Protein AF-A0A6A5C266-F1 (afdb_monomer)

Mean predicted aligned error: 22.08 Å

Secondary structure (DSSP, 8-state):
-----------EEEE--PPPPPPTTGGGSGGGSS---PPPP--------------S------SS-SSSSS----TTS--EEEEE-SSHHHHHHHHHHHHHHHHHS---EEEEE--HHHHHHHHHHTTTT--EEEEEE-TTTTHHHHIIIIIIS-SSEEEEEEEEEEEEEEEEETTHHHHSTTTTBGGGGGSHHHHHHT-SSTT-SSEEEEEEETTS---HHHHHHHTT--EEEEEEPSSSHHHHHHHHHHHHHHTT---EEEEEES-THHHHS-EEE-BPSPP-TTTS-HHHHHHT---SPPPEEEEEEEE-HHHHHH-HHHHHHHHH----HHHHHHHHHHHHHS---HHHHHHHHHHHTHHHHGGGSPPPPP-SS-TTTHHHHHHHHHHHHHHHHHHHHHHHHHHHHHHHHHHHHTTT---SSSEEEEEEEETTHHHHHHHSHHHHHHHHHHHHHHHHHHHHHTT-EEEEEETTEEEEEES-HHHHHHHHHHHHHHHHHS---GGGGGSTTTS-EEETTEEEE-SS-EEEEEEEES-SEEEE-TTT--EEEESHHHHHHHHHHHTS-TT-EEEEHHHHHHHHHHHHH-SS---HHHHHHHHHHHTT-EEEEEEEEE--TTSSS-EEEEEEEETTSHHHHHIIIIISS-----------GGGHHHHTT-GGG--HHHHHHHHHHHHHTT------TT-HHHHHHHHHHHHHHH---GGGEEEEE--SS-HHHHTTHHHHHHH-TTSEEEEEGGGHHHHHHTPPPPP-B-SHHHHHHHHHHTT-PPPP---SEEE-S--B-GGGT-SEEEEE--SSSSS-EEEEETTSSEEEEETTS---TT-TTS----SB-S-HHHHHHHHHHHHHTT-SEEEETTS--EEHHHHHHHHHHHHHHTT-TTTTT-

Foldseek 3Di:
DDDDFFFAEDWDFFFDDDDDDDDPPVVPPVPPPPPPDDDDDDDDDDDDDDDDDPDDDDPPVPCQALPTRHFDDDPPDQAAEEEAALDDLSLLLLLLLQRCCGPVVVGHYDYDYDQPVVLLVVQLVCQAPHWYKYLFADCLLPVLSCCVRCVPVVSKHWLWFQAEKKFKFKKKFPCVCVVPPPLLEQLVQQDQVNQCLQDPDNPDSAHEEAEEAPSDRDLVVLQCVQSVGRHDYDYAYPHSRVVVQVVVRVVCVVVVRIYIYMDMPPALVVVVGVMDTRAFAADDVVLSDSVNSVPSNRNGGTDIDRTTMMIRPCCVPPPPQVSLLSSLNHDYRVLSNQLSCCCPPVVDDSNRSSSVSCVVCVVSSVNSGDDDDDDDPCPVVVVVVVVVVVVVVVVVVVVVVVVVVVVVVVVVVLCVLQVLPDPADFKKKKKKAFPPLVVLCVVPVVLSVVLLVQLVVLLVVLCVVLSWHFQDDDRRMTIIMHPALLSVVLSVVSSLVVSQVTPGDPVQLVDPQAHFDDDPNHTQGHGTFMFMFMETGGFWDWDQDPVSRHTHTGGDRNLRRVLQSVPGDGSWYKYFPRSVVRLVVVLVPDDDDDDPSSVVSSVCVVVVQKDKAWPDWDDRPPDDDTTIMIIIARNVRVNRVCCVPPVPPDDDDDDDDDDDPPVVVVVQPDLVPDDPVVLSVQLVVLSVVLRDDDDDLPDPPSVVVNQVSCCNGNVDHLQRTAEIEQFFQACSRQSNVVVCCVPPVNYAYEYAQVCQVCLQVQHGFDFAFPDDVLVVVCVVGRPGTRPHDHGRHHDHAFDACVSSVAQWTKHQQAKQGRTGIWIAHPVLQETEPEQLFDQPPPGAPATHHHRTIPHVVSSLLVLVVNLVVRHQWYHYHPHDIDGSPRSVVVSVVVCVVVVVPPPSVD

Nearest PDB structures (foldseek):
  4wp3-assembly5_E  TM=8.170E-01  e=8.270E-11  Mycobacterium avium
  4wp3-assembly1_A  TM=7.419E-01  e=4.045E-11  Mycobacterium avium
  4wp3-assembly2_B  TM=7.715E-01  e=1.433E-10  Mycobacterium avium
  7tza-assembly1_A  TM=6.705E-01  e=2.423E-06  Pseudomonas aeruginosa UCBPP-PA14
  2zo4-assembly1_A  TM=6.698E-01  e=5.842E-06  Thermus thermophilus HB8

pLDDT: mean 77.6, std 21.04, range [19.12, 98.12]

Organism: Naegleria fowleri (NCBI:txid5763)

Solvent-accessible surface area (backbone atoms only — not comparable to full-atom values): 50775 Å² total; per-residue (Å²): 134,88,87,82,84,80,45,56,82,52,70,54,74,39,58,57,72,87,84,81,85,85,73,85,75,73,80,69,70,72,78,77,77,81,84,81,81,82,82,80,86,80,92,86,88,82,91,85,81,84,87,76,82,85,66,88,83,80,80,68,82,66,81,48,46,86,91,35,72,62,69,72,70,72,95,84,67,92,49,38,34,33,45,17,43,70,42,66,72,36,43,47,54,44,43,40,51,39,52,47,33,28,65,76,65,62,38,46,59,44,80,42,83,38,48,56,65,59,39,51,53,53,40,39,77,36,5,78,82,37,42,37,38,35,64,72,35,64,50,79,89,34,42,55,61,45,47,44,35,42,69,67,67,48,29,27,36,82,30,46,56,23,52,28,56,35,31,55,49,41,34,32,50,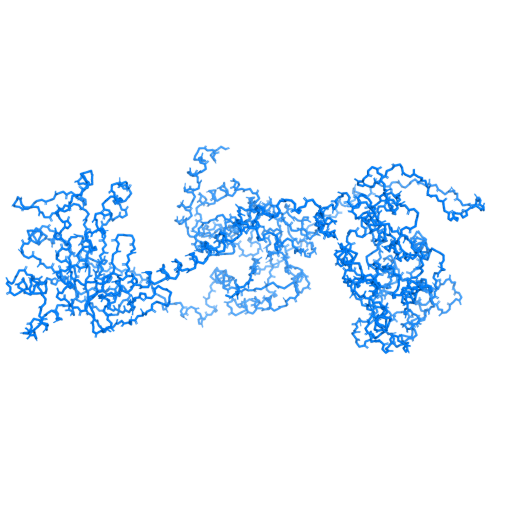49,69,50,48,77,78,42,72,63,70,44,33,56,76,43,35,55,37,68,64,45,4,44,63,31,20,91,47,94,85,41,80,39,10,44,29,43,32,56,30,82,64,49,93,79,57,62,72,27,32,33,58,70,62,56,35,35,59,44,76,48,58,26,54,89,71,59,22,52,59,52,49,50,50,56,52,51,52,22,61,76,70,72,45,74,53,41,30,58,52,56,40,70,48,58,60,68,80,77,40,68,67,35,72,42,51,49,51,73,60,47,71,83,46,67,32,55,66,26,68,75,70,56,58,36,55,52,35,62,63,76,46,67,26,25,21,40,31,14,42,30,29,61,74,76,30,63,62,57,38,48,24,52,49,47,47,60,54,44,42,64,60,53,34,50,37,52,34,31,31,72,75,65,68,33,51,62,62,54,23,30,39,54,50,46,70,76,36,47,79,61,57,56,67,23,54,72,83,83,81,90,84,87,83,58,76,85,58,45,68,67,51,54,63,52,53,58,54,49,55,54,48,50,56,51,47,54,53,50,50,51,52,48,52,52,51,52,53,54,54,52,52,62,76,51,68,41,50,60,90,60,74,50,32,22,28,36,23,36,34,48,54,65,43,72,59,48,40,70,77,37,48,75,57,41,52,56,43,49,52,54,50,54,48,53,50,52,54,40,31,60,72,44,48,34,21,81,61,48,72,60,93,72,27,39,35,33,35,18,64,41,56,56,30,48,50,44,32,56,55,48,50,58,52,51,51,51,70,49,91,57,60,69,80,55,35,76,39,84,82,14,22,76,38,66,56,94,91,38,80,48,41,31,35,81,24,42,15,24,3,34,22,42,37,60,54,49,47,85,41,65,43,88,85,82,65,47,67,45,73,52,42,60,34,49,53,49,6,45,48,42,16,72,75,35,52,53,68,40,40,24,32,36,57,58,32,54,54,51,44,55,55,50,68,76,71,69,88,84,82,79,51,76,67,44,50,57,39,50,52,38,48,75,69,63,34,46,48,74,46,80,76,51,70,42,72,48,89,97,55,90,66,74,40,53,37,26,40,55,35,47,69,85,40,65,39,45,58,50,42,66,71,70,69,65,80,77,89,87,86,84,89,89,91,86,90,66,80,77,59,61,66,64,65,74,75,54,76,90,76,61,53,73,71,57,48,54,52,50,46,56,57,50,57,64,75,62,62,79,64,63,88,57,95,80,53,63,59,66,58,49,52,50,43,53,46,38,34,72,76,60,70,41,54,82,85,52,40,44,40,35,48,37,44,45,50,42,45,62,45,42,46,61,52,62,56,43,59,70,77,40,66,78,38,36,37,32,33,23,46,82,38,43,66,32,41,50,70,14,45,54,59,74,80,35,56,73,46,75,70,33,49,59,47,49,79,77,53,85,85,61,69,25,67,58,46,84,69,71,40,70,45,80,48,67,51,70,34,53,80,47,66,35,73,28,32,36,39,63,49,47,11,37,34,87,37,17,42,28,42,36,36,73,83,30,62,38,31,40,47,31,55,58,33,20,42,47,105,86,36,80,75,46,77,37,65,32,61,38,40,60,34,69,65,44,29,55,54,52,52,51,51,50,54,73,72,57,38,47,31,42,36,37,41,94,56,58,67,45,47,51,66,63,46,47,61,45,49,56,51,52,33,62,74,67,71,37,85,74,63,79,85,113

InterPro domains:
  IPR001054 Adenylyl cyclase class-3/4/guanylyl cyclase [PF00211] (426-593)
  IPR001054 Adenylyl cyclase class-3/4/guanylyl cyclase [PS50125] (428-565)
  IPR001054 Adenylyl cyclase class-3/4/guanylyl cyclase [SM00044] (401-594)
  IPR001054 Adenylyl cyclase class-3/4/guanylyl cyclase [cd07302] (427-632)
  IPR001279 Metallo-beta-lactamase [PF00753] (712-864)
  IPR001279 Metallo-beta-lactamase [SM00849] (669-878)
  IPR007210 ABC-type glycine betaine transport system, substrate-binding domain [PF04069] (91-359)
  IPR029787 Nucleotide cyclase [G3DSA:3.30.70.1230] (416-647)
  IPR029787 Nucleotide cyclase [SSF55073] (418-636)
  IPR036866 Ribonuclease Z/Hydroxyacylglutathione hydrolase-like [G3DSA:3.60.15.10] (696-902)
  IPR036866 Ribonuclease Z/Hydroxyacylglutathione hydrolase-like [SSF56281] (708-885)
  IPR050697 Adenylyl/Guanylyl Cyclase Class-3/4 [PTHR43081] (343-630)

Radius of gyration: 41.72 Å; Cα contacts (8 Å, |Δi|>4): 1491; chains: 1; bounding box: 75×103×118 Å

Structure (mmCIF, N/CA/C/O backbone):
data_AF-A0A6A5C266-F1
#
_entry.id   AF-A0A6A5C266-F1
#
loop_
_atom_site.group_PDB
_atom_site.id
_atom_site.type_symbol
_atom_site.label_atom_id
_atom_site.label_alt_id
_atom_site.label_comp_id
_atom_site.label_asym_id
_atom_site.label_entity_id
_atom_site.label_seq_id
_atom_site.pdbx_PDB_ins_code
_atom_site.Cartn_x
_atom_site.Cartn_y
_atom_site.Cartn_z
_atom_site.occupancy
_atom_site.B_iso_or_equiv
_atom_site.auth_seq_id
_atom_site.auth_comp_id
_atom_site.auth_asym_id
_atom_site.auth_atom_id
_atom_site.pdbx_PDB_model_num
ATOM 1 N N . MET A 1 1 ? 5.763 0.539 16.834 1.00 19.12 1 MET A N 1
ATOM 2 C CA . MET A 1 1 ? 6.725 1.092 15.860 1.00 19.12 1 MET A CA 1
ATOM 3 C C . MET A 1 1 ? 6.889 0.085 14.735 1.00 19.12 1 MET A C 1
ATOM 5 O O . MET A 1 1 ? 7.299 -1.033 14.999 1.00 19.12 1 MET A O 1
ATOM 9 N N . PHE A 1 2 ? 6.420 0.489 13.553 1.00 24.78 2 PHE A N 1
ATOM 10 C CA . PHE A 1 2 ? 6.714 0.023 12.193 1.00 24.78 2 PHE A CA 1
ATOM 11 C C . PHE A 1 2 ? 7.406 -1.337 11.982 1.00 24.78 2 PHE A C 1
ATOM 13 O O . PHE A 1 2 ? 8.600 -1.461 12.225 1.00 24.78 2 PHE A O 1
ATOM 20 N N . LYS A 1 3 ? 6.694 -2.276 11.344 1.00 20.89 3 LYS A N 1
ATOM 21 C CA . LYS A 1 3 ? 7.253 -3.124 10.276 1.00 20.89 3 LYS A CA 1
ATOM 22 C C . LYS A 1 3 ? 6.218 -3.269 9.159 1.00 20.89 3 LYS A C 1
ATOM 24 O O . LYS A 1 3 ? 5.226 -3.975 9.275 1.00 20.89 3 LYS A O 1
ATOM 29 N N . SER A 1 4 ? 6.444 -2.466 8.133 1.00 23.64 4 SER A N 1
ATOM 30 C CA . SER A 1 4 ? 5.788 -2.420 6.832 1.00 23.64 4 SER A CA 1
ATOM 31 C C . SER A 1 4 ? 6.478 -3.361 5.831 1.00 23.64 4 SER A C 1
ATOM 33 O O . SER A 1 4 ? 7.660 -3.651 6.011 1.00 23.64 4 SER A O 1
ATOM 35 N N . CYS A 1 5 ? 5.755 -3.683 4.745 1.00 23.48 5 CYS A N 1
ATOM 36 C CA . CYS A 1 5 ? 6.209 -4.162 3.418 1.00 23.48 5 CYS A CA 1
ATOM 37 C C . CYS A 1 5 ? 6.057 -5.671 3.125 1.00 23.48 5 CYS A C 1
ATOM 39 O O . CYS A 1 5 ? 6.681 -6.496 3.780 1.00 23.48 5 CYS A O 1
ATOM 41 N N . GLY A 1 6 ? 5.288 -6.009 2.076 1.00 27.36 6 GLY A N 1
ATOM 42 C CA . GLY A 1 6 ? 5.094 -7.375 1.562 1.00 27.36 6 GLY A CA 1
ATOM 43 C C . GLY A 1 6 ? 4.926 -7.421 0.035 1.00 27.36 6 GLY A C 1
ATOM 44 O O . GLY A 1 6 ? 4.337 -6.500 -0.525 1.00 27.36 6 GLY A O 1
ATOM 45 N N . VAL A 1 7 ? 5.460 -8.475 -0.595 1.00 35.84 7 VAL A N 1
ATOM 46 C CA . VAL A 1 7 ? 5.273 -8.914 -2.000 1.00 35.84 7 VAL A CA 1
ATOM 47 C C . VAL A 1 7 ? 5.270 -10.437 -2.007 1.00 35.84 7 VAL A C 1
ATOM 49 O O . VAL A 1 7 ? 6.040 -11.023 -1.242 1.00 35.84 7 VAL A O 1
ATOM 52 N N . ALA A 1 8 ? 4.461 -11.038 -2.876 1.00 28.62 8 ALA A N 1
ATOM 53 C CA . ALA A 1 8 ? 4.476 -12.458 -3.202 1.00 28.62 8 ALA A CA 1
ATOM 54 C C . ALA A 1 8 ? 4.947 -12.664 -4.656 1.00 28.62 8 ALA A C 1
ATOM 56 O O . ALA A 1 8 ? 4.775 -11.775 -5.488 1.00 28.62 8 ALA A O 1
ATOM 57 N N . PHE A 1 9 ? 5.600 -13.795 -4.932 1.00 29.78 9 PHE A N 1
ATOM 58 C CA . PHE A 1 9 ? 6.055 -14.194 -6.268 1.00 29.78 9 PHE A CA 1
ATOM 59 C C . PHE A 1 9 ? 5.163 -15.337 -6.763 1.00 29.78 9 PHE A C 1
ATOM 61 O O . PHE A 1 9 ? 5.031 -16.341 -6.065 1.00 29.78 9 PHE A O 1
ATOM 68 N N . HIS A 1 10 ? 4.597 -15.223 -7.968 1.00 42.88 10 HIS A N 1
ATOM 69 C CA . HIS A 1 10 ? 3.732 -16.259 -8.547 1.00 42.88 10 HIS A CA 1
ATOM 70 C C . HIS A 1 10 ? 4.225 -16.665 -9.928 1.00 42.88 10 HIS A C 1
ATOM 72 O O . HIS A 1 10 ? 3.918 -16.035 -10.934 1.00 42.88 10 HIS A O 1
ATOM 78 N N . VAL A 1 11 ? 5.027 -17.727 -9.949 1.00 34.75 11 VAL A N 1
ATOM 79 C CA . VAL A 1 11 ? 5.543 -18.360 -11.160 1.00 34.75 11 VAL A CA 1
ATOM 80 C C . VAL A 1 11 ? 5.355 -19.860 -10.962 1.00 34.75 11 VAL A C 1
ATOM 82 O O . VAL A 1 11 ? 6.023 -20.450 -10.118 1.00 34.75 11 VAL A O 1
ATOM 85 N N . LEU A 1 12 ? 4.423 -20.472 -11.693 1.00 37.12 12 LEU A N 1
ATOM 86 C CA . LEU A 1 12 ? 4.374 -21.929 -11.821 1.00 37.12 12 LEU A CA 1
ATOM 87 C C . LEU A 1 12 ? 5.401 -22.329 -12.873 1.00 37.12 12 LEU A C 1
ATOM 89 O O . LEU A 1 12 ? 5.338 -21.857 -14.009 1.00 37.12 12 LEU A O 1
ATOM 93 N N . VAL A 1 13 ? 6.367 -23.135 -12.446 1.00 34.72 13 VAL A N 1
ATOM 94 C CA . VAL A 1 13 ? 7.538 -23.540 -13.215 1.00 34.72 13 VAL A CA 1
ATOM 95 C C . VAL A 1 13 ? 7.529 -25.062 -13.324 1.00 34.72 13 VAL A C 1
ATOM 97 O O . VAL A 1 13 ? 7.590 -25.733 -12.297 1.00 34.72 13 VAL A O 1
ATOM 100 N N . PHE A 1 14 ? 7.482 -25.598 -14.545 1.00 41.69 14 PHE A N 1
ATOM 101 C CA . PHE A 1 14 ? 7.534 -27.044 -14.799 1.00 41.69 14 PHE A CA 1
ATOM 102 C C . PHE A 1 14 ? 8.684 -27.416 -15.750 1.00 41.69 14 PHE A C 1
ATOM 104 O O . PHE A 1 14 ? 9.065 -26.636 -16.637 1.00 41.69 14 PHE A O 1
ATOM 111 N N . VAL A 1 15 ? 9.266 -28.599 -15.524 1.00 29.33 15 VAL A N 1
ATOM 112 C CA . VAL A 1 15 ? 10.500 -29.085 -16.160 1.00 29.33 15 VAL A CA 1
ATOM 113 C C . VAL A 1 15 ? 10.247 -30.275 -17.097 1.00 29.33 15 VAL A C 1
ATOM 115 O O . VAL A 1 15 ? 9.602 -31.254 -16.738 1.00 29.33 15 VAL A O 1
ATOM 118 N N . SER A 1 16 ? 10.926 -30.182 -18.246 1.00 29.59 16 SER A N 1
ATOM 119 C CA . SER A 1 16 ? 11.251 -31.177 -19.283 1.00 29.59 16 SER A CA 1
ATOM 120 C C . SER A 1 16 ? 10.261 -31.453 -20.431 1.00 29.59 16 SER A C 1
ATOM 122 O O . SER A 1 16 ? 9.113 -31.836 -20.240 1.00 29.59 16 SER A O 1
ATOM 124 N N . GLY A 1 17 ? 10.800 -31.302 -21.651 1.00 33.25 17 GLY A N 1
ATOM 125 C CA . GLY A 1 17 ? 10.232 -31.719 -22.939 1.00 33.25 17 GLY A CA 1
ATOM 126 C C . GLY A 1 17 ? 10.675 -30.797 -24.088 1.00 33.25 17 GLY A C 1
ATOM 127 O O . GLY A 1 17 ? 10.401 -29.600 -24.054 1.00 33.25 17 GLY A O 1
ATOM 128 N N . GLU A 1 18 ? 11.387 -31.315 -25.099 1.00 28.55 18 GLU A N 1
ATOM 129 C CA . GLU A 1 18 ? 11.746 -30.543 -26.306 1.00 28.55 18 GLU A CA 1
ATOM 130 C C . GLU A 1 18 ? 10.504 -30.262 -27.184 1.00 28.55 18 GLU A C 1
ATOM 132 O O . GLU A 1 18 ? 9.728 -31.184 -27.445 1.00 28.55 18 GLU A O 1
ATOM 137 N N . PRO A 1 19 ? 10.311 -29.032 -27.705 1.00 26.67 19 PRO A N 1
ATOM 138 C CA . PRO A 1 19 ? 9.159 -28.711 -28.546 1.00 26.67 19 PRO A CA 1
ATOM 139 C C . PRO A 1 19 ? 9.352 -29.168 -30.011 1.00 26.67 19 PRO A C 1
ATOM 141 O O . PRO A 1 19 ? 10.413 -28.922 -30.594 1.00 26.67 19 PRO A O 1
ATOM 144 N N . PRO A 1 20 ? 8.330 -29.754 -30.671 1.00 29.28 20 PRO A N 1
ATOM 145 C CA . PRO A 1 20 ? 8.364 -30.045 -32.104 1.00 29.28 20 PRO A CA 1
ATOM 146 C C . PRO A 1 20 ? 8.108 -28.776 -32.954 1.00 29.28 20 PRO A C 1
ATOM 148 O O . PRO A 1 20 ? 7.578 -27.777 -32.460 1.00 29.28 20 PRO A O 1
ATOM 151 N N . PRO A 1 21 ? 8.475 -28.773 -34.251 1.00 27.67 21 PRO A N 1
ATOM 152 C CA . PRO A 1 21 ? 8.481 -27.566 -35.079 1.00 27.67 21 PRO A CA 1
ATOM 153 C C . PRO A 1 21 ? 7.075 -27.074 -35.475 1.00 27.67 21 PRO A C 1
ATOM 155 O O . PRO A 1 21 ? 6.200 -27.851 -35.861 1.00 27.67 21 PRO A O 1
ATOM 158 N N . MET A 1 22 ? 6.889 -25.747 -35.441 1.00 25.48 22 MET A N 1
ATOM 159 C CA . MET A 1 22 ? 5.666 -25.033 -35.842 1.00 25.48 22 MET A CA 1
ATOM 160 C C . MET A 1 22 ? 5.294 -25.236 -37.321 1.00 25.48 22 MET A C 1
ATOM 162 O O . MET A 1 22 ? 6.138 -25.178 -38.216 1.00 25.48 22 MET A O 1
ATOM 166 N N . SER A 1 23 ? 3.990 -25.401 -37.578 1.00 28.84 23 SER A N 1
ATOM 167 C CA . SER A 1 23 ? 3.429 -25.678 -38.907 1.00 28.84 23 SER A CA 1
ATOM 168 C C . SER A 1 23 ? 3.290 -24.436 -39.823 1.00 28.84 23 SER A C 1
ATOM 170 O O . SER A 1 23 ? 3.116 -23.316 -39.336 1.00 28.84 23 SER A O 1
ATOM 172 N N . PRO A 1 24 ? 3.266 -24.606 -41.165 1.00 31.36 24 PRO A N 1
ATOM 173 C CA . PRO A 1 24 ? 3.371 -23.525 -42.163 1.00 31.36 24 PRO A CA 1
ATOM 174 C C . PRO A 1 24 ? 2.142 -22.609 -42.337 1.00 31.36 24 PRO A C 1
ATOM 176 O O . PRO A 1 24 ? 2.046 -21.889 -43.331 1.00 31.36 24 PRO A O 1
ATOM 179 N N . ARG A 1 25 ? 1.166 -22.619 -41.421 1.00 30.98 25 ARG A N 1
ATOM 180 C CA . ARG A 1 25 ? -0.113 -21.902 -41.607 1.00 30.98 25 ARG A CA 1
ATOM 181 C C . ARG A 1 25 ? -0.113 -20.434 -41.169 1.00 30.98 25 ARG A C 1
ATOM 183 O O . ARG A 1 25 ? -1.045 -19.713 -41.514 1.00 30.98 25 ARG A O 1
ATOM 190 N N . PHE A 1 26 ? 0.934 -19.961 -40.493 1.00 30.27 26 PHE A N 1
ATOM 191 C CA . PHE A 1 26 ? 1.021 -18.568 -40.027 1.00 30.27 26 PHE A CA 1
ATOM 192 C C . PHE A 1 26 ? 1.574 -17.590 -41.086 1.00 30.27 26 PHE A C 1
ATOM 194 O O . PHE A 1 26 ? 1.334 -16.387 -41.023 1.00 30.27 26 PHE A O 1
ATOM 201 N N . ALA A 1 27 ? 2.234 -18.097 -42.135 1.00 29.77 27 ALA A N 1
ATOM 202 C CA . ALA A 1 27 ? 2.827 -17.272 -43.194 1.00 29.77 27 ALA A CA 1
ATOM 203 C C . ALA A 1 27 ? 1.812 -16.716 -44.218 1.00 29.77 27 ALA A C 1
ATOM 205 O O . ALA A 1 27 ? 2.176 -15.908 -45.073 1.00 29.77 27 ALA A O 1
ATOM 206 N N . GLN A 1 28 ? 0.536 -17.120 -44.157 1.00 31.58 28 GLN A N 1
ATOM 207 C CA . GLN A 1 28 ? -0.450 -16.777 -45.191 1.00 31.58 28 GLN A CA 1
ATOM 208 C C . GLN A 1 28 ? -1.453 -15.681 -44.786 1.00 31.58 28 GLN A C 1
ATOM 210 O O . GLN A 1 28 ? -2.113 -15.121 -45.659 1.00 31.58 28 GLN A O 1
ATOM 215 N N . GLN A 1 29 ? -1.537 -15.299 -43.505 1.00 30.52 29 GLN A N 1
ATOM 216 C CA . GLN A 1 29 ? -2.509 -14.290 -43.044 1.00 30.52 29 GLN A CA 1
ATOM 217 C C . GLN A 1 29 ? -1.976 -12.847 -42.971 1.00 30.52 29 GLN A C 1
ATOM 219 O O . GLN A 1 29 ? -2.766 -11.917 -42.817 1.00 30.52 29 GLN A O 1
ATOM 224 N N . LEU A 1 30 ? -0.678 -12.612 -43.197 1.00 30.06 30 LEU A N 1
ATOM 225 C CA . LEU A 1 30 ? -0.101 -11.257 -43.184 1.00 30.06 30 LEU A CA 1
ATOM 226 C C . LEU A 1 30 ? -0.234 -10.500 -44.526 1.00 30.06 30 LEU A C 1
ATOM 228 O O . LEU A 1 30 ? -0.028 -9.291 -44.586 1.00 30.06 30 LEU A O 1
ATOM 232 N N . LYS A 1 31 ? -0.637 -11.174 -45.614 1.00 30.06 31 LYS A N 1
ATOM 233 C CA . LYS A 1 31 ? -0.717 -10.575 -46.965 1.00 30.06 31 LYS A CA 1
ATOM 234 C C . LYS A 1 31 ? -1.984 -9.754 -47.249 1.00 30.06 31 LYS A C 1
ATOM 236 O O . LYS A 1 31 ? -2.034 -9.077 -48.268 1.00 30.06 31 LYS A O 1
ATOM 241 N N . HIS A 1 32 ? -2.990 -9.774 -46.371 1.00 29.20 32 HIS A N 1
ATOM 242 C CA . HIS A 1 32 ? -4.299 -9.157 -46.647 1.00 29.20 32 HIS A CA 1
ATOM 243 C C . HIS A 1 32 ? -4.540 -7.812 -45.923 1.00 29.20 32 HIS A C 1
ATOM 245 O O . HIS A 1 32 ? -5.560 -7.160 -46.144 1.00 29.20 32 HIS A O 1
ATOM 251 N N . ARG A 1 33 ? -3.617 -7.351 -45.065 1.00 29.06 33 ARG A N 1
ATOM 252 C CA . ARG A 1 33 ? -3.781 -6.090 -44.305 1.00 29.06 33 ARG A CA 1
ATOM 253 C C . ARG A 1 33 ? -2.935 -4.907 -44.789 1.00 29.06 33 ARG A C 1
ATOM 255 O O . ARG A 1 33 ? -3.079 -3.820 -44.246 1.00 29.06 33 ARG A O 1
ATOM 262 N N . LEU A 1 34 ? -2.149 -5.067 -45.855 1.00 28.72 34 LEU A N 1
ATOM 263 C CA . LEU A 1 34 ? -1.295 -4.003 -46.412 1.00 28.72 34 LEU A CA 1
ATOM 264 C C . LEU A 1 34 ? -1.857 -3.312 -47.671 1.00 28.72 34 LEU A C 1
ATOM 266 O O . LEU A 1 34 ? -1.116 -2.670 -48.403 1.00 28.72 34 LEU A O 1
ATOM 270 N N . SER A 1 35 ? -3.166 -3.391 -47.936 1.00 28.86 35 SER A N 1
ATOM 271 C CA . SER A 1 35 ? -3.773 -2.808 -49.148 1.00 28.86 35 SER A CA 1
ATOM 272 C C . SER A 1 35 ? -4.688 -1.596 -48.904 1.00 28.86 35 SER A C 1
ATOM 274 O O . SER A 1 35 ? -5.564 -1.325 -49.725 1.00 28.86 35 SER A O 1
ATOM 276 N N . ARG A 1 36 ? -4.542 -0.862 -47.790 1.00 28.56 36 ARG A N 1
ATOM 277 C CA . ARG A 1 36 ? -5.404 0.299 -47.474 1.00 28.56 36 ARG A CA 1
ATOM 278 C C . ARG A 1 36 ? -4.666 1.545 -46.979 1.00 28.56 36 ARG A C 1
ATOM 280 O O . ARG A 1 36 ? -5.109 2.164 -46.027 1.00 28.56 36 ARG A O 1
ATOM 287 N N . PHE A 1 37 ? -3.606 1.959 -47.662 1.00 25.69 37 PHE A N 1
ATOM 288 C CA . PHE A 1 37 ? -3.187 3.363 -47.641 1.00 25.69 37 PHE A CA 1
ATOM 289 C C . PHE A 1 37 ? -2.710 3.752 -49.041 1.00 25.69 37 PHE A C 1
ATOM 291 O O . PHE A 1 37 ? -1.609 3.408 -49.457 1.00 25.69 37 PHE A O 1
ATOM 298 N N . LYS A 1 38 ? -3.591 4.413 -49.801 1.00 27.53 38 LYS A N 1
ATOM 299 C CA . LYS A 1 38 ? -3.208 5.200 -50.975 1.00 27.53 38 LYS A CA 1
ATOM 300 C C . LYS A 1 38 ? -2.960 6.620 -50.483 1.00 27.53 38 LYS A C 1
ATOM 302 O O . LYS A 1 38 ? -3.875 7.250 -49.964 1.00 27.53 38 LYS A O 1
ATOM 307 N N . ILE A 1 39 ? -1.721 7.067 -50.635 1.00 28.44 39 ILE A N 1
ATOM 308 C CA . ILE A 1 39 ? -1.308 8.461 -50.500 1.00 28.44 39 ILE A CA 1
ATOM 309 C C . ILE A 1 39 ? -1.846 9.203 -51.726 1.00 28.44 39 ILE A C 1
ATOM 311 O O . ILE A 1 39 ? -1.717 8.714 -52.851 1.00 28.44 39 ILE A O 1
ATOM 315 N N . GLN A 1 40 ? -2.490 10.343 -51.496 1.00 26.62 40 GLN A N 1
ATOM 316 C CA . GLN A 1 40 ? -2.822 11.302 -52.538 1.00 26.62 40 GLN A CA 1
ATOM 317 C C . GLN A 1 40 ? -1.671 12.311 -52.581 1.00 26.62 40 GLN A C 1
ATOM 319 O O . GLN A 1 40 ? -1.347 12.918 -51.562 1.00 26.62 40 GLN A O 1
ATOM 324 N N . ASN A 1 41 ? -1.007 12.378 -53.733 1.00 28.97 41 ASN A N 1
ATOM 325 C CA . ASN A 1 41 ? 0.003 13.378 -54.060 1.00 28.97 41 ASN A CA 1
ATOM 326 C C . ASN A 1 41 ? -0.649 14.761 -54.102 1.00 28.97 41 ASN A C 1
ATOM 328 O O . ASN A 1 41 ? -1.748 14.859 -54.636 1.00 28.97 41 ASN A O 1
ATOM 332 N N . ASP A 1 42 ? 0.066 15.781 -53.637 1.00 28.03 42 ASP A N 1
ATOM 333 C CA . ASP A 1 42 ? 0.137 17.078 -54.312 1.00 28.03 42 ASP A CA 1
ATOM 334 C C . ASP A 1 42 ? 1.475 17.738 -53.934 1.00 28.03 42 ASP A C 1
ATOM 336 O O . ASP A 1 42 ? 1.705 18.155 -52.799 1.00 28.03 42 ASP A O 1
ATOM 340 N N . GLU A 1 43 ? 2.388 17.736 -54.907 1.00 30.83 43 GLU A N 1
ATOM 341 C CA . GLU A 1 43 ? 3.489 18.687 -55.022 1.00 30.83 43 GLU A CA 1
ATOM 342 C C . GLU A 1 43 ? 2.894 19.959 -55.628 1.00 30.83 43 GLU A C 1
ATOM 344 O O . GLU A 1 43 ? 2.431 19.915 -56.761 1.00 30.83 43 GLU A O 1
ATOM 349 N N . ASP A 1 44 ? 2.847 21.046 -54.862 1.00 28.95 44 ASP A N 1
ATOM 350 C CA . ASP A 1 44 ? 2.940 22.439 -55.319 1.00 28.95 44 ASP A CA 1
ATOM 351 C C . ASP A 1 44 ? 2.494 23.339 -54.164 1.00 28.95 44 ASP A C 1
ATOM 353 O O . ASP A 1 44 ? 1.339 23.304 -53.761 1.00 28.95 44 ASP A O 1
ATOM 357 N N . VAL A 1 45 ? 3.439 24.100 -53.606 1.00 28.05 45 VAL A N 1
ATOM 358 C CA . VAL A 1 45 ? 3.342 25.483 -53.085 1.00 28.05 45 VAL A CA 1
ATOM 359 C C . VAL A 1 45 ? 4.615 25.711 -52.262 1.00 28.05 45 VAL A C 1
ATOM 361 O O . VAL A 1 45 ? 4.647 25.661 -51.037 1.00 28.05 45 VAL A O 1
ATOM 364 N N . LEU A 1 46 ? 5.712 25.952 -52.972 1.00 28.22 46 LEU A N 1
ATOM 365 C CA . LEU A 1 46 ? 6.824 26.756 -52.483 1.00 28.22 46 LEU A CA 1
ATOM 366 C C . LEU A 1 46 ? 7.058 27.829 -53.545 1.00 28.22 46 LEU A C 1
ATOM 368 O O . LEU A 1 46 ? 7.053 27.523 -54.734 1.00 28.22 46 LEU A O 1
ATOM 372 N N . LEU A 1 47 ? 7.296 29.058 -53.078 1.00 30.45 47 LEU A N 1
ATOM 373 C CA . LEU A 1 47 ? 7.523 30.307 -53.824 1.00 30.45 47 LEU A CA 1
ATOM 374 C C . LEU A 1 47 ? 6.269 31.162 -54.078 1.00 30.45 47 LEU A C 1
ATOM 376 O O . LEU A 1 47 ? 5.747 31.207 -55.191 1.00 30.45 47 LEU A O 1
ATOM 380 N N . LYS A 1 48 ? 5.862 31.913 -53.044 1.00 25.55 48 LYS A N 1
ATOM 381 C CA . LYS A 1 48 ? 5.654 33.380 -53.060 1.00 25.55 48 LYS A CA 1
ATOM 382 C C . LYS A 1 48 ? 4.992 33.830 -51.756 1.00 25.55 48 LYS A C 1
ATOM 384 O O . LYS A 1 48 ? 3.833 33.524 -51.523 1.00 25.55 48 LYS A O 1
ATOM 389 N N . ASP A 1 49 ? 5.758 34.485 -50.893 1.00 24.41 49 ASP A N 1
ATOM 390 C CA . ASP A 1 49 ? 5.581 35.906 -50.572 1.00 24.41 49 ASP A CA 1
ATOM 391 C C . ASP A 1 49 ? 6.459 36.261 -49.364 1.00 24.41 49 ASP A C 1
ATOM 393 O O . ASP A 1 49 ? 6.391 35.656 -48.295 1.00 24.41 49 ASP A O 1
ATOM 397 N N . GLU A 1 50 ? 7.345 37.231 -49.582 1.00 29.03 50 GLU A N 1
ATOM 398 C CA . GLU A 1 50 ? 8.030 37.952 -48.518 1.00 29.03 50 GLU A CA 1
ATOM 399 C C . GLU A 1 50 ? 7.023 38.779 -47.709 1.00 29.03 50 GLU A C 1
ATOM 401 O O . GLU A 1 50 ? 6.008 39.241 -48.227 1.00 29.03 50 GLU A O 1
ATOM 406 N N . ALA A 1 51 ? 7.412 39.052 -46.463 1.00 27.80 51 ALA A N 1
ATOM 407 C CA . ALA A 1 51 ? 6.755 39.918 -45.491 1.00 27.80 51 ALA A CA 1
ATOM 408 C C . ALA A 1 51 ? 5.505 39.316 -44.832 1.00 27.80 51 ALA A C 1
ATOM 410 O O . ALA A 1 51 ? 4.393 39.449 -45.325 1.00 27.80 51 ALA A O 1
ATOM 411 N N . HIS A 1 52 ? 5.673 38.805 -43.615 1.00 23.77 52 HIS A N 1
ATOM 412 C CA . HIS A 1 52 ? 5.277 39.516 -42.393 1.00 23.77 52 HIS A CA 1
ATOM 413 C C . HIS A 1 52 ? 5.781 38.715 -41.189 1.00 23.77 52 HIS A C 1
ATOM 415 O O . HIS A 1 52 ? 5.281 37.637 -40.883 1.00 23.77 52 HIS A O 1
ATOM 421 N N . ALA A 1 53 ? 6.758 39.274 -40.479 1.00 26.05 53 ALA A N 1
ATOM 422 C CA . ALA A 1 53 ? 6.906 38.968 -39.066 1.00 26.05 53 ALA A CA 1
ATOM 423 C C . ALA A 1 53 ? 5.598 39.342 -38.347 1.00 26.05 53 ALA A C 1
ATOM 425 O O . ALA A 1 53 ? 5.099 40.448 -38.579 1.00 26.05 53 ALA A O 1
ATOM 426 N N . PRO A 1 54 ? 5.083 38.541 -37.406 1.00 27.19 54 PRO A N 1
ATOM 427 C CA . PRO A 1 54 ? 4.406 39.098 -36.262 1.00 27.19 54 PRO A CA 1
ATOM 428 C C . PRO A 1 54 ? 5.497 39.464 -35.255 1.00 27.19 54 PRO A C 1
ATOM 430 O O . PRO A 1 54 ? 5.895 38.693 -34.383 1.00 27.19 54 PRO A O 1
ATOM 433 N N . ALA A 1 55 ? 5.966 40.705 -35.379 1.00 24.16 55 ALA A N 1
ATOM 434 C CA . ALA A 1 55 ? 6.297 41.453 -34.186 1.00 24.16 55 ALA A CA 1
ATOM 435 C C . ALA A 1 55 ? 5.106 41.390 -33.216 1.00 24.16 55 ALA A C 1
ATOM 437 O O . ALA A 1 55 ? 3.957 41.215 -33.621 1.00 24.16 55 ALA A O 1
ATOM 438 N N . ALA A 1 56 ? 5.445 41.533 -31.940 1.00 29.94 56 ALA A N 1
ATOM 439 C CA . ALA A 1 56 ? 4.598 41.965 -30.844 1.00 29.94 56 ALA A CA 1
ATOM 440 C C . ALA A 1 56 ? 3.158 42.376 -31.214 1.00 29.94 56 ALA A C 1
ATOM 442 O O . ALA A 1 56 ? 2.935 43.259 -32.037 1.00 29.94 56 ALA A O 1
ATOM 443 N N . ASP A 1 57 ? 2.233 41.826 -30.430 1.00 31.39 57 ASP A N 1
ATOM 444 C CA . ASP A 1 57 ? 0.865 42.299 -30.229 1.00 31.39 57 ASP A CA 1
ATOM 445 C C . ASP A 1 57 ? -0.223 41.691 -31.133 1.00 31.39 57 ASP A C 1
ATOM 447 O O . ASP A 1 57 ? -0.683 42.260 -32.119 1.00 31.39 57 ASP A O 1
ATOM 451 N N . GLN A 1 58 ? -0.733 40.538 -30.694 1.00 28.08 58 GLN A N 1
ATOM 452 C CA . GLN A 1 58 ? -2.175 40.307 -30.703 1.00 28.08 58 GLN A CA 1
ATOM 453 C C . GLN A 1 58 ? -2.617 39.867 -29.306 1.00 28.08 58 GLN A C 1
ATOM 455 O O . GLN A 1 58 ? -2.994 38.718 -29.071 1.00 28.08 58 GLN A O 1
ATOM 460 N N . GLN A 1 59 ? -2.643 40.816 -28.363 1.00 33.34 59 GLN A N 1
ATOM 461 C CA . GLN A 1 59 ? -3.716 40.818 -27.370 1.00 33.34 59 GLN A CA 1
ATOM 462 C C . GLN A 1 59 ? -5.054 41.020 -28.104 1.00 33.34 59 GLN A C 1
ATOM 464 O O . GLN A 1 59 ? -5.670 42.081 -28.042 1.00 33.34 59 GLN A O 1
ATOM 469 N N . GLN A 1 60 ? -5.556 39.992 -28.796 1.00 33.75 60 GLN A N 1
ATOM 470 C CA . GLN A 1 60 ? -7.001 39.894 -28.958 1.00 33.75 60 GLN A CA 1
ATOM 471 C C . GLN A 1 60 ? -7.559 39.841 -27.539 1.00 33.75 60 GLN A C 1
ATOM 473 O O . GLN A 1 60 ? -7.274 38.899 -26.798 1.00 33.75 60 GLN A O 1
ATOM 478 N N . GLN A 1 61 ? -8.283 40.891 -27.144 1.00 41.34 61 GLN A N 1
ATOM 479 C CA . GLN A 1 61 ? -9.038 40.958 -25.897 1.00 41.34 61 GLN A CA 1
ATOM 480 C C . GLN A 1 61 ? -9.999 39.763 -25.851 1.00 41.34 61 GLN A C 1
ATOM 482 O O . GLN A 1 61 ? -11.147 39.844 -26.285 1.00 41.34 61 GLN A O 1
ATOM 487 N N . ARG A 1 62 ? -9.515 38.616 -25.360 1.00 51.03 62 ARG A N 1
ATOM 488 C CA . ARG A 1 62 ? -10.356 37.468 -25.037 1.00 51.03 62 ARG A CA 1
ATOM 489 C C . ARG A 1 62 ? -11.294 37.944 -23.935 1.00 51.03 62 ARG A C 1
ATOM 491 O O . ARG A 1 62 ? -10.850 38.383 -22.878 1.00 51.03 62 ARG A O 1
ATOM 498 N N . VAL A 1 63 ? -12.595 37.891 -24.206 1.00 51.38 63 VAL A N 1
ATOM 499 C CA . VAL A 1 63 ? -13.642 38.466 -23.343 1.00 51.38 63 VAL A CA 1
ATOM 500 C C . VAL A 1 63 ? -13.817 37.672 -22.031 1.00 51.38 63 VAL A C 1
ATOM 502 O O . VAL A 1 63 ? -14.525 38.133 -21.141 1.00 51.38 63 VAL A O 1
ATOM 505 N N . GLY A 1 64 ? -13.121 36.535 -21.857 1.00 63.59 64 GLY A N 1
ATOM 506 C CA . GLY A 1 64 ? -13.062 35.813 -20.584 1.00 63.59 64 GLY A CA 1
ATOM 507 C C . GLY A 1 64 ? -11.827 34.936 -20.362 1.00 63.59 64 GLY A C 1
ATOM 508 O O . GLY A 1 64 ? -11.045 34.694 -21.280 1.00 63.59 64 GLY A O 1
ATOM 509 N N . GLY A 1 65 ? -11.650 34.510 -19.108 1.00 77.00 65 GLY A N 1
ATOM 510 C CA . GLY A 1 65 ? -10.579 33.624 -18.645 1.00 77.00 65 GLY A CA 1
ATOM 511 C C . GLY A 1 65 ? -10.907 32.134 -18.807 1.00 77.00 65 GLY A C 1
ATOM 512 O O . GLY A 1 65 ? -11.997 31.736 -19.218 1.00 77.00 65 GLY A O 1
ATOM 513 N N . CYS A 1 66 ? -9.939 31.283 -18.487 1.00 86.56 66 CYS A N 1
ATOM 514 C CA . CYS A 1 66 ? -10.019 29.831 -18.571 1.00 86.56 66 CYS A CA 1
ATOM 515 C C . CYS A 1 66 ? -11.037 29.234 -17.585 1.00 86.56 66 CYS A C 1
ATOM 517 O O . CYS A 1 66 ? -11.833 28.360 -17.942 1.00 86.56 66 CYS A O 1
ATOM 519 N N . LEU A 1 67 ? -11.008 29.697 -16.342 1.00 85.94 67 LEU A N 1
ATOM 520 C CA . LEU A 1 67 ? -11.830 29.277 -15.211 1.00 85.94 67 LEU A CA 1
ATOM 521 C C . LEU A 1 67 ? -12.763 30.398 -14.737 1.00 85.94 67 LEU A C 1
ATOM 523 O O . LEU A 1 67 ? -13.739 30.116 -14.043 1.00 85.94 67 LEU A O 1
ATOM 527 N N . VAL A 1 68 ? -12.474 31.656 -15.093 1.00 82.94 68 VAL A N 1
ATOM 528 C CA . VAL A 1 68 ? -13.237 32.834 -14.652 1.00 82.94 68 VAL A CA 1
ATOM 529 C C . VAL A 1 68 ? -13.786 33.652 -15.825 1.00 82.94 68 VAL A C 1
ATOM 531 O O . VAL A 1 68 ? -13.148 33.725 -16.870 1.00 82.94 68 VAL A O 1
ATOM 534 N N . PRO A 1 69 ? -14.936 34.335 -15.670 1.00 71.81 69 PRO A N 1
ATOM 535 C CA . PRO A 1 69 ? -15.526 35.127 -16.749 1.00 71.81 69 PRO A CA 1
ATOM 536 C C . PRO A 1 69 ? -14.680 36.323 -17.190 1.00 71.81 69 PRO A C 1
ATOM 538 O O . PRO A 1 69 ? -14.803 36.727 -18.333 1.00 71.81 69 PRO A O 1
ATOM 541 N N . GLN A 1 70 ? -13.856 36.900 -16.307 1.00 74.50 70 GLN A N 1
ATOM 542 C CA . GLN A 1 70 ? -12.926 37.995 -16.611 1.00 74.50 70 GLN A CA 1
ATOM 543 C C . GLN A 1 70 ? -11.703 37.913 -15.693 1.00 74.50 70 GLN A C 1
ATOM 545 O O . GLN A 1 70 ? -11.848 37.691 -14.489 1.00 74.50 70 GLN A O 1
ATOM 550 N N . VAL A 1 71 ? -10.512 38.124 -16.256 1.00 76.88 71 VAL A N 1
ATOM 551 C CA . VAL A 1 71 ? -9.251 38.204 -15.506 1.00 76.88 71 VAL A CA 1
ATOM 552 C C . VAL A 1 71 ? -9.079 39.626 -14.973 1.00 76.88 71 VAL A C 1
ATOM 554 O O . VAL A 1 71 ? -9.178 40.586 -15.736 1.00 76.88 71 VAL A O 1
ATOM 557 N N . ARG A 1 72 ? -8.831 39.785 -13.669 1.00 72.81 72 ARG A N 1
ATOM 558 C CA . ARG A 1 72 ? -8.611 41.099 -13.046 1.00 72.81 72 ARG A CA 1
ATOM 559 C C . ARG A 1 72 ? -7.118 41.370 -12.928 1.00 72.81 72 ARG A C 1
ATOM 561 O O . ARG A 1 72 ? -6.486 40.902 -11.991 1.00 72.81 72 ARG A O 1
ATOM 568 N N . CYS A 1 73 ? -6.579 42.128 -13.878 1.00 72.31 73 CYS A N 1
ATOM 569 C CA . CYS A 1 73 ? -5.216 42.636 -13.809 1.00 72.31 73 CYS A CA 1
ATOM 570 C C . CYS A 1 73 ? -5.172 44.117 -14.164 1.00 72.31 73 CYS A C 1
ATOM 572 O O . CYS A 1 73 ? -5.389 44.489 -15.316 1.00 72.31 73 CYS A O 1
ATOM 574 N N . GLU A 1 74 ? -4.911 44.960 -13.164 1.00 59.66 74 GLU A N 1
ATOM 575 C CA . GLU A 1 74 ? -4.841 46.412 -13.328 1.00 59.66 74 GLU A CA 1
ATOM 576 C C . GLU A 1 74 ? -3.417 46.894 -13.643 1.00 59.66 74 GLU A C 1
ATOM 578 O O . GLU A 1 74 ? -2.404 46.257 -13.336 1.00 59.66 74 GLU A O 1
ATOM 583 N N . TYR A 1 75 ? -3.334 48.057 -14.285 1.00 47.62 75 TYR A N 1
ATOM 584 C CA . TYR A 1 75 ? -2.075 48.683 -14.670 1.00 47.62 75 TYR A CA 1
ATOM 585 C C . TYR A 1 75 ? -1.393 49.303 -13.434 1.00 47.62 75 TYR A C 1
ATOM 587 O O . TYR A 1 75 ? -1.888 50.285 -12.888 1.00 47.62 75 TYR A O 1
ATOM 595 N N . GLY A 1 76 ? -0.255 48.746 -12.993 1.00 52.69 76 GLY A N 1
ATOM 596 C CA . GLY A 1 76 ? 0.569 49.297 -11.899 1.00 52.69 76 GLY A CA 1
ATOM 597 C C . GLY A 1 76 ? 0.842 48.361 -10.711 1.00 52.69 76 GLY A C 1
ATOM 598 O O . GLY A 1 76 ? 1.653 48.706 -9.851 1.00 52.69 76 GLY A O 1
ATOM 599 N N . GLU A 1 77 ? 0.228 47.175 -10.651 1.00 61.81 77 GLU A N 1
ATOM 600 C CA . GLU A 1 77 ? 0.531 46.178 -9.613 1.00 61.81 77 GLU A CA 1
ATOM 601 C C . GLU A 1 77 ? 1.923 45.539 -9.798 1.00 61.81 77 GLU A C 1
ATOM 603 O O . GLU A 1 77 ? 2.407 45.376 -10.920 1.00 61.81 77 GLU A O 1
ATOM 608 N N . LYS A 1 78 ? 2.582 45.140 -8.695 1.00 69.88 78 LYS A N 1
ATOM 609 C CA . LYS A 1 78 ? 3.839 44.368 -8.749 1.00 69.88 78 LYS A CA 1
ATOM 610 C C . LYS A 1 78 ? 3.575 42.988 -9.358 1.00 69.88 78 LYS A C 1
ATOM 612 O O . LYS A 1 78 ? 3.085 42.093 -8.667 1.00 69.88 78 LYS A O 1
ATOM 617 N N . LYS A 1 79 ? 3.932 42.828 -10.632 1.00 88.38 79 LYS A N 1
ATOM 618 C CA . LYS A 1 79 ? 3.748 41.590 -11.395 1.00 88.38 79 LYS A CA 1
ATOM 619 C C . LYS A 1 79 ? 4.780 40.526 -11.030 1.00 88.38 79 LYS A C 1
ATOM 621 O O . LYS A 1 79 ? 5.891 40.821 -10.590 1.00 88.38 79 LYS A O 1
ATOM 626 N N . VAL A 1 80 ? 4.390 39.275 -11.236 1.00 93.81 80 VAL A N 1
ATOM 627 C CA . VAL A 1 80 ? 5.292 38.122 -11.233 1.00 93.81 80 VAL A CA 1
ATOM 628 C C . VAL A 1 80 ? 5.886 37.985 -12.626 1.00 93.81 80 VAL A C 1
ATOM 630 O O . VAL A 1 80 ? 5.146 37.774 -13.580 1.00 93.81 80 VAL A O 1
ATOM 633 N N . HIS A 1 81 ? 7.203 38.076 -12.758 1.00 96.00 81 HIS A N 1
ATOM 634 C CA . HIS A 1 81 ? 7.884 37.900 -14.036 1.00 96.00 81 HIS A CA 1
ATOM 635 C C . HIS A 1 81 ? 8.248 36.422 -14.241 1.00 96.00 81 HIS A C 1
ATOM 637 O O . HIS A 1 81 ? 9.067 35.860 -13.512 1.00 96.00 81 HIS A O 1
ATOM 643 N N . LEU A 1 82 ? 7.625 35.769 -15.217 1.00 97.38 82 LEU A N 1
ATOM 644 C CA . LEU A 1 82 ? 7.881 34.374 -15.567 1.00 97.38 82 LEU A CA 1
ATOM 645 C C . LEU A 1 82 ? 8.875 34.325 -16.727 1.00 97.38 82 LEU A C 1
ATOM 647 O O . LEU A 1 82 ? 8.560 34.775 -17.828 1.00 97.38 82 LEU A O 1
ATOM 651 N N . ILE A 1 83 ? 10.070 33.787 -16.484 1.00 96.88 83 ILE A N 1
ATOM 652 C CA . ILE A 1 83 ? 11.078 33.602 -17.528 1.00 96.88 83 ILE A CA 1
ATOM 653 C C . ILE A 1 83 ? 10.626 32.484 -18.462 1.00 96.88 83 ILE A C 1
ATOM 655 O O . ILE A 1 83 ? 10.454 31.342 -18.028 1.00 96.88 83 ILE A O 1
ATOM 659 N N . GLN A 1 84 ? 10.471 32.820 -19.739 1.00 94.56 84 GLN A N 1
ATOM 660 C CA . GLN A 1 84 ? 10.115 31.887 -20.800 1.00 94.56 84 GLN A CA 1
ATOM 661 C C . GLN A 1 84 ? 11.291 31.733 -21.760 1.00 94.56 84 GLN A C 1
ATOM 663 O O . GLN A 1 84 ? 11.765 32.722 -22.319 1.00 94.56 84 GLN A O 1
ATOM 668 N N . GLY A 1 85 ? 11.745 30.492 -21.937 1.00 89.31 85 GLY A N 1
ATOM 669 C CA . GLY A 1 85 ? 12.769 30.148 -22.912 1.00 89.31 85 GLY A CA 1
ATOM 670 C C . GLY A 1 85 ? 12.230 30.114 -24.342 1.00 89.31 85 GLY A C 1
ATOM 671 O O . GLY A 1 85 ? 11.058 30.366 -24.615 1.00 89.31 85 GLY A O 1
ATOM 672 N N . ASP A 1 86 ? 13.121 29.777 -25.258 1.00 86.62 86 ASP A N 1
ATOM 673 C CA . ASP A 1 86 ? 12.934 29.714 -26.709 1.00 86.62 86 ASP A CA 1
ATOM 674 C C . ASP A 1 86 ? 12.636 28.282 -27.210 1.00 86.62 86 ASP A C 1
ATOM 676 O O . ASP A 1 86 ? 12.897 27.961 -28.365 1.00 86.62 86 ASP A O 1
ATOM 680 N N . TYR A 1 87 ? 12.082 27.428 -26.339 1.00 89.00 87 TYR A N 1
ATOM 681 C CA . TYR A 1 87 ? 11.586 26.085 -26.665 1.00 89.00 87 TYR A CA 1
ATOM 682 C C . TYR A 1 87 ? 10.258 25.785 -25.956 1.00 89.00 87 TYR A C 1
ATOM 684 O O . TYR A 1 87 ? 9.995 26.261 -24.842 1.00 89.00 87 TYR A O 1
ATOM 692 N N . LEU A 1 88 ? 9.415 24.989 -26.609 1.00 91.25 88 LEU A N 1
ATOM 693 C CA . LEU A 1 88 ? 7.984 24.845 -26.359 1.00 91.25 88 LEU A CA 1
ATOM 694 C C . LEU A 1 88 ? 7.658 24.337 -24.950 1.00 91.25 88 LEU A C 1
ATOM 696 O O . LEU A 1 88 ? 6.692 24.802 -24.340 1.00 91.25 88 LEU A O 1
ATOM 700 N N . ALA A 1 89 ? 8.485 23.450 -24.391 1.00 93.44 89 ALA A N 1
ATOM 701 C CA . ALA A 1 89 ? 8.322 22.951 -23.021 1.00 93.44 89 ALA A CA 1
ATOM 702 C C . ALA A 1 89 ? 8.297 24.082 -21.982 1.00 93.44 89 ALA A C 1
ATOM 704 O O . ALA A 1 89 ? 7.427 24.111 -21.107 1.00 93.44 89 ALA A O 1
ATOM 705 N N . THR A 1 90 ? 9.184 25.074 -22.112 1.00 94.12 90 THR A N 1
ATOM 706 C CA . THR A 1 90 ? 9.164 26.229 -21.201 1.00 94.12 90 THR A CA 1
ATOM 707 C C . THR A 1 90 ? 7.907 27.071 -21.381 1.00 94.12 90 THR A C 1
ATOM 709 O O . THR A 1 90 ? 7.353 27.555 -20.393 1.00 94.12 90 THR A O 1
ATOM 712 N N . MET A 1 91 ? 7.431 27.214 -22.621 1.00 94.94 91 MET A N 1
ATOM 713 C CA . MET A 1 91 ? 6.255 28.017 -22.952 1.00 94.94 91 MET A CA 1
ATOM 714 C C . MET A 1 91 ? 4.987 27.421 -22.339 1.00 94.94 91 MET A C 1
ATOM 716 O O . MET A 1 91 ? 4.216 28.149 -21.711 1.00 94.94 91 MET A O 1
ATOM 720 N N . VAL A 1 92 ? 4.794 26.098 -22.429 1.00 96.31 92 VAL A N 1
ATOM 721 C CA . VAL A 1 92 ? 3.634 25.440 -21.802 1.00 96.31 92 VAL A CA 1
ATOM 722 C C . VAL A 1 92 ? 3.684 25.547 -20.275 1.00 96.31 92 VAL A C 1
ATOM 724 O O . VAL A 1 92 ? 2.672 25.883 -19.660 1.00 96.31 92 VAL A O 1
ATOM 727 N N . ASN A 1 93 ? 4.861 25.388 -19.653 1.00 97.44 93 ASN A N 1
ATOM 728 C CA . ASN A 1 93 ? 5.008 25.538 -18.200 1.00 97.44 93 ASN A CA 1
ATOM 729 C C . ASN A 1 93 ? 4.644 26.955 -17.731 1.00 97.44 93 ASN A C 1
ATOM 731 O O . ASN A 1 93 ? 3.893 27.131 -16.766 1.00 97.44 93 ASN A O 1
ATOM 735 N N . VAL A 1 94 ? 5.167 27.971 -18.424 1.00 97.75 94 VAL A N 1
ATOM 736 C CA . VAL A 1 94 ? 4.903 29.386 -18.131 1.00 97.75 94 VAL A CA 1
ATOM 737 C C . VAL A 1 94 ? 3.430 29.721 -18.331 1.00 97.75 94 VAL A C 1
ATOM 739 O O . VAL A 1 94 ? 2.842 30.402 -17.488 1.00 97.75 94 VAL A O 1
ATOM 742 N N . GLN A 1 95 ? 2.805 29.199 -19.386 1.00 97.31 95 GLN A N 1
ATOM 743 C CA . GLN A 1 95 ? 1.405 29.471 -19.684 1.00 97.31 95 GLN A CA 1
ATOM 744 C C . GLN A 1 95 ? 0.453 28.864 -18.643 1.00 97.31 95 GLN A C 1
ATOM 746 O O . GLN A 1 95 ? -0.494 29.537 -18.226 1.00 97.31 95 GLN A O 1
ATOM 751 N N . VAL A 1 96 ? 0.720 27.640 -18.166 1.00 97.81 96 VAL A N 1
ATOM 752 C CA . VAL A 1 96 ? -0.050 27.031 -17.067 1.00 97.81 96 VAL A CA 1
ATOM 753 C C . VAL A 1 96 ? 0.086 27.869 -15.797 1.00 97.81 96 VAL A C 1
ATOM 755 O O . VAL A 1 96 ? -0.920 28.219 -15.177 1.00 97.81 96 VAL A O 1
ATOM 758 N N . ALA A 1 97 ? 1.313 28.240 -15.417 1.00 97.56 97 ALA A N 1
ATOM 759 C CA . ALA A 1 97 ? 1.539 29.043 -14.219 1.00 97.56 97 ALA A CA 1
ATOM 760 C C . ALA A 1 97 ? 0.852 30.411 -14.295 1.00 97.56 97 ALA A C 1
ATOM 762 O O . ALA A 1 97 ? 0.222 30.828 -13.325 1.00 97.56 97 ALA A O 1
ATOM 763 N N . LYS A 1 98 ? 0.921 31.080 -15.453 1.00 95.69 98 LYS A N 1
ATOM 764 C CA . LYS A 1 98 ? 0.262 32.367 -15.696 1.00 95.69 98 LYS A CA 1
ATOM 765 C C . LYS A 1 98 ? -1.250 32.285 -15.492 1.00 95.69 98 LYS A C 1
ATOM 767 O O . LYS A 1 98 ? -1.783 33.084 -14.730 1.00 95.69 98 LYS A O 1
ATOM 772 N N . ILE A 1 99 ? -1.926 31.300 -16.094 1.00 94.50 99 ILE A N 1
ATOM 773 C CA . ILE A 1 99 ? -3.384 31.133 -15.947 1.00 94.50 99 ILE A CA 1
ATOM 774 C C . ILE A 1 99 ? -3.760 30.932 -14.474 1.00 94.50 99 ILE A C 1
ATOM 776 O O . ILE A 1 99 ? -4.689 31.567 -13.978 1.00 94.50 99 ILE A O 1
ATOM 780 N N . VAL A 1 100 ? -3.035 30.078 -13.744 1.00 94.88 100 VAL A N 1
ATOM 781 C CA . VAL A 1 100 ? -3.357 29.800 -12.334 1.00 94.88 100 VAL A CA 1
ATOM 782 C C . VAL A 1 100 ? -3.107 31.022 -11.447 1.00 94.88 100 VAL A C 1
ATOM 784 O O . VAL A 1 100 ? -3.949 31.347 -10.607 1.00 94.88 100 VAL A O 1
ATOM 787 N N . LEU A 1 101 ? -1.987 31.723 -11.642 1.00 93.81 101 LEU A N 1
ATOM 788 C CA . LEU A 1 101 ? -1.673 32.943 -10.897 1.00 93.81 101 LEU A CA 1
ATOM 789 C C . LEU A 1 101 ? -2.749 34.014 -11.109 1.00 93.81 101 LEU A C 1
ATOM 791 O O . LEU A 1 101 ? -3.269 34.563 -10.137 1.00 93.81 101 LEU A O 1
ATOM 795 N N . GLU A 1 102 ? -3.140 34.259 -12.357 1.00 92.12 102 GLU A N 1
ATOM 796 C CA . GLU A 1 102 ? -4.062 35.343 -12.695 1.00 92.12 102 GLU A CA 1
ATOM 797 C C . GLU A 1 102 ? -5.511 35.026 -12.322 1.00 92.12 102 GLU A C 1
ATOM 799 O O . GLU A 1 102 ? -6.214 35.880 -11.786 1.00 92.12 102 GLU A O 1
ATOM 804 N N . GLU A 1 103 ? -5.968 33.795 -12.546 1.00 90.25 103 GLU A N 1
ATOM 805 C CA . GLU A 1 103 ? -7.389 33.461 -12.414 1.00 90.25 103 GLU A CA 1
ATOM 806 C C . GLU A 1 103 ? -7.766 32.833 -11.078 1.00 90.25 103 GLU A C 1
ATOM 808 O O . GLU A 1 103 ? -8.924 32.914 -10.669 1.00 90.25 103 GLU A O 1
ATOM 813 N N . GLN A 1 104 ? -6.825 32.163 -10.410 1.00 88.69 104 GLN A N 1
ATOM 814 C CA . GLN A 1 104 ? -7.097 31.454 -9.156 1.00 88.69 104 GLN A CA 1
ATOM 815 C C . GLN A 1 104 ? -6.455 32.120 -7.943 1.00 88.69 104 GLN A C 1
ATOM 817 O O . GLN A 1 104 ? -6.957 31.966 -6.831 1.00 88.69 104 GLN A O 1
ATOM 822 N N . MET A 1 105 ? -5.362 32.860 -8.145 1.00 89.44 105 MET A N 1
ATOM 823 C CA . MET A 1 105 ? -4.694 33.606 -7.076 1.00 89.44 105 MET A CA 1
ATOM 824 C C . MET A 1 105 ? -4.897 35.119 -7.187 1.00 89.44 105 MET A C 1
ATOM 826 O O . MET A 1 105 ? -4.567 35.824 -6.238 1.00 89.44 105 MET A O 1
ATOM 830 N N . ASN A 1 106 ? -5.469 35.609 -8.296 1.00 88.38 106 ASN A N 1
ATOM 831 C CA . ASN A 1 106 ? -5.641 37.036 -8.578 1.00 88.38 106 ASN A CA 1
ATOM 832 C C . ASN A 1 106 ? -4.306 37.801 -8.474 1.00 88.38 106 ASN A C 1
ATOM 834 O O . ASN A 1 106 ? -4.226 38.864 -7.860 1.00 88.38 106 ASN A O 1
ATOM 838 N N . ILE A 1 107 ? -3.237 37.211 -9.018 1.00 89.31 107 ILE A N 1
ATOM 839 C CA . ILE A 1 107 ? -1.894 37.791 -9.074 1.00 89.31 107 ILE A CA 1
ATOM 840 C C . ILE A 1 107 ? -1.481 37.915 -10.536 1.00 89.31 107 ILE A C 1
ATOM 842 O O . ILE A 1 107 ? -1.369 36.915 -11.242 1.00 89.31 107 ILE A O 1
ATOM 846 N N . CYS A 1 108 ? -1.182 39.135 -10.967 1.00 90.38 108 CYS A N 1
ATOM 847 C CA . CYS A 1 108 ? -0.780 39.390 -12.342 1.00 90.38 108 CYS A CA 1
ATOM 848 C C . CYS A 1 108 ? 0.602 38.829 -12.658 1.00 90.38 108 CYS A C 1
ATOM 850 O O . CYS A 1 108 ? 1.566 39.044 -11.913 1.00 90.38 108 CYS A O 1
ATOM 852 N N . ALA A 1 109 ? 0.699 38.142 -13.795 1.00 92.38 109 ALA A N 1
ATOM 853 C CA . ALA A 1 109 ? 1.927 37.519 -14.256 1.00 92.38 109 ALA A CA 1
ATOM 854 C C . ALA A 1 109 ? 2.317 38.048 -15.640 1.00 92.38 109 ALA A C 1
ATOM 856 O O . ALA A 1 109 ? 1.518 38.088 -16.576 1.00 92.38 109 ALA A O 1
ATOM 857 N N . GLU A 1 110 ? 3.572 38.442 -15.784 1.00 93.38 110 GLU A N 1
ATOM 858 C CA . GLU A 1 110 ? 4.160 38.908 -17.032 1.00 93.38 110 GLU A CA 1
ATOM 859 C C . GLU A 1 110 ? 5.134 37.861 -17.556 1.00 93.38 110 GLU A C 1
ATOM 861 O O . GLU A 1 110 ? 6.026 37.414 -16.837 1.00 93.38 110 GLU A O 1
ATOM 866 N N . VAL A 1 111 ? 4.958 37.465 -18.812 1.00 94.62 111 VAL A N 1
ATOM 867 C CA . VAL A 1 111 ? 5.890 36.566 -19.491 1.00 94.62 111 VAL A CA 1
ATOM 868 C C . VAL A 1 111 ? 7.076 37.387 -19.973 1.00 94.62 111 VAL A C 1
ATOM 870 O O . VAL A 1 111 ? 6.895 38.383 -20.668 1.00 94.62 111 VAL A O 1
ATOM 873 N N . VAL A 1 112 ? 8.282 36.957 -19.619 1.00 94.94 112 VAL A N 1
ATOM 874 C CA . VAL A 1 112 ? 9.536 37.565 -20.063 1.00 94.94 112 VAL A CA 1
ATOM 875 C C . VAL A 1 112 ? 10.214 36.582 -21.021 1.00 94.94 112 VAL A C 1
ATOM 877 O O . VAL A 1 112 ? 10.886 35.657 -20.552 1.00 94.94 112 VAL A O 1
ATOM 880 N N . PRO A 1 113 ? 10.013 36.728 -22.345 1.00 92.31 113 PRO A N 1
ATOM 881 C CA . PRO A 1 113 ? 10.657 35.877 -23.337 1.00 92.31 113 PRO A CA 1
ATOM 882 C C . PRO A 1 113 ? 12.139 36.241 -23.421 1.00 92.31 113 PRO A C 1
ATOM 884 O O . PRO A 1 113 ? 12.510 37.323 -23.879 1.00 92.31 113 PRO A O 1
ATOM 887 N N . ILE A 1 114 ? 12.997 35.357 -22.925 1.00 90.50 114 ILE A N 1
ATOM 888 C CA . ILE 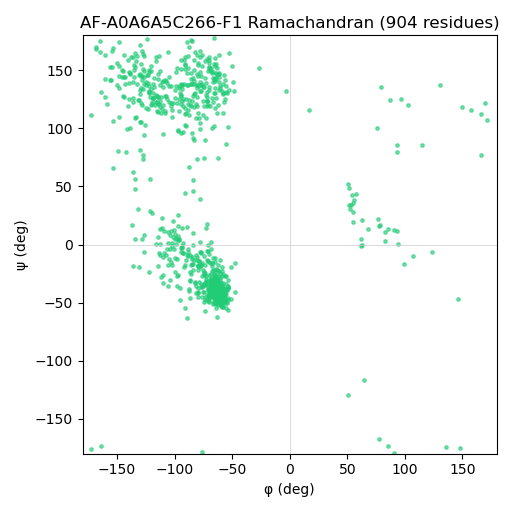A 1 114 ? 14.442 35.567 -22.900 1.00 90.50 114 ILE A CA 1
ATOM 889 C C . ILE A 1 114 ? 15.149 34.210 -22.840 1.00 90.50 114 ILE A C 1
ATOM 891 O O . ILE A 1 114 ? 14.700 33.321 -22.111 1.00 90.50 114 ILE A O 1
ATOM 895 N N . PRO A 1 115 ? 16.281 34.024 -23.542 1.00 87.75 115 PRO A N 1
ATOM 896 C CA . PRO A 1 115 ? 17.022 32.779 -23.436 1.00 87.75 115 PRO A CA 1
ATOM 897 C C . PRO A 1 115 ? 17.409 32.457 -21.992 1.00 87.75 115 PRO A C 1
ATOM 899 O O . PRO A 1 115 ? 17.806 33.347 -21.237 1.00 87.75 115 PRO A O 1
ATOM 902 N N . ILE A 1 116 ? 17.346 31.176 -21.622 1.00 86.75 116 ILE A N 1
ATOM 903 C CA . ILE A 1 116 ? 17.459 30.704 -20.231 1.00 86.75 116 ILE A CA 1
ATOM 904 C C . ILE A 1 116 ? 18.691 31.265 -19.509 1.00 86.75 116 ILE A C 1
ATOM 906 O O . ILE A 1 116 ? 18.566 31.786 -18.403 1.00 86.75 116 ILE A O 1
ATOM 910 N N . SER A 1 117 ? 19.870 31.237 -20.137 1.00 85.19 117 SER A N 1
ATOM 911 C CA . SER A 1 117 ? 21.106 31.745 -19.521 1.00 85.19 117 SER A CA 1
ATOM 912 C C . SER A 1 117 ? 21.029 33.252 -19.224 1.00 85.19 117 SER A C 1
ATOM 914 O O . SER A 1 117 ? 21.424 33.702 -18.151 1.00 85.19 117 SER A O 1
ATOM 916 N N . LYS A 1 118 ? 20.436 34.039 -20.131 1.00 89.75 118 LYS A N 1
ATOM 917 C CA . LYS A 1 118 ? 20.212 35.479 -19.924 1.00 89.75 118 LYS A CA 1
ATOM 918 C C . LYS A 1 118 ? 19.094 35.755 -18.923 1.00 89.75 118 LYS A C 1
ATOM 920 O O . LYS A 1 118 ? 19.196 36.704 -18.151 1.00 89.75 118 LYS A O 1
ATOM 925 N N . GLY A 1 119 ? 18.078 34.898 -18.877 1.00 91.88 119 GLY A N 1
ATOM 926 C CA . GLY A 1 119 ? 17.052 34.912 -17.842 1.00 91.88 119 GLY A CA 1
ATOM 927 C C . GLY A 1 119 ? 17.636 34.707 -16.444 1.00 91.88 119 GLY A C 1
ATOM 928 O O . GLY A 1 119 ? 17.307 35.465 -15.539 1.00 91.88 119 GLY A O 1
ATOM 929 N N . LEU A 1 120 ? 18.556 33.753 -16.265 1.00 91.31 120 LEU A N 1
ATOM 930 C CA . LEU A 1 120 ? 19.243 33.527 -14.985 1.00 91.31 120 LEU A CA 1
ATOM 931 C C . LEU A 1 120 ? 20.070 34.742 -14.554 1.00 91.31 120 LEU A C 1
ATOM 933 O O . LEU A 1 120 ? 19.962 35.167 -13.405 1.00 91.31 120 LEU A O 1
ATOM 937 N N . GLU A 1 121 ? 20.848 35.328 -15.470 1.00 92.50 121 GLU A N 1
ATOM 938 C CA . GLU A 1 121 ? 21.601 36.563 -15.212 1.00 92.50 121 GLU A CA 1
ATOM 939 C C . GLU A 1 121 ? 20.666 37.706 -14.783 1.00 92.50 121 GLU A C 1
ATOM 941 O O . GLU A 1 121 ? 20.914 38.361 -13.769 1.00 92.50 121 GLU A O 1
ATOM 946 N N . LEU A 1 122 ? 19.565 37.910 -15.516 1.00 94.94 122 LEU A N 1
ATOM 947 C CA . LEU A 1 122 ? 18.557 38.929 -15.217 1.00 94.94 122 LEU A CA 1
ATOM 948 C C . LEU A 1 122 ? 17.934 38.713 -13.832 1.00 94.94 122 LEU A C 1
ATOM 950 O O . LEU A 1 122 ? 17.830 39.656 -13.042 1.00 94.94 122 LEU A O 1
ATOM 954 N N . MET A 1 123 ? 17.535 37.477 -13.524 1.00 96.12 123 MET A N 1
ATOM 955 C CA . MET A 1 123 ? 16.957 37.119 -12.232 1.00 96.12 123 MET A CA 1
ATOM 956 C C . MET A 1 123 ? 17.956 37.335 -11.093 1.00 96.12 123 MET A C 1
ATOM 958 O O . MET A 1 123 ? 17.576 37.885 -10.063 1.00 96.12 123 MET A O 1
ATOM 962 N N . ALA A 1 124 ? 19.221 36.944 -11.269 1.00 94.56 124 ALA A N 1
ATOM 963 C CA . ALA A 1 124 ? 20.259 37.092 -10.251 1.00 94.56 124 ALA A CA 1
ATOM 964 C C . ALA A 1 124 ? 20.575 38.572 -9.974 1.00 94.56 124 ALA A C 1
ATOM 966 O O . ALA A 1 124 ? 20.650 38.980 -8.814 1.00 94.56 124 ALA A O 1
ATOM 967 N N . GLN A 1 125 ? 20.678 39.401 -11.022 1.00 93.75 125 GLN A N 1
ATOM 968 C CA . GLN A 1 125 ? 20.893 40.851 -10.901 1.00 93.75 125 GLN A CA 1
ATOM 969 C C . GLN A 1 125 ? 19.740 41.554 -10.173 1.00 93.75 125 GLN A C 1
ATOM 971 O O . GLN A 1 125 ? 19.964 42.481 -9.396 1.00 93.75 125 GLN A O 1
ATOM 976 N N . ASN A 1 126 ? 18.504 41.091 -10.383 1.00 91.50 126 ASN A N 1
ATOM 977 C CA . ASN A 1 126 ? 17.302 41.680 -9.792 1.00 91.50 126 ASN A CA 1
ATOM 978 C C . ASN A 1 126 ? 16.795 40.932 -8.545 1.00 91.50 126 ASN A C 1
ATOM 980 O O . ASN A 1 126 ? 15.745 41.285 -7.999 1.00 91.50 126 ASN A O 1
ATOM 984 N N . GLY A 1 127 ? 17.527 39.925 -8.059 1.00 83.31 127 GLY A N 1
ATOM 985 C CA . GLY A 1 127 ? 17.029 38.944 -7.088 1.00 83.31 127 GLY A CA 1
ATOM 986 C C . GLY A 1 127 ? 16.601 39.519 -5.735 1.00 83.31 127 GLY A C 1
ATOM 987 O O . GLY A 1 127 ? 15.776 38.922 -5.039 1.00 83.31 127 GLY A O 1
ATOM 988 N N . GLN A 1 128 ? 17.114 40.699 -5.375 1.00 85.94 128 GLN A N 1
ATOM 989 C CA . GLN A 1 128 ? 16.810 41.367 -4.106 1.00 85.94 128 GLN A CA 1
ATOM 990 C C . GLN A 1 128 ? 15.519 42.189 -4.119 1.00 85.94 128 GLN A C 1
ATOM 992 O O . GLN A 1 128 ? 14.969 42.424 -3.049 1.00 85.94 128 GLN A O 1
ATOM 997 N N . ASN A 1 129 ? 15.022 42.608 -5.289 1.00 86.19 129 ASN A N 1
ATOM 998 C CA . ASN A 1 129 ? 13.879 43.531 -5.393 1.00 86.19 129 ASN A CA 1
ATOM 999 C C . ASN A 1 129 ? 12.785 43.064 -6.366 1.00 86.19 129 ASN A C 1
ATOM 1001 O O . ASN A 1 129 ? 11.654 43.544 -6.286 1.00 86.19 129 ASN A O 1
ATOM 1005 N N . GLY A 1 130 ? 13.108 42.154 -7.285 1.00 88.19 130 GLY A N 1
ATOM 1006 C CA . GLY A 1 130 ? 12.200 41.675 -8.320 1.00 88.19 130 GLY A CA 1
ATOM 1007 C C . GLY A 1 130 ? 11.545 40.341 -7.979 1.00 88.19 130 GLY A C 1
ATOM 1008 O O . GLY A 1 130 ? 12.150 39.480 -7.339 1.00 88.19 130 GLY A O 1
ATOM 1009 N N . ILE A 1 131 ? 10.313 40.150 -8.450 1.00 94.25 131 ILE A N 1
ATOM 1010 C CA . ILE A 1 131 ? 9.587 38.881 -8.351 1.00 94.25 131 ILE A CA 1
ATOM 1011 C C . ILE A 1 131 ? 9.767 38.143 -9.677 1.00 94.25 131 ILE A C 1
ATOM 1013 O O . ILE A 1 131 ? 9.070 38.456 -10.637 1.00 94.25 131 ILE A O 1
ATOM 1017 N N . TYR A 1 132 ? 10.698 37.188 -9.732 1.00 96.44 132 TYR A N 1
ATOM 1018 C CA . TYR A 1 132 ? 10.915 36.369 -10.926 1.00 96.44 132 TYR A CA 1
ATOM 1019 C C . TYR A 1 132 ? 10.856 34.877 -10.608 1.00 96.44 132 TYR A C 1
ATOM 1021 O O . TYR A 1 132 ? 11.266 34.453 -9.521 1.00 96.44 132 TYR A O 1
ATOM 1029 N N . ALA A 1 133 ? 10.412 34.091 -11.588 1.00 97.62 133 ALA A N 1
ATOM 1030 C CA . ALA A 1 133 ? 10.452 32.637 -11.552 1.00 97.62 133 ALA A CA 1
ATOM 1031 C C . ALA A 1 133 ? 10.851 32.051 -12.912 1.00 97.62 133 ALA A C 1
ATOM 1033 O O . ALA A 1 133 ? 10.372 32.488 -13.956 1.00 97.62 133 ALA A O 1
ATOM 1034 N N . MET A 1 134 ? 11.692 31.023 -12.878 1.00 97.44 134 MET A N 1
ATOM 1035 C CA . MET A 1 134 ? 12.025 30.153 -13.999 1.00 97.44 134 MET A CA 1
ATOM 1036 C C . MET A 1 134 ? 11.499 28.763 -13.675 1.00 97.44 134 MET A C 1
ATOM 1038 O O . MET A 1 134 ? 11.862 28.182 -12.651 1.00 97.44 134 MET A O 1
ATOM 1042 N N . LEU A 1 135 ? 10.613 28.251 -14.526 1.00 97.62 135 LEU A N 1
ATOM 1043 C CA . LEU A 1 135 ? 9.858 27.042 -14.205 1.00 97.62 135 LEU A CA 1
ATOM 1044 C C . LEU A 1 135 ? 10.525 25.753 -14.672 1.00 97.62 135 LEU A C 1
ATOM 1046 O O . LEU A 1 135 ? 10.189 24.690 -14.163 1.00 97.62 135 LEU A O 1
ATOM 1050 N N . GLU A 1 136 ? 11.473 25.854 -15.600 1.00 95.12 136 GLU A N 1
ATOM 1051 C CA . GLU A 1 136 ? 12.223 24.719 -16.114 1.00 95.12 136 GLU A CA 1
ATOM 1052 C C . GLU A 1 136 ? 13.722 24.997 -16.056 1.00 95.12 136 GLU A C 1
ATOM 1054 O O . GLU A 1 136 ? 14.263 25.790 -16.826 1.00 95.12 136 GLU A O 1
ATOM 1059 N N . TYR A 1 137 ? 14.388 24.357 -15.100 1.00 94.75 137 TYR A N 1
ATOM 1060 C CA . TYR A 1 137 ? 15.819 24.470 -14.879 1.00 94.75 137 TYR A CA 1
ATOM 1061 C C . TYR A 1 137 ? 16.472 23.086 -14.902 1.00 94.75 137 TYR A C 1
ATOM 1063 O O . TYR A 1 137 ? 16.194 22.236 -14.050 1.00 94.75 137 TYR A O 1
ATOM 1071 N N . TRP A 1 138 ? 17.358 22.899 -15.877 1.00 93.06 138 TRP A N 1
ATOM 1072 C CA . TRP A 1 138 ? 18.166 21.700 -16.088 1.00 93.06 138 TRP A CA 1
ATOM 1073 C C . TRP A 1 138 ? 19.414 21.768 -15.198 1.00 93.06 138 TRP A C 1
ATOM 1075 O O . TRP A 1 138 ? 20.408 22.406 -15.541 1.00 93.06 138 TRP A O 1
ATOM 1085 N N . TYR A 1 139 ? 19.326 21.210 -13.992 1.00 90.62 139 TYR A N 1
ATOM 1086 C CA . TYR A 1 139 ? 20.316 21.385 -12.932 1.00 90.62 139 TYR A CA 1
ATOM 1087 C C . TYR A 1 139 ? 21.627 20.653 -13.198 1.00 90.62 139 TYR A C 1
ATOM 1089 O O . TYR A 1 139 ? 22.694 21.241 -13.023 1.00 90.62 139 TYR A O 1
ATOM 1097 N N . LEU A 1 140 ? 21.582 19.388 -13.611 1.00 89.06 140 LEU A N 1
ATOM 1098 C CA . LEU A 1 140 ? 22.788 18.582 -13.779 1.00 89.06 140 LEU A C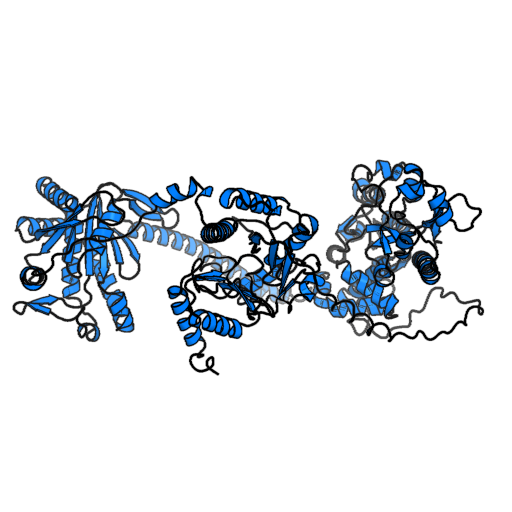A 1
ATOM 1099 C C . LEU A 1 140 ? 23.627 19.065 -14.970 1.00 89.06 140 LEU A C 1
ATOM 1101 O O . LEU A 1 140 ? 24.858 19.068 -14.884 1.00 89.06 140 LEU A O 1
ATOM 1105 N N . SER A 1 141 ? 22.990 19.558 -16.035 1.00 86.56 141 SER A N 1
ATOM 1106 C CA . SER A 1 141 ? 23.686 20.210 -17.152 1.00 86.56 141 SER A CA 1
ATOM 1107 C C . SER A 1 141 ? 24.148 21.638 -16.824 1.00 86.56 141 SER A C 1
ATOM 1109 O O . SER A 1 141 ? 25.044 22.140 -17.491 1.00 86.56 141 SER A O 1
ATOM 1111 N N . ARG A 1 142 ? 23.624 22.270 -15.762 1.00 90.12 142 ARG A N 1
ATOM 1112 C CA . ARG A 1 142 ? 23.972 23.639 -15.324 1.00 90.12 142 ARG A CA 1
ATOM 1113 C C . ARG A 1 142 ? 24.524 23.721 -13.892 1.00 90.12 142 ARG A C 1
ATOM 1115 O O . ARG A 1 142 ? 24.391 24.755 -13.235 1.00 90.12 142 ARG A O 1
ATOM 1122 N N . LYS A 1 143 ? 25.189 22.670 -13.387 1.00 88.56 143 LYS A N 1
ATOM 1123 C CA . LYS A 1 143 ? 25.681 22.617 -11.989 1.00 88.56 143 LYS A CA 1
ATOM 1124 C C . LYS A 1 143 ? 26.545 23.816 -11.617 1.00 88.56 143 LYS A C 1
ATOM 1126 O O . LYS A 1 143 ? 26.447 24.298 -10.492 1.00 88.56 143 LYS A O 1
ATOM 1131 N N . PHE A 1 144 ? 27.375 24.303 -12.541 1.00 87.88 144 PHE A N 1
ATOM 1132 C CA . PHE A 1 144 ? 28.186 25.496 -12.302 1.00 87.88 144 PHE A CA 1
ATOM 1133 C C . PHE A 1 144 ? 27.332 26.736 -11.992 1.00 87.88 144 PHE A C 1
ATOM 1135 O O . PHE A 1 144 ? 27.566 27.411 -10.990 1.00 87.88 144 PHE A O 1
ATOM 1142 N N . GLU A 1 145 ? 26.322 27.025 -12.816 1.00 90.44 145 GLU A N 1
ATOM 1143 C CA . GLU A 1 145 ? 25.424 28.168 -12.611 1.00 90.44 145 GLU A CA 1
ATOM 1144 C C . GLU A 1 145 ? 24.598 28.000 -11.332 1.00 90.44 145 GLU A C 1
ATOM 1146 O O . GLU A 1 145 ? 24.395 28.968 -10.601 1.00 90.44 145 GLU A O 1
ATOM 1151 N N . TYR A 1 146 ? 24.178 26.772 -11.016 1.00 92.81 146 TYR A N 1
ATOM 1152 C CA . TYR A 1 146 ? 23.460 26.475 -9.780 1.00 92.81 146 TYR A CA 1
ATOM 1153 C C . TYR A 1 146 ? 24.329 26.715 -8.538 1.00 92.81 146 TYR A C 1
ATOM 1155 O O . TYR A 1 146 ? 23.928 27.445 -7.630 1.00 92.81 146 TYR A O 1
ATOM 1163 N N . MET A 1 147 ? 25.546 26.159 -8.511 1.00 91.75 147 MET A N 1
ATOM 1164 C CA . MET A 1 147 ? 26.512 26.369 -7.426 1.00 91.75 147 MET A CA 1
ATOM 1165 C C . MET A 1 147 ? 26.801 27.861 -7.242 1.00 91.75 147 MET A C 1
ATOM 1167 O O . MET A 1 147 ? 26.841 28.359 -6.115 1.00 91.75 147 MET A O 1
ATOM 1171 N N . ARG A 1 148 ? 26.980 28.590 -8.347 1.00 91.62 148 ARG A N 1
ATOM 1172 C CA . ARG A 1 148 ? 27.217 30.031 -8.326 1.00 91.62 148 ARG A CA 1
ATOM 1173 C C . ARG A 1 148 ? 26.023 30.792 -7.749 1.00 91.62 148 ARG A C 1
ATOM 1175 O O . ARG A 1 148 ? 26.173 31.440 -6.719 1.00 91.62 148 ARG A O 1
ATOM 1182 N N . TYR A 1 149 ? 24.856 30.726 -8.387 1.00 94.25 149 TYR A N 1
ATOM 1183 C CA . TYR A 1 149 ? 23.739 31.625 -8.081 1.00 94.25 149 TYR A CA 1
ATOM 1184 C C . TYR A 1 149 ? 22.896 31.186 -6.877 1.00 94.25 149 TYR A C 1
ATOM 1186 O O . TYR A 1 149 ? 22.390 32.037 -6.144 1.00 94.25 149 TYR A O 1
ATOM 1194 N N . VAL A 1 150 ? 22.745 29.880 -6.643 1.00 94.69 150 VAL A N 1
ATOM 1195 C CA . VAL A 1 150 ? 21.878 29.344 -5.578 1.00 94.69 150 VAL A CA 1
ATOM 1196 C C . VAL A 1 150 ? 22.671 29.052 -4.306 1.00 94.69 150 VAL A C 1
ATOM 1198 O O . VAL A 1 150 ? 22.265 29.463 -3.220 1.00 94.69 150 VAL A O 1
ATOM 1201 N N . GLU A 1 151 ? 23.811 28.365 -4.412 1.00 93.06 151 GLU A N 1
ATOM 1202 C CA . GLU A 1 151 ? 24.553 27.903 -3.228 1.00 93.06 151 GLU A CA 1
ATOM 1203 C C . GLU A 1 151 ? 25.526 28.961 -2.687 1.00 93.06 151 GLU A C 1
ATOM 1205 O O . GLU A 1 151 ? 25.560 29.213 -1.478 1.00 93.06 151 GLU A O 1
ATOM 1210 N N . THR A 1 152 ? 26.295 29.594 -3.580 1.00 92.88 152 THR A N 1
ATOM 1211 C CA . THR A 1 152 ? 27.399 30.498 -3.219 1.00 92.88 152 THR A CA 1
ATOM 1212 C C . THR A 1 152 ? 26.926 31.940 -3.057 1.00 92.88 152 THR A C 1
ATOM 1214 O O . THR A 1 152 ? 26.999 32.495 -1.962 1.00 92.88 152 THR A O 1
ATOM 1217 N N . GLU A 1 153 ? 26.421 32.555 -4.130 1.00 93.88 153 GLU A N 1
ATOM 1218 C CA . GLU A 1 153 ? 25.971 33.953 -4.132 1.00 93.88 153 GLU A CA 1
ATOM 1219 C C . GLU A 1 153 ? 24.615 34.127 -3.436 1.00 93.88 153 GLU A C 1
ATOM 1221 O O . GLU A 1 153 ? 24.326 35.206 -2.918 1.00 93.88 153 GLU A O 1
ATOM 1226 N N . LYS A 1 154 ? 23.777 33.076 -3.424 1.00 92.94 154 LYS A N 1
ATOM 1227 C CA . LYS A 1 154 ? 22.385 33.109 -2.931 1.00 92.94 154 LYS A CA 1
ATOM 1228 C C . LYS A 1 154 ? 21.558 34.233 -3.569 1.00 92.94 154 LYS A C 1
ATOM 1230 O O . LYS A 1 154 ? 20.658 34.799 -2.943 1.00 92.94 154 LYS A O 1
ATOM 1235 N N . SER A 1 155 ? 21.884 34.575 -4.813 1.00 94.50 155 SER A N 1
ATOM 1236 C CA . SER A 1 155 ? 21.165 35.538 -5.644 1.00 94.50 155 SER A CA 1
ATOM 1237 C C . SER A 1 155 ? 19.900 34.929 -6.258 1.00 94.50 155 SER A C 1
ATOM 1239 O O . SER A 1 155 ? 19.020 35.675 -6.682 1.00 94.50 155 SER A O 1
ATOM 1241 N N . LEU A 1 156 ? 19.766 33.596 -6.218 1.00 96.94 156 LEU A N 1
ATOM 1242 C CA . LEU A 1 156 ? 18.598 32.804 -6.609 1.00 96.94 156 LEU A CA 1
ATOM 1243 C C . LEU A 1 156 ? 18.254 31.753 -5.535 1.00 96.94 156 LEU A C 1
ATOM 1245 O O . LEU A 1 156 ? 19.078 31.429 -4.682 1.00 96.94 156 LEU A O 1
ATOM 1249 N N . VAL A 1 157 ? 17.030 31.219 -5.566 1.00 97.06 157 VAL A N 1
ATOM 1250 C CA . VAL A 1 157 ? 16.522 30.218 -4.611 1.00 97.06 157 VAL A CA 1
ATOM 1251 C C . VAL A 1 157 ? 15.895 29.040 -5.360 1.00 97.06 157 VAL A C 1
ATOM 1253 O O . VAL A 1 157 ? 15.074 29.241 -6.254 1.00 97.06 157 VAL A O 1
ATOM 1256 N N . ASP A 1 158 ? 16.249 27.812 -4.967 1.00 97.12 158 ASP A N 1
ATOM 1257 C CA . ASP A 1 158 ? 15.605 26.583 -5.451 1.00 97.12 158 ASP A CA 1
ATOM 1258 C C . ASP A 1 158 ? 14.170 26.482 -4.901 1.00 97.12 158 ASP A C 1
ATOM 1260 O O . ASP A 1 158 ? 13.954 26.438 -3.687 1.00 97.12 158 ASP A O 1
ATOM 1264 N N . ALA A 1 159 ? 13.187 26.452 -5.801 1.00 96.94 159 ALA A N 1
ATOM 1265 C CA . ALA A 1 159 ? 11.765 26.304 -5.492 1.00 96.94 159 ALA A CA 1
ATOM 1266 C C . ALA A 1 159 ? 11.276 24.849 -5.627 1.00 96.94 159 ALA A C 1
ATOM 1268 O O . ALA A 1 159 ? 10.075 24.588 -5.677 1.00 96.94 159 ALA A O 1
ATOM 1269 N N . GLY A 1 160 ? 12.189 23.882 -5.676 1.00 96.06 160 GLY A N 1
ATOM 1270 C CA . GLY A 1 160 ? 11.898 22.459 -5.747 1.00 96.06 160 GLY A CA 1
ATOM 1271 C C . GLY A 1 160 ? 11.654 21.951 -7.167 1.00 96.06 160 GLY A C 1
ATOM 1272 O O . GLY A 1 160 ? 11.813 22.650 -8.168 1.00 96.06 160 GLY A O 1
ATOM 1273 N N . ASN A 1 161 ? 11.256 20.685 -7.250 1.00 96.81 161 ASN A N 1
ATOM 1274 C CA . ASN A 1 161 ? 11.149 19.960 -8.515 1.00 96.81 161 ASN A CA 1
ATOM 1275 C C . ASN A 1 161 ? 9.883 20.354 -9.290 1.00 96.81 161 ASN A C 1
ATOM 1277 O O . ASN A 1 161 ? 8.806 20.458 -8.699 1.00 96.81 161 ASN A O 1
ATOM 1281 N N . LEU A 1 162 ? 10.008 20.535 -10.606 1.00 96.69 162 LEU A N 1
ATOM 1282 C CA . LEU A 1 162 ? 8.896 20.680 -11.551 1.00 96.69 162 LEU A CA 1
ATOM 1283 C C . LEU A 1 162 ? 8.112 19.363 -11.693 1.00 96.69 162 LEU A C 1
ATOM 1285 O O . LEU A 1 162 ? 6.903 19.394 -11.873 1.00 96.69 162 LEU A O 1
ATOM 1289 N N . GLY A 1 163 ? 8.781 18.215 -11.548 1.00 92.25 163 GLY A N 1
ATOM 1290 C CA . GLY A 1 163 ? 8.171 16.882 -11.669 1.00 92.25 163 GLY A CA 1
ATOM 1291 C C . GLY A 1 163 ? 8.386 16.219 -13.034 1.00 92.25 163 GLY A C 1
ATOM 1292 O O . GLY A 1 163 ? 8.302 14.996 -13.129 1.00 92.25 163 GLY A O 1
ATOM 1293 N N . VAL A 1 164 ? 8.773 17.000 -14.044 1.00 94.19 164 VAL A N 1
ATOM 1294 C CA . VAL A 1 164 ? 9.195 16.519 -15.364 1.00 94.19 164 VAL A CA 1
ATOM 1295 C C . VAL A 1 164 ? 10.565 15.845 -15.264 1.00 94.19 164 VAL A C 1
ATOM 1297 O O . VAL A 1 164 ? 11.520 16.425 -14.744 1.00 94.19 164 VAL A O 1
ATOM 1300 N N . PHE A 1 165 ? 10.657 14.615 -15.767 1.00 92.31 165 PHE A N 1
ATOM 1301 C CA . PHE A 1 165 ? 11.901 13.865 -15.931 1.00 92.31 165 PHE A CA 1
ATOM 1302 C C . PHE A 1 165 ? 12.532 14.185 -17.288 1.00 92.31 165 PHE A C 1
ATOM 1304 O O . PHE A 1 165 ? 11.938 13.855 -18.316 1.00 92.31 165 PHE A O 1
ATOM 1311 N N . GLY A 1 166 ? 13.713 14.804 -17.271 1.00 90.94 166 GLY A N 1
ATOM 1312 C CA . GLY A 1 166 ? 14.434 15.297 -18.437 1.00 90.94 166 GLY A CA 1
ATOM 1313 C C . GLY A 1 166 ? 15.760 14.577 -18.712 1.00 90.94 166 GLY A C 1
ATOM 1314 O O . GLY A 1 166 ? 16.472 14.179 -17.785 1.00 90.94 166 GLY A O 1
ATOM 1315 N N . LYS A 1 167 ? 16.117 14.435 -19.994 1.00 91.12 167 LYS A N 1
ATOM 1316 C CA . LYS A 1 167 ? 17.453 14.005 -20.453 1.00 91.12 167 LYS A CA 1
ATOM 1317 C C . LYS A 1 167 ? 17.795 14.662 -21.793 1.00 91.12 167 LYS A C 1
ATOM 1319 O O . LYS A 1 167 ? 16.974 14.626 -22.698 1.00 91.12 167 LYS A O 1
ATOM 1324 N N . HIS A 1 168 ? 19.001 15.193 -21.961 1.00 91.31 168 HIS A N 1
ATOM 1325 C CA . HIS A 1 168 ? 19.516 15.549 -23.291 1.00 91.31 168 HIS A CA 1
ATOM 1326 C C . HIS A 1 168 ? 20.120 14.318 -23.982 1.00 91.31 168 HIS A C 1
ATOM 1328 O O . HIS A 1 168 ? 20.502 13.354 -23.316 1.00 91.31 168 HIS A O 1
ATOM 1334 N N . GLY A 1 169 ? 20.234 14.331 -25.306 1.00 92.44 169 GLY A N 1
ATOM 1335 C CA . GLY A 1 169 ? 20.834 13.213 -26.020 1.00 92.44 169 GLY A CA 1
ATOM 1336 C C . GLY A 1 169 ? 21.142 13.503 -27.478 1.00 92.44 169 GLY A C 1
ATOM 1337 O O . GLY A 1 169 ? 20.743 14.522 -28.045 1.00 92.44 169 GLY A O 1
ATOM 1338 N N . TRP A 1 170 ? 21.879 12.572 -28.070 1.00 96.75 170 TRP A N 1
ATOM 1339 C CA . TRP A 1 170 ? 22.160 12.537 -29.496 1.00 96.75 170 TRP A CA 1
ATOM 1340 C C . TRP A 1 170 ? 21.286 11.471 -30.136 1.00 96.75 170 TRP A C 1
ATOM 1342 O O . TRP A 1 170 ? 21.149 10.371 -29.600 1.00 96.75 170 TRP A O 1
ATOM 1352 N N . PHE A 1 171 ? 20.707 11.796 -31.284 1.00 97.62 171 PHE A N 1
ATOM 1353 C CA . PHE A 1 171 ? 19.737 10.945 -31.948 1.00 97.62 171 PHE A CA 1
ATOM 1354 C C . PHE A 1 171 ? 20.025 10.833 -33.440 1.00 97.62 171 PHE A C 1
ATOM 1356 O O . PHE A 1 171 ? 20.588 11.733 -34.068 1.00 97.62 171 PHE A O 1
ATOM 1363 N N . ILE A 1 172 ? 19.600 9.703 -33.994 1.00 97.44 172 ILE A N 1
ATOM 1364 C CA . ILE A 1 172 ? 19.547 9.426 -35.427 1.00 97.44 172 ILE A CA 1
ATOM 1365 C C . ILE A 1 172 ? 18.142 8.955 -35.811 1.00 97.44 172 ILE A C 1
ATOM 1367 O O . ILE A 1 172 ? 17.334 8.550 -34.970 1.00 97.44 172 ILE A O 1
ATOM 1371 N N . LEU A 1 173 ? 17.845 8.974 -37.107 1.00 96.94 173 LEU A N 1
ATOM 1372 C CA . LEU A 1 173 ? 16.599 8.437 -37.651 1.00 96.94 173 LEU A CA 1
ATOM 1373 C C . LEU A 1 173 ? 16.713 6.912 -37.789 1.00 96.94 173 LEU A C 1
ATOM 1375 O O . LEU A 1 173 ? 17.711 6.418 -38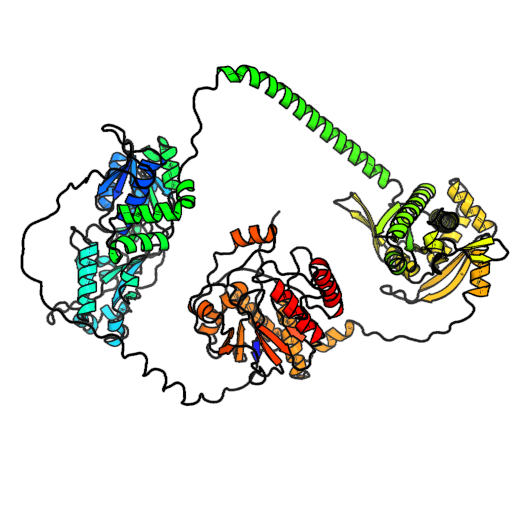.306 1.00 96.94 173 LEU A O 1
ATOM 1379 N N . ALA A 1 174 ? 15.692 6.151 -37.377 1.00 94.75 174 ALA A N 1
ATOM 1380 C CA . ALA A 1 174 ? 15.785 4.687 -37.283 1.00 94.75 174 ALA A CA 1
ATOM 1381 C C . ALA A 1 174 ? 16.211 3.981 -38.584 1.00 94.75 174 ALA A C 1
ATOM 1383 O O . ALA A 1 174 ? 16.951 3.003 -38.521 1.00 94.75 174 ALA A O 1
ATOM 1384 N N . PHE A 1 175 ? 15.810 4.493 -39.756 1.00 95.38 175 PHE A N 1
ATOM 1385 C CA . PHE A 1 175 ? 16.197 3.907 -41.049 1.00 95.38 175 PHE A CA 1
ATOM 1386 C C . PHE A 1 175 ? 17.716 3.941 -41.289 1.00 95.38 175 PHE A C 1
ATOM 1388 O O . PHE A 1 175 ? 18.236 3.148 -42.071 1.00 95.38 175 PHE A O 1
ATOM 1395 N N . MET A 1 176 ? 18.450 4.838 -40.622 1.00 96.94 176 MET A N 1
ATOM 1396 C CA . MET A 1 176 ? 19.902 4.927 -40.762 1.00 96.94 176 MET A CA 1
ATOM 1397 C C . MET A 1 176 ? 20.599 3.668 -40.243 1.00 96.94 176 MET A C 1
ATOM 1399 O O . MET A 1 176 ? 21.673 3.353 -40.736 1.00 96.94 176 MET A O 1
ATOM 1403 N N . LEU A 1 177 ? 19.994 2.921 -39.310 1.00 96.00 177 LEU A N 1
ATOM 1404 C CA . LEU A 1 177 ? 20.539 1.641 -38.841 1.00 96.00 177 LEU A CA 1
ATOM 1405 C C . LEU A 1 177 ? 20.387 0.518 -39.865 1.00 96.00 177 LEU A C 1
ATOM 1407 O O . LEU A 1 177 ? 21.162 -0.431 -39.842 1.00 96.00 177 LEU A O 1
ATOM 1411 N N . GLU A 1 178 ? 19.414 0.625 -40.767 1.00 92.88 178 GLU A N 1
ATOM 1412 C CA . GLU A 1 178 ? 19.269 -0.309 -41.884 1.00 92.88 178 GLU A CA 1
ATOM 1413 C C . GLU A 1 178 ? 20.312 -0.012 -42.971 1.00 92.88 178 GLU A C 1
ATOM 1415 O O . GLU A 1 178 ? 20.860 -0.930 -43.575 1.00 92.88 178 GLU A O 1
ATOM 1420 N N . GLN A 1 179 ? 20.613 1.271 -43.196 1.00 93.75 179 GLN A N 1
ATOM 1421 C CA . GLN A 1 179 ? 21.582 1.724 -44.199 1.00 93.75 179 GLN A CA 1
ATOM 1422 C C . GLN A 1 179 ? 23.037 1.603 -43.727 1.00 93.75 179 GLN A C 1
ATOM 1424 O O . GLN A 1 179 ? 23.919 1.273 -44.519 1.00 93.75 179 GLN A O 1
ATOM 1429 N N . TYR A 1 180 ? 23.293 1.870 -42.446 1.00 96.25 180 TYR A N 1
ATOM 1430 C CA . TYR A 1 180 ? 24.621 1.852 -41.843 1.00 96.25 180 TYR A CA 1
ATOM 1431 C C . TYR A 1 180 ? 24.548 1.276 -40.410 1.00 96.25 180 TYR A C 1
ATOM 1433 O O . TYR A 1 180 ? 24.500 2.024 -39.428 1.00 96.25 180 TYR A O 1
ATOM 1441 N N . PRO A 1 181 ? 24.489 -0.066 -40.261 1.00 94.62 181 PRO A N 1
ATOM 1442 C CA . PRO A 1 181 ? 24.405 -0.720 -38.955 1.00 94.62 181 PRO A CA 1
ATOM 1443 C C . PRO A 1 181 ? 25.582 -0.356 -38.036 1.00 94.62 181 PRO A C 1
ATOM 1445 O O . PRO A 1 181 ? 26.739 -0.479 -38.431 1.00 94.62 181 PRO A O 1
ATOM 1448 N N . GLY A 1 182 ? 25.288 0.048 -36.796 1.00 90.25 182 GLY A N 1
ATOM 1449 C CA . GLY A 1 182 ? 26.290 0.449 -35.796 1.00 90.25 182 GLY A CA 1
ATOM 1450 C C . GLY A 1 182 ? 26.589 1.953 -35.738 1.00 90.25 182 GLY A C 1
ATOM 1451 O O . GLY A 1 182 ? 27.397 2.381 -34.912 1.00 90.25 182 GLY A O 1
ATOM 1452 N N . ILE A 1 183 ? 25.930 2.770 -36.572 1.00 95.81 183 ILE A N 1
ATOM 1453 C CA . ILE A 1 183 ? 26.054 4.241 -36.556 1.00 95.81 183 ILE A CA 1
ATOM 1454 C C . ILE A 1 183 ? 25.489 4.903 -35.295 1.00 95.81 183 ILE A C 1
ATOM 1456 O O . ILE A 1 183 ? 25.723 6.082 -35.054 1.00 95.81 183 ILE A O 1
ATOM 1460 N N . ASP A 1 184 ? 24.760 4.151 -34.476 1.00 95.75 184 ASP A N 1
ATOM 1461 C CA . ASP A 1 184 ? 24.275 4.537 -33.154 1.00 95.75 184 ASP A CA 1
ATOM 1462 C C . ASP A 1 184 ? 25.353 4.462 -32.062 1.00 95.75 184 ASP A C 1
ATOM 1464 O O . ASP A 1 184 ? 25.064 4.745 -30.905 1.00 95.75 184 ASP A O 1
ATOM 1468 N N . ILE A 1 185 ? 26.602 4.111 -32.378 1.00 94.44 185 ILE A N 1
ATOM 1469 C CA . ILE A 1 185 ? 27.695 4.041 -31.398 1.00 94.44 185 ILE A CA 1
ATOM 1470 C C . ILE A 1 185 ? 28.722 5.137 -31.679 1.00 94.44 185 ILE A C 1
ATOM 1472 O O . ILE A 1 185 ? 29.308 5.200 -32.757 1.00 94.44 185 ILE A O 1
ATOM 1476 N N . TYR A 1 186 ? 29.052 5.941 -30.663 1.00 95.19 186 TYR A N 1
ATOM 1477 C CA . TYR A 1 186 ? 29.915 7.121 -30.822 1.00 95.19 186 TYR A CA 1
ATOM 1478 C C . TYR A 1 186 ? 31.281 6.861 -31.482 1.00 95.19 186 TYR A C 1
ATOM 1480 O O . TYR A 1 186 ? 31.842 7.739 -32.136 1.00 95.19 186 TYR A O 1
ATOM 1488 N N . ARG A 1 187 ? 31.848 5.660 -31.296 1.00 95.31 187 ARG A N 1
ATOM 1489 C CA . ARG A 1 187 ? 33.158 5.284 -31.854 1.00 95.31 187 ARG A CA 1
ATOM 1490 C C . ARG A 1 187 ? 33.156 5.295 -33.373 1.00 95.31 187 ARG A C 1
ATOM 1492 O O . ARG A 1 187 ? 34.203 5.562 -33.959 1.00 95.31 187 ARG A O 1
ATOM 1499 N N . GLU A 1 188 ? 32.006 5.023 -33.979 1.00 96.62 188 GLU A N 1
ATOM 1500 C CA . GLU A 1 188 ? 31.863 4.975 -35.425 1.00 96.62 188 GLU A CA 1
ATOM 1501 C C . GLU A 1 188 ? 32.124 6.351 -36.047 1.00 96.62 188 GLU A C 1
ATOM 1503 O O . GLU A 1 188 ? 32.806 6.449 -37.059 1.00 96.62 188 GLU A O 1
ATOM 1508 N N . PHE A 1 189 ? 31.768 7.444 -35.366 1.00 96.88 189 PHE A N 1
ATOM 1509 C CA . PHE A 1 189 ? 32.038 8.808 -35.842 1.00 96.88 189 PHE A CA 1
ATOM 1510 C C . PHE A 1 189 ? 33.527 9.204 -35.859 1.00 96.88 189 PHE A C 1
ATOM 1512 O O . PHE A 1 189 ? 33.858 10.340 -36.193 1.00 96.88 189 PHE A O 1
ATOM 1519 N N . ARG A 1 190 ? 34.454 8.306 -35.498 1.00 96.25 190 ARG A N 1
ATOM 1520 C CA . ARG A 1 190 ? 35.906 8.499 -35.694 1.00 96.25 190 ARG A CA 1
ATOM 1521 C C . ARG A 1 190 ? 36.369 8.090 -37.094 1.00 96.25 190 ARG A C 1
ATOM 1523 O O . ARG A 1 190 ? 37.485 8.434 -37.493 1.00 96.25 190 ARG A O 1
ATOM 1530 N N . THR A 1 191 ? 35.557 7.319 -37.815 1.00 95.38 191 THR A N 1
ATOM 1531 C CA . THR A 1 191 ? 35.906 6.773 -39.127 1.00 95.38 191 THR A CA 1
ATOM 1532 C C . THR A 1 191 ? 35.646 7.801 -40.229 1.00 95.38 191 THR A C 1
ATOM 1534 O O . THR A 1 191 ? 34.757 8.645 -40.126 1.00 95.38 191 THR A O 1
ATOM 1537 N N . ASP A 1 192 ? 36.423 7.738 -41.315 1.00 93.44 192 ASP A N 1
ATOM 1538 C CA . ASP A 1 192 ? 36.136 8.547 -42.511 1.00 93.44 192 ASP A CA 1
ATOM 1539 C C . ASP A 1 192 ? 34.824 8.124 -43.182 1.00 93.44 192 ASP A C 1
ATOM 1541 O O . ASP A 1 192 ? 34.190 8.927 -43.861 1.00 93.44 192 ASP A O 1
ATOM 1545 N N . THR A 1 193 ? 34.405 6.872 -42.985 1.00 92.56 193 THR A N 1
ATOM 1546 C CA . THR A 1 193 ? 33.156 6.335 -43.527 1.00 92.56 193 THR A CA 1
ATOM 1547 C C . THR A 1 193 ? 31.949 7.019 -42.896 1.00 92.56 193 THR A C 1
ATOM 1549 O O . THR A 1 193 ? 31.116 7.558 -43.621 1.00 92.56 193 THR A O 1
ATOM 1552 N N . ALA A 1 194 ? 31.887 7.082 -41.563 1.00 93.94 194 ALA A N 1
ATOM 1553 C CA . ALA A 1 194 ? 30.810 7.766 -40.855 1.00 93.94 194 ALA A CA 1
ATOM 1554 C C . ALA A 1 194 ? 30.819 9.278 -41.120 1.00 93.94 194 ALA A C 1
ATOM 1556 O O . ALA A 1 194 ? 29.762 9.870 -41.334 1.00 93.94 194 ALA A O 1
ATOM 1557 N N . ALA A 1 195 ? 32.008 9.892 -41.168 1.00 93.19 195 ALA A N 1
ATOM 1558 C CA . ALA A 1 195 ? 32.156 11.308 -41.496 1.00 93.19 195 ALA A CA 1
ATOM 1559 C C . ALA A 1 195 ? 31.593 11.633 -42.889 1.00 93.19 195 ALA A C 1
ATOM 1561 O O . ALA A 1 195 ? 30.832 12.582 -43.032 1.00 93.19 195 ALA A O 1
ATOM 1562 N N . LYS A 1 196 ? 31.899 10.814 -43.904 1.00 92.69 196 LYS A N 1
ATOM 1563 C CA . LYS A 1 196 ? 31.357 10.978 -45.263 1.00 92.69 196 LYS A CA 1
ATOM 1564 C C . LYS A 1 196 ? 29.868 10.671 -45.353 1.00 92.69 196 LYS A C 1
ATOM 1566 O O . LYS A 1 196 ? 29.169 11.343 -46.099 1.00 92.69 196 LYS A O 1
ATOM 1571 N N . TYR A 1 197 ? 29.385 9.675 -44.612 1.00 94.31 197 TYR A N 1
ATOM 1572 C CA . TYR A 1 197 ? 27.964 9.333 -44.582 1.00 94.31 197 TYR A CA 1
ATOM 1573 C C . TYR A 1 197 ? 27.119 10.483 -44.025 1.00 94.31 197 TYR A C 1
ATOM 1575 O O . TYR A 1 197 ? 26.063 10.769 -44.567 1.00 94.31 197 TYR A O 1
ATOM 1583 N N . LEU A 1 198 ? 27.610 11.165 -42.985 1.00 94.94 198 LEU A N 1
ATOM 1584 C CA . LEU A 1 198 ? 26.941 12.304 -42.351 1.00 94.94 198 LEU A CA 1
ATOM 1585 C C . LEU A 1 198 ? 27.281 13.659 -42.991 1.00 94.94 198 LEU A C 1
ATOM 1587 O O . LEU A 1 198 ? 26.768 14.683 -42.541 1.00 94.94 198 LEU A O 1
ATOM 1591 N N . ALA A 1 199 ? 28.183 13.706 -43.969 1.00 90.62 199 ALA A N 1
ATOM 1592 C CA . ALA A 1 199 ? 28.641 14.952 -44.567 1.00 90.62 199 ALA A CA 1
ATOM 1593 C C . ALA A 1 199 ? 27.506 15.677 -45.303 1.00 90.62 199 ALA A C 1
ATOM 1595 O O . ALA A 1 199 ? 26.685 15.059 -45.973 1.00 90.62 199 ALA A O 1
ATOM 1596 N N . GLU A 1 200 ? 27.495 17.009 -45.226 1.00 75.25 200 GLU A N 1
ATOM 1597 C CA . GLU A 1 200 ? 26.547 17.831 -45.991 1.00 75.25 200 GLU A CA 1
ATOM 1598 C C . GLU A 1 200 ? 26.804 17.727 -47.499 1.00 75.25 200 GLU A C 1
ATOM 1600 O O . GLU A 1 200 ? 25.875 17.574 -48.287 1.00 75.25 200 GLU A O 1
ATOM 1605 N N . ASN A 1 201 ? 28.087 17.727 -47.877 1.00 77.25 201 ASN A N 1
ATOM 1606 C CA . ASN A 1 201 ? 28.554 17.638 -49.255 1.00 77.25 201 ASN A CA 1
ATOM 1607 C C . ASN A 1 201 ? 29.590 16.514 -49.375 1.00 77.25 201 ASN A C 1
ATOM 1609 O O . ASN A 1 201 ? 30.437 16.348 -48.496 1.00 77.25 201 ASN A O 1
ATOM 1613 N N . SER A 1 202 ? 29.611 15.806 -50.508 1.00 68.88 202 SER A N 1
ATOM 1614 C CA . SER A 1 202 ? 30.518 14.670 -50.762 1.00 68.88 202 SER A CA 1
ATOM 1615 C C . SER A 1 202 ? 32.018 15.011 -50.714 1.00 68.88 202 SER A C 1
ATOM 1617 O O . SER A 1 202 ? 32.853 14.110 -50.693 1.00 68.88 202 SER A O 1
ATOM 1619 N N . SER A 1 203 ? 32.368 16.300 -50.730 1.00 68.25 203 SER A N 1
ATOM 1620 C CA . SER A 1 203 ? 33.733 16.822 -50.609 1.00 68.25 203 SER A CA 1
ATOM 1621 C C . SER A 1 203 ? 34.182 17.084 -49.163 1.00 68.25 203 SER A C 1
ATOM 1623 O O . SER A 1 203 ? 35.354 17.392 -48.954 1.00 68.25 203 SER A O 1
ATOM 1625 N N . SER A 1 204 ? 33.283 17.002 -48.174 1.00 78.19 204 SER A N 1
ATOM 1626 C CA . SER A 1 204 ? 33.631 17.184 -46.760 1.00 78.19 204 SER A CA 1
ATOM 1627 C C . SER A 1 204 ? 34.299 15.932 -46.190 1.00 78.19 204 SER A C 1
ATOM 1629 O O . SER A 1 204 ? 33.872 14.806 -46.444 1.00 78.19 204 SER A O 1
ATOM 1631 N N . ASN A 1 205 ? 35.329 16.138 -45.368 1.00 83.81 205 ASN A N 1
ATOM 1632 C CA . ASN A 1 205 ? 35.988 15.078 -44.599 1.00 83.81 205 ASN A CA 1
ATOM 1633 C C . ASN A 1 205 ? 35.509 15.025 -43.133 1.00 83.81 205 ASN A C 1
ATOM 1635 O O . ASN A 1 205 ? 36.095 14.308 -42.323 1.00 83.81 205 ASN A O 1
ATOM 1639 N N . VAL A 1 206 ? 34.463 15.786 -42.790 1.00 92.38 206 VAL A N 1
ATOM 1640 C CA . VAL A 1 206 ? 33.817 15.810 -41.470 1.00 92.38 206 VAL A CA 1
ATOM 1641 C C . VAL A 1 206 ? 32.308 15.606 -41.612 1.00 92.38 206 VAL A C 1
ATOM 1643 O O . VAL A 1 206 ? 31.689 16.106 -42.556 1.00 92.38 206 VAL A O 1
ATOM 1646 N N . GLY A 1 207 ? 31.729 14.850 -40.680 1.00 94.88 207 GLY A N 1
ATOM 1647 C CA . GLY A 1 207 ? 30.293 14.596 -40.621 1.00 94.88 207 GLY A CA 1
ATOM 1648 C C . GLY A 1 207 ? 29.535 15.747 -39.972 1.00 94.88 207 GLY A C 1
ATOM 1649 O O . GLY A 1 207 ? 30.033 16.396 -39.053 1.00 94.88 207 GLY A O 1
ATOM 1650 N N . ARG A 1 208 ? 28.311 15.993 -40.434 1.00 95.44 208 ARG A N 1
ATOM 1651 C CA . ARG A 1 208 ? 27.452 17.054 -39.914 1.00 95.44 208 ARG A CA 1
ATOM 1652 C C . ARG A 1 208 ? 26.716 16.599 -38.654 1.00 95.44 208 ARG A C 1
ATOM 1654 O O . ARG A 1 208 ? 26.049 15.565 -38.667 1.00 95.44 208 ARG A O 1
ATOM 1661 N N . PHE A 1 209 ? 26.783 17.406 -37.599 1.00 96.62 209 PHE A N 1
ATOM 1662 C CA . PHE A 1 209 ? 25.977 17.268 -36.388 1.00 96.62 209 PHE A CA 1
ATOM 1663 C C . PHE A 1 209 ? 25.013 18.455 -36.280 1.00 96.62 209 PHE A C 1
ATOM 1665 O O . PHE A 1 209 ? 25.457 19.595 -36.181 1.00 96.62 209 PHE A O 1
ATOM 1672 N N . ILE A 1 210 ? 23.700 18.218 -36.295 1.00 95.81 210 ILE A N 1
ATOM 1673 C CA . ILE A 1 210 ? 22.702 19.283 -36.102 1.00 95.81 210 ILE A CA 1
ATOM 1674 C C . ILE A 1 210 ? 22.632 19.589 -34.602 1.00 95.81 210 ILE A C 1
ATOM 1676 O O . ILE A 1 210 ? 22.119 18.795 -33.813 1.00 95.81 210 ILE A O 1
ATOM 1680 N N . GLY A 1 211 ? 23.221 20.714 -34.211 1.00 92.75 211 GLY A N 1
ATOM 1681 C CA . GLY A 1 211 ? 23.400 21.116 -32.824 1.00 92.75 211 GLY A CA 1
ATOM 1682 C C . GLY A 1 211 ? 22.228 21.902 -32.236 1.00 92.75 211 GLY A C 1
ATOM 1683 O O . GLY A 1 211 ? 21.344 22.348 -32.967 1.00 92.75 211 GLY A O 1
ATOM 1684 N N . PRO A 1 212 ? 22.245 22.108 -30.907 1.00 90.81 212 PRO A N 1
ATOM 1685 C CA . PRO A 1 212 ? 21.305 22.996 -30.228 1.00 90.81 212 PRO A CA 1
ATOM 1686 C C . PRO A 1 212 ? 21.501 24.463 -30.644 1.00 90.81 212 PRO A C 1
ATOM 1688 O O . PRO A 1 212 ? 22.426 24.803 -31.384 1.00 90.81 212 PRO A O 1
ATOM 1691 N N . SER A 1 213 ? 20.660 25.358 -30.123 1.00 86.69 213 SER A N 1
ATOM 1692 C CA . SER A 1 213 ? 20.927 26.799 -30.187 1.00 86.69 213 SER A CA 1
ATOM 1693 C C . SER A 1 213 ? 22.218 27.164 -29.458 1.00 86.69 213 SER A C 1
ATOM 1695 O O . SER A 1 213 ? 22.511 26.625 -28.388 1.00 86.69 213 SER A O 1
ATOM 1697 N N . VAL A 1 214 ? 22.927 28.183 -29.946 1.00 82.56 214 VAL A N 1
ATOM 1698 C CA . VAL A 1 214 ? 24.032 28.822 -29.202 1.00 82.56 214 VAL A CA 1
ATOM 1699 C C . VAL A 1 214 ? 23.573 29.484 -27.895 1.00 82.56 214 VAL A C 1
ATOM 1701 O O . VAL A 1 214 ? 24.390 29.772 -27.022 1.00 82.56 214 VAL A O 1
ATOM 1704 N N . THR A 1 215 ? 22.271 29.742 -27.749 1.00 79.25 215 THR A N 1
ATOM 1705 C CA . THR A 1 215 ? 21.671 30.287 -26.523 1.00 79.25 215 THR A CA 1
ATOM 1706 C C . THR A 1 215 ? 21.382 29.212 -25.469 1.00 79.25 215 THR A C 1
ATOM 1708 O O . THR A 1 215 ? 21.127 29.541 -24.304 1.00 79.25 215 THR A O 1
ATOM 1711 N N . TRP A 1 216 ? 21.430 27.932 -25.848 1.00 86.56 216 TRP A N 1
ATOM 1712 C CA . TRP A 1 216 ? 21.212 26.796 -24.957 1.00 86.56 216 TRP A CA 1
ATOM 1713 C C . TRP A 1 216 ? 22.530 26.324 -24.353 1.00 86.56 216 TRP A C 1
ATOM 1715 O O . TRP A 1 216 ? 23.608 26.503 -24.920 1.00 86.56 216 TRP A O 1
ATOM 1725 N N . ILE A 1 217 ? 22.449 25.694 -23.179 1.00 82.69 217 ILE A N 1
ATOM 1726 C CA . ILE A 1 217 ? 23.623 25.032 -22.612 1.00 82.69 217 ILE A CA 1
ATOM 1727 C C . ILE A 1 217 ? 23.911 23.769 -23.431 1.00 82.69 217 ILE A C 1
ATOM 1729 O O . ILE A 1 217 ? 23.040 22.919 -23.606 1.00 82.69 217 ILE A O 1
ATOM 1733 N N . SER A 1 218 ? 25.126 23.676 -23.960 1.00 86.81 218 SER A N 1
ATOM 1734 C CA . SER A 1 218 ? 25.541 22.630 -24.892 1.00 86.81 218 SER A CA 1
ATOM 1735 C C . SER A 1 218 ? 26.994 22.237 -24.622 1.00 86.81 218 SER A C 1
ATOM 1737 O O . SER A 1 218 ? 27.815 23.066 -24.222 1.00 86.81 218 SER A O 1
ATOM 1739 N N . TYR A 1 219 ? 27.301 20.953 -24.787 1.00 92.88 219 TYR A N 1
ATOM 1740 C CA . TYR A 1 219 ? 28.614 20.353 -24.523 1.00 92.88 219 TYR A CA 1
ATOM 1741 C C . TYR A 1 219 ? 29.145 19.583 -25.740 1.00 92.88 219 TYR A C 1
ATOM 1743 O O . TYR A 1 219 ? 30.188 18.943 -25.670 1.00 92.88 219 TYR A O 1
ATOM 1751 N N . GLU A 1 220 ? 28.472 19.701 -26.880 1.00 94.62 220 GLU A N 1
ATOM 1752 C CA . GLU A 1 220 ? 28.703 18.974 -28.126 1.00 94.62 220 GLU A CA 1
ATOM 1753 C C . GLU A 1 220 ? 30.138 19.165 -28.610 1.00 94.62 220 GLU A C 1
ATOM 1755 O O . GLU A 1 220 ? 30.834 18.188 -28.864 1.00 94.62 220 GLU A O 1
ATOM 1760 N N . ASN A 1 221 ? 30.627 20.409 -28.636 1.00 94.56 221 ASN A N 1
ATOM 1761 C CA . ASN A 1 221 ? 32.012 20.704 -29.009 1.00 94.56 221 ASN A CA 1
ATOM 1762 C C . ASN A 1 221 ? 33.031 20.036 -28.069 1.00 94.56 221 ASN A C 1
ATOM 1764 O O . ASN A 1 221 ? 34.076 19.575 -28.529 1.00 94.56 221 ASN A O 1
ATOM 1768 N N . GLN A 1 222 ? 32.738 19.960 -26.765 1.00 94.81 222 GLN A N 1
ATOM 1769 C CA . GLN A 1 222 ? 33.620 19.304 -25.792 1.00 94.81 222 GLN A CA 1
ATOM 1770 C C . GLN A 1 222 ? 33.620 17.790 -26.012 1.00 94.81 222 GLN A C 1
ATOM 1772 O O . GLN A 1 222 ? 34.684 17.198 -26.172 1.00 94.81 222 GLN A O 1
ATOM 1777 N N . ILE A 1 223 ? 32.432 17.186 -26.110 1.00 96.38 223 ILE A N 1
ATOM 1778 C CA . ILE A 1 223 ? 32.250 15.745 -26.319 1.00 96.38 223 ILE A CA 1
ATOM 1779 C C . ILE A 1 223 ? 32.918 15.311 -27.630 1.00 96.38 223 ILE A C 1
ATOM 1781 O O . ILE A 1 223 ? 33.689 14.351 -27.636 1.00 96.38 223 ILE A O 1
ATOM 1785 N N . ILE A 1 224 ? 32.692 16.040 -28.728 1.00 97.12 224 ILE A N 1
ATOM 1786 C CA . ILE A 1 224 ? 33.296 15.771 -30.042 1.00 97.12 224 ILE A CA 1
ATOM 1787 C C . ILE A 1 224 ? 34.822 15.845 -29.965 1.00 97.12 224 ILE A C 1
ATOM 1789 O O . ILE A 1 224 ? 35.500 14.912 -30.403 1.00 97.12 224 ILE A O 1
ATOM 1793 N N . SER A 1 225 ? 35.366 16.914 -29.379 1.00 96.94 225 SER A N 1
ATOM 1794 C CA . SER A 1 225 ? 36.813 17.117 -29.263 1.00 96.94 225 SER A CA 1
ATOM 1795 C C . SER A 1 225 ? 37.475 16.048 -28.385 1.00 96.94 225 SER A C 1
ATOM 1797 O O . SER A 1 225 ? 38.406 15.363 -28.821 1.00 96.94 225 SER A O 1
ATOM 1799 N N . ASN A 1 226 ? 36.953 15.826 -27.176 1.00 97.38 226 ASN A N 1
ATOM 1800 C CA . ASN A 1 226 ? 37.529 14.906 -26.194 1.00 97.38 226 ASN A CA 1
ATOM 1801 C C . ASN A 1 226 ? 37.441 13.445 -26.649 1.00 97.38 226 ASN A C 1
ATOM 1803 O O . ASN A 1 226 ? 38.385 12.669 -26.472 1.00 97.38 226 ASN A O 1
ATOM 1807 N N . LEU A 1 227 ? 36.347 13.074 -27.321 1.00 96.50 227 LEU A N 1
ATOM 1808 C CA . LEU A 1 227 ? 36.190 11.747 -27.911 1.00 96.50 227 LEU A CA 1
ATOM 1809 C C . LEU A 1 227 ? 36.829 11.613 -29.294 1.00 96.50 227 LEU A C 1
ATOM 1811 O O . LEU A 1 227 ? 36.830 10.498 -29.828 1.00 96.50 227 LEU A O 1
ATOM 1815 N N . LYS A 1 228 ? 37.437 12.678 -29.832 1.00 97.12 228 LYS A N 1
ATOM 1816 C CA . LYS A 1 228 ? 38.133 12.716 -31.128 1.00 97.12 228 LYS A CA 1
ATOM 1817 C C . LYS A 1 228 ? 37.233 12.301 -32.295 1.00 97.12 228 LYS A C 1
ATOM 1819 O O . LYS A 1 228 ? 37.636 11.495 -33.135 1.00 97.12 228 LYS A O 1
ATOM 1824 N N . LEU A 1 229 ? 35.996 12.789 -32.302 1.00 97.12 229 LEU A N 1
ATOM 1825 C CA . LEU A 1 229 ? 35.006 12.485 -33.335 1.00 97.12 229 LEU A CA 1
ATOM 1826 C C . LEU A 1 229 ? 35.221 13.397 -34.545 1.00 97.12 229 LEU A C 1
ATOM 1828 O O . LEU A 1 229 ? 35.508 14.581 -34.392 1.00 97.12 229 LEU A O 1
ATOM 1832 N N . LYS A 1 230 ? 35.068 12.856 -35.756 1.00 96.75 230 LYS A N 1
ATOM 1833 C CA . LYS A 1 230 ? 35.165 13.602 -37.020 1.00 96.75 230 LYS A CA 1
ATOM 1834 C C . LYS A 1 230 ? 33.825 14.263 -37.349 1.00 96.75 230 LYS A C 1
ATOM 1836 O O . LYS A 1 230 ? 33.243 14.006 -38.401 1.00 96.75 230 LYS A O 1
ATOM 1841 N N . LEU A 1 231 ? 33.322 15.068 -36.419 1.00 96.75 231 LEU A N 1
ATOM 1842 C CA . LEU A 1 231 ? 32.036 15.751 -36.522 1.00 96.75 231 LEU A CA 1
ATOM 1843 C C . LEU A 1 231 ? 32.215 17.261 -36.388 1.00 96.75 231 LEU A C 1
ATOM 1845 O O . LEU A 1 231 ? 33.086 17.724 -35.655 1.00 96.75 231 LEU A O 1
ATOM 1849 N N . GLU A 1 232 ? 31.352 18.012 -37.058 1.00 95.06 232 GLU A N 1
ATOM 1850 C CA . GLU A 1 232 ? 31.238 19.460 -36.922 1.00 95.06 232 GLU A CA 1
ATOM 1851 C C . GLU A 1 232 ? 29.810 19.831 -36.511 1.00 95.06 232 GLU A C 1
ATOM 1853 O O . GLU A 1 232 ? 28.835 19.356 -37.102 1.00 95.06 232 GLU A O 1
ATOM 1858 N N . VAL A 1 233 ? 29.691 20.668 -35.477 1.00 94.94 233 VAL A N 1
ATOM 1859 C CA . VAL A 1 233 ? 28.399 21.110 -34.942 1.00 94.94 233 VAL A CA 1
ATOM 1860 C C . VAL A 1 233 ? 27.869 22.279 -35.759 1.00 94.94 233 VAL A C 1
ATOM 1862 O O . VAL A 1 233 ? 28.449 23.362 -35.768 1.00 94.94 233 VAL A O 1
ATOM 1865 N N . GLN A 1 234 ? 26.713 22.080 -36.379 1.00 93.31 234 GLN A N 1
ATOM 1866 C CA . GLN A 1 234 ? 25.907 23.142 -36.960 1.00 93.31 234 GLN A CA 1
ATOM 1867 C C . GLN A 1 234 ? 24.864 23.590 -35.944 1.00 93.31 234 GLN A C 1
ATOM 1869 O O . GLN A 1 234 ? 23.813 22.964 -35.811 1.00 93.31 234 GLN A O 1
ATOM 1874 N N . PHE A 1 235 ? 25.174 24.653 -35.208 1.00 90.75 235 PHE A N 1
ATOM 1875 C CA . PHE A 1 235 ? 24.254 25.225 -34.228 1.00 90.75 235 PHE A CA 1
ATOM 1876 C C . PHE A 1 235 ? 23.011 25.810 -34.904 1.00 90.75 235 PHE A C 1
ATOM 1878 O O . PHE A 1 235 ? 23.105 26.401 -35.982 1.00 90.75 235 PHE A O 1
ATOM 1885 N N . ALA A 1 236 ? 21.859 25.655 -34.253 1.00 87.19 236 ALA A N 1
ATOM 1886 C CA . ALA A 1 236 ? 20.636 26.343 -34.648 1.00 87.19 236 ALA A CA 1
ATOM 1887 C C . ALA A 1 236 ? 20.754 27.853 -34.378 1.00 87.19 236 ALA A C 1
ATOM 1889 O O . ALA A 1 236 ? 21.459 28.285 -33.455 1.00 87.19 236 ALA A O 1
ATOM 1890 N N . HIS A 1 237 ? 20.071 28.657 -35.187 1.00 82.81 237 HIS A N 1
ATOM 1891 C CA . HIS A 1 237 ? 20.035 30.105 -35.042 1.00 82.81 237 HIS A CA 1
ATOM 1892 C C . HIS A 1 237 ? 19.229 30.508 -33.805 1.00 82.81 237 HIS A C 1
ATOM 1894 O O . HIS A 1 237 ? 18.349 29.795 -33.337 1.00 82.81 237 HIS A O 1
ATOM 1900 N N . SER A 1 238 ? 19.503 31.703 -33.282 1.00 71.19 238 SER A N 1
ATOM 1901 C CA . SER A 1 238 ? 18.861 32.202 -32.059 1.00 71.19 238 SER A CA 1
ATOM 1902 C C . SER A 1 238 ? 17.376 32.563 -32.216 1.00 71.19 238 SER A C 1
ATOM 1904 O O . SER A 1 238 ? 16.741 32.913 -31.224 1.00 71.19 238 SER A O 1
ATOM 1906 N N . HIS A 1 239 ? 16.834 32.556 -33.437 1.00 74.81 239 HIS A N 1
ATOM 1907 C CA . HIS A 1 239 ? 15.420 32.819 -33.702 1.00 74.81 239 HIS A CA 1
ATOM 1908 C C . HIS A 1 239 ? 14.721 31.485 -33.967 1.00 74.81 239 HIS A C 1
ATOM 1910 O O . HIS A 1 239 ? 15.083 30.803 -34.918 1.00 74.81 239 HIS A O 1
ATOM 1916 N N . GLU A 1 240 ? 13.781 31.117 -33.091 1.00 79.69 240 GLU A N 1
ATOM 1917 C CA . GLU A 1 240 ? 13.023 29.851 -33.143 1.00 79.69 240 GLU A CA 1
ATOM 1918 C C . GLU A 1 240 ? 13.914 28.594 -33.295 1.00 79.69 240 GLU A C 1
ATOM 1920 O O . GLU A 1 240 ? 13.699 27.755 -34.172 1.00 79.69 240 GLU A O 1
ATOM 1925 N N . PRO A 1 241 ? 14.931 28.425 -32.424 1.00 84.81 241 PRO A N 1
ATOM 1926 C CA . PRO A 1 241 ? 15.941 27.377 -32.582 1.00 84.81 241 PRO A CA 1
ATOM 1927 C C . PRO A 1 241 ? 15.374 25.955 -32.591 1.00 84.81 241 PRO A C 1
ATOM 1929 O O . PRO A 1 241 ? 15.885 25.086 -33.296 1.00 84.81 241 PRO A O 1
ATOM 1932 N N . GLU A 1 242 ? 14.337 25.695 -31.792 1.00 88.50 242 GLU A N 1
ATOM 1933 C CA . GLU A 1 242 ? 13.706 24.376 -31.732 1.00 88.50 242 GLU A CA 1
ATOM 1934 C C . GLU A 1 242 ? 13.007 24.026 -33.053 1.00 88.50 242 GLU A C 1
ATOM 1936 O O . GLU A 1 242 ? 13.150 22.903 -33.543 1.00 88.50 242 GLU A O 1
ATOM 1941 N N . GLU A 1 243 ? 12.330 24.993 -33.677 1.00 85.81 243 GLU A N 1
ATOM 1942 C CA . GLU A 1 243 ? 11.661 24.801 -34.966 1.00 85.81 243 GLU A CA 1
ATOM 1943 C C . GLU A 1 243 ? 12.665 24.545 -36.090 1.00 85.81 243 GLU A C 1
ATOM 1945 O O . GLU A 1 243 ? 12.439 23.674 -36.930 1.00 85.81 243 GLU A O 1
ATOM 1950 N N . GLU A 1 244 ? 13.818 25.219 -36.072 1.00 87.56 244 GLU A N 1
ATOM 1951 C CA . GLU A 1 244 ? 14.888 24.960 -37.035 1.00 87.56 244 GLU A CA 1
ATOM 1952 C C . GLU A 1 244 ? 15.428 23.524 -36.923 1.00 87.56 244 GLU A C 1
ATOM 1954 O O . GLU A 1 244 ? 15.596 22.838 -37.940 1.00 87.56 244 GLU A O 1
ATOM 1959 N N . ILE A 1 245 ? 15.690 23.046 -35.699 1.00 90.06 245 ILE A N 1
ATOM 1960 C CA . ILE A 1 245 ? 16.168 21.673 -35.462 1.00 90.06 245 ILE A CA 1
ATOM 1961 C C . ILE A 1 245 ? 15.122 20.675 -35.962 1.00 90.06 245 ILE A C 1
ATOM 1963 O O . ILE A 1 245 ? 15.450 19.771 -36.736 1.00 90.06 245 ILE A O 1
ATOM 1967 N N . ILE A 1 246 ? 13.858 20.863 -35.576 1.00 91.00 246 ILE A N 1
ATOM 1968 C CA . ILE A 1 246 ? 12.751 19.998 -35.995 1.00 91.00 246 ILE A CA 1
ATOM 1969 C C . ILE A 1 246 ? 12.607 20.009 -37.516 1.00 91.00 246 ILE A C 1
ATOM 1971 O O . ILE A 1 246 ? 12.525 18.940 -38.118 1.00 91.00 246 ILE A O 1
ATOM 1975 N N . GLY A 1 247 ? 12.634 21.181 -38.152 1.00 86.94 247 GLY A N 1
ATOM 1976 C CA . GLY A 1 247 ? 12.527 21.333 -39.600 1.00 86.94 247 GLY A CA 1
ATOM 1977 C C . GLY A 1 247 ? 13.622 20.566 -40.341 1.00 86.94 247 GLY A C 1
ATOM 1978 O O . GLY A 1 247 ? 13.327 19.801 -41.262 1.00 86.94 247 GLY A O 1
ATOM 1979 N N . LYS A 1 248 ? 14.881 20.675 -39.891 1.00 90.81 248 LYS A N 1
ATOM 1980 C CA . LYS A 1 248 ? 16.010 19.924 -40.470 1.00 90.81 248 LYS A CA 1
ATOM 1981 C C . LYS A 1 248 ? 15.850 18.410 -40.301 1.00 90.81 248 LYS A C 1
ATOM 1983 O O . LYS A 1 248 ? 16.112 17.663 -41.246 1.00 90.81 248 LYS A O 1
ATOM 1988 N N . VAL A 1 249 ? 15.412 17.947 -39.129 1.00 92.81 249 VAL A N 1
ATOM 1989 C CA . VAL A 1 249 ? 15.220 16.514 -38.838 1.00 92.81 249 VAL A CA 1
ATOM 1990 C C . VAL A 1 249 ? 14.041 15.935 -39.625 1.00 92.81 249 VAL A C 1
ATOM 1992 O O . VAL A 1 249 ? 14.163 14.863 -40.218 1.00 92.81 249 VAL A O 1
ATOM 1995 N N . MET A 1 250 ? 12.920 16.654 -39.692 1.00 90.12 250 MET A N 1
ATOM 1996 C CA . MET A 1 250 ? 11.736 16.274 -40.467 1.00 90.12 250 MET A CA 1
ATOM 1997 C C . MET A 1 250 ? 12.050 16.217 -41.963 1.00 90.12 250 MET A C 1
ATOM 1999 O O . MET A 1 250 ? 11.715 15.234 -42.626 1.00 90.12 250 MET A O 1
ATOM 2003 N N . HIS A 1 251 ? 12.769 17.215 -42.488 1.00 90.12 251 HIS A N 1
ATOM 2004 C CA . HIS A 1 251 ? 13.237 17.214 -43.872 1.00 90.12 251 HIS A CA 1
ATOM 2005 C C . HIS A 1 251 ? 14.140 16.006 -44.158 1.00 90.12 251 HIS A C 1
ATOM 2007 O O . HIS A 1 251 ? 13.963 15.324 -45.170 1.00 90.12 251 HIS A O 1
ATOM 2013 N N . ALA A 1 252 ? 15.082 15.703 -43.258 1.00 92.25 252 ALA A N 1
ATOM 2014 C CA . ALA A 1 252 ? 15.951 14.538 -43.391 1.00 92.25 252 ALA A CA 1
ATOM 2015 C C . ALA A 1 252 ? 15.164 13.217 -43.364 1.00 92.25 252 ALA A C 1
ATOM 2017 O O . ALA A 1 252 ? 15.438 12.319 -44.160 1.00 92.25 252 ALA A O 1
ATOM 2018 N N . HIS A 1 253 ? 14.138 13.113 -42.516 1.00 93.06 253 HIS A N 1
ATOM 2019 C CA . HIS A 1 253 ? 13.261 11.946 -42.470 1.00 93.06 253 HIS A CA 1
ATOM 2020 C C . HIS A 1 253 ? 12.466 11.747 -43.763 1.00 93.06 253 HIS A C 1
ATOM 2022 O O . HIS A 1 253 ? 12.431 10.626 -44.282 1.00 93.06 253 HIS A O 1
ATOM 2028 N N . ALA A 1 254 ? 11.867 12.819 -44.289 1.00 91.00 254 ALA A N 1
ATOM 2029 C CA . ALA A 1 254 ? 11.062 12.785 -45.508 1.00 91.00 254 ALA A CA 1
ATOM 2030 C C . ALA A 1 254 ? 11.880 12.333 -46.730 1.00 91.00 254 ALA A C 1
ATOM 2032 O O . ALA A 1 254 ? 11.412 11.510 -47.514 1.00 91.00 254 ALA A O 1
ATOM 2033 N N . HIS A 1 255 ? 13.130 12.792 -46.839 1.00 93.50 255 HIS A N 1
ATOM 2034 C CA . HIS A 1 255 ? 14.011 12.503 -47.978 1.00 93.50 255 HIS A CA 1
ATOM 2035 C C . HIS A 1 255 ? 14.974 11.331 -47.741 1.00 93.50 255 HIS A C 1
ATOM 2037 O O . HIS A 1 255 ? 15.824 11.051 -48.582 1.00 93.50 255 HIS A O 1
ATOM 2043 N N . LYS A 1 256 ? 14.869 10.640 -46.596 1.00 92.69 256 LYS A N 1
ATOM 2044 C CA . LYS A 1 256 ? 15.799 9.572 -46.181 1.00 92.69 256 LYS A CA 1
ATOM 2045 C C . LYS A 1 256 ? 17.273 10.009 -46.190 1.00 92.69 256 LYS A C 1
ATOM 2047 O O . LYS A 1 256 ? 18.160 9.206 -46.468 1.00 92.69 256 LYS A O 1
ATOM 2052 N N . HIS A 1 257 ? 17.535 11.273 -45.861 1.00 93.62 257 HIS A N 1
ATOM 2053 C CA . HIS A 1 257 ? 18.888 11.794 -45.687 1.00 93.62 257 HIS A CA 1
ATOM 2054 C C . HIS A 1 257 ? 19.396 11.500 -44.274 1.00 93.62 257 HIS A C 1
ATOM 2056 O O . HIS A 1 257 ? 18.647 11.580 -43.300 1.00 93.62 257 HIS A O 1
ATOM 2062 N N . SER A 1 258 ? 20.686 11.202 -44.146 1.00 94.25 258 SER A N 1
ATOM 2063 C CA . SER A 1 258 ? 21.316 10.983 -42.847 1.00 94.25 258 SER A CA 1
ATOM 2064 C C . SER A 1 258 ? 21.239 12.240 -41.970 1.00 94.25 258 SER A C 1
ATOM 2066 O O . SER A 1 258 ? 21.588 13.340 -42.412 1.00 94.25 258 SER A O 1
ATOM 2068 N N . ALA A 1 259 ? 20.839 12.072 -40.712 1.00 95.44 259 ALA A N 1
ATOM 2069 C CA . ALA A 1 259 ? 20.819 13.140 -39.723 1.00 95.44 259 ALA A CA 1
ATOM 2070 C C . ALA A 1 259 ? 21.270 12.608 -38.362 1.00 95.44 259 ALA A C 1
ATOM 2072 O O . ALA A 1 259 ? 20.627 11.729 -37.792 1.00 95.44 259 ALA A O 1
ATOM 2073 N N . LEU A 1 260 ? 22.364 13.174 -37.856 1.00 97.62 260 LEU A N 1
ATOM 2074 C CA . LEU A 1 260 ? 22.803 13.059 -36.471 1.00 97.62 260 LEU A CA 1
ATOM 2075 C C . LEU A 1 260 ? 22.534 14.402 -35.796 1.00 97.62 260 LEU A C 1
ATOM 2077 O O . LEU A 1 260 ? 22.965 15.438 -36.310 1.00 97.62 260 LEU A O 1
ATOM 2081 N N . PHE A 1 261 ? 21.793 14.399 -34.693 1.00 96.75 261 PHE A N 1
ATOM 2082 C CA . PHE A 1 261 ? 21.295 15.641 -34.116 1.00 96.75 261 PHE A CA 1
ATOM 2083 C C . PHE A 1 261 ? 21.129 15.592 -32.601 1.00 96.75 261 PHE A C 1
ATOM 2085 O O . PHE A 1 261 ? 20.959 14.530 -32.003 1.00 96.75 261 PHE A O 1
ATOM 2092 N N . TYR A 1 262 ? 21.162 16.772 -31.994 1.00 95.31 262 TYR A N 1
ATOM 2093 C CA . TYR A 1 262 ? 20.807 16.996 -30.602 1.00 95.31 262 TYR A CA 1
ATOM 2094 C C . TYR A 1 262 ? 19.287 17.045 -30.425 1.00 95.31 262 TYR A C 1
ATOM 2096 O O . TYR A 1 262 ? 18.587 17.719 -31.181 1.00 95.31 262 TYR A O 1
ATOM 2104 N N . LEU A 1 263 ? 18.784 16.390 -29.382 1.00 94.19 263 LEU A N 1
ATOM 2105 C CA . LEU A 1 263 ? 17.422 16.579 -28.885 1.00 94.19 263 LEU A CA 1
ATOM 2106 C C . LEU A 1 263 ? 17.395 16.359 -27.368 1.00 94.19 263 LEU A C 1
ATOM 2108 O O . LEU A 1 263 ? 18.380 15.952 -26.749 1.00 94.19 263 LEU A O 1
ATOM 2112 N N . TRP A 1 264 ? 16.252 16.613 -26.751 1.00 92.31 264 TRP A N 1
ATOM 2113 C CA . TRP A 1 264 ? 16.005 16.353 -25.344 1.00 92.31 264 TRP A CA 1
ATOM 2114 C C . TRP A 1 264 ? 14.712 15.550 -25.166 1.00 92.31 264 TRP A C 1
ATOM 2116 O O . TRP A 1 264 ? 13.840 15.543 -26.026 1.00 92.31 264 TRP A O 1
ATOM 2126 N N . TYR A 1 265 ? 14.611 14.826 -24.060 1.00 87.31 265 TYR A N 1
ATOM 2127 C CA . TYR A 1 265 ? 13.430 14.114 -23.586 1.00 87.31 265 TYR A CA 1
ATOM 2128 C C . TYR A 1 265 ? 12.913 14.834 -22.336 1.00 87.31 265 TYR A C 1
ATOM 2130 O O . TYR A 1 265 ? 13.752 15.234 -21.527 1.00 87.31 265 TYR A O 1
ATOM 2138 N N . PRO A 1 266 ? 11.591 14.976 -22.130 1.00 90.38 266 PRO A N 1
ATOM 2139 C CA . PRO A 1 266 ? 10.504 14.431 -22.941 1.00 90.38 266 PRO A CA 1
ATOM 2140 C C . PRO A 1 266 ? 10.077 15.394 -24.061 1.00 90.38 266 PRO A C 1
ATOM 2142 O O . PRO A 1 266 ? 9.696 16.517 -23.785 1.00 90.38 266 PRO A O 1
ATOM 2145 N N . HIS A 1 267 ? 10.067 14.957 -25.323 1.00 91.88 267 HIS A N 1
ATOM 2146 C CA . HIS A 1 267 ? 9.764 15.831 -26.469 1.00 91.88 267 HIS A CA 1
ATOM 2147 C C . HIS A 1 267 ? 8.701 15.218 -27.393 1.00 91.88 267 HIS A C 1
ATOM 2149 O O . HIS A 1 267 ? 8.634 14.000 -27.575 1.00 91.88 267 HIS A O 1
ATOM 2155 N N . PHE A 1 268 ? 7.856 16.048 -28.010 1.00 87.56 268 PHE A N 1
ATOM 2156 C CA . PHE A 1 268 ? 6.751 15.574 -28.856 1.00 87.56 268 PHE A CA 1
ATOM 2157 C C . PHE A 1 268 ? 7.237 14.824 -30.111 1.00 87.56 268 PHE A C 1
ATOM 2159 O O . PHE A 1 268 ? 6.601 13.870 -30.551 1.00 87.56 268 PHE A O 1
ATOM 2166 N N . LEU A 1 269 ? 8.407 15.185 -30.648 1.00 87.50 269 LEU A N 1
ATOM 2167 C CA . LEU A 1 269 ? 9.001 14.561 -31.841 1.00 87.50 269 LEU A CA 1
ATOM 2168 C C . LEU A 1 269 ? 9.194 13.035 -31.734 1.00 87.50 269 LEU A C 1
ATOM 2170 O O . LEU A 1 269 ? 9.113 12.361 -32.756 1.00 87.50 269 LEU A O 1
ATOM 2174 N N . PHE A 1 270 ? 9.361 12.470 -30.529 1.00 89.69 270 PHE A N 1
ATOM 2175 C CA . PHE A 1 270 ? 9.448 11.010 -30.336 1.00 89.69 270 PHE A CA 1
ATOM 2176 C C . PHE A 1 270 ? 8.162 10.259 -30.717 1.00 89.69 270 PHE A C 1
ATOM 2178 O O . PHE A 1 270 ? 8.214 9.063 -30.988 1.00 89.69 270 PHE A O 1
ATOM 2185 N N . HIS A 1 271 ? 7.015 10.944 -30.750 1.00 85.12 271 HIS A N 1
ATOM 2186 C CA . HIS A 1 271 ? 5.751 10.370 -31.223 1.00 85.12 271 HIS A CA 1
ATOM 2187 C C . HIS A 1 271 ? 5.594 10.480 -32.743 1.00 85.12 271 HIS A C 1
ATOM 2189 O O . HIS A 1 271 ? 4.865 9.695 -33.343 1.00 85.12 271 HIS A O 1
ATOM 2195 N N . LEU A 1 272 ? 6.260 11.459 -33.361 1.00 83.88 272 LEU A N 1
ATOM 2196 C CA . LEU A 1 272 ? 6.165 11.726 -34.795 1.00 83.88 272 LEU A CA 1
ATOM 2197 C C . LEU A 1 272 ? 7.158 10.898 -35.603 1.00 83.88 272 LEU A C 1
ATOM 2199 O O . LEU A 1 272 ? 6.837 10.450 -36.701 1.00 83.88 272 LEU A O 1
ATOM 2203 N N . LEU A 1 273 ? 8.364 10.709 -35.069 1.00 88.62 273 LEU A N 1
ATOM 2204 C CA . LEU A 1 273 ? 9.463 10.086 -35.785 1.00 88.62 273 LEU A CA 1
ATOM 2205 C C . LEU A 1 273 ? 10.017 8.883 -35.016 1.00 88.62 273 LEU A C 1
ATOM 2207 O O . LEU A 1 273 ? 10.218 8.962 -33.803 1.00 88.62 273 LEU A O 1
ATOM 2211 N N . PRO A 1 274 ? 10.355 7.781 -35.710 1.00 90.94 274 PRO A N 1
ATOM 2212 C CA . PRO A 1 274 ? 11.089 6.681 -35.108 1.00 90.94 274 PRO A CA 1
ATOM 2213 C C . PRO A 1 274 ? 12.552 7.103 -34.913 1.00 90.94 274 PRO A C 1
ATOM 2215 O O . PRO A 1 274 ? 13.386 6.946 -35.809 1.00 90.94 274 PRO A O 1
ATOM 2218 N N . LEU A 1 275 ? 12.853 7.678 -33.750 1.00 94.69 275 LEU A N 1
ATOM 2219 C CA . LEU A 1 275 ? 14.197 8.116 -33.371 1.00 94.69 275 LEU A CA 1
ATOM 2220 C C . LEU A 1 275 ? 14.951 7.002 -32.636 1.00 94.69 275 LEU A C 1
ATOM 2222 O O . LEU A 1 275 ? 14.347 6.148 -31.981 1.00 94.69 275 LEU A O 1
ATOM 2226 N N . LYS A 1 276 ? 16.278 7.003 -32.755 1.00 95.75 276 LYS A N 1
ATOM 2227 C CA . LYS A 1 276 ? 17.174 6.093 -32.035 1.00 95.75 276 LYS A CA 1
ATOM 2228 C C . LYS A 1 276 ? 18.247 6.888 -31.315 1.00 95.75 276 LYS A C 1
ATOM 2230 O O . LYS A 1 276 ? 18.834 7.789 -31.911 1.00 95.75 276 LYS A O 1
ATOM 2235 N N . ASP A 1 277 ? 18.473 6.547 -30.050 1.00 93.94 277 ASP A N 1
ATOM 2236 C CA . ASP A 1 277 ? 19.571 7.086 -29.257 1.00 93.94 277 ASP A CA 1
ATOM 2237 C C . ASP A 1 277 ? 20.919 6.726 -29.877 1.00 93.94 277 ASP A C 1
ATOM 2239 O O . ASP A 1 277 ? 21.109 5.638 -30.420 1.00 93.94 277 ASP A O 1
ATOM 2243 N N . VAL A 1 278 ? 21.870 7.636 -29.721 1.00 96.31 278 VAL A N 1
ATOM 2244 C CA . VAL A 1 278 ? 23.281 7.400 -29.986 1.00 96.31 278 VAL A CA 1
ATOM 2245 C C . VAL A 1 278 ? 23.992 7.166 -28.658 1.00 96.31 278 VAL A C 1
ATOM 2247 O O . VAL A 1 278 ? 24.001 8.016 -27.768 1.00 96.31 278 VAL A O 1
ATOM 2250 N N . TYR A 1 279 ? 24.622 6.006 -28.525 1.00 93.94 279 TYR A N 1
ATOM 2251 C CA . TYR A 1 279 ? 25.338 5.584 -27.332 1.00 93.94 279 TYR A CA 1
ATOM 2252 C C . TYR A 1 279 ? 26.707 6.266 -27.243 1.00 93.94 279 TYR A C 1
ATOM 2254 O O . TYR A 1 279 ? 27.682 5.839 -27.869 1.00 93.94 279 TYR A O 1
ATOM 2262 N N . LEU A 1 280 ? 26.773 7.321 -26.430 1.00 95.62 280 LEU A N 1
ATOM 2263 C CA . LEU A 1 280 ? 28.001 7.934 -25.915 1.00 95.62 280 LEU A CA 1
ATOM 2264 C C . LEU A 1 280 ? 28.581 7.102 -24.745 1.00 95.62 280 LEU A C 1
ATOM 2266 O O . LEU A 1 280 ? 27.896 6.218 -24.217 1.00 95.62 280 LEU A O 1
ATOM 2270 N N . PRO A 1 281 ? 29.836 7.337 -24.304 1.00 95.44 281 PRO A N 1
ATOM 2271 C CA . PRO A 1 281 ? 30.337 6.761 -23.054 1.00 95.44 281 PRO A CA 1
ATOM 2272 C C . PRO A 1 281 ? 29.382 7.070 -21.902 1.00 95.44 281 PRO A C 1
ATOM 2274 O O . PRO A 1 281 ? 28.944 8.204 -21.766 1.00 95.44 281 PRO A O 1
ATOM 2277 N N . ALA A 1 282 ? 29.037 6.076 -21.087 1.00 89.31 282 ALA A N 1
ATOM 2278 C CA . ALA A 1 282 ? 27.984 6.235 -20.088 1.00 89.31 282 ALA A CA 1
ATOM 2279 C C . ALA A 1 282 ? 28.251 7.400 -19.116 1.00 89.31 282 ALA A C 1
ATOM 2281 O O . ALA A 1 282 ? 29.392 7.655 -18.722 1.00 89.31 282 ALA A O 1
ATOM 2282 N N . TYR A 1 283 ? 27.170 8.061 -18.698 1.00 89.75 283 TYR A N 1
ATOM 2283 C CA . TYR A 1 283 ? 27.189 9.085 -17.658 1.00 89.75 283 TYR A CA 1
ATOM 2284 C C . TYR A 1 283 ? 27.942 8.617 -16.399 1.00 89.75 283 TYR A C 1
ATOM 2286 O O . TYR A 1 283 ? 27.762 7.491 -15.928 1.00 89.75 283 TYR A O 1
ATOM 2294 N N . SER A 1 284 ? 28.723 9.519 -15.799 1.00 88.06 284 SER A N 1
ATOM 2295 C CA . SER A 1 284 ? 29.231 9.368 -14.433 1.00 88.06 284 SER A CA 1
ATOM 2296 C C . SER A 1 284 ? 29.329 10.720 -13.726 1.00 88.06 284 SER A C 1
ATOM 2298 O O . SER A 1 284 ? 29.606 11.743 -14.359 1.00 88.06 284 SER A O 1
ATOM 2300 N N . ASP A 1 285 ? 29.178 10.724 -12.399 1.00 87.88 285 ASP A N 1
ATOM 2301 C CA . ASP A 1 285 ? 29.338 11.941 -11.588 1.00 87.88 285 ASP A CA 1
ATOM 2302 C C . ASP A 1 285 ? 30.745 12.545 -11.714 1.00 87.88 285 ASP A C 1
ATOM 2304 O O . ASP A 1 285 ? 30.901 13.763 -11.663 1.00 87.88 285 ASP A O 1
ATOM 2308 N N . ASN A 1 286 ? 31.758 11.698 -11.936 1.00 91.19 286 ASN A N 1
ATOM 2309 C CA . ASN A 1 286 ? 33.144 12.119 -12.148 1.00 91.19 286 ASN A CA 1
ATOM 2310 C C . ASN A 1 286 ? 33.333 12.869 -13.469 1.00 91.19 286 ASN A C 1
ATOM 2312 O O . ASN A 1 286 ? 34.159 13.774 -13.537 1.00 91.19 286 ASN A O 1
ATOM 2316 N N . CYS A 1 287 ? 32.580 12.505 -14.507 1.00 91.56 287 CYS A N 1
ATOM 2317 C CA . CYS A 1 287 ? 32.578 13.224 -15.774 1.00 91.56 287 CYS A CA 1
ATOM 2318 C C . CYS A 1 287 ? 31.828 14.559 -15.629 1.00 91.56 287 CYS A C 1
ATOM 2320 O O . CYS A 1 287 ? 32.370 15.599 -15.986 1.00 91.56 287 CYS A O 1
ATOM 2322 N N . TRP A 1 288 ? 30.655 14.569 -14.985 1.00 91.31 288 TRP A N 1
ATOM 2323 C CA . TRP A 1 288 ? 29.807 15.759 -14.804 1.00 91.31 288 TRP A CA 1
ATOM 2324 C C . TRP A 1 288 ? 30.095 16.553 -13.517 1.00 91.31 288 TRP A C 1
ATOM 2326 O O . TRP A 1 288 ? 29.173 16.963 -12.796 1.00 91.31 288 TRP A O 1
ATOM 2336 N N . THR A 1 289 ? 31.374 16.779 -13.211 1.00 90.69 289 THR A N 1
ATOM 2337 C CA . THR A 1 289 ? 31.786 17.700 -12.140 1.00 90.69 289 THR A CA 1
ATOM 2338 C C . THR A 1 289 ? 31.720 19.152 -12.614 1.00 90.69 289 THR A C 1
ATOM 2340 O O . THR A 1 289 ? 31.875 19.438 -13.802 1.00 90.69 289 THR A O 1
ATOM 2343 N N . VAL A 1 290 ? 31.551 20.096 -11.680 1.00 89.56 290 VAL A N 1
ATOM 2344 C CA . VAL A 1 290 ? 31.619 21.538 -11.995 1.00 89.56 290 VAL A CA 1
ATOM 2345 C C . VAL A 1 290 ? 32.962 21.894 -12.635 1.00 89.56 290 VAL A C 1
ATOM 2347 O O . VAL A 1 290 ? 32.998 22.634 -13.614 1.00 89.56 290 VAL A O 1
ATOM 2350 N N . TYR A 1 291 ? 34.054 21.307 -12.135 1.00 91.88 291 TYR A N 1
ATOM 2351 C CA . TYR A 1 291 ? 35.387 21.496 -12.703 1.00 91.88 291 TYR A CA 1
ATOM 2352 C C . TYR A 1 291 ? 35.428 21.099 -14.185 1.00 91.88 291 TYR A C 1
ATOM 2354 O O . TYR A 1 291 ? 35.829 21.912 -15.017 1.00 91.88 291 TYR A O 1
ATOM 2362 N N . ASN A 1 292 ? 34.951 19.902 -14.536 1.00 92.19 292 ASN A N 1
ATOM 2363 C CA . ASN A 1 292 ? 34.988 19.431 -15.920 1.00 92.19 292 ASN A CA 1
ATOM 2364 C C . ASN A 1 292 ? 34.105 20.261 -16.857 1.00 92.19 292 ASN A C 1
ATOM 2366 O O . ASN A 1 292 ? 34.531 20.560 -17.971 1.00 92.19 292 ASN A O 1
ATOM 2370 N N . GLN A 1 293 ? 32.919 20.682 -16.397 1.00 88.62 293 GLN A N 1
ATOM 2371 C CA . GLN A 1 293 ? 32.028 21.553 -17.173 1.00 88.62 293 GLN A CA 1
ATOM 2372 C C . GLN A 1 293 ? 32.698 22.883 -17.544 1.00 88.62 293 GLN A C 1
ATOM 2374 O O . GLN A 1 293 ? 32.515 23.371 -18.658 1.00 88.62 293 GLN A O 1
ATOM 2379 N N . GLN A 1 294 ? 33.481 23.460 -16.626 1.00 88.81 294 GLN A N 1
ATOM 2380 C CA . GLN A 1 294 ? 34.179 24.731 -16.841 1.00 88.81 294 GLN A CA 1
ATOM 2381 C C . GLN A 1 294 ? 35.453 24.599 -17.682 1.00 88.81 294 GLN A C 1
ATOM 2383 O O . GLN A 1 294 ? 35.810 25.534 -18.393 1.00 88.81 294 GLN A O 1
ATOM 2388 N N . HIS A 1 295 ? 36.150 23.465 -17.585 1.00 92.25 295 HIS A N 1
ATOM 2389 C CA . HIS A 1 295 ? 37.462 23.267 -18.213 1.00 92.25 295 HIS A CA 1
ATOM 2390 C C . HIS A 1 295 ? 37.395 22.539 -19.557 1.00 92.25 295 HIS A C 1
ATOM 2392 O O . HIS A 1 295 ? 38.432 22.209 -20.126 1.00 92.25 295 HIS A O 1
ATOM 2398 N N . GLY A 1 296 ? 36.195 22.291 -20.083 1.00 93.25 296 GLY A N 1
ATOM 2399 C CA . GLY A 1 296 ? 36.054 21.660 -21.388 1.00 93.25 296 GLY A CA 1
ATOM 2400 C C . GLY A 1 296 ? 36.299 20.151 -21.383 1.00 93.25 296 GLY A C 1
ATOM 2401 O O . GLY A 1 296 ? 36.662 19.609 -22.420 1.00 93.25 296 GLY A O 1
ATOM 2402 N N . LEU A 1 297 ? 36.164 19.478 -20.234 1.00 94.88 297 LEU A N 1
ATOM 2403 C CA . LEU A 1 297 ? 36.604 18.087 -20.030 1.00 94.88 297 LEU A CA 1
ATOM 2404 C C . LEU A 1 297 ? 35.464 17.057 -20.116 1.00 94.88 297 LEU A C 1
ATOM 2406 O O . LEU A 1 297 ? 35.649 15.912 -19.713 1.00 94.88 297 LEU A O 1
ATOM 2410 N N . ILE A 1 298 ? 34.279 17.445 -20.596 1.00 94.81 298 ILE A N 1
ATOM 2411 C CA . ILE A 1 298 ? 33.143 16.525 -20.734 1.00 94.81 298 ILE A CA 1
ATOM 2412 C C . ILE A 1 298 ? 33.354 15.605 -21.943 1.00 94.81 298 ILE A C 1
ATOM 2414 O O . ILE A 1 298 ? 33.530 16.077 -23.067 1.00 94.81 298 ILE A O 1
ATOM 2418 N N . ASP A 1 299 ? 33.328 14.293 -21.712 1.00 95.06 299 ASP A N 1
ATOM 2419 C CA . ASP A 1 299 ? 33.530 13.250 -22.726 1.00 95.06 299 ASP A CA 1
ATOM 2420 C C . ASP A 1 299 ? 32.542 12.071 -22.593 1.00 95.06 299 ASP A C 1
ATOM 2422 O O . ASP A 1 299 ? 32.750 10.999 -23.160 1.00 95.06 299 ASP A O 1
ATOM 2426 N N . CYS A 1 300 ? 31.444 12.257 -21.861 1.00 93.88 300 CYS A N 1
ATOM 2427 C CA . CYS A 1 300 ? 30.442 11.226 -21.597 1.00 93.88 300 CYS A CA 1
ATOM 2428 C C . CYS A 1 300 ? 29.011 11.712 -21.893 1.00 93.88 300 CYS A C 1
ATOM 2430 O O . CYS A 1 300 ? 28.778 12.892 -22.151 1.00 93.88 300 CYS A O 1
ATOM 2432 N N . ASP A 1 301 ? 28.055 10.783 -21.848 1.00 93.38 301 ASP A N 1
ATOM 2433 C CA . ASP A 1 301 ? 26.630 11.015 -22.077 1.00 93.38 301 ASP A CA 1
ATOM 2434 C C . ASP A 1 301 ? 26.020 11.940 -21.018 1.00 93.38 301 ASP A C 1
ATOM 2436 O O . ASP A 1 301 ? 26.493 12.023 -19.878 1.00 93.38 301 ASP A O 1
ATOM 2440 N N . TYR A 1 302 ? 24.934 12.605 -21.396 1.00 92.50 302 TYR A N 1
ATOM 2441 C CA . TYR A 1 302 ? 24.216 13.539 -20.544 1.00 92.50 302 TYR A CA 1
ATOM 2442 C C . TYR A 1 302 ? 23.522 12.853 -19.355 1.00 92.50 302 TYR A C 1
ATOM 2444 O O . TYR A 1 302 ? 23.041 11.719 -19.465 1.00 92.50 302 TYR A O 1
ATOM 2452 N N . PRO A 1 303 ? 23.417 13.554 -18.211 1.00 90.31 303 PRO A N 1
ATOM 2453 C CA . PRO A 1 303 ? 22.655 13.089 -17.063 1.00 90.31 303 PRO A CA 1
ATOM 2454 C C . PRO A 1 303 ? 21.155 12.995 -17.357 1.00 90.31 303 PRO A C 1
ATOM 2456 O O . PRO A 1 303 ? 20.600 13.765 -18.140 1.00 90.31 303 PRO A O 1
ATOM 2459 N N . THR A 1 304 ? 20.483 12.111 -16.623 1.00 89.62 304 THR A N 1
ATOM 2460 C CA . THR A 1 304 ? 19.026 12.132 -16.442 1.00 89.62 304 THR A CA 1
ATOM 2461 C C . THR A 1 304 ? 18.670 12.852 -15.144 1.00 89.62 304 THR A C 1
ATOM 2463 O O . THR A 1 304 ? 19.254 12.538 -14.103 1.00 89.62 304 THR A O 1
ATOM 2466 N N . GLU A 1 305 ? 17.688 13.750 -15.161 1.00 90.81 305 GLU A N 1
ATOM 2467 C CA . GLU A 1 305 ? 17.288 14.520 -13.979 1.00 90.81 305 GLU A CA 1
ATOM 2468 C C . GLU A 1 305 ? 15.786 14.792 -13.888 1.00 90.81 305 GLU A C 1
ATOM 2470 O O . GLU A 1 305 ? 15.054 14.685 -14.862 1.00 90.81 305 GLU A O 1
ATOM 2475 N N . ILE A 1 306 ? 15.320 15.166 -12.694 1.00 92.94 306 ILE A N 1
ATOM 2476 C CA . ILE A 1 306 ? 14.017 15.816 -12.538 1.00 92.94 306 ILE A CA 1
ATOM 2477 C C . ILE A 1 306 ? 14.267 17.321 -12.565 1.00 92.94 306 ILE A C 1
ATOM 2479 O O . ILE A 1 306 ? 15.027 17.828 -11.738 1.00 92.94 306 ILE A O 1
ATOM 2483 N N . LEU A 1 307 ? 13.610 18.017 -13.489 1.00 94.88 307 LEU A N 1
ATOM 2484 C CA . LEU A 1 307 ? 13.801 19.449 -13.704 1.00 94.88 307 LEU A CA 1
ATOM 2485 C C . LEU A 1 307 ? 13.382 20.248 -12.465 1.00 94.88 307 LEU A C 1
ATOM 2487 O O . LEU A 1 307 ? 12.449 19.874 -11.743 1.00 94.88 307 LEU A O 1
ATOM 2491 N N . LYS A 1 308 ? 14.082 21.351 -12.204 1.00 96.69 308 LYS A N 1
ATOM 2492 C CA . LYS A 1 308 ? 13.856 22.230 -11.048 1.00 96.69 308 LYS A CA 1
ATOM 2493 C C . LYS A 1 308 ? 13.171 23.530 -11.450 1.00 96.69 308 LYS A C 1
ATOM 2495 O O . LYS A 1 308 ? 13.142 23.892 -12.621 1.00 96.69 308 LYS A O 1
ATOM 2500 N N . LYS A 1 309 ? 12.661 24.250 -10.453 1.00 97.50 309 LYS A N 1
ATOM 2501 C CA . LYS A 1 309 ? 12.206 25.638 -10.583 1.00 97.50 309 LYS A CA 1
ATOM 2502 C C . LYS A 1 309 ? 13.103 26.533 -9.744 1.00 97.50 309 LYS A C 1
ATOM 2504 O O . LYS A 1 309 ? 13.472 26.168 -8.630 1.00 97.50 309 LYS A O 1
ATOM 2509 N N . ILE A 1 310 ? 13.395 27.722 -10.248 1.00 97.69 310 ILE A N 1
ATOM 2510 C CA . ILE A 1 310 ? 14.225 28.717 -9.570 1.00 97.69 310 ILE A CA 1
ATOM 2511 C C . ILE A 1 310 ? 13.414 30.000 -9.401 1.00 97.69 310 ILE A C 1
ATOM 2513 O O . ILE A 1 310 ? 12.732 30.430 -10.328 1.00 97.69 310 ILE A O 1
ATOM 2517 N N . ILE A 1 311 ? 13.479 30.620 -8.225 1.00 97.94 311 ILE A N 1
ATOM 2518 C CA . ILE A 1 311 ? 12.824 31.900 -7.924 1.00 97.94 311 ILE A CA 1
ATOM 2519 C C . ILE A 1 311 ? 13.823 32.896 -7.338 1.00 97.94 311 ILE A C 1
ATOM 2521 O O . ILE A 1 311 ? 14.921 32.533 -6.917 1.00 97.94 311 ILE A O 1
ATOM 2525 N N . THR A 1 312 ? 13.444 34.168 -7.277 1.00 97.56 312 THR A N 1
ATOM 2526 C CA . THR A 1 312 ? 14.277 35.191 -6.631 1.00 97.56 312 THR A CA 1
ATOM 2527 C C . THR A 1 312 ? 14.179 35.153 -5.100 1.00 97.56 312 THR A C 1
ATOM 2529 O O . THR A 1 312 ? 13.104 34.873 -4.554 1.00 97.56 312 THR A O 1
ATOM 2532 N N . PRO A 1 313 ? 15.255 35.518 -4.372 1.00 96.56 313 PRO A N 1
ATOM 2533 C CA . PRO A 1 313 ? 15.239 35.672 -2.918 1.00 96.56 313 PRO A CA 1
ATOM 2534 C C . PRO A 1 313 ? 14.135 36.606 -2.413 1.00 96.56 313 PRO A C 1
ATOM 2536 O O . PRO A 1 313 ? 13.516 36.326 -1.385 1.00 96.56 313 PRO A O 1
ATOM 2539 N N . TYR A 1 314 ? 13.838 37.688 -3.145 1.00 94.69 314 TYR A N 1
ATOM 2540 C CA . TYR A 1 314 ? 12.732 38.586 -2.808 1.00 94.69 314 TYR A CA 1
ATOM 2541 C C . TYR A 1 314 ? 11.381 37.860 -2.784 1.00 94.69 314 TYR A C 1
ATOM 2543 O O . TYR A 1 314 ? 10.604 38.070 -1.851 1.00 94.69 314 TYR A O 1
ATOM 2551 N N . THR A 1 315 ? 11.122 36.982 -3.760 1.00 93.88 315 THR A N 1
ATOM 2552 C CA . THR A 1 315 ? 9.909 36.149 -3.807 1.00 93.88 315 THR A CA 1
ATOM 2553 C C . THR A 1 315 ? 9.856 35.225 -2.593 1.00 93.88 315 THR A C 1
ATOM 2555 O O . THR A 1 315 ? 8.884 35.273 -1.840 1.00 93.88 315 THR A O 1
ATOM 2558 N N . ALA A 1 316 ? 10.940 34.477 -2.350 1.00 93.88 316 ALA A N 1
ATOM 2559 C CA . ALA A 1 316 ? 11.054 33.523 -1.245 1.00 93.88 316 ALA A CA 1
ATOM 2560 C C . ALA A 1 316 ? 10.830 34.165 0.139 1.00 93.88 316 ALA A C 1
ATOM 2562 O O . ALA A 1 316 ? 10.227 33.565 1.027 1.00 93.88 316 ALA A O 1
ATOM 2563 N N . LYS A 1 317 ? 11.322 35.396 0.333 1.00 92.69 317 LYS A N 1
ATOM 2564 C CA . LYS A 1 317 ? 11.274 36.095 1.623 1.00 92.69 317 LYS A CA 1
ATOM 2565 C C . LYS A 1 317 ? 9.981 36.881 1.844 1.00 92.69 317 LYS A C 1
ATOM 2567 O O . LYS A 1 317 ? 9.482 36.909 2.966 1.00 92.69 317 LYS A O 1
ATOM 2572 N N . ASN A 1 318 ? 9.463 37.547 0.809 1.00 90.44 318 ASN A N 1
ATOM 2573 C CA . ASN A 1 318 ? 8.413 38.562 0.961 1.00 90.44 318 ASN A CA 1
ATOM 2574 C C . ASN A 1 318 ? 7.044 38.141 0.404 1.00 90.44 318 ASN A C 1
ATOM 2576 O O . ASN A 1 318 ? 6.058 38.832 0.653 1.00 90.44 318 ASN A O 1
ATOM 2580 N N . ARG A 1 319 ? 6.956 37.035 -0.348 1.00 90.25 319 ARG A N 1
ATOM 2581 C CA . ARG A 1 319 ? 5.710 36.537 -0.954 1.00 90.25 319 ARG A CA 1
ATOM 2582 C C . ARG A 1 319 ? 5.515 35.058 -0.640 1.00 90.25 319 ARG A C 1
ATOM 2584 O O . ARG A 1 319 ? 5.839 34.180 -1.440 1.00 90.25 319 ARG A O 1
ATOM 2591 N N . GLN A 1 320 ? 5.009 34.774 0.562 1.00 91.19 320 GLN A N 1
ATOM 2592 C CA . GLN A 1 320 ? 4.763 33.399 1.022 1.00 91.19 320 GLN A CA 1
ATOM 2593 C C . GLN A 1 320 ? 3.724 32.670 0.162 1.00 91.19 320 GLN A C 1
ATOM 2595 O O . GLN A 1 320 ? 3.848 31.470 -0.064 1.00 91.19 320 GLN A O 1
ATOM 2600 N N . ASP A 1 321 ? 2.741 33.403 -0.356 1.00 91.38 321 ASP A N 1
ATOM 2601 C CA . ASP A 1 321 ? 1.744 32.924 -1.309 1.00 91.38 321 ASP A CA 1
ATOM 2602 C C . ASP A 1 321 ? 2.385 32.407 -2.607 1.00 91.38 321 ASP A C 1
ATOM 2604 O O . ASP A 1 321 ? 2.126 31.276 -3.017 1.00 91.38 321 ASP A O 1
ATOM 2608 N N . LEU A 1 322 ? 3.290 33.189 -3.203 1.00 94.56 322 LEU A N 1
ATOM 2609 C CA . LEU A 1 322 ? 4.024 32.803 -4.412 1.00 94.56 322 LEU A CA 1
ATOM 2610 C C . LEU A 1 322 ? 5.059 31.711 -4.144 1.00 94.56 322 LEU A C 1
ATOM 2612 O O . LEU A 1 322 ? 5.223 30.799 -4.949 1.00 94.56 322 LEU A O 1
ATOM 2616 N N . THR A 1 323 ? 5.737 31.772 -3.000 1.00 95.62 323 THR A N 1
ATOM 2617 C CA . THR A 1 323 ? 6.702 30.743 -2.588 1.00 95.62 323 THR A CA 1
ATOM 2618 C C . THR A 1 323 ? 6.010 29.394 -2.430 1.00 95.62 323 THR A C 1
ATOM 2620 O O . THR A 1 323 ? 6.505 28.382 -2.926 1.00 95.62 323 THR A O 1
ATOM 2623 N N . TYR A 1 324 ? 4.829 29.377 -1.800 1.00 95.56 324 TYR A N 1
ATOM 2624 C CA . TYR A 1 324 ? 3.997 28.183 -1.714 1.00 95.56 324 TYR A CA 1
ATOM 2625 C C . TYR A 1 324 ? 3.611 27.690 -3.108 1.00 95.56 324 TYR A C 1
ATOM 2627 O O . TYR A 1 324 ? 3.872 26.527 -3.419 1.00 95.56 324 TYR A O 1
ATOM 2635 N N . PHE A 1 325 ? 3.077 28.576 -3.953 1.00 97.19 325 PHE A N 1
ATOM 2636 C CA . PHE A 1 325 ? 2.669 28.238 -5.314 1.00 97.19 325 PHE A CA 1
ATOM 2637 C C . PHE A 1 325 ? 3.795 27.579 -6.111 1.00 97.19 325 PHE A C 1
ATOM 2639 O O . PHE A 1 325 ? 3.642 26.436 -6.536 1.00 97.19 325 PHE A O 1
ATOM 2646 N N . PHE A 1 326 ? 4.959 28.221 -6.235 1.00 97.75 326 PHE A N 1
ATOM 2647 C CA . PHE A 1 326 ? 6.080 27.660 -6.993 1.00 97.75 326 PHE A CA 1
ATOM 2648 C C . PHE A 1 326 ? 6.636 26.375 -6.365 1.00 97.75 326 PHE A C 1
ATOM 2650 O O . PHE A 1 326 ? 6.995 25.450 -7.096 1.00 97.75 326 PHE A O 1
ATOM 2657 N N . SER A 1 327 ? 6.625 26.250 -5.031 1.00 97.00 327 SER A N 1
ATOM 2658 C CA . SER A 1 327 ? 7.027 25.005 -4.358 1.00 97.00 327 SER A CA 1
ATOM 2659 C C . SER A 1 327 ? 6.103 23.822 -4.660 1.00 97.00 327 SER A C 1
ATOM 2661 O O . SER A 1 327 ? 6.542 22.671 -4.648 1.00 97.00 327 SER A O 1
ATOM 2663 N N . LYS A 1 328 ? 4.822 24.093 -4.937 1.00 97.44 328 LYS A N 1
ATOM 2664 C CA . LYS A 1 328 ? 3.804 23.073 -5.208 1.00 97.44 328 LYS A CA 1
ATOM 2665 C C . LYS A 1 328 ? 3.543 22.840 -6.690 1.00 97.44 328 LYS A C 1
ATOM 2667 O O . LYS A 1 328 ? 3.176 21.719 -7.034 1.00 97.44 328 LYS A O 1
ATOM 2672 N N . PHE A 1 329 ? 3.761 23.845 -7.538 1.00 98.12 329 PHE A N 1
ATOM 2673 C CA . PHE A 1 329 ? 3.572 23.790 -8.987 1.00 98.12 329 PHE A CA 1
ATOM 2674 C C . PHE A 1 329 ? 4.352 22.619 -9.584 1.00 98.12 329 PHE A C 1
ATOM 2676 O O . PHE A 1 329 ? 5.575 22.681 -9.693 1.00 98.12 329 PHE A O 1
ATOM 2683 N N . SER A 1 330 ? 3.679 21.517 -9.893 1.00 97.25 330 SER A N 1
ATOM 2684 C CA . SER A 1 330 ? 4.342 20.316 -10.397 1.00 97.25 330 SER A CA 1
ATOM 2685 C C . SER A 1 330 ? 3.379 19.388 -11.121 1.00 97.25 330 SER A C 1
ATOM 2687 O O . SER A 1 330 ? 2.236 19.227 -10.692 1.00 97.25 330 SER A O 1
ATOM 2689 N N . TYR A 1 331 ? 3.872 18.772 -12.190 1.00 96.94 331 TYR A N 1
ATOM 2690 C CA . TYR A 1 331 ? 3.211 17.733 -12.982 1.00 96.94 331 TYR A CA 1
ATOM 2691 C C . TYR A 1 331 ? 4.270 16.853 -13.657 1.00 96.94 331 TYR A C 1
ATOM 2693 O O . TYR A 1 331 ? 5.466 17.150 -13.580 1.00 96.94 331 TYR A O 1
ATOM 2701 N N . ASP A 1 332 ? 3.857 15.731 -14.241 1.00 93.31 332 ASP A N 1
ATOM 2702 C CA . ASP A 1 332 ? 4.792 14.750 -14.791 1.00 93.31 332 ASP A CA 1
ATOM 2703 C C . ASP A 1 332 ? 5.154 15.015 -16.267 1.00 93.31 332 ASP A C 1
ATOM 2705 O O . ASP A 1 332 ? 4.632 15.914 -16.928 1.00 93.31 332 ASP A O 1
ATOM 2709 N N . SER A 1 333 ? 6.096 14.232 -16.799 1.00 93.19 333 SER A N 1
ATOM 2710 C CA . SER A 1 333 ? 6.524 14.340 -18.199 1.00 93.19 333 SER A CA 1
ATOM 2711 C C . SER A 1 333 ? 5.397 14.079 -19.203 1.00 93.19 333 SER A C 1
ATOM 2713 O O . SER A 1 333 ? 5.446 14.609 -20.311 1.00 93.19 333 SER A O 1
ATOM 2715 N N . LYS A 1 334 ? 4.397 13.258 -18.852 1.00 92.12 334 LYS A N 1
ATOM 2716 C CA . LYS A 1 334 ? 3.283 12.930 -19.747 1.00 92.12 334 LYS A CA 1
ATOM 2717 C C . LYS A 1 334 ? 2.383 14.148 -19.920 1.00 92.12 334 LYS A C 1
ATOM 2719 O O . LYS A 1 334 ? 2.036 14.465 -21.052 1.00 92.12 334 LYS A O 1
ATOM 2724 N N . ASP A 1 335 ? 2.080 14.846 -18.830 1.00 94.69 335 ASP A N 1
ATOM 2725 C CA . ASP A 1 335 ? 1.306 16.089 -18.848 1.00 94.69 335 ASP A CA 1
ATOM 2726 C C . ASP A 1 335 ? 1.967 17.160 -19.735 1.00 94.69 335 ASP A C 1
ATOM 2728 O O . ASP A 1 335 ? 1.303 17.807 -20.547 1.00 94.69 335 ASP A O 1
ATOM 2732 N N . GLN A 1 336 ? 3.294 17.317 -19.633 1.00 95.00 336 GLN A N 1
ATOM 2733 C CA . GLN A 1 336 ? 4.035 18.277 -20.458 1.00 95.00 336 GLN A CA 1
ATOM 2734 C C . GLN A 1 336 ? 3.987 17.910 -21.949 1.00 95.00 336 GLN A C 1
ATOM 2736 O O . GLN A 1 336 ? 3.741 18.774 -22.790 1.00 95.00 336 GLN A O 1
ATOM 2741 N N . VAL A 1 337 ? 4.187 16.629 -22.280 1.00 92.31 337 VAL A N 1
ATOM 2742 C CA . VAL A 1 337 ? 4.122 16.141 -23.667 1.00 92.31 337 VAL A CA 1
ATOM 2743 C C . VAL A 1 337 ? 2.713 16.239 -24.236 1.00 92.31 337 VAL A C 1
ATOM 2745 O O . VAL A 1 337 ? 2.577 16.581 -25.406 1.00 92.31 337 VAL A O 1
ATOM 2748 N N . GLU A 1 338 ? 1.672 15.991 -23.438 1.00 92.62 338 GLU A N 1
ATOM 2749 C CA . GLU A 1 338 ? 0.281 16.170 -23.865 1.00 92.62 338 GLU A CA 1
ATOM 2750 C C . GLU A 1 338 ? 0.014 17.625 -24.265 1.00 92.62 338 GLU A C 1
ATOM 2752 O O . GLU A 1 338 ? -0.492 17.867 -25.358 1.00 92.62 338 GLU A O 1
ATOM 2757 N N . MET A 1 339 ? 0.414 18.596 -23.437 1.00 95.12 339 MET A N 1
ATOM 2758 C CA . MET A 1 339 ? 0.212 20.018 -23.741 1.00 95.12 339 MET A CA 1
ATOM 2759 C C . MET A 1 339 ? 1.012 20.482 -24.961 1.00 95.12 339 MET A C 1
ATOM 2761 O O . MET A 1 339 ? 0.469 21.180 -25.814 1.00 95.12 339 MET A O 1
ATOM 2765 N N . MET A 1 340 ? 2.286 20.092 -25.074 1.00 93.31 340 MET A N 1
ATOM 2766 C CA . MET A 1 340 ? 3.076 20.380 -26.281 1.00 93.31 340 MET A CA 1
ATOM 2767 C C . MET A 1 340 ? 2.452 19.724 -27.516 1.00 93.31 340 MET A C 1
ATOM 2769 O O . MET A 1 340 ? 2.387 20.320 -28.587 1.00 93.31 340 MET A O 1
ATOM 2773 N N . GLY A 1 341 ? 1.942 18.509 -27.344 1.00 86.69 341 GLY A N 1
ATOM 2774 C CA . GLY A 1 341 ? 1.213 17.768 -28.351 1.00 86.69 341 GLY A CA 1
ATOM 2775 C C . GLY A 1 341 ? -0.070 18.445 -28.813 1.00 86.69 341 GLY A C 1
ATOM 2776 O O . GLY A 1 341 ? -0.350 18.481 -30.004 1.00 86.69 341 GLY A O 1
ATOM 2777 N N . ASP A 1 342 ? -0.840 19.030 -27.901 1.00 89.38 342 ASP A N 1
ATOM 2778 C CA . ASP A 1 342 ? -2.027 19.811 -28.246 1.00 89.38 342 ASP A CA 1
ATOM 2779 C C . ASP A 1 342 ? -1.678 21.038 -29.097 1.00 89.38 342 ASP A C 1
ATOM 2781 O O . ASP A 1 342 ? -2.401 21.365 -30.040 1.00 89.38 342 ASP A O 1
ATOM 2785 N N . VAL A 1 343 ? -0.551 21.690 -28.808 1.00 87.88 343 VAL A N 1
ATOM 2786 C CA . VAL A 1 343 ? -0.068 22.815 -29.616 1.00 87.88 343 VAL A CA 1
ATOM 2787 C C . VAL A 1 343 ? 0.342 22.338 -31.010 1.00 87.88 343 VAL A C 1
ATOM 2789 O O . VAL A 1 343 ? -0.118 22.887 -32.006 1.00 87.88 343 VAL A O 1
ATOM 2792 N N . VAL A 1 344 ? 1.154 21.282 -31.091 1.00 84.19 344 VAL A N 1
ATOM 2793 C CA . VAL A 1 344 ? 1.764 20.834 -32.354 1.00 84.19 344 VAL A CA 1
ATOM 2794 C C . VAL A 1 344 ? 0.803 20.025 -33.233 1.00 84.19 344 VAL A C 1
ATOM 2796 O O . VAL A 1 344 ? 0.785 20.201 -34.447 1.00 84.19 344 VAL A O 1
ATOM 2799 N N . TRP A 1 345 ? 0.005 19.124 -32.655 1.00 82.44 345 TRP A N 1
ATOM 2800 C CA . TRP A 1 345 ? -0.866 18.202 -33.400 1.00 82.44 345 TRP A CA 1
ATOM 2801 C C . TRP A 1 345 ? -2.290 18.712 -33.553 1.00 82.44 345 TRP A C 1
ATOM 2803 O O . TRP A 1 345 ? -2.902 18.510 -34.599 1.00 82.44 345 TRP A O 1
ATOM 2813 N N . ASN A 1 346 ? -2.820 19.366 -32.519 1.00 81.38 346 ASN A N 1
ATOM 2814 C CA . ASN A 1 346 ? -4.196 19.861 -32.523 1.00 81.38 346 ASN A CA 1
ATOM 2815 C C . ASN A 1 346 ? -4.287 21.347 -32.905 1.00 81.38 346 ASN A C 1
ATOM 2817 O O . ASN A 1 346 ? -5.385 21.904 -32.886 1.00 81.38 346 ASN A O 1
ATOM 2821 N N . ASN A 1 347 ? -3.155 21.974 -33.262 1.00 85.88 347 ASN A N 1
ATOM 2822 C CA . ASN A 1 347 ? -3.044 23.385 -33.638 1.00 85.88 347 ASN A CA 1
ATOM 2823 C C . ASN A 1 347 ? -3.694 24.323 -32.600 1.00 85.88 347 ASN A C 1
ATOM 2825 O O . ASN A 1 347 ? -4.324 25.327 -32.940 1.00 85.88 347 ASN A O 1
ATOM 2829 N N . MET A 1 348 ? -3.615 23.947 -31.318 1.00 89.69 348 MET A N 1
ATOM 2830 C CA . MET A 1 348 ? -4.144 24.756 -30.226 1.00 89.69 348 MET A CA 1
ATOM 2831 C C . MET A 1 348 ? -3.191 25.911 -29.932 1.00 89.69 348 MET A C 1
ATOM 2833 O O . MET A 1 348 ? -1.972 25.747 -29.957 1.00 89.69 348 MET A O 1
ATOM 2837 N N . SER A 1 349 ? -3.731 27.078 -29.562 1.00 91.94 349 SER A N 1
ATOM 2838 C CA . SER A 1 349 ? -2.873 28.113 -28.982 1.00 91.94 349 SER A CA 1
ATOM 2839 C C . SER A 1 349 ? -2.280 27.611 -27.659 1.00 91.94 349 SER A C 1
ATOM 2841 O O . SER A 1 349 ? -2.916 26.822 -26.954 1.00 91.94 349 SER A O 1
ATOM 2843 N N . LEU A 1 350 ? -1.095 28.107 -27.277 1.00 91.06 350 LEU A N 1
ATOM 2844 C CA . LEU A 1 350 ? -0.469 27.799 -25.979 1.00 91.06 350 LEU A CA 1
ATOM 2845 C C . LEU A 1 350 ? -1.460 27.944 -24.815 1.00 91.06 350 LEU A C 1
ATOM 2847 O O . LEU A 1 350 ? -1.502 27.117 -23.904 1.00 91.06 350 LEU A O 1
ATOM 2851 N N . TRP A 1 351 ? -2.285 28.992 -24.865 1.00 93.62 351 TRP A N 1
ATOM 2852 C CA . TRP A 1 351 ? -3.310 29.248 -23.861 1.00 93.62 351 TRP A CA 1
ATOM 2853 C C . TRP A 1 351 ? -4.409 28.183 -23.866 1.00 93.62 351 TRP A C 1
ATOM 2855 O O . TRP A 1 351 ? -4.803 27.733 -22.794 1.00 93.62 351 TRP A O 1
ATOM 2865 N N . ASP A 1 352 ? -4.898 27.762 -25.037 1.00 93.00 352 ASP A N 1
ATOM 2866 C CA . ASP A 1 352 ? -5.982 26.773 -25.129 1.00 93.00 352 ASP A CA 1
ATOM 2867 C C . ASP A 1 352 ? -5.513 25.396 -24.654 1.00 93.00 352 ASP A C 1
ATOM 2869 O O . ASP A 1 352 ? -6.227 24.748 -23.888 1.00 93.00 352 ASP A O 1
ATOM 2873 N N . ALA A 1 353 ? -4.293 24.993 -25.023 1.00 93.12 353 ALA A N 1
ATOM 2874 C CA . ALA A 1 353 ? -3.673 23.755 -24.554 1.00 93.12 353 ALA A CA 1
ATOM 2875 C C . ALA A 1 353 ? -3.507 23.753 -23.022 1.00 93.12 353 ALA A C 1
ATOM 2877 O O . ALA A 1 353 ? -3.983 22.844 -22.336 1.00 93.12 353 ALA A O 1
ATOM 2878 N N . ALA A 1 354 ? -2.926 24.820 -22.459 1.00 96.12 354 ALA A N 1
ATOM 2879 C CA . ALA A 1 354 ? -2.775 24.967 -21.012 1.00 96.12 354 ALA A CA 1
ATOM 2880 C C . ALA A 1 354 ? -4.134 25.021 -20.291 1.00 96.12 354 ALA A C 1
ATOM 2882 O O . ALA A 1 354 ? -4.315 24.393 -19.248 1.00 96.12 354 ALA A O 1
ATOM 2883 N N . CYS A 1 355 ? -5.119 25.734 -20.845 1.00 95.12 355 CYS A N 1
ATOM 2884 C CA . CYS A 1 355 ? -6.448 25.847 -20.253 1.00 95.12 355 CYS A CA 1
ATOM 2885 C C . CYS A 1 355 ? -7.211 24.516 -20.273 1.00 95.12 355 CYS A C 1
ATOM 2887 O O . CYS A 1 355 ? -7.811 24.127 -19.265 1.00 95.12 355 CYS A O 1
ATOM 2889 N N . LYS A 1 356 ? -7.170 23.790 -21.397 1.00 96.38 356 LYS A N 1
ATOM 2890 C CA . LYS A 1 356 ? -7.717 22.433 -21.519 1.00 96.38 356 LYS A CA 1
ATOM 2891 C C . LYS A 1 356 ? -7.115 21.530 -20.445 1.00 96.38 356 LYS A C 1
ATOM 2893 O O . LYS A 1 356 ? -7.861 20.891 -19.701 1.00 96.38 356 LYS A O 1
ATOM 2898 N N . TRP A 1 357 ? -5.789 21.532 -20.316 1.00 97.50 357 TRP A N 1
ATOM 2899 C CA . TRP A 1 357 ? -5.104 20.721 -19.317 1.00 97.50 357 TRP A CA 1
ATOM 2900 C C . TRP A 1 357 ? -5.494 21.119 -17.883 1.00 97.50 357 TRP A C 1
ATOM 2902 O O . TRP A 1 357 ? -5.839 20.250 -17.083 1.00 97.50 357 TRP A O 1
ATOM 2912 N N . ILE A 1 358 ? -5.552 22.418 -17.559 1.00 97.25 358 ILE A N 1
ATOM 2913 C CA . ILE A 1 358 ? -5.974 22.917 -16.235 1.00 97.25 358 ILE A CA 1
ATOM 2914 C C . ILE A 1 358 ? -7.400 22.469 -15.892 1.00 97.25 358 ILE A C 1
ATOM 2916 O O . ILE A 1 358 ? -7.650 22.019 -14.771 1.00 97.25 358 ILE A O 1
ATOM 2920 N N . ARG A 1 359 ? -8.342 22.562 -16.841 1.00 94.88 359 ARG A N 1
ATOM 2921 C CA . ARG A 1 359 ? -9.739 22.131 -16.645 1.00 94.88 359 ARG A CA 1
ATOM 2922 C C . ARG A 1 359 ? -9.838 20.634 -16.359 1.00 94.88 359 ARG A C 1
ATOM 2924 O O . ARG A 1 359 ? -10.624 20.230 -15.501 1.00 94.88 359 ARG A O 1
ATOM 2931 N N . ASN A 1 360 ? -9.000 19.832 -17.007 1.00 95.69 360 ASN A N 1
ATOM 2932 C CA . ASN A 1 360 ? -8.934 18.390 -16.774 1.00 95.69 360 ASN A CA 1
ATOM 2933 C C . ASN A 1 360 ? -8.228 18.031 -15.454 1.00 95.69 360 ASN A C 1
ATOM 2935 O O . ASN A 1 360 ? -8.497 16.975 -14.886 1.00 95.69 360 ASN A O 1
ATOM 2939 N N . ASN A 1 361 ? -7.392 18.928 -14.918 1.00 96.62 361 ASN A N 1
ATOM 2940 C CA . ASN A 1 361 ? -6.534 18.681 -13.754 1.00 96.62 361 ASN A CA 1
ATOM 2941 C C . ASN A 1 361 ? -6.816 19.608 -12.556 1.00 96.62 361 ASN A C 1
ATOM 2943 O O . ASN A 1 361 ? -5.952 19.839 -11.708 1.00 96.62 361 ASN A O 1
ATOM 2947 N N . THR A 1 362 ? -8.048 20.107 -12.422 1.00 92.50 362 THR A N 1
ATOM 2948 C CA . THR A 1 362 ? -8.439 21.068 -11.366 1.00 92.50 362 THR A CA 1
ATOM 2949 C C . THR A 1 362 ? -8.102 20.609 -9.943 1.00 92.50 362 THR A C 1
ATOM 2951 O O . THR A 1 362 ? -7.705 21.422 -9.106 1.00 92.50 362 THR A O 1
ATOM 2954 N N . ALA A 1 363 ? -8.213 19.310 -9.649 1.00 91.12 363 ALA A N 1
ATOM 2955 C CA . ALA A 1 363 ? -7.884 18.754 -8.336 1.00 91.12 363 ALA A CA 1
ATOM 2956 C C . ALA A 1 363 ? -6.382 18.826 -8.008 1.00 91.12 363 ALA A C 1
ATOM 2958 O O . ALA A 1 363 ? -6.024 18.997 -6.839 1.00 91.12 363 ALA A O 1
ATOM 2959 N N . LEU A 1 364 ? -5.515 18.702 -9.018 1.00 93.31 364 LEU A N 1
ATOM 2960 C CA . LEU A 1 364 ? -4.070 18.877 -8.880 1.00 93.31 364 LEU A CA 1
ATOM 2961 C C . LEU A 1 364 ? -3.739 20.365 -8.729 1.00 93.31 364 LEU A C 1
ATOM 2963 O O . LEU A 1 364 ? -3.102 20.751 -7.752 1.00 93.31 364 LEU A O 1
ATOM 2967 N N . VAL A 1 365 ? -4.273 21.207 -9.618 1.00 95.50 365 VAL A N 1
ATOM 2968 C CA . VAL A 1 365 ? -4.057 22.665 -9.615 1.00 95.50 365 VAL A CA 1
ATOM 2969 C C . VAL A 1 365 ? -4.473 23.301 -8.284 1.00 95.50 365 VAL A C 1
ATOM 2971 O O . VAL A 1 365 ? -3.757 24.139 -7.738 1.00 95.50 365 VAL A O 1
ATOM 2974 N N . LYS A 1 366 ? -5.584 22.852 -7.685 1.00 92.69 366 LYS A N 1
ATOM 2975 C CA . LYS A 1 366 ? -6.058 23.347 -6.380 1.00 92.69 366 LYS A CA 1
ATOM 2976 C C . LYS A 1 366 ? -5.060 23.118 -5.240 1.00 92.69 366 LYS A C 1
ATOM 2978 O O . LYS A 1 366 ? -5.090 23.849 -4.255 1.00 92.69 366 LYS A O 1
ATOM 2983 N N . GLN A 1 367 ? -4.180 22.123 -5.352 1.00 94.38 367 GLN A N 1
ATOM 2984 C CA . GLN A 1 367 ? -3.146 21.849 -4.347 1.00 94.38 367 GLN A CA 1
ATOM 2985 C C . GLN A 1 367 ? -1.973 22.831 -4.429 1.00 94.38 367 GLN A C 1
ATOM 2987 O O . GLN A 1 367 ? -1.211 22.938 -3.469 1.00 94.38 367 GLN A O 1
ATOM 2992 N N . TRP A 1 368 ? -1.822 23.544 -5.548 1.00 96.19 368 TRP A N 1
ATOM 2993 C CA . TRP A 1 368 ? -0.783 24.558 -5.714 1.00 96.19 368 TRP A CA 1
ATOM 2994 C C . TRP A 1 368 ? -1.143 25.882 -5.038 1.00 96.19 368 TRP A C 1
ATOM 2996 O O . TRP A 1 368 ? -0.265 26.696 -4.770 1.00 96.19 368 TRP A O 1
ATOM 3006 N N . ILE A 1 369 ? -2.421 26.095 -4.725 1.00 92.88 369 ILE A N 1
ATOM 3007 C CA . ILE A 1 369 ? -2.933 27.368 -4.219 1.00 92.88 369 ILE A CA 1
ATOM 3008 C C . ILE A 1 369 ? -2.952 27.348 -2.678 1.00 92.88 369 ILE A C 1
ATOM 3010 O O . ILE A 1 369 ? -3.518 26.423 -2.083 1.00 92.88 369 ILE A O 1
ATOM 3014 N N . PRO A 1 370 ? -2.364 28.350 -1.999 1.00 87.25 370 PRO A N 1
ATOM 3015 C CA . PRO A 1 370 ? -2.433 28.461 -0.545 1.00 87.25 370 PRO A CA 1
ATOM 3016 C C . PRO A 1 370 ? -3.876 28.736 -0.088 1.00 87.25 370 PRO A C 1
ATOM 3018 O O . PRO A 1 370 ? -4.621 29.473 -0.731 1.00 87.25 370 PRO A O 1
ATOM 3021 N N . LYS A 1 371 ? -4.295 28.161 1.045 1.00 80.56 371 LYS A N 1
ATOM 3022 C CA . LYS A 1 371 ? -5.623 28.433 1.624 1.00 80.56 371 LYS A CA 1
ATOM 3023 C C . LYS A 1 371 ? -5.641 29.850 2.209 1.00 80.56 371 LYS A C 1
ATOM 3025 O O . LYS A 1 371 ? -4.814 30.142 3.067 1.00 80.56 371 LYS A O 1
ATOM 3030 N N . SER A 1 372 ? -6.564 30.710 1.780 1.00 56.97 372 SER A N 1
ATOM 3031 C CA . SER A 1 372 ? -6.738 32.045 2.365 1.00 56.97 372 SER A CA 1
ATOM 3032 C C . SER A 1 372 ? -7.422 31.974 3.739 1.00 56.97 372 SER A C 1
ATOM 3034 O O . SER A 1 372 ? -8.408 31.258 3.917 1.00 56.97 372 SER A O 1
ATOM 3036 N N . GLU A 1 373 ? -6.911 32.721 4.722 1.00 46.69 373 GLU A N 1
ATOM 3037 C CA . GLU A 1 373 ? -7.631 33.022 5.970 1.00 46.69 373 GLU A CA 1
ATOM 3038 C C . GLU A 1 373 ? -8.537 34.257 5.761 1.00 46.69 373 GLU A C 1
ATOM 3040 O O . GLU A 1 373 ? -8.102 35.220 5.127 1.00 46.69 373 GLU A O 1
ATOM 3045 N N . PRO A 1 374 ? -9.786 34.285 6.265 1.00 41.81 374 PRO A N 1
ATOM 3046 C CA . PRO A 1 374 ? -10.671 35.442 6.110 1.00 41.81 374 PRO A CA 1
ATOM 3047 C C . PRO A 1 374 ? -10.382 36.533 7.161 1.00 41.81 374 PRO A C 1
ATOM 3049 O O . PRO A 1 374 ? -10.356 36.259 8.361 1.00 41.81 374 PRO A O 1
ATOM 3052 N N . GLN A 1 375 ? -10.219 37.790 6.729 1.00 40.47 375 GLN A N 1
ATOM 3053 C CA . GLN A 1 375 ? -9.843 38.927 7.583 1.00 40.47 375 GLN A CA 1
ATOM 3054 C C . GLN A 1 375 ? -11.033 39.880 7.878 1.00 40.47 375 GLN A C 1
ATOM 3056 O O . GLN A 1 375 ? -11.773 40.265 6.979 1.00 40.47 375 GLN A O 1
ATOM 3061 N N . GLN A 1 376 ? -11.142 40.297 9.153 1.00 43.25 376 GLN A N 1
ATOM 3062 C CA . GLN A 1 376 ? -11.649 41.594 9.669 1.00 43.25 376 GLN A CA 1
ATOM 3063 C C . GLN A 1 376 ? -13.114 41.889 10.097 1.00 43.25 376 GLN A C 1
ATOM 3065 O O . GLN A 1 376 ? -13.367 43.023 10.490 1.00 43.25 376 GLN A O 1
ATOM 3070 N N . ASN A 1 377 ? -14.031 40.922 10.252 1.00 45.62 377 ASN A N 1
ATOM 3071 C CA . ASN A 1 377 ? -15.355 41.184 10.889 1.00 45.62 377 ASN A CA 1
ATOM 3072 C C . ASN A 1 377 ? -15.531 40.630 12.332 1.00 45.62 377 ASN A C 1
ATOM 3074 O O . ASN A 1 377 ? -16.636 40.632 12.870 1.00 45.62 377 ASN A O 1
ATOM 3078 N N . ALA A 1 378 ? -14.466 40.157 12.995 1.00 48.03 378 ALA A N 1
ATOM 3079 C CA . ALA A 1 378 ? -14.569 39.298 14.190 1.00 48.03 378 ALA A CA 1
ATOM 3080 C C . ALA A 1 378 ? -14.416 39.976 15.575 1.00 48.03 378 ALA A C 1
ATOM 3082 O O . ALA A 1 378 ? -14.497 39.288 16.592 1.00 48.03 378 ALA A O 1
ATOM 3083 N N . ILE A 1 379 ? -14.208 41.296 15.671 1.00 51.94 379 ILE A N 1
ATOM 3084 C CA . ILE A 1 379 ? -13.908 41.934 16.974 1.00 51.94 379 ILE A CA 1
ATOM 3085 C C . ILE A 1 379 ? -15.141 42.001 17.897 1.00 51.94 379 ILE A C 1
ATOM 3087 O O . ILE A 1 379 ? -15.004 41.846 19.106 1.00 51.94 379 ILE A O 1
ATOM 3091 N N . ILE A 1 380 ? -16.357 42.132 17.357 1.00 53.06 380 ILE A N 1
ATOM 3092 C CA . ILE A 1 380 ? -17.583 42.250 18.176 1.00 53.06 380 ILE A CA 1
ATOM 3093 C C . ILE A 1 380 ? -18.068 40.881 18.704 1.00 53.06 380 ILE A C 1
ATOM 3095 O O . ILE A 1 380 ? -18.741 40.809 19.727 1.00 53.06 380 ILE A O 1
ATOM 3099 N N . ILE A 1 381 ? -17.670 39.776 18.064 1.00 54.00 381 ILE A N 1
ATOM 3100 C CA . ILE A 1 381 ? -18.040 38.406 18.473 1.00 54.00 381 ILE A CA 1
ATOM 3101 C C . ILE A 1 381 ? -17.062 37.847 19.534 1.00 54.00 381 ILE A C 1
ATOM 3103 O O . ILE A 1 381 ? -17.429 36.988 20.338 1.00 54.00 381 ILE A O 1
ATOM 3107 N N . GLY A 1 382 ? -15.827 38.363 19.594 1.00 52.94 382 GLY A N 1
ATOM 3108 C CA . GLY A 1 382 ? -14.743 37.834 20.433 1.00 52.94 382 GLY A CA 1
ATOM 3109 C C . GLY A 1 382 ? -14.975 37.895 21.948 1.00 52.94 382 GLY A C 1
ATOM 3110 O O . GLY A 1 382 ? -14.506 37.019 22.674 1.00 52.94 382 GLY A O 1
ATOM 3111 N N . THR A 1 383 ? -15.743 38.862 22.450 1.00 59.19 383 THR A N 1
ATOM 3112 C CA . THR A 1 383 ? -16.036 38.984 23.890 1.00 59.19 383 THR A CA 1
ATOM 3113 C C . THR A 1 383 ? -16.977 37.896 24.405 1.00 59.19 383 THR A C 1
ATOM 3115 O O . THR A 1 383 ? -16.820 37.456 25.539 1.00 59.19 383 THR A O 1
ATOM 3118 N N . ILE A 1 384 ? -17.899 37.397 23.577 1.00 58.00 384 ILE A N 1
ATOM 3119 C CA . ILE A 1 384 ? -18.816 36.305 23.954 1.00 58.00 384 ILE A CA 1
ATOM 3120 C C . ILE A 1 384 ? -18.089 34.949 23.907 1.00 58.00 384 ILE A C 1
ATOM 3122 O O . ILE A 1 384 ? -18.322 34.078 24.744 1.00 58.00 384 ILE A O 1
ATOM 3126 N N . VAL A 1 385 ? -17.147 34.784 22.973 1.00 59.62 385 VAL A N 1
ATOM 3127 C CA . VAL A 1 385 ? -16.352 33.554 22.812 1.00 59.62 385 VAL A CA 1
ATOM 3128 C C . VAL A 1 385 ? -15.298 33.399 23.919 1.00 59.62 385 VAL A C 1
ATOM 3130 O O . VAL A 1 385 ? -15.059 32.284 24.386 1.00 59.62 385 VAL A O 1
ATOM 3133 N N . GLY A 1 386 ? -14.713 34.499 24.406 1.00 63.28 386 GLY A N 1
ATOM 3134 C CA . GLY A 1 386 ? -13.716 34.470 25.485 1.00 63.28 386 GLY A CA 1
ATOM 3135 C C . GLY A 1 386 ? -14.228 33.829 26.783 1.00 63.28 386 GLY A C 1
ATOM 3136 O O . GLY A 1 386 ? -13.503 33.072 27.427 1.00 63.28 386 GLY A O 1
ATOM 3137 N N . SER A 1 387 ? -15.499 34.046 27.130 1.00 63.91 387 SER A N 1
ATOM 3138 C CA . SER A 1 387 ? -16.124 33.437 28.312 1.00 63.91 387 SER A CA 1
ATOM 3139 C C . SER A 1 387 ? -16.317 31.919 28.176 1.00 63.91 387 SER A C 1
ATOM 3141 O O . SER A 1 387 ? -16.249 31.197 29.170 1.00 63.91 387 SER A O 1
ATOM 3143 N N . VAL A 1 388 ? -16.505 31.415 26.952 1.00 65.75 388 VAL A N 1
ATOM 3144 C CA . VAL A 1 388 ? -16.700 29.982 26.668 1.00 65.75 388 VAL A CA 1
ATOM 3145 C C . VAL A 1 388 ? -15.374 29.214 26.730 1.00 65.75 388 VAL A C 1
ATOM 3147 O O . VAL A 1 388 ? -15.330 28.100 27.246 1.00 65.75 388 VAL A O 1
ATOM 3150 N N . ILE A 1 389 ? -14.270 29.821 26.285 1.00 68.81 389 ILE A N 1
ATOM 3151 C CA . ILE A 1 389 ? -12.939 29.187 26.273 1.00 68.81 389 ILE A CA 1
ATOM 3152 C C . ILE A 1 389 ? -12.414 28.934 27.694 1.00 68.81 389 ILE A C 1
ATOM 3154 O O . ILE A 1 389 ? -11.854 27.873 27.963 1.00 68.81 389 ILE A O 1
ATOM 3158 N N . VAL A 1 390 ? -12.646 29.857 28.631 1.00 74.38 390 VAL A N 1
ATOM 3159 C CA . VAL A 1 390 ? -12.256 29.664 30.041 1.00 74.38 390 VAL A CA 1
ATOM 3160 C C . VAL A 1 390 ? -13.008 28.482 30.669 1.00 74.38 390 VAL A C 1
ATOM 3162 O O . VAL A 1 390 ? -12.423 27.704 31.423 1.00 74.38 390 VAL A O 1
ATOM 3165 N N . LEU A 1 391 ? -14.279 28.291 30.306 1.00 70.06 391 LEU A N 1
ATOM 3166 C CA . LEU A 1 391 ? -15.090 27.159 30.761 1.00 70.06 391 LEU A CA 1
ATOM 3167 C C . LEU A 1 391 ? -14.594 25.820 30.190 1.00 70.06 391 LEU A C 1
ATOM 3169 O O . LEU A 1 391 ? -14.576 24.819 30.905 1.00 70.06 391 LEU A O 1
ATOM 3173 N N . LEU A 1 392 ? -14.143 25.807 28.932 1.00 71.06 392 LEU A N 1
ATOM 3174 C CA . LEU A 1 392 ? -13.577 24.620 28.283 1.00 71.06 392 LEU A CA 1
ATOM 3175 C C . LEU A 1 392 ? -12.239 24.203 28.911 1.00 71.06 392 LEU A C 1
ATOM 3177 O O . LEU A 1 392 ? -12.045 23.024 29.187 1.00 71.06 392 LEU A O 1
ATOM 3181 N N . ILE A 1 393 ? -11.372 25.160 29.256 1.00 78.50 393 ILE A N 1
ATOM 3182 C CA . ILE A 1 393 ? -10.096 24.874 29.936 1.00 78.50 393 ILE A CA 1
ATOM 3183 C C . ILE A 1 393 ? -10.332 24.261 31.329 1.00 78.50 393 ILE A C 1
ATOM 3185 O O . ILE A 1 393 ? -9.642 23.320 31.724 1.00 78.50 393 ILE A O 1
ATOM 3189 N N . LEU A 1 394 ? -11.337 24.741 32.071 1.00 76.25 394 LEU A N 1
ATOM 3190 C CA . LEU A 1 394 ? -11.728 24.145 33.354 1.00 76.25 394 LEU A CA 1
ATOM 3191 C C . LEU A 1 394 ? -12.296 22.723 33.186 1.00 76.25 394 LEU A C 1
ATOM 3193 O O . LEU A 1 394 ? -12.022 21.854 34.019 1.00 76.25 394 LEU A O 1
ATOM 3197 N N . CYS A 1 395 ? -13.030 22.460 32.098 1.00 74.94 395 CYS A N 1
ATOM 3198 C CA . CYS A 1 395 ? -13.523 21.122 31.761 1.00 74.94 395 CYS A CA 1
ATOM 3199 C C . CYS A 1 395 ? -12.386 20.157 31.396 1.00 74.94 395 CYS A C 1
ATOM 3201 O O . CYS A 1 395 ? -12.412 19.007 31.832 1.00 74.94 395 CYS A O 1
ATOM 3203 N N . ASP A 1 396 ? -11.366 20.616 30.669 1.00 74.56 396 ASP A N 1
ATOM 3204 C CA . ASP A 1 396 ? -10.198 19.802 30.322 1.00 74.56 396 ASP A CA 1
ATOM 3205 C C . ASP A 1 396 ? -9.385 19.427 31.567 1.00 74.56 396 ASP A C 1
ATOM 3207 O O . ASP A 1 396 ? -9.003 18.268 31.743 1.00 74.56 396 ASP A O 1
ATOM 3211 N N . ILE A 1 397 ? -9.190 20.363 32.502 1.00 81.88 397 ILE A N 1
ATOM 3212 C CA . ILE A 1 397 ? -8.537 20.071 33.788 1.00 81.88 397 ILE A CA 1
ATOM 3213 C C . ILE A 1 397 ? -9.335 19.014 34.569 1.00 81.88 397 ILE A C 1
ATOM 3215 O O . ILE A 1 397 ? -8.757 18.046 35.073 1.00 81.88 397 ILE A O 1
ATOM 3219 N N . PHE A 1 398 ? -10.665 19.141 34.624 1.00 77.94 398 PHE A N 1
ATOM 3220 C CA . PHE A 1 398 ? -11.536 18.142 35.251 1.00 77.94 398 PHE A CA 1
ATOM 3221 C C . PHE A 1 398 ? -11.462 16.776 34.547 1.00 77.94 398 PHE A C 1
ATOM 3223 O O . PHE A 1 398 ? -11.441 15.735 35.214 1.00 77.94 398 PHE A O 1
ATOM 3230 N N . PHE A 1 399 ? -11.360 16.760 33.216 1.00 79.25 399 PHE A N 1
ATOM 3231 C CA . PHE A 1 399 ? -11.188 15.546 32.423 1.00 79.25 399 PHE A CA 1
ATOM 3232 C C . PHE A 1 399 ? -9.870 14.841 32.749 1.00 79.25 399 PHE A C 1
ATOM 3234 O O . PHE A 1 399 ? -9.878 13.638 33.002 1.00 79.25 399 PHE A O 1
ATOM 3241 N N . PHE A 1 400 ? -8.750 15.563 32.842 1.00 80.38 400 PHE A N 1
ATOM 3242 C CA . PHE A 1 400 ? -7.457 14.967 33.194 1.00 80.38 400 PHE A CA 1
ATOM 3243 C C . PHE A 1 400 ? -7.413 14.445 34.638 1.00 80.38 400 PHE A C 1
ATOM 3245 O O . PHE A 1 400 ? -6.889 13.352 34.873 1.00 80.38 400 PHE A O 1
ATOM 3252 N N . VAL A 1 401 ? -8.021 15.152 35.598 1.00 82.50 401 VAL A N 1
ATOM 3253 C CA . VAL A 1 401 ? -8.166 14.664 36.984 1.00 82.50 401 VAL A CA 1
ATOM 3254 C C . VAL A 1 401 ? -9.049 13.411 37.035 1.00 82.50 401 VAL A C 1
ATOM 3256 O O . VAL A 1 401 ? -8.709 12.434 37.707 1.00 82.50 401 VAL A O 1
ATOM 3259 N N . SER A 1 402 ? -10.136 13.384 36.263 1.00 77.50 402 SER A N 1
ATOM 3260 C CA . SER A 1 402 ? -11.011 12.213 36.128 1.00 77.50 402 SER A CA 1
ATOM 3261 C C . SER A 1 402 ? -10.307 11.037 35.446 1.00 77.50 402 SER A C 1
ATOM 3263 O O . SER A 1 402 ? -10.487 9.891 35.856 1.00 77.50 402 SER A O 1
ATOM 3265 N N . LEU A 1 403 ? -9.451 11.297 34.453 1.00 79.50 403 LEU A N 1
ATOM 3266 C CA . LEU A 1 403 ? -8.640 10.285 33.774 1.00 79.50 403 LEU A CA 1
ATOM 3267 C C . LEU A 1 403 ? -7.607 9.670 34.729 1.00 79.50 403 LEU A C 1
ATOM 3269 O O . LEU A 1 403 ? -7.399 8.455 34.723 1.00 79.50 403 LEU A O 1
ATOM 3273 N N . LEU A 1 404 ? -7.008 10.490 35.596 1.00 80.06 404 LEU A N 1
ATOM 3274 C CA . LEU A 1 404 ? -6.106 10.038 36.653 1.00 80.06 404 LEU A CA 1
ATOM 3275 C C . LEU A 1 404 ? -6.849 9.180 37.688 1.00 80.06 404 LEU A C 1
ATOM 3277 O O . LEU A 1 404 ? -6.387 8.089 38.033 1.00 80.06 404 LEU A O 1
ATOM 3281 N N . PHE A 1 405 ? -8.033 9.615 38.131 1.00 78.75 405 PHE A N 1
ATOM 3282 C CA . PHE A 1 405 ? -8.882 8.835 39.033 1.00 78.75 405 PHE A CA 1
ATOM 3283 C C . PHE A 1 405 ? -9.318 7.508 38.397 1.00 78.75 405 PHE A C 1
ATOM 3285 O O . PHE A 1 405 ? -9.243 6.454 39.030 1.00 78.75 405 PHE A O 1
ATOM 3292 N N . PHE A 1 406 ? -9.689 7.520 37.115 1.00 76.62 406 PHE A N 1
ATOM 3293 C CA . PHE A 1 406 ? -10.034 6.327 36.346 1.00 76.62 406 PHE A CA 1
ATOM 3294 C C . PHE A 1 406 ? -8.848 5.368 36.195 1.00 76.62 406 PHE A C 1
ATOM 3296 O O . PHE A 1 406 ? -9.004 4.151 36.340 1.00 76.62 406 PHE A O 1
ATOM 3303 N N . TYR A 1 407 ? -7.645 5.896 35.962 1.00 78.56 407 TYR A N 1
ATOM 3304 C CA . TYR A 1 407 ? -6.416 5.110 35.945 1.00 78.56 407 TYR A CA 1
ATOM 3305 C C . TYR A 1 407 ? -6.159 4.443 37.306 1.00 78.56 407 TYR A C 1
ATOM 3307 O O . TYR A 1 407 ? -5.912 3.233 37.361 1.00 78.56 407 TYR A O 1
ATOM 3315 N N . MET A 1 408 ? -6.307 5.182 38.412 1.00 77.62 408 MET A N 1
ATOM 3316 C CA . MET A 1 408 ? -6.182 4.634 39.769 1.00 77.62 408 MET A CA 1
ATOM 3317 C C . MET A 1 408 ? -7.263 3.590 40.086 1.00 77.62 408 MET A C 1
ATOM 3319 O O . MET A 1 408 ? -6.956 2.532 40.641 1.00 77.62 408 MET A O 1
ATOM 3323 N N . TYR A 1 409 ? -8.508 3.825 39.671 1.00 76.81 409 TYR A N 1
ATOM 3324 C CA . TYR A 1 409 ? -9.613 2.880 39.825 1.00 76.81 409 TYR A CA 1
ATOM 3325 C C . TYR A 1 409 ? -9.362 1.577 39.050 1.00 76.81 409 TYR A C 1
ATOM 3327 O O . TYR A 1 409 ? -9.495 0.482 39.606 1.00 76.81 409 TYR A O 1
ATOM 3335 N N . ARG A 1 410 ? -8.920 1.667 37.786 1.00 71.62 410 ARG A N 1
ATOM 3336 C CA . ARG A 1 410 ? -8.548 0.491 36.982 1.00 71.62 410 ARG A CA 1
ATOM 3337 C C . ARG A 1 410 ? -7.367 -0.267 37.577 1.00 71.62 410 ARG A C 1
ATOM 3339 O O . ARG A 1 410 ? -7.373 -1.498 37.539 1.00 71.62 410 ARG A O 1
ATOM 3346 N N . LYS A 1 411 ? -6.380 0.426 38.153 1.00 72.25 411 LYS A N 1
ATOM 3347 C CA . LYS A 1 411 ? -5.269 -0.214 38.873 1.00 72.25 411 LYS A CA 1
ATOM 3348 C C . LYS A 1 411 ? -5.780 -1.026 40.073 1.00 72.25 411 LYS A C 1
ATOM 3350 O O . LYS A 1 411 ? -5.476 -2.214 40.161 1.00 72.25 411 LYS A O 1
ATOM 3355 N N . LYS A 1 412 ? -6.647 -0.443 40.909 1.00 73.19 412 LYS A N 1
ATOM 3356 C CA . LYS A 1 412 ? -7.242 -1.110 42.085 1.00 73.19 412 LYS A CA 1
ATOM 3357 C C . LYS A 1 412 ? -8.110 -2.323 41.716 1.00 73.19 412 LYS A C 1
ATOM 3359 O O . LYS A 1 412 ? -8.028 -3.368 42.359 1.00 73.19 412 LYS A O 1
ATOM 3364 N N . GLN A 1 413 ? -8.911 -2.229 40.651 1.00 66.94 413 GLN A N 1
ATOM 3365 C CA . GLN A 1 413 ? -9.713 -3.361 40.158 1.00 66.94 413 GLN A CA 1
ATOM 3366 C C . GLN A 1 413 ? -8.848 -4.519 39.628 1.00 66.94 413 GLN A C 1
ATOM 3368 O O . GLN A 1 413 ? -9.187 -5.686 39.827 1.00 66.94 413 GLN A O 1
ATOM 3373 N N . ARG A 1 414 ? -7.712 -4.224 38.979 1.00 63.69 414 ARG A N 1
ATOM 3374 C CA . ARG A 1 414 ? -6.760 -5.253 38.522 1.00 63.69 414 ARG A CA 1
ATOM 3375 C C . ARG A 1 414 ? -6.128 -6.001 39.694 1.00 63.69 414 ARG A C 1
ATOM 3377 O O . ARG A 1 414 ? -6.042 -7.222 39.641 1.00 63.69 414 ARG A O 1
ATOM 3384 N N . GLU A 1 415 ? -5.739 -5.290 40.750 1.00 68.88 415 GLU A N 1
ATOM 3385 C CA . GLU A 1 415 ? -5.179 -5.895 41.967 1.00 68.88 415 GLU A CA 1
ATOM 3386 C C . GLU A 1 415 ? -6.187 -6.829 42.652 1.00 68.88 415 GLU A C 1
ATOM 3388 O O . GLU A 1 415 ? -5.833 -7.958 42.990 1.00 68.88 415 GLU A O 1
ATOM 3393 N N . LYS A 1 416 ? -7.464 -6.427 42.751 1.00 69.88 416 LYS A N 1
ATOM 3394 C CA . LYS A 1 416 ? -8.533 -7.279 43.301 1.00 69.88 416 LYS A CA 1
ATOM 3395 C C . LYS A 1 416 ? -8.711 -8.586 42.512 1.00 69.88 416 LYS A C 1
ATOM 3397 O O . LYS A 1 416 ? -8.879 -9.638 43.114 1.00 69.88 416 LYS A O 1
ATOM 3402 N N . ARG A 1 417 ? -8.631 -8.539 41.177 1.00 67.50 417 ARG A N 1
ATOM 3403 C CA . ARG A 1 417 ? -8.801 -9.715 40.297 1.00 67.50 417 ARG A CA 1
ATOM 3404 C C . ARG A 1 417 ? -7.636 -10.709 40.327 1.00 67.50 417 ARG A C 1
ATOM 3406 O O . ARG A 1 417 ? -7.797 -11.797 39.801 1.00 67.50 417 ARG A O 1
ATOM 3413 N N . MET A 1 418 ? -6.481 -10.349 40.889 1.00 74.81 418 MET A N 1
ATOM 3414 C CA . MET A 1 418 ? -5.308 -11.233 41.033 1.00 74.81 418 MET A CA 1
ATOM 3415 C C . MET A 1 418 ? -5.066 -11.651 42.487 1.00 74.81 418 MET A C 1
ATOM 3417 O O . MET A 1 418 ? -3.990 -12.148 42.818 1.00 74.81 418 MET A O 1
ATOM 3421 N N . ARG A 1 419 ? -6.030 -11.383 43.376 1.00 80.44 419 ARG A N 1
ATOM 3422 C CA . ARG A 1 419 ? -5.872 -11.538 44.824 1.00 80.44 419 ARG A CA 1
ATOM 3423 C C . ARG A 1 419 ? -5.497 -12.962 45.229 1.00 80.44 419 ARG A C 1
ATOM 3425 O O . ARG A 1 419 ? -4.658 -13.116 46.106 1.00 80.44 419 ARG A O 1
ATOM 3432 N N . PHE A 1 420 ? -6.106 -13.954 44.588 1.00 86.69 420 PHE A N 1
ATOM 3433 C CA . PHE A 1 420 ? -5.921 -15.368 44.910 1.00 86.69 420 PHE A CA 1
ATOM 3434 C C . PHE A 1 420 ? -5.032 -16.118 43.915 1.00 86.69 420 PHE A C 1
ATOM 3436 O O . PHE A 1 420 ? -4.936 -17.332 43.992 1.00 86.69 420 PHE A O 1
ATOM 3443 N N . ALA A 1 421 ? -4.383 -15.418 42.977 1.00 89.69 421 ALA A N 1
ATOM 3444 C CA . ALA A 1 421 ? -3.502 -16.055 42.002 1.00 89.69 421 ALA A CA 1
ATOM 3445 C C . ALA A 1 421 ? -2.286 -16.678 42.708 1.00 89.69 421 ALA A C 1
ATOM 3447 O O . ALA A 1 421 ? -1.503 -15.915 43.296 1.00 89.69 421 ALA A O 1
ATOM 3448 N N . PRO A 1 422 ? -2.092 -18.011 42.651 1.00 90.50 422 PRO A N 1
ATOM 3449 C CA . PRO A 1 422 ? -0.926 -18.649 43.251 1.00 90.50 422 PRO A CA 1
ATOM 3450 C C . PRO A 1 422 ? 0.377 -18.086 42.680 1.00 90.50 422 PRO A C 1
ATOM 3452 O O . PRO A 1 422 ? 0.550 -17.977 41.466 1.00 90.50 422 PRO A O 1
ATOM 3455 N N . ARG A 1 423 ? 1.307 -17.693 43.549 1.00 88.25 423 ARG A N 1
ATOM 3456 C CA . ARG A 1 423 ? 2.578 -17.068 43.127 1.00 88.25 423 ARG A CA 1
ATOM 3457 C C . ARG A 1 423 ? 3.780 -17.987 43.264 1.00 88.25 423 ARG A C 1
ATOM 3459 O O . ARG A 1 423 ? 4.883 -17.597 42.899 1.00 88.25 423 ARG A O 1
ATOM 3466 N N . THR A 1 424 ? 3.556 -19.173 43.805 1.00 89.56 424 THR A N 1
ATOM 3467 C CA . THR A 1 424 ? 4.569 -20.175 44.108 1.00 89.56 424 THR A CA 1
ATOM 3468 C C . THR A 1 424 ? 4.019 -21.544 43.755 1.00 89.56 424 THR A C 1
ATOM 3470 O O . THR A 1 424 ? 2.815 -21.769 43.857 1.00 89.56 424 THR A O 1
ATOM 3473 N N . LEU A 1 425 ? 4.914 -22.436 43.354 1.00 88.19 425 LEU A N 1
ATOM 3474 C CA . LEU A 1 425 ? 4.622 -23.828 43.035 1.00 88.19 425 LEU A CA 1
ATOM 3475 C C . LEU A 1 425 ? 4.874 -24.700 44.274 1.00 88.19 425 LEU A C 1
ATOM 3477 O O . LEU A 1 425 ? 5.661 -24.293 45.135 1.00 88.19 425 LEU A O 1
ATOM 3481 N N . PRO A 1 426 ? 4.289 -25.905 44.360 1.00 92.62 426 PRO A N 1
ATOM 3482 C CA . PRO A 1 426 ? 3.283 -26.496 43.460 1.00 92.62 426 PRO A CA 1
ATOM 3483 C C . PRO A 1 426 ? 1.896 -25.833 43.549 1.00 92.62 426 PRO A C 1
ATOM 3485 O O . PRO A 1 426 ? 1.580 -25.164 44.530 1.00 92.62 426 PRO A O 1
ATOM 3488 N N . ILE A 1 427 ? 1.066 -26.036 42.521 1.00 95.31 427 ILE A N 1
ATOM 3489 C CA . ILE A 1 427 ? -0.312 -25.523 42.436 1.00 95.31 427 ILE A CA 1
ATOM 3490 C C . ILE A 1 427 ? -1.281 -26.613 41.979 1.00 95.31 427 ILE A C 1
ATOM 3492 O O . ILE A 1 427 ? -0.883 -27.567 41.312 1.00 95.31 427 ILE A O 1
ATOM 3496 N N . SER A 1 428 ? -2.568 -26.445 42.293 1.00 96.88 428 SER A N 1
ATOM 3497 C CA . SER A 1 428 ? -3.645 -27.233 41.681 1.00 96.88 428 SER A CA 1
ATOM 3498 C C . SER A 1 428 ? -4.239 -26.480 40.505 1.00 96.88 428 SER A C 1
ATOM 3500 O O . SER A 1 428 ? -4.613 -25.315 40.649 1.00 96.88 428 SER A O 1
ATOM 3502 N N . VAL A 1 429 ? -4.373 -27.145 39.363 1.00 97.19 429 VAL A N 1
ATOM 3503 C CA . VAL A 1 429 ? -5.026 -26.591 38.174 1.00 97.19 429 VAL A CA 1
ATOM 3504 C C . VAL A 1 429 ? -6.271 -27.410 37.874 1.00 97.19 429 VAL A C 1
ATOM 3506 O O . VAL A 1 429 ? -6.204 -28.636 37.804 1.00 97.19 429 VAL A O 1
ATOM 3509 N N . VAL A 1 430 ? -7.397 -26.720 37.709 1.00 98.00 430 VAL A N 1
ATOM 3510 C CA . VAL A 1 430 ? -8.700 -27.297 37.373 1.00 98.00 430 VAL A CA 1
ATOM 3511 C C . VAL A 1 430 ? -9.116 -26.790 35.999 1.00 98.00 430 VAL A C 1
ATOM 3513 O O . VAL A 1 430 ? -9.137 -25.576 35.776 1.00 98.00 430 VAL A O 1
ATOM 3516 N N . PHE A 1 431 ? -9.469 -27.711 35.106 1.00 97.44 431 PHE A N 1
ATOM 3517 C CA . PHE A 1 431 ? -10.185 -27.411 33.872 1.00 97.44 431 PHE A CA 1
ATOM 3518 C C . PHE A 1 431 ? -11.627 -27.889 33.975 1.00 97.44 431 PHE A C 1
ATOM 3520 O O . PHE A 1 431 ? -11.893 -28.957 34.532 1.00 97.44 431 PHE A O 1
ATOM 3527 N N . THR A 1 432 ? -12.549 -27.097 33.436 1.00 97.06 432 THR A N 1
ATOM 3528 C CA . THR A 1 432 ? -13.953 -27.482 33.275 1.00 97.06 432 THR A CA 1
ATOM 3529 C C . THR A 1 432 ? -14.389 -27.279 31.836 1.00 97.06 432 THR A C 1
ATOM 3531 O O . THR A 1 432 ? -13.884 -26.356 31.204 1.00 97.06 432 THR A O 1
ATOM 3534 N N . ASP A 1 433 ? -15.350 -28.057 31.348 1.00 95.50 433 ASP A N 1
ATOM 3535 C CA . ASP A 1 433 ? -16.005 -27.841 30.047 1.00 95.50 433 ASP A CA 1
ATOM 3536 C C . ASP A 1 433 ? -17.414 -28.453 30.040 1.00 95.50 433 ASP A C 1
ATOM 3538 O O . ASP A 1 433 ? -17.667 -29.411 30.777 1.00 95.50 433 ASP A O 1
ATOM 3542 N N . ILE A 1 434 ? -18.354 -27.936 29.242 1.00 94.38 434 ILE A N 1
ATOM 3543 C CA . ILE A 1 434 ? -19.679 -28.563 29.130 1.00 94.38 434 ILE A CA 1
ATOM 3544 C C . ILE A 1 434 ? -19.613 -29.683 28.083 1.00 94.38 434 ILE A C 1
ATOM 3546 O O . ILE A 1 434 ? -19.307 -29.473 26.912 1.00 94.38 434 ILE A O 1
ATOM 3550 N N . GLN A 1 435 ? -19.977 -30.899 28.487 1.00 91.56 435 GLN A N 1
ATOM 3551 C CA . GLN A 1 435 ? -20.072 -32.031 27.576 1.00 91.56 435 GLN A CA 1
ATOM 3552 C C . GLN A 1 435 ? -21.108 -31.759 26.481 1.00 91.56 435 GLN A C 1
ATOM 3554 O O . GLN A 1 435 ? -22.222 -31.315 26.758 1.00 91.56 435 GLN A O 1
ATOM 3559 N N . ASN A 1 436 ? -20.726 -32.067 25.239 1.00 87.25 436 ASN A N 1
ATOM 3560 C CA . ASN A 1 436 ? -21.544 -31.889 24.040 1.00 87.25 436 ASN A CA 1
ATOM 3561 C C . ASN A 1 436 ? -22.070 -30.453 23.866 1.00 87.25 436 ASN A C 1
ATOM 3563 O O . ASN A 1 436 ? -23.104 -30.240 23.236 1.00 87.25 436 ASN A O 1
ATOM 3567 N N . SER A 1 437 ? -21.360 -29.442 24.380 1.00 87.38 437 SER A N 1
ATOM 3568 C CA . SER A 1 437 ? -21.824 -28.052 24.337 1.00 87.38 437 SER A CA 1
ATOM 3569 C C . SER A 1 437 ? -22.082 -27.546 22.924 1.00 87.38 437 SER A C 1
ATOM 3571 O O . SER A 1 437 ? -23.076 -26.863 22.707 1.00 87.38 437 SER A O 1
ATOM 3573 N N . THR A 1 438 ? -21.264 -27.942 21.945 1.00 85.62 438 THR A N 1
ATOM 3574 C CA . THR A 1 438 ? -21.484 -27.600 20.527 1.00 85.62 438 THR A CA 1
ATOM 3575 C C . THR A 1 438 ? -22.830 -28.133 20.018 1.00 85.62 438 THR A C 1
ATOM 3577 O O . THR A 1 438 ? -23.558 -27.412 19.341 1.00 85.62 438 THR A O 1
ATOM 3580 N N . LEU A 1 439 ? -23.208 -29.360 20.397 1.00 85.50 439 LEU A N 1
ATOM 3581 C CA . LEU A 1 439 ? -24.507 -29.941 20.044 1.00 85.50 439 LEU A CA 1
ATOM 3582 C C . LEU A 1 439 ? -25.655 -29.177 20.720 1.00 85.50 439 LEU A C 1
ATOM 3584 O O . LEU A 1 439 ? -26.614 -28.791 20.055 1.00 85.50 439 LEU A O 1
ATOM 3588 N N . LEU A 1 440 ? -25.527 -28.883 22.017 1.00 86.19 440 LEU A N 1
ATOM 3589 C CA . LEU A 1 440 ? -26.534 -28.130 22.773 1.00 86.19 440 LEU A CA 1
ATOM 3590 C C . LEU A 1 440 ? -26.713 -26.696 22.243 1.00 86.19 440 LEU A C 1
ATOM 3592 O O . LEU A 1 440 ? -27.838 -26.204 22.174 1.00 86.19 440 LEU A O 1
ATOM 3596 N N . TRP A 1 441 ? -25.627 -26.042 21.821 1.00 85.75 441 TRP A N 1
ATOM 3597 C CA . TRP A 1 441 ? -25.654 -24.730 21.166 1.00 85.75 441 TRP A CA 1
ATOM 3598 C C . TRP A 1 441 ? -26.361 -24.766 19.813 1.00 85.75 441 TRP A C 1
ATOM 3600 O O . TRP A 1 441 ? -27.089 -23.829 19.494 1.00 85.75 441 TRP A O 1
ATOM 3610 N N . ASN A 1 442 ? -26.179 -25.836 19.040 1.00 84.81 442 ASN A N 1
ATOM 3611 C CA . ASN A 1 442 ? -26.840 -25.994 17.747 1.00 84.81 442 ASN A CA 1
ATOM 3612 C C . ASN A 1 442 ? -28.343 -26.262 17.898 1.00 84.81 442 ASN A C 1
ATOM 3614 O O . ASN A 1 442 ? -29.141 -25.729 17.132 1.00 84.81 442 ASN A O 1
ATOM 3618 N N . MET A 1 443 ? -28.739 -27.063 18.889 1.00 81.44 443 MET A N 1
ATOM 3619 C CA . MET A 1 443 ? -30.143 -27.437 19.089 1.00 81.44 443 MET A CA 1
ATOM 3620 C C . MET A 1 443 ? -30.947 -26.367 19.836 1.00 81.44 443 MET A C 1
ATOM 3622 O O . MET A 1 443 ? -32.116 -26.146 19.525 1.00 81.44 443 MET A O 1
ATOM 3626 N N . PHE A 1 444 ? -30.330 -25.679 20.802 1.00 85.00 444 PHE A N 1
ATOM 3627 C CA . PHE A 1 444 ? -31.013 -24.728 21.683 1.00 85.00 444 PHE A CA 1
ATOM 3628 C C . PHE A 1 444 ? -30.230 -23.411 21.852 1.00 85.00 444 PHE A C 1
ATOM 3630 O O . PHE A 1 444 ? -29.950 -23.013 22.985 1.00 85.00 444 PHE A O 1
ATOM 3637 N N . PRO A 1 445 ? -29.892 -22.682 20.772 1.00 83.81 445 PRO A N 1
ATOM 3638 C CA . PRO A 1 445 ? -28.951 -21.554 20.809 1.00 83.81 445 PRO A CA 1
ATOM 3639 C C . PRO A 1 445 ? -29.340 -20.445 21.798 1.00 83.81 445 PRO A C 1
ATOM 3641 O O . PRO A 1 445 ? -28.525 -20.009 22.613 1.00 83.81 445 PRO A O 1
ATOM 3644 N N . GLU A 1 446 ? -30.605 -20.019 21.791 1.00 86.19 446 GLU A N 1
ATOM 3645 C CA . GLU A 1 446 ? -31.085 -18.960 22.690 1.00 86.19 446 GLU A CA 1
ATOM 3646 C C . GLU A 1 446 ? -31.091 -19.404 24.161 1.00 86.19 446 GLU A C 1
ATOM 3648 O O . GLU A 1 446 ? -30.711 -18.646 25.054 1.00 86.19 446 GLU A O 1
ATOM 3653 N N . LYS A 1 447 ? -31.467 -20.659 24.434 1.00 89.00 447 LYS A N 1
ATOM 3654 C CA . LYS A 1 447 ? -31.503 -21.203 25.801 1.00 89.00 447 LYS A CA 1
ATOM 3655 C C . LYS A 1 447 ? -30.105 -21.502 26.322 1.00 89.00 447 LYS A C 1
ATOM 3657 O O . LYS A 1 447 ? -29.843 -21.300 27.507 1.00 89.00 447 LYS A O 1
ATOM 3662 N N . MET A 1 448 ? -29.197 -21.913 25.442 1.00 88.56 448 MET A N 1
ATOM 3663 C CA . MET A 1 448 ? -27.808 -22.188 25.780 1.00 88.56 448 MET A CA 1
ATOM 3664 C C . MET A 1 448 ? -27.051 -20.908 26.152 1.00 88.56 448 MET A C 1
ATOM 3666 O O . MET A 1 448 ? -26.196 -20.943 27.033 1.00 88.56 448 MET A O 1
ATOM 3670 N N . LYS A 1 449 ? -27.438 -19.745 25.607 1.00 87.88 449 LYS A N 1
ATOM 3671 C CA . LYS A 1 449 ? -26.939 -18.442 26.073 1.00 87.88 449 LYS A CA 1
ATOM 3672 C C . LYS A 1 449 ? -27.300 -18.172 27.534 1.00 87.88 449 LYS A C 1
ATOM 3674 O O . LYS A 1 449 ? -26.414 -17.859 28.328 1.00 87.88 449 LYS A O 1
ATOM 3679 N N . THR A 1 450 ? -28.565 -18.359 27.912 1.00 88.06 450 THR A N 1
ATOM 3680 C CA . THR A 1 450 ? -29.005 -18.238 29.313 1.00 88.06 450 THR A CA 1
ATOM 3681 C C . THR A 1 450 ? -28.362 -19.306 30.203 1.00 88.06 450 THR A C 1
ATOM 3683 O O . THR A 1 450 ? -27.940 -19.011 31.321 1.00 88.06 450 THR A O 1
ATOM 3686 N N . ALA A 1 451 ? -28.222 -20.540 29.712 1.00 89.06 451 ALA A N 1
ATOM 3687 C CA . ALA A 1 451 ? -27.546 -21.607 30.442 1.00 89.06 451 ALA A CA 1
ATOM 3688 C C . ALA A 1 451 ? -26.061 -21.280 30.680 1.00 89.06 451 ALA A C 1
ATOM 3690 O O . ALA A 1 451 ? -25.567 -21.474 31.789 1.00 89.06 451 ALA A O 1
ATOM 3691 N N . LEU A 1 452 ? -25.359 -20.708 29.697 1.00 92.06 452 LEU A N 1
ATOM 3692 C CA . LEU A 1 452 ? -23.964 -20.297 29.849 1.00 92.06 452 LEU A CA 1
ATOM 3693 C C . LEU A 1 452 ? -23.812 -19.143 30.855 1.00 92.06 452 LEU A C 1
ATOM 3695 O O . LEU A 1 452 ? -22.835 -19.100 31.601 1.00 92.06 452 LEU A O 1
ATOM 3699 N N . GLU A 1 453 ? -24.779 -18.225 30.933 1.00 91.38 453 GLU A N 1
ATOM 3700 C CA . GLU A 1 453 ? -24.800 -17.175 31.960 1.00 91.38 453 GLU A CA 1
ATOM 3701 C C . GLU A 1 453 ? -24.934 -17.760 33.375 1.00 91.38 453 GLU A C 1
ATOM 3703 O O . GLU A 1 453 ? -24.155 -17.397 34.263 1.00 91.38 453 GLU A O 1
ATOM 3708 N N . ILE A 1 454 ? -25.859 -18.708 33.574 1.00 90.88 454 ILE A N 1
ATOM 3709 C CA . ILE A 1 454 ? -26.048 -19.419 34.851 1.00 90.88 454 ILE A CA 1
ATOM 3710 C C . ILE A 1 454 ? -24.789 -20.219 35.209 1.00 90.88 454 ILE A C 1
ATOM 3712 O O . ILE A 1 454 ? -24.280 -20.108 36.325 1.00 90.88 454 ILE A O 1
ATOM 3716 N N . HIS A 1 455 ? -24.245 -20.971 34.250 1.00 94.69 455 HIS A N 1
ATOM 3717 C CA . HIS A 1 455 ? -23.008 -21.735 34.391 1.00 94.69 455 HIS A CA 1
ATOM 3718 C C . HIS A 1 455 ? -21.842 -20.842 34.836 1.00 94.69 455 HIS A C 1
ATOM 3720 O O . HIS A 1 455 ? -21.228 -21.077 35.877 1.00 94.69 455 HIS A O 1
ATOM 3726 N N . ASN A 1 456 ? -21.575 -19.762 34.098 1.00 94.19 456 ASN A N 1
ATOM 3727 C CA . ASN A 1 456 ? -20.455 -18.864 34.371 1.00 94.19 456 ASN A CA 1
ATOM 3728 C C . ASN A 1 456 ? -20.603 -18.140 35.715 1.00 94.19 456 ASN A C 1
ATOM 3730 O O . ASN A 1 456 ? -19.601 -17.851 36.374 1.00 94.19 456 ASN A O 1
ATOM 3734 N N . LEU A 1 457 ? -21.838 -17.833 36.126 1.00 92.12 457 LEU A N 1
ATOM 3735 C CA . LEU A 1 457 ? -22.122 -17.265 37.440 1.00 92.12 457 LEU A CA 1
ATOM 3736 C C . LEU A 1 457 ? -21.772 -18.258 38.554 1.00 92.12 457 LEU A C 1
ATOM 3738 O O . LEU A 1 457 ? -21.036 -17.897 39.471 1.00 92.12 457 LEU A O 1
ATOM 3742 N N . LEU A 1 458 ? -22.249 -19.502 38.460 1.00 92.38 458 LEU A N 1
ATOM 3743 C CA . LEU A 1 458 ? -21.989 -20.539 39.464 1.00 92.38 458 LEU A CA 1
ATOM 3744 C C . LEU A 1 458 ? -20.502 -20.893 39.560 1.00 92.38 458 LEU A C 1
ATOM 3746 O O . LEU A 1 458 ? -19.991 -21.048 40.673 1.00 92.38 458 LEU A O 1
ATOM 3750 N N . MET A 1 459 ? -19.799 -20.934 38.423 1.00 93.62 459 MET A N 1
ATOM 3751 C CA . MET A 1 459 ? -18.343 -21.088 38.385 1.00 93.62 459 MET A CA 1
ATOM 3752 C C . MET A 1 459 ? -17.663 -19.970 39.173 1.00 93.62 459 MET A C 1
ATOM 3754 O O . MET A 1 459 ? -16.921 -20.240 40.112 1.00 93.62 459 MET A O 1
ATOM 3758 N N . ARG A 1 460 ? -17.964 -18.700 38.878 1.00 94.25 460 ARG A N 1
ATOM 3759 C CA . ARG A 1 460 ? -17.312 -17.557 39.543 1.00 94.25 460 ARG A CA 1
ATOM 3760 C C . ARG A 1 460 ? -17.658 -17.417 41.023 1.00 94.25 460 ARG A C 1
ATOM 3762 O O . ARG A 1 460 ? -16.787 -17.038 41.804 1.00 94.25 460 ARG A O 1
ATOM 3769 N N . VAL A 1 461 ? -18.889 -17.743 41.419 1.00 91.88 461 VAL A N 1
ATOM 3770 C CA . VAL A 1 461 ? -19.294 -17.780 42.835 1.00 91.88 461 VAL A CA 1
ATOM 3771 C C . VAL A 1 461 ? -18.466 -18.814 43.597 1.00 91.88 461 VAL A C 1
ATOM 3773 O O . VAL A 1 461 ? -17.943 -18.507 44.668 1.00 91.88 461 VAL A O 1
ATOM 3776 N N . ASN A 1 462 ? -18.290 -20.012 43.033 1.00 94.88 462 ASN A N 1
ATOM 3777 C CA . ASN A 1 462 ? -17.489 -21.056 43.664 1.00 94.88 462 ASN A CA 1
ATOM 3778 C C . ASN A 1 462 ? -15.976 -20.765 43.601 1.00 94.88 462 ASN A C 1
ATOM 3780 O O . ASN A 1 462 ? -15.282 -21.043 44.577 1.00 94.88 462 ASN A O 1
ATOM 3784 N N . ILE A 1 463 ? -15.467 -20.135 42.533 1.00 94.75 463 ILE A N 1
ATOM 3785 C CA . ILE A 1 463 ? -14.069 -19.668 42.450 1.00 94.75 463 ILE A CA 1
ATOM 3786 C C . ILE A 1 463 ? -13.773 -18.694 43.598 1.00 94.75 463 ILE A C 1
ATOM 3788 O O . ILE A 1 463 ? -12.801 -18.890 44.318 1.00 94.75 463 ILE A O 1
ATOM 3792 N N . GLU A 1 464 ? -14.616 -17.680 43.827 1.00 91.38 464 GLU A N 1
ATOM 3793 C CA . GLU A 1 464 ? -14.404 -16.732 44.933 1.00 91.38 464 GLU A CA 1
ATOM 3794 C C . GLU A 1 464 ? -14.531 -17.424 46.301 1.00 91.38 464 GLU A C 1
ATOM 3796 O O . GLU A 1 464 ? -13.697 -17.200 47.180 1.00 91.38 464 GLU A O 1
ATOM 3801 N N . ARG A 1 465 ? -15.534 -18.301 46.474 1.00 90.94 465 ARG A N 1
ATOM 3802 C CA . ARG A 1 465 ? -15.773 -19.036 47.728 1.00 90.94 465 ARG A CA 1
ATOM 3803 C C . ARG A 1 465 ? -14.567 -19.874 48.145 1.00 90.94 465 ARG A C 1
ATOM 3805 O O . ARG A 1 465 ? -14.159 -19.811 49.298 1.00 90.94 465 ARG A O 1
ATOM 3812 N N . PHE A 1 466 ? -13.989 -20.624 47.211 1.00 92.75 466 PHE A N 1
ATOM 3813 C CA . PHE A 1 466 ? -12.833 -21.487 47.467 1.00 92.75 466 PHE A CA 1
ATOM 3814 C C . PHE A 1 466 ? -11.500 -20.803 47.161 1.00 92.75 466 PHE A C 1
ATOM 3816 O O . PHE A 1 466 ? -10.467 -21.465 47.111 1.00 92.75 466 PHE A O 1
ATOM 3823 N N . ARG A 1 467 ? -11.509 -19.471 47.002 1.00 92.12 467 ARG A N 1
ATOM 3824 C CA . ARG A 1 467 ? -10.307 -18.643 46.827 1.00 92.12 467 ARG A CA 1
ATOM 3825 C C . ARG A 1 467 ? -9.451 -19.112 45.646 1.00 92.12 467 ARG A C 1
ATOM 3827 O O . ARG A 1 467 ? -8.229 -19.101 45.714 1.00 92.12 467 ARG A O 1
ATOM 3834 N N . GLY A 1 468 ? -10.105 -19.533 44.570 1.00 92.69 468 GLY A N 1
ATOM 3835 C CA . GLY A 1 468 ? -9.468 -19.863 43.306 1.00 92.69 468 GLY A CA 1
ATOM 3836 C C . GLY A 1 468 ? -9.174 -18.621 42.477 1.00 92.69 468 GLY A C 1
ATOM 3837 O O . GLY A 1 468 ? -9.746 -17.544 42.671 1.00 92.69 468 GLY A O 1
ATOM 3838 N N . TYR A 1 469 ? -8.297 -18.787 41.498 1.00 94.31 469 TYR A N 1
ATOM 3839 C CA . TYR A 1 469 ? -7.981 -17.760 40.521 1.00 94.31 469 TYR A CA 1
ATOM 3840 C C . TYR A 1 469 ? -8.406 -18.193 39.117 1.00 94.31 469 TYR A C 1
ATOM 3842 O O . TYR A 1 469 ? -7.861 -19.147 38.573 1.00 94.31 469 TYR A O 1
ATOM 3850 N N . GLU A 1 470 ? -9.375 -17.480 38.528 1.00 93.94 470 GLU A N 1
ATOM 3851 C CA . GLU A 1 470 ? -9.787 -17.645 37.123 1.00 93.94 470 GLU A CA 1
ATOM 3852 C C . GLU A 1 470 ? -8.646 -17.177 36.203 1.00 93.94 470 GLU A C 1
ATOM 3854 O O . GLU A 1 470 ? -8.460 -15.972 35.986 1.00 93.94 470 GLU A O 1
ATOM 3859 N N . CYS A 1 471 ? -7.878 -18.131 35.673 1.00 88.62 471 CYS A N 1
ATOM 3860 C CA . CYS A 1 471 ? -6.760 -17.873 34.769 1.00 88.62 471 CYS A CA 1
ATOM 3861 C C . CYS A 1 471 ? -7.291 -17.471 33.391 1.00 88.62 471 CYS A C 1
ATOM 3863 O O . CYS A 1 471 ? -6.995 -16.381 32.886 1.00 88.62 471 CYS A O 1
ATOM 3865 N N . LYS A 1 472 ? -8.113 -18.347 32.800 1.00 87.25 472 LYS A N 1
ATOM 3866 C CA . LYS A 1 472 ? -8.683 -18.201 31.457 1.00 87.25 472 LYS A CA 1
ATOM 3867 C C . LYS A 1 472 ? -10.093 -18.779 31.411 1.00 87.25 472 LYS A C 1
ATOM 3869 O O . LYS A 1 472 ? -10.389 -19.746 32.104 1.00 87.25 472 LYS A O 1
ATOM 3874 N N . THR A 1 473 ? -10.910 -18.192 30.545 1.00 86.38 473 THR A N 1
ATOM 3875 C CA . THR A 1 473 ? -12.253 -18.675 30.217 1.00 86.38 473 THR A CA 1
ATOM 3876 C C . THR A 1 473 ? -12.409 -18.586 28.708 1.00 86.38 473 THR A C 1
ATOM 3878 O O . THR A 1 473 ? -12.220 -17.503 28.144 1.00 86.38 473 THR A O 1
ATOM 3881 N N . GLN A 1 474 ? -12.706 -19.705 28.054 1.00 79.19 474 GLN A N 1
ATOM 3882 C CA . GLN A 1 474 ? -12.886 -19.787 26.606 1.00 79.19 474 GLN A CA 1
ATOM 3883 C C . GLN A 1 474 ? -14.202 -20.506 26.320 1.00 79.19 474 GLN A C 1
ATOM 3885 O O . GLN A 1 474 ? -14.298 -21.715 26.484 1.00 79.19 474 GLN A O 1
ATOM 3890 N N . GLY A 1 475 ? -15.217 -19.738 25.916 1.00 84.00 475 GLY A N 1
ATOM 3891 C CA . GLY A 1 475 ? -16.576 -20.255 25.765 1.00 84.00 475 GLY A CA 1
ATOM 3892 C C . GLY A 1 475 ? -17.151 -20.700 27.109 1.00 84.00 475 GLY A C 1
ATOM 3893 O O . GLY A 1 475 ? -17.334 -19.883 28.015 1.00 84.00 475 GLY A O 1
ATOM 3894 N N . ASP A 1 476 ? -17.430 -21.991 27.200 1.00 85.56 476 ASP A N 1
ATOM 3895 C CA . ASP A 1 476 ? -17.917 -22.747 28.352 1.00 85.56 476 ASP A CA 1
ATOM 3896 C C . ASP A 1 476 ? -16.804 -23.380 29.198 1.00 85.56 476 ASP A C 1
ATOM 3898 O O . ASP A 1 476 ? -17.077 -23.836 30.310 1.00 85.56 476 ASP A O 1
ATOM 3902 N N . SER A 1 477 ? -15.551 -23.323 28.739 1.00 91.62 477 SER A N 1
ATOM 3903 C CA . SER A 1 477 ? -14.414 -23.855 29.482 1.00 91.62 477 SER A CA 1
ATOM 3904 C C . SER A 1 477 ? -13.792 -22.843 30.446 1.00 91.62 477 SER A C 1
ATOM 3906 O O . SER A 1 477 ? -13.565 -21.682 30.082 1.00 91.62 477 SER A O 1
ATOM 3908 N N . PHE A 1 478 ? -13.448 -23.293 31.658 1.00 96.00 478 PHE A N 1
ATOM 3909 C CA . PHE A 1 478 ? -12.681 -22.520 32.644 1.00 96.00 478 PHE A CA 1
ATOM 3910 C C . PHE A 1 478 ? -11.361 -23.207 32.976 1.00 96.00 478 PHE A C 1
ATOM 3912 O O . PHE A 1 478 ? -11.328 -24.405 33.234 1.00 96.00 478 PHE A O 1
ATOM 3919 N N . MET A 1 479 ? -10.295 -22.412 33.073 1.00 95.88 479 MET A N 1
ATOM 3920 C CA . MET A 1 479 ? -9.020 -22.785 33.684 1.00 95.88 479 MET A CA 1
ATOM 3921 C C . MET A 1 479 ? -8.852 -22.016 34.991 1.00 95.88 479 MET A C 1
ATOM 3923 O O . MET A 1 479 ? -8.803 -20.779 34.993 1.00 95.88 479 MET A O 1
ATOM 3927 N N . ILE A 1 480 ? -8.725 -22.740 36.099 1.00 97.06 480 ILE A N 1
ATOM 3928 C CA . ILE A 1 480 ? -8.672 -22.159 37.442 1.00 97.06 480 ILE A CA 1
ATOM 3929 C C . ILE A 1 480 ? -7.460 -22.712 38.189 1.00 97.06 480 ILE A C 1
ATOM 3931 O O . ILE A 1 480 ? -7.210 -23.915 38.163 1.00 97.06 480 ILE A O 1
ATOM 3935 N N . ALA A 1 481 ? -6.714 -21.839 38.866 1.00 96.62 481 ALA A N 1
ATOM 3936 C CA . ALA A 1 481 ? -5.568 -22.218 39.687 1.00 96.62 481 ALA A CA 1
ATOM 3937 C C . ALA A 1 481 ? -5.846 -22.006 41.182 1.00 96.62 481 ALA A C 1
ATOM 3939 O O . ALA A 1 481 ? -6.421 -20.988 41.575 1.00 96.62 481 ALA A O 1
ATOM 3940 N N . PHE A 1 482 ? -5.384 -22.943 42.008 1.00 95.88 482 PHE A N 1
ATOM 3941 C CA . PHE A 1 482 ? -5.439 -22.893 43.469 1.00 95.88 482 PHE A CA 1
ATOM 3942 C C . PHE A 1 482 ? -4.053 -23.176 44.052 1.00 95.88 482 PHE A C 1
ATOM 3944 O O . PHE A 1 482 ? -3.300 -23.999 43.533 1.00 95.88 482 PHE A O 1
ATOM 3951 N N . ASP A 1 483 ? -3.723 -22.519 45.157 1.00 91.31 483 ASP A N 1
ATOM 3952 C CA . ASP A 1 483 ? -2.510 -22.784 45.940 1.00 91.31 483 ASP A CA 1
ATOM 3953 C C . ASP A 1 483 ? -2.662 -24.019 46.846 1.00 91.31 483 ASP A C 1
ATOM 3955 O O . ASP A 1 483 ? -1.675 -24.558 47.348 1.00 91.31 483 ASP A O 1
ATOM 3959 N N . ASN A 1 484 ? -3.899 -24.485 47.035 1.00 89.44 484 ASN A N 1
ATOM 3960 C CA . ASN A 1 484 ? -4.249 -25.562 47.946 1.00 89.44 484 ASN A CA 1
ATOM 3961 C C . ASN A 1 484 ? -5.112 -26.640 47.256 1.00 89.44 484 ASN A C 1
ATOM 3963 O O . ASN A 1 484 ? -6.213 -26.323 46.787 1.00 89.44 484 ASN A O 1
ATOM 3967 N N . PRO A 1 485 ? -4.673 -27.917 47.233 1.00 92.62 485 PRO A N 1
ATOM 3968 C CA . PRO A 1 485 ? -5.435 -29.005 46.618 1.00 92.62 485 PRO A CA 1
ATOM 3969 C C . PRO A 1 485 ? -6.766 -29.300 47.317 1.00 92.62 485 PRO A C 1
ATOM 3971 O O . PRO A 1 485 ? -7.729 -29.681 46.653 1.00 92.62 485 PRO A O 1
ATOM 3974 N N . ILE A 1 486 ? -6.883 -29.047 48.624 1.00 92.56 486 ILE A N 1
ATOM 3975 C CA . ILE A 1 486 ? -8.132 -29.252 49.374 1.00 92.56 486 ILE A CA 1
ATOM 3976 C C . ILE A 1 486 ? -9.206 -28.261 48.905 1.00 92.56 486 ILE A C 1
ATOM 3978 O O . ILE A 1 486 ? -10.354 -28.640 48.674 1.00 92.56 486 ILE A O 1
ATOM 3982 N N . LEU A 1 487 ? -8.833 -26.994 48.701 1.00 93.69 487 LEU A N 1
ATOM 3983 C CA . LEU A 1 487 ? -9.753 -25.974 48.188 1.00 93.69 487 LEU A CA 1
ATOM 3984 C C . LEU A 1 487 ? -10.136 -26.237 46.727 1.00 93.69 487 LEU A C 1
ATOM 3986 O O . LEU A 1 487 ? -11.302 -26.063 46.370 1.00 93.69 487 LEU A O 1
ATOM 3990 N N . ALA A 1 488 ? -9.197 -26.724 45.908 1.00 96.12 488 ALA A N 1
ATOM 3991 C CA . ALA A 1 488 ? -9.486 -27.147 44.538 1.00 96.12 488 ALA A CA 1
ATOM 3992 C C . ALA A 1 488 ? -10.506 -28.298 44.500 1.00 96.12 488 ALA A C 1
ATOM 3994 O O . ALA A 1 488 ? -11.463 -28.252 43.726 1.00 96.12 488 ALA A O 1
ATOM 3995 N N . LEU A 1 489 ? -10.362 -29.299 45.376 1.00 96.00 489 LEU A N 1
ATOM 3996 C CA . LEU A 1 489 ? -11.342 -30.379 45.510 1.00 96.00 489 LEU A CA 1
ATOM 3997 C C . LEU A 1 489 ? -12.710 -29.848 45.970 1.00 96.00 489 LEU A C 1
ATOM 3999 O O . LEU A 1 489 ? -13.737 -30.195 45.387 1.00 96.00 489 LEU A O 1
ATOM 4003 N N . GLY A 1 490 ? -12.728 -28.964 46.973 1.00 94.44 490 GLY A N 1
ATOM 4004 C CA . GLY A 1 490 ? -13.947 -28.312 47.458 1.00 94.44 490 GLY A CA 1
ATOM 4005 C C . GLY A 1 490 ? -14.701 -27.550 46.372 1.00 94.44 490 GLY A C 1
ATOM 4006 O O . GLY A 1 490 ? -15.930 -27.657 46.282 1.00 94.44 490 GLY A O 1
ATOM 4007 N N . PHE A 1 491 ? -13.960 -26.842 45.515 1.00 97.38 491 PHE A N 1
ATOM 4008 C CA . PHE A 1 491 ? -14.488 -26.194 44.321 1.00 97.38 491 PHE A CA 1
ATOM 4009 C C . PHE A 1 491 ? -15.142 -27.209 43.378 1.00 97.38 491 PHE A C 1
ATOM 4011 O O . PHE A 1 491 ? -16.317 -27.049 43.050 1.00 97.38 491 PHE A O 1
ATOM 4018 N N . CYS A 1 492 ? -14.429 -28.276 42.999 1.00 97.12 492 CYS A N 1
ATOM 4019 C CA . CYS A 1 492 ? -14.932 -29.274 42.048 1.00 97.12 492 CYS A CA 1
ATOM 4020 C C . CYS A 1 492 ? -16.236 -29.925 42.539 1.00 97.12 492 CYS A C 1
ATOM 4022 O O . CYS A 1 492 ? -17.215 -30.010 41.797 1.00 97.12 492 CYS A O 1
ATOM 4024 N N . LEU A 1 493 ? -16.271 -30.328 43.813 1.00 95.12 493 LEU A N 1
ATOM 4025 C CA . LEU A 1 493 ? -17.443 -30.946 44.438 1.00 95.12 493 LEU A CA 1
ATOM 4026 C C . LEU A 1 493 ? -18.630 -29.978 44.516 1.00 95.12 493 LEU A C 1
ATOM 4028 O O . LEU A 1 493 ? -19.761 -30.341 44.189 1.00 95.12 493 LEU A O 1
ATOM 4032 N N . SER A 1 494 ? -18.380 -28.733 44.932 1.00 95.06 494 SER A N 1
ATOM 4033 C CA . SER A 1 494 ? -19.443 -27.734 45.080 1.00 95.06 494 SER A CA 1
ATOM 4034 C C . SER A 1 494 ? -20.026 -27.329 43.736 1.00 95.06 494 SER A C 1
ATOM 4036 O O . SER A 1 494 ? -21.241 -27.220 43.631 1.00 95.06 494 SER A O 1
ATOM 4038 N N . VAL A 1 495 ? -19.199 -27.190 42.697 1.00 96.12 495 VAL A N 1
ATOM 4039 C CA . VAL A 1 495 ? -19.672 -26.917 41.336 1.00 96.12 495 VAL A CA 1
ATOM 4040 C C . VAL A 1 495 ? -20.578 -28.039 40.838 1.00 96.12 495 VAL A C 1
ATOM 4042 O O . VAL A 1 495 ? -21.688 -27.755 40.396 1.00 96.12 495 VAL A O 1
ATOM 4045 N N . GLN A 1 496 ? -20.174 -29.309 40.967 1.00 94.81 496 GLN A N 1
ATOM 4046 C CA . GLN A 1 496 ? -21.010 -30.427 40.507 1.00 94.81 496 GLN A CA 1
ATOM 4047 C C . GLN A 1 496 ? -22.364 -30.500 41.225 1.00 94.81 496 GLN A C 1
ATOM 4049 O O . GLN A 1 496 ? -23.379 -30.831 40.605 1.00 94.81 496 GLN A O 1
ATOM 4054 N N . ARG A 1 497 ? -22.390 -30.167 42.521 1.00 92.31 497 ARG A N 1
ATOM 4055 C CA . ARG A 1 497 ? -23.624 -30.086 43.309 1.00 92.31 497 ARG A CA 1
ATOM 4056 C C . ARG A 1 497 ? -24.475 -28.879 42.918 1.00 92.31 497 ARG A C 1
ATOM 4058 O O . ARG A 1 497 ? -25.674 -29.018 42.715 1.00 92.31 497 ARG A O 1
ATOM 4065 N N . ASP A 1 498 ? -23.886 -27.694 42.830 1.00 93.44 498 ASP A N 1
ATOM 4066 C CA . ASP A 1 498 ? -24.639 -26.462 42.598 1.00 93.44 498 ASP A CA 1
ATOM 4067 C C . ASP A 1 498 ? -25.233 -26.443 41.177 1.00 93.44 498 ASP A C 1
ATOM 4069 O O . ASP A 1 498 ? -26.365 -25.999 40.992 1.00 93.44 498 ASP A O 1
ATOM 4073 N N . LEU A 1 499 ? -24.534 -27.020 40.188 1.00 93.62 499 LEU A N 1
ATOM 4074 C CA . LEU A 1 499 ? -25.064 -27.221 38.834 1.00 93.62 499 LEU A CA 1
ATOM 4075 C C . LEU A 1 499 ? -26.291 -28.146 38.814 1.00 93.62 499 LEU A C 1
ATOM 4077 O O . LEU A 1 499 ? -27.225 -27.899 38.056 1.00 93.62 499 LEU A O 1
ATOM 4081 N N . LEU A 1 500 ? -26.338 -29.173 39.668 1.00 90.88 500 LEU A N 1
ATOM 4082 C CA . LEU A 1 500 ? -27.486 -30.086 39.765 1.00 90.88 500 LEU A CA 1
ATOM 4083 C C . LEU A 1 500 ? -28.769 -29.366 40.215 1.00 90.88 500 LEU A C 1
ATOM 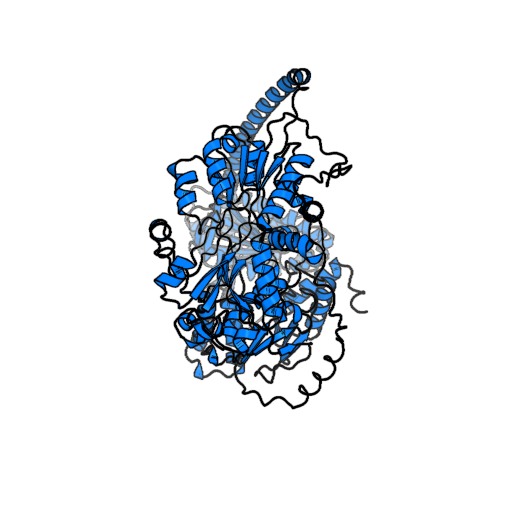4085 O O . LEU A 1 500 ? -29.865 -29.719 39.782 1.00 90.88 500 LEU A O 1
ATOM 4089 N N . HIS A 1 501 ? -28.630 -28.342 41.059 1.00 88.88 501 HIS A N 1
ATOM 4090 C CA . HIS A 1 501 ? -29.750 -27.600 41.645 1.00 88.88 501 HIS A CA 1
ATOM 4091 C C . HIS A 1 501 ? -30.016 -26.244 40.979 1.00 88.88 501 HIS A C 1
ATOM 4093 O O . HIS A 1 501 ? -30.915 -25.518 41.401 1.00 88.88 501 HIS A O 1
ATOM 4099 N N . ALA A 1 502 ? -29.252 -25.882 39.950 1.00 91.06 502 ALA A N 1
ATOM 4100 C CA . ALA A 1 502 ? -29.412 -24.611 39.259 1.00 91.06 502 ALA A CA 1
ATOM 4101 C C . ALA A 1 502 ? -30.732 -24.546 38.480 1.00 91.06 502 ALA A C 1
ATOM 4103 O O . ALA A 1 502 ? -31.208 -25.548 37.956 1.00 91.06 502 ALA A O 1
ATOM 4104 N N . ASN A 1 503 ? -31.320 -23.360 38.340 1.00 89.94 503 ASN A N 1
ATOM 4105 C CA . ASN A 1 503 ? -32.583 -23.173 37.618 1.00 89.94 503 ASN A CA 1
ATOM 4106 C C . ASN A 1 503 ? -32.367 -23.122 36.099 1.00 89.94 503 ASN A C 1
ATOM 4108 O O . ASN A 1 503 ? -32.434 -22.057 35.489 1.00 89.94 503 ASN A O 1
ATOM 4112 N N . TRP A 1 504 ? -32.081 -24.276 35.498 1.00 93.69 504 TRP A N 1
ATOM 4113 C CA . TRP A 1 504 ? -31.909 -24.398 34.052 1.00 93.69 504 TRP A CA 1
ATOM 4114 C C . TRP A 1 504 ? -33.201 -24.089 33.283 1.00 93.69 504 TRP A C 1
ATOM 4116 O O . TRP A 1 504 ? -34.287 -24.395 33.787 1.00 93.69 504 TRP A O 1
ATOM 4126 N N . PRO A 1 505 ? -33.096 -23.528 32.062 1.00 90.38 505 PRO A N 1
ATOM 4127 C CA . PRO A 1 505 ? -34.245 -23.364 31.178 1.00 90.38 505 PRO A CA 1
ATOM 4128 C C . PRO A 1 505 ? -34.954 -24.703 30.951 1.00 90.38 505 PRO A C 1
ATOM 4130 O O . PRO A 1 505 ? -34.296 -25.695 30.640 1.00 90.38 505 PRO A O 1
ATOM 4133 N N . LEU A 1 506 ? -36.280 -24.727 31.115 1.00 87.50 506 LEU A N 1
ATOM 4134 C CA . LEU A 1 506 ? -37.066 -25.967 31.094 1.00 87.50 506 LEU A CA 1
ATOM 4135 C C . LEU A 1 506 ? -36.950 -26.696 29.756 1.00 87.50 506 LEU A C 1
ATOM 4137 O O . LEU A 1 506 ? -36.812 -27.909 29.745 1.00 87.50 506 LEU A O 1
ATOM 4141 N N . GLU A 1 507 ? -36.890 -25.955 28.652 1.00 83.75 507 GLU A N 1
ATOM 4142 C CA . GLU A 1 507 ? -36.800 -26.530 27.306 1.00 83.75 507 GLU A CA 1
ATOM 4143 C C . GLU A 1 507 ? -35.461 -27.237 27.057 1.00 83.75 507 GLU A C 1
ATOM 4145 O O . GLU A 1 507 ? -35.360 -28.120 26.213 1.00 83.75 507 GLU A O 1
ATOM 4150 N N . LEU A 1 508 ? -34.416 -26.876 27.812 1.00 86.50 508 LEU A N 1
ATOM 4151 C CA . LEU A 1 508 ? -33.146 -27.591 27.755 1.00 86.50 508 LEU A CA 1
ATOM 4152 C C . LEU A 1 508 ? -33.256 -28.943 28.471 1.00 86.50 508 LEU A C 1
ATOM 4154 O O . LEU A 1 508 ? -32.526 -29.863 28.139 1.00 86.50 508 LEU A O 1
ATOM 4158 N N . LEU A 1 509 ? -34.157 -29.099 29.442 1.00 89.81 509 LEU A N 1
ATOM 4159 C CA . LEU A 1 509 ? -34.326 -30.351 30.188 1.00 89.81 509 LEU A CA 1
ATOM 4160 C C . LEU A 1 509 ? -35.088 -31.425 29.397 1.00 89.81 509 LEU A C 1
ATOM 4162 O O . LEU A 1 509 ? -35.131 -32.569 29.839 1.00 89.81 509 LEU A O 1
ATOM 4166 N N . ASP A 1 510 ? -35.634 -31.092 28.229 1.00 83.94 510 ASP A N 1
ATOM 4167 C CA . ASP A 1 510 ? -36.288 -32.065 27.348 1.00 83.94 510 ASP A CA 1
ATOM 4168 C C . ASP A 1 510 ? -35.270 -32.908 26.553 1.00 83.94 510 ASP A C 1
ATOM 4170 O O . ASP A 1 510 ? -35.593 -33.997 26.077 1.00 83.94 510 ASP A O 1
ATOM 4174 N N . HIS A 1 511 ? -34.023 -32.439 26.427 1.00 87.38 511 HIS A N 1
ATOM 4175 C CA . HIS A 1 511 ? -32.964 -33.140 25.699 1.00 87.38 511 HIS A CA 1
ATOM 4176 C C . HIS A 1 511 ? -32.230 -34.166 26.572 1.00 87.38 511 HIS A C 1
ATOM 4178 O O . HIS A 1 511 ? -31.942 -33.917 27.740 1.00 87.38 511 HIS A O 1
ATOM 4184 N N . GLU A 1 512 ? -31.866 -35.316 25.999 1.00 83.94 512 GLU A N 1
ATOM 4185 C CA . GLU A 1 512 ? -31.299 -36.453 26.737 1.00 83.94 512 GLU A CA 1
ATOM 4186 C C . GLU A 1 512 ? -30.014 -36.115 27.512 1.00 83.94 512 GLU A C 1
ATOM 4188 O O . GLU A 1 512 ? -29.894 -36.472 28.685 1.00 83.94 512 GLU A O 1
ATOM 4193 N N . ASP A 1 513 ? -29.107 -35.337 26.920 1.00 83.06 513 ASP A N 1
ATOM 4194 C CA . ASP A 1 513 ? -27.857 -34.937 27.586 1.00 83.06 513 ASP A CA 1
ATOM 4195 C C . ASP A 1 513 ? -28.071 -33.991 28.780 1.00 83.06 513 ASP A C 1
ATOM 4197 O O . ASP A 1 513 ? -27.184 -33.821 29.616 1.00 83.06 513 ASP A O 1
ATOM 4201 N N . THR A 1 514 ? -29.249 -33.382 28.905 1.00 89.50 514 THR A N 1
ATOM 4202 C CA . THR A 1 514 ? -29.537 -32.325 29.885 1.00 89.50 514 THR A CA 1
ATOM 4203 C C . THR A 1 514 ? -30.763 -32.599 30.751 1.00 89.50 514 THR A C 1
ATOM 4205 O O . THR A 1 514 ? -30.975 -31.890 31.740 1.00 89.50 514 THR A O 1
ATOM 4208 N N . ARG A 1 515 ? -31.510 -33.671 30.467 1.00 89.81 515 ARG A N 1
ATOM 4209 C CA . ARG A 1 515 ? -32.731 -34.056 31.183 1.00 89.81 515 ARG A CA 1
ATOM 4210 C C . ARG A 1 515 ? -32.524 -34.361 32.652 1.00 89.81 515 ARG A C 1
ATOM 4212 O O . ARG A 1 515 ? -31.411 -34.594 33.127 1.00 89.81 515 ARG A O 1
ATOM 4219 N N . GLU A 1 516 ? -33.625 -34.373 33.385 1.00 92.75 516 GLU A N 1
ATOM 4220 C CA . GLU A 1 516 ? -33.623 -34.872 34.751 1.00 92.75 516 GLU A CA 1
ATOM 4221 C C . GLU A 1 516 ? -33.493 -36.395 34.766 1.00 92.75 516 GLU A C 1
ATOM 4223 O O . GLU A 1 516 ? -34.254 -37.103 34.112 1.00 92.75 516 GLU A O 1
ATOM 4228 N N . VAL A 1 517 ? -32.539 -36.899 35.544 1.00 90.75 517 VAL A N 1
ATOM 4229 C CA . VAL A 1 517 ? -32.425 -38.328 35.849 1.00 90.75 517 VAL A CA 1
ATOM 4230 C C . VAL A 1 517 ? -32.478 -38.481 37.356 1.00 90.75 517 VAL A C 1
ATOM 4232 O O . VAL A 1 517 ? -31.789 -37.757 38.083 1.00 90.75 517 VAL A O 1
ATOM 4235 N N . LYS A 1 518 ? -33.304 -39.419 37.819 1.00 88.62 518 LYS A N 1
ATOM 4236 C CA . LYS A 1 518 ? -33.456 -39.755 39.232 1.00 88.62 518 LYS A CA 1
ATOM 4237 C C . LYS A 1 518 ? -33.047 -41.200 39.476 1.00 88.62 518 LYS A C 1
ATOM 4239 O O . LYS A 1 518 ? -33.317 -42.068 38.654 1.00 88.62 518 LYS A O 1
ATOM 4244 N N . TYR A 1 519 ? -32.428 -41.439 40.621 1.00 85.50 519 TYR A N 1
ATOM 4245 C CA . TYR A 1 519 ? -32.100 -42.765 41.124 1.00 85.50 519 TYR A CA 1
ATOM 4246 C C . TYR A 1 519 ? -32.576 -42.839 42.575 1.00 85.50 519 TYR A C 1
ATOM 4248 O O . TYR A 1 519 ? -32.228 -41.970 43.377 1.00 85.50 519 TYR A O 1
ATOM 4256 N N . GLU A 1 520 ? -33.420 -43.826 42.890 1.00 84.69 520 GLU A N 1
ATOM 4257 C CA . GLU A 1 520 ? -34.092 -43.952 44.197 1.00 84.69 520 GLU A CA 1
ATOM 4258 C C . GLU A 1 520 ? -34.811 -42.652 44.617 1.00 84.69 520 GLU A C 1
ATOM 4260 O O . GLU A 1 520 ? -34.610 -42.134 45.715 1.00 84.69 520 GLU A O 1
ATOM 4265 N N . GLU A 1 521 ? -35.605 -42.081 43.703 1.00 83.12 521 GLU A N 1
ATOM 4266 C CA . GLU A 1 521 ? -36.330 -40.803 43.855 1.00 83.12 521 GLU A CA 1
ATOM 4267 C C . GLU A 1 521 ? -35.457 -39.551 44.068 1.00 83.12 521 GLU A C 1
ATOM 4269 O O . GLU A 1 521 ? -35.971 -38.431 44.116 1.00 83.12 521 GLU A O 1
ATOM 4274 N N . GLN A 1 522 ? -34.130 -39.693 44.126 1.00 84.94 522 GLN A N 1
ATOM 4275 C CA . GLN A 1 522 ? -33.208 -38.570 44.258 1.00 84.94 522 GLN A CA 1
ATOM 4276 C C . GLN A 1 522 ? -32.670 -38.132 42.903 1.00 84.94 522 GLN A C 1
ATOM 4278 O O . GLN A 1 522 ? -32.276 -38.946 42.070 1.00 84.94 522 GLN A O 1
ATOM 4283 N N . LEU A 1 523 ? -32.630 -36.819 42.688 1.00 88.38 523 LEU A N 1
ATOM 4284 C CA . LEU A 1 523 ? -32.097 -36.227 41.469 1.00 88.38 523 LEU A CA 1
ATOM 4285 C C . LEU A 1 523 ? -30.587 -36.476 41.378 1.00 88.38 523 LEU A C 1
ATOM 4287 O O . LEU A 1 523 ? -29.839 -36.073 42.267 1.00 88.38 523 LEU A O 1
ATOM 4291 N N . VAL A 1 524 ? -30.144 -37.111 40.294 1.00 90.50 524 VAL A N 1
ATOM 4292 C CA . VAL A 1 524 ? -28.726 -37.398 40.040 1.00 90.50 524 VAL A CA 1
ATOM 4293 C C . VAL A 1 524 ? -28.170 -36.573 38.890 1.00 90.50 524 VAL A C 1
ATOM 4295 O O . VAL A 1 524 ? -27.033 -36.119 38.974 1.00 90.50 524 VAL A O 1
ATOM 4298 N N . TYR A 1 525 ? -28.972 -36.253 37.880 1.00 91.94 525 TYR A N 1
ATOM 4299 C CA . TYR A 1 525 ? -28.572 -35.404 36.760 1.00 91.94 525 TYR A CA 1
ATOM 4300 C C . TYR A 1 525 ? -29.670 -34.395 36.424 1.00 91.94 525 TYR A C 1
ATOM 4302 O O . TYR A 1 525 ? -30.844 -34.739 36.479 1.00 91.94 525 TYR A O 1
ATOM 4310 N N . ARG A 1 526 ? -29.286 -33.151 36.104 1.00 91.44 526 ARG A N 1
ATOM 4311 C CA . ARG A 1 526 ? -30.161 -32.062 35.634 1.00 91.44 526 ARG A CA 1
ATOM 4312 C C . ARG A 1 526 ? -29.350 -30.921 35.002 1.00 91.44 526 ARG A C 1
ATOM 4314 O O . ARG A 1 526 ? -28.352 -30.503 35.582 1.00 91.44 526 ARG A O 1
ATOM 4321 N N . GLY A 1 527 ? -29.740 -30.450 33.815 1.00 92.50 527 GLY A N 1
ATOM 4322 C CA . GLY A 1 527 ? -29.069 -29.372 33.061 1.00 92.50 527 GLY A CA 1
ATOM 4323 C C . GLY A 1 527 ? -27.788 -29.782 32.320 1.00 92.50 527 GLY A C 1
ATOM 4324 O O . GLY A 1 527 ? -27.525 -30.970 32.199 1.00 92.50 527 GLY A O 1
ATOM 4325 N N . PRO A 1 528 ? -26.970 -28.844 31.814 1.00 93.88 528 PRO A N 1
ATOM 4326 C CA . PRO A 1 528 ? -25.692 -29.148 31.159 1.00 93.88 528 PRO A CA 1
ATOM 4327 C C . PRO A 1 528 ? -24.737 -29.982 32.024 1.00 93.88 528 PRO A C 1
ATOM 4329 O O . PRO A 1 528 ? -24.564 -29.720 33.217 1.00 93.88 528 PRO A O 1
ATOM 4332 N N . ARG A 1 529 ? -24.101 -30.997 31.429 1.00 94.25 529 ARG A N 1
ATOM 4333 C CA . ARG A 1 529 ? -23.171 -31.900 32.127 1.00 94.25 529 ARG A CA 1
ATOM 4334 C C . ARG A 1 529 ? -21.758 -31.354 32.031 1.00 94.25 529 ARG A C 1
ATOM 4336 O O . ARG A 1 529 ? -21.180 -31.350 30.955 1.00 94.25 529 ARG A O 1
ATOM 4343 N N . VAL A 1 530 ? -21.186 -30.922 33.148 1.00 96.00 530 VAL A N 1
ATOM 4344 C CA . VAL A 1 530 ? -19.834 -30.347 33.153 1.00 96.00 530 VAL A CA 1
ATOM 4345 C C . VAL A 1 530 ? -18.788 -31.417 33.440 1.00 96.00 530 VAL A C 1
ATOM 4347 O O . VAL A 1 530 ? -18.875 -32.113 34.455 1.00 96.00 530 VAL A O 1
ATOM 4350 N N . ARG A 1 531 ? -17.809 -31.538 32.549 1.00 96.62 531 ARG A N 1
ATOM 4351 C CA . ARG A 1 531 ? -16.559 -32.280 32.723 1.00 96.62 531 ARG A CA 1
ATOM 4352 C C . ARG A 1 531 ? -15.612 -31.487 33.609 1.00 96.62 531 ARG A C 1
ATOM 4354 O O . ARG A 1 531 ? -15.533 -30.267 33.476 1.00 96.62 531 ARG A O 1
ATOM 4361 N N . ILE A 1 532 ? -14.921 -32.156 34.530 1.00 97.75 532 ILE A N 1
ATOM 4362 C CA . ILE A 1 532 ? -13.928 -31.518 35.400 1.00 97.75 532 ILE A CA 1
ATOM 4363 C C . ILE A 1 532 ? -12.685 -32.397 35.477 1.00 97.75 532 ILE A C 1
ATOM 4365 O O . ILE A 1 532 ? -12.773 -33.562 35.861 1.00 97.75 532 ILE A O 1
ATOM 4369 N N . GLY A 1 533 ? -11.526 -31.814 35.175 1.00 96.94 533 GLY A N 1
ATOM 4370 C CA . GLY A 1 533 ? -10.214 -32.430 35.359 1.00 96.94 533 GLY A CA 1
ATOM 4371 C C . GLY A 1 533 ? -9.344 -31.608 36.300 1.00 96.94 533 GLY A C 1
ATOM 4372 O O . GLY A 1 533 ? -9.261 -30.388 36.155 1.00 96.94 533 GLY A O 1
ATOM 4373 N N . VAL A 1 534 ? -8.687 -32.260 37.262 1.00 97.44 534 VAL A N 1
ATOM 4374 C CA . VAL A 1 534 ? -7.804 -31.594 38.230 1.00 97.44 534 VAL A CA 1
ATOM 4375 C C . VAL A 1 534 ? -6.458 -32.301 38.384 1.00 97.44 534 VAL A C 1
ATOM 4377 O O . VAL A 1 534 ? -6.369 -33.525 38.453 1.00 97.44 534 VAL A O 1
ATOM 4380 N N . HIS A 1 535 ? -5.386 -31.517 38.462 1.00 97.25 535 HIS A N 1
ATOM 4381 C CA . HIS A 1 535 ? -4.031 -32.009 38.704 1.00 97.25 535 HIS A CA 1
ATOM 4382 C C . HIS A 1 535 ? -3.285 -31.087 39.676 1.00 97.25 535 HIS A C 1
ATOM 4384 O O . HIS A 1 535 ? -3.503 -29.874 39.662 1.00 97.25 535 HIS A O 1
ATOM 4390 N N . TYR A 1 536 ? -2.404 -31.657 40.506 1.00 95.81 536 TYR A N 1
ATOM 4391 C CA . TYR A 1 536 ? -1.481 -30.916 41.368 1.00 95.81 536 TYR A CA 1
ATOM 4392 C C . TYR A 1 536 ? -0.046 -31.171 40.931 1.00 95.81 536 TYR A C 1
ATOM 4394 O O . TYR A 1 536 ? 0.374 -32.324 40.845 1.00 95.81 536 TYR A O 1
ATOM 4402 N N . GLY A 1 537 ? 0.706 -30.101 40.693 1.00 92.50 537 GLY A N 1
ATOM 4403 C CA . GLY A 1 537 ? 2.075 -30.214 40.213 1.00 92.50 537 GLY A CA 1
ATOM 4404 C C . GLY A 1 537 ? 2.869 -28.922 40.347 1.00 92.50 537 GLY A C 1
ATOM 4405 O O . GLY A 1 537 ? 2.325 -27.842 40.594 1.00 92.50 537 GLY A O 1
ATOM 4406 N N . CYS A 1 538 ? 4.186 -29.048 40.211 1.00 91.50 538 CYS A N 1
ATOM 4407 C CA . CYS A 1 538 ? 5.130 -27.932 40.170 1.00 91.50 538 CYS A CA 1
ATOM 4408 C C . CYS A 1 538 ? 5.807 -27.761 38.804 1.00 91.50 538 CYS A C 1
ATOM 4410 O O . CYS A 1 538 ? 6.606 -26.846 38.651 1.00 91.50 538 CYS A O 1
ATOM 4412 N N . ASP A 1 539 ? 5.496 -28.600 37.813 1.00 89.38 539 ASP A N 1
ATOM 4413 C CA . ASP A 1 539 ? 6.088 -28.516 36.474 1.00 89.38 539 ASP A CA 1
ATOM 4414 C C . ASP A 1 539 ? 5.285 -27.552 35.590 1.00 89.38 539 ASP A C 1
ATOM 4416 O O . ASP A 1 539 ? 4.530 -27.946 34.694 1.00 89.38 539 ASP A O 1
ATOM 4420 N N . CYS A 1 540 ? 5.320 -26.272 35.952 1.00 88.56 540 CYS A N 1
ATOM 4421 C CA . CYS A 1 540 ? 4.852 -25.177 35.116 1.00 88.56 540 CYS A CA 1
ATOM 4422 C C . CYS A 1 540 ? 5.536 -23.868 35.503 1.00 88.56 540 CYS A C 1
ATOM 4424 O O . CYS A 1 540 ? 5.931 -23.653 36.644 1.00 88.56 540 CYS A O 1
ATOM 4426 N N . GLU A 1 541 ? 5.650 -22.960 34.546 1.00 88.06 541 GLU A N 1
ATOM 4427 C CA . GLU A 1 541 ? 6.179 -21.627 34.773 1.00 88.06 541 GLU A CA 1
ATOM 4428 C C . GLU A 1 541 ? 5.047 -20.642 35.070 1.00 88.06 541 GLU A C 1
ATOM 4430 O O . GLU A 1 541 ? 4.005 -20.628 34.404 1.00 88.06 541 GLU A O 1
ATOM 4435 N N . ILE A 1 542 ? 5.275 -19.779 36.062 1.00 88.81 542 ILE A N 1
ATOM 4436 C CA . ILE A 1 542 ? 4.363 -18.696 36.436 1.00 88.81 542 ILE A CA 1
ATOM 4437 C C . ILE A 1 542 ? 4.742 -17.450 35.628 1.00 88.81 542 ILE A C 1
ATOM 4439 O O . ILE A 1 542 ? 5.693 -16.736 35.958 1.00 88.81 542 ILE A O 1
ATOM 4443 N N . HIS A 1 543 ? 3.976 -17.156 34.581 1.00 84.81 543 HIS A N 1
ATOM 4444 C CA . HIS A 1 543 ? 4.195 -16.008 33.702 1.00 84.81 543 HIS A CA 1
ATOM 4445 C C . HIS A 1 543 ? 3.274 -14.853 34.066 1.00 84.81 543 HIS A C 1
ATOM 4447 O O . HIS A 1 543 ? 2.072 -15.019 34.217 1.00 84.81 543 HIS A O 1
ATOM 4453 N N . LYS A 1 544 ? 3.807 -13.633 34.160 1.00 82.00 544 LYS A N 1
ATOM 4454 C CA . LYS A 1 544 ? 2.976 -12.432 34.317 1.00 82.00 544 LYS A CA 1
ATOM 4455 C C . LYS A 1 544 ? 2.863 -11.700 32.987 1.00 82.00 544 LYS A C 1
ATOM 4457 O O . LYS A 1 544 ? 3.828 -11.077 32.539 1.00 82.00 544 LYS A O 1
ATOM 4462 N N . ASP A 1 545 ? 1.677 -11.724 32.388 1.00 75.56 545 ASP A N 1
ATOM 4463 C CA . ASP A 1 545 ? 1.395 -11.057 31.117 1.00 75.56 545 ASP A CA 1
ATOM 4464 C C . ASP A 1 545 ? 1.717 -9.555 31.227 1.00 75.56 545 ASP A C 1
ATOM 4466 O O . ASP A 1 545 ? 1.203 -8.826 32.084 1.00 75.56 545 ASP A O 1
ATOM 4470 N N . ARG A 1 546 ? 2.604 -9.062 30.357 1.00 69.94 546 ARG A N 1
ATOM 4471 C CA . ARG A 1 546 ? 3.095 -7.676 30.405 1.00 69.94 546 ARG A CA 1
ATOM 4472 C C . ARG A 1 546 ? 1.997 -6.649 30.114 1.00 69.94 546 ARG A C 1
ATOM 4474 O O . ARG A 1 546 ? 2.090 -5.532 30.635 1.00 69.94 546 ARG A O 1
ATOM 4481 N N . THR A 1 547 ? 0.976 -7.036 29.355 1.00 68.19 547 THR A N 1
ATOM 4482 C CA . THR A 1 547 ? -0.147 -6.216 28.889 1.00 68.19 547 THR A CA 1
ATOM 4483 C C . THR A 1 547 ? -1.320 -6.272 29.864 1.00 68.19 547 THR A C 1
ATOM 4485 O O . THR A 1 547 ? -1.770 -5.231 30.350 1.00 68.19 547 THR A O 1
ATOM 4488 N N . THR A 1 548 ? -1.807 -7.467 30.207 1.00 71.19 548 THR A N 1
ATOM 4489 C CA . THR A 1 548 ? -2.979 -7.622 31.091 1.00 71.19 548 THR A CA 1
ATOM 4490 C C . THR A 1 548 ? -2.616 -7.564 32.578 1.00 71.19 548 THR A C 1
ATOM 4492 O O . THR A 1 548 ? -3.487 -7.319 33.418 1.00 71.19 548 THR A O 1
ATOM 4495 N N . LYS A 1 549 ? -1.325 -7.734 32.903 1.00 75.19 549 LYS A N 1
ATOM 4496 C CA . LYS A 1 549 ? -0.751 -7.885 34.253 1.00 75.19 549 LYS A CA 1
ATOM 4497 C C . LYS A 1 549 ? -1.222 -9.124 35.014 1.00 75.19 549 LYS A C 1
ATOM 4499 O O . LYS A 1 549 ? -0.747 -9.293 36.134 1.00 75.19 549 LYS A O 1
ATOM 4504 N N . ARG A 1 550 ? -2.093 -9.957 34.429 1.00 80.75 550 ARG A N 1
ATOM 4505 C CA . ARG A 1 550 ? -2.576 -11.222 35.000 1.00 80.75 550 ARG A CA 1
ATOM 4506 C C . ARG A 1 550 ? -1.471 -12.273 35.030 1.00 80.75 550 ARG A C 1
ATOM 4508 O O . ARG A 1 550 ? -0.470 -12.140 34.329 1.00 80.75 550 ARG A O 1
ATOM 4515 N N . ILE A 1 551 ? -1.656 -13.266 35.890 1.00 86.75 551 ILE A N 1
ATOM 4516 C CA . ILE A 1 551 ? -0.751 -14.404 35.997 1.00 86.75 551 ILE A CA 1
ATOM 4517 C C . ILE A 1 551 ? -1.301 -15.509 35.096 1.00 86.75 551 ILE A C 1
ATOM 4519 O O . ILE A 1 551 ? -2.502 -15.759 35.087 1.00 86.75 551 ILE A O 1
ATOM 4523 N N . ASP A 1 552 ? -0.429 -16.114 34.312 1.00 87.38 552 ASP A N 1
ATOM 4524 C CA . ASP A 1 552 ? -0.694 -17.267 33.473 1.00 87.38 552 ASP A CA 1
ATOM 4525 C C . ASP A 1 552 ? 0.244 -18.391 33.904 1.00 87.38 552 ASP A C 1
ATOM 4527 O O . ASP A 1 552 ? 1.354 -18.142 34.382 1.00 87.38 552 ASP A O 1
ATOM 4531 N N . TYR A 1 553 ? -0.212 -19.623 33.746 1.00 91.12 553 TYR A N 1
ATOM 4532 C CA . TYR A 1 553 ? 0.560 -20.808 34.091 1.00 91.12 553 TYR A CA 1
ATOM 4533 C C . TYR A 1 553 ? 0.751 -21.590 32.803 1.00 91.12 553 TYR A C 1
ATOM 4535 O O . TYR A 1 553 ? -0.222 -21.861 32.098 1.00 91.12 553 TYR A O 1
ATOM 4543 N N . ILE A 1 554 ? 1.998 -21.904 32.461 1.00 87.44 554 ILE A N 1
ATOM 4544 C CA . ILE A 1 554 ? 2.331 -22.591 31.210 1.00 87.44 554 ILE A CA 1
ATOM 4545 C C . ILE A 1 554 ? 3.272 -23.739 31.542 1.00 87.44 554 ILE A C 1
ATOM 4547 O O . ILE A 1 554 ? 4.305 -23.528 32.167 1.00 87.44 554 ILE A O 1
ATOM 4551 N N . GLY A 1 555 ? 2.910 -24.955 31.150 1.00 89.06 555 GLY A N 1
ATOM 4552 C CA . GLY A 1 555 ? 3.741 -26.138 31.354 1.00 89.06 555 GLY A CA 1
ATOM 4553 C C . GLY A 1 555 ? 2.922 -27.402 31.562 1.00 89.06 555 GLY A C 1
ATOM 4554 O O . GLY A 1 555 ? 1.688 -27.388 31.486 1.00 89.06 555 GLY A O 1
ATOM 4555 N N . ASN A 1 556 ? 3.618 -28.496 31.848 1.00 88.94 556 ASN A N 1
ATOM 4556 C CA . ASN A 1 556 ? 3.034 -29.832 31.907 1.00 88.94 556 ASN A CA 1
ATOM 4557 C C . ASN A 1 556 ? 1.938 -29.959 32.964 1.00 88.94 556 ASN A C 1
ATOM 4559 O O . ASN A 1 556 ? 0.946 -30.636 32.717 1.00 88.94 556 ASN A O 1
ATOM 4563 N N . THR A 1 557 ? 2.039 -29.238 34.083 1.00 91.38 557 THR A N 1
ATOM 4564 C CA . THR A 1 557 ? 0.990 -29.226 35.120 1.00 91.38 557 THR A CA 1
ATOM 4565 C C . THR A 1 557 ? -0.356 -28.743 34.551 1.00 91.38 557 THR A C 1
ATOM 4567 O O . THR A 1 557 ? -1.408 -29.309 34.848 1.00 91.38 557 THR A O 1
ATOM 4570 N N . VAL A 1 558 ? -0.339 -27.726 33.681 1.00 92.50 558 VAL A N 1
ATOM 4571 C CA . VAL A 1 558 ? -1.550 -27.177 33.041 1.00 92.50 558 VAL A CA 1
ATOM 4572 C C . VAL A 1 558 ? -2.046 -28.095 31.932 1.00 92.50 558 VAL A C 1
ATOM 4574 O O . VAL A 1 558 ? -3.237 -28.400 31.875 1.00 92.50 558 VAL A O 1
ATOM 4577 N N . ASN A 1 559 ? -1.132 -28.582 31.090 1.00 91.81 559 ASN A N 1
ATOM 4578 C CA . ASN A 1 559 ? -1.465 -29.512 30.013 1.00 91.81 559 ASN A CA 1
ATOM 4579 C C . ASN A 1 559 ? -2.095 -30.796 30.571 1.00 91.81 559 ASN A C 1
ATOM 4581 O O . ASN A 1 559 ? -3.113 -31.251 30.057 1.00 91.81 559 ASN A O 1
ATOM 4585 N N . LYS A 1 560 ? -1.559 -31.339 31.671 1.00 92.56 560 LYS A N 1
ATOM 4586 C CA . LYS A 1 560 ? -2.073 -32.550 32.322 1.00 92.56 560 LYS A CA 1
ATOM 4587 C C . LYS A 1 560 ? -3.469 -32.346 32.887 1.00 92.56 560 LYS A C 1
ATOM 4589 O O . LYS A 1 560 ? -4.342 -33.151 32.584 1.00 92.56 560 LYS A O 1
ATOM 4594 N N . ALA A 1 561 ? -3.726 -31.247 33.597 1.00 94.88 561 ALA A N 1
ATOM 4595 C CA . ALA A 1 561 ? -5.077 -30.921 34.063 1.00 94.88 561 ALA A CA 1
ATOM 4596 C C . ALA A 1 561 ? -6.094 -30.821 32.906 1.00 94.88 561 ALA A C 1
ATOM 4598 O O . ALA A 1 561 ? -7.176 -31.401 32.988 1.00 94.88 561 ALA A O 1
ATOM 4599 N N . SER A 1 562 ? -5.729 -30.139 31.811 1.00 94.06 562 SER A N 1
ATOM 4600 C CA . SER A 1 562 ? -6.590 -29.994 30.627 1.00 94.06 562 SER A CA 1
ATOM 4601 C C . SER A 1 562 ? -6.860 -31.332 29.937 1.00 94.06 562 SER A C 1
ATOM 4603 O O . SER A 1 562 ? -7.990 -31.609 29.546 1.00 94.06 562 SER A O 1
ATOM 4605 N N . LYS A 1 563 ? -5.850 -32.201 29.817 1.00 92.94 563 LYS A N 1
ATOM 4606 C CA . LYS A 1 563 ? -6.030 -33.512 29.183 1.00 92.94 563 LYS A CA 1
ATOM 4607 C C . LYS A 1 563 ? -6.859 -34.466 30.030 1.00 92.94 563 LYS A C 1
ATOM 4609 O O . LYS A 1 563 ? -7.684 -35.181 29.469 1.00 92.94 563 LYS A O 1
ATOM 4614 N N . ILE A 1 564 ? -6.710 -34.417 31.352 1.00 93.56 564 ILE A N 1
ATOM 4615 C CA . ILE A 1 564 ? -7.565 -35.170 32.276 1.00 93.56 564 ILE A CA 1
ATOM 4616 C C . ILE A 1 564 ? -9.027 -34.729 32.150 1.00 93.56 564 ILE A C 1
ATOM 4618 O O . ILE A 1 564 ? -9.912 -35.580 32.140 1.00 93.56 564 ILE A O 1
ATOM 4622 N N . GLU A 1 565 ? -9.293 -33.427 32.008 1.00 94.94 565 GLU A N 1
ATOM 4623 C CA . GLU A 1 565 ? -10.652 -32.935 31.747 1.00 94.94 565 GLU A CA 1
ATOM 4624 C C . GLU A 1 565 ? -11.187 -33.476 30.415 1.00 94.94 565 GLU A C 1
ATOM 4626 O O . GLU A 1 565 ? -12.296 -34.007 30.392 1.00 94.94 565 GLU A O 1
ATOM 4631 N N . SER A 1 566 ? -10.389 -33.432 29.344 1.00 89.06 566 SER A N 1
ATOM 4632 C CA . SER A 1 566 ? -10.848 -33.814 28.001 1.00 89.06 566 SER A CA 1
ATOM 4633 C C . SER A 1 566 ? -11.280 -35.280 27.861 1.00 89.06 566 SER A C 1
ATOM 4635 O O . SER A 1 566 ? -12.128 -35.582 27.025 1.00 89.06 566 SER A O 1
ATOM 4637 N N . ILE A 1 567 ? -10.732 -36.181 28.686 1.00 88.06 567 ILE A N 1
ATOM 4638 C CA . ILE A 1 567 ? -11.129 -37.602 28.744 1.00 88.06 567 ILE A CA 1
ATOM 4639 C C . ILE A 1 567 ? -12.180 -37.883 29.827 1.00 88.06 567 ILE A C 1
ATOM 4641 O O . ILE A 1 567 ? -12.616 -39.022 30.000 1.00 88.06 567 ILE A O 1
ATOM 4645 N N . SER A 1 568 ? -12.552 -36.869 30.612 1.00 88.44 568 SER A N 1
ATOM 4646 C CA . SER A 1 568 ? -13.560 -37.021 31.653 1.00 88.44 568 SER A CA 1
ATOM 4647 C C . SER A 1 568 ? -14.970 -37.075 31.073 1.00 88.44 568 SER A C 1
ATOM 4649 O O . SER A 1 568 ? -15.215 -36.712 29.925 1.00 88.44 568 SER A O 1
ATOM 4651 N N . VAL A 1 569 ? -15.917 -37.552 31.876 1.00 89.81 569 VAL A N 1
ATOM 4652 C CA . VAL A 1 569 ? -17.332 -37.624 31.494 1.00 89.81 569 VAL A CA 1
ATOM 4653 C C . VAL A 1 569 ? -18.114 -36.569 32.267 1.00 89.81 569 VAL A C 1
ATOM 4655 O O . VAL A 1 569 ? -17.855 -36.300 33.441 1.00 89.81 569 VAL A O 1
ATOM 4658 N N . GLY A 1 570 ? -19.077 -35.949 31.599 1.00 88.69 570 GLY A N 1
ATOM 4659 C CA . GLY A 1 570 ? -19.900 -34.873 32.118 1.00 88.69 570 GLY A CA 1
ATOM 4660 C C . GLY A 1 570 ? -20.605 -35.260 33.419 1.00 88.69 570 GLY A C 1
ATOM 4661 O O . GLY A 1 570 ? -21.231 -36.310 33.551 1.00 88.69 570 GLY A O 1
ATOM 4662 N N . GLY A 1 571 ? -20.503 -34.381 34.410 1.00 88.88 571 GLY A N 1
ATOM 4663 C CA . GLY A 1 571 ? -21.001 -34.604 35.762 1.00 88.88 571 GLY A CA 1
ATOM 4664 C C . GLY A 1 571 ? -20.063 -35.400 36.671 1.00 88.88 571 GLY A C 1
ATOM 4665 O O . GLY A 1 571 ? -20.445 -35.661 37.817 1.00 88.88 571 GLY A O 1
ATOM 4666 N N . ARG A 1 572 ? -18.864 -35.762 36.188 1.00 92.38 572 ARG A N 1
ATOM 4667 C CA . ARG A 1 572 ? -17.798 -36.428 36.947 1.00 92.38 572 ARG A CA 1
ATOM 4668 C C . ARG A 1 572 ? -16.578 -35.515 37.101 1.00 92.38 572 ARG A C 1
ATOM 4670 O O . ARG A 1 572 ? -16.427 -34.514 36.404 1.00 92.38 572 ARG A O 1
ATOM 4677 N N . ILE A 1 573 ? -15.724 -35.859 38.062 1.00 96.75 573 ILE A N 1
ATOM 4678 C CA . ILE A 1 573 ? -14.478 -35.145 38.361 1.00 96.75 573 ILE A CA 1
ATOM 4679 C C . ILE A 1 573 ? -13.345 -36.152 38.255 1.00 96.75 573 ILE A C 1
ATOM 4681 O O . ILE A 1 573 ? -13.329 -37.116 39.019 1.00 96.75 573 ILE A O 1
ATOM 4685 N N . TYR A 1 574 ? -12.422 -35.964 37.320 1.00 96.19 574 TYR A N 1
ATOM 4686 C CA . TYR A 1 574 ? -11.248 -36.821 37.180 1.00 96.19 574 TYR A CA 1
ATOM 4687 C C . TYR A 1 574 ? -10.010 -36.104 37.708 1.00 96.19 574 TYR A C 1
ATOM 4689 O O . TYR A 1 574 ? -9.871 -34.887 37.581 1.00 96.19 574 TYR A O 1
ATOM 4697 N N . CYS A 1 575 ? -9.109 -36.858 38.321 1.00 95.44 575 CYS A N 1
ATOM 4698 C CA . CYS A 1 575 ? -7.866 -36.335 38.852 1.00 95.44 575 CYS A CA 1
ATOM 4699 C C . CYS A 1 575 ? -6.686 -37.255 38.563 1.00 95.44 575 CYS A C 1
ATOM 4701 O O . CYS A 1 575 ? -6.847 -38.442 38.274 1.00 95.44 575 CYS A O 1
ATOM 4703 N N . SER A 1 576 ? -5.486 -36.693 38.656 1.00 94.94 576 SER A N 1
ATOM 4704 C CA . SER A 1 576 ? -4.260 -37.481 38.594 1.00 94.94 576 SER A CA 1
ATOM 4705 C C . SER A 1 576 ? -3.925 -38.115 39.947 1.00 94.94 576 SER A C 1
ATOM 4707 O O . SER A 1 576 ? -4.433 -37.697 40.991 1.00 94.94 576 SER A O 1
ATOM 4709 N N . GLU A 1 577 ? -3.014 -39.083 39.930 1.00 91.25 577 GLU A N 1
ATOM 4710 C CA . GLU A 1 577 ? -2.427 -39.681 41.134 1.00 91.25 577 GLU A CA 1
ATOM 4711 C C . GLU A 1 577 ? -1.782 -38.643 42.062 1.00 91.25 577 GLU A C 1
ATOM 4713 O O . GLU A 1 577 ? -2.076 -38.592 43.256 1.00 91.25 577 GLU A O 1
ATOM 4718 N N . GLU A 1 578 ? -0.980 -37.742 41.489 1.00 93.12 578 GLU A N 1
ATOM 4719 C CA . GLU A 1 578 ? -0.231 -36.718 42.226 1.00 93.12 578 GLU A CA 1
ATOM 4720 C C . GLU A 1 578 ? -1.160 -35.752 42.980 1.00 93.12 578 GLU A C 1
ATOM 4722 O O . GLU A 1 578 ? -0.827 -35.254 44.059 1.00 93.12 578 GLU A O 1
ATOM 4727 N N . PHE A 1 579 ? -2.369 -35.516 42.454 1.00 94.94 579 PHE A N 1
ATOM 4728 C CA . PHE A 1 579 ? -3.388 -34.741 43.158 1.00 94.94 579 PHE A CA 1
ATOM 4729 C C . PHE A 1 579 ? -3.847 -35.450 44.442 1.00 94.94 579 PHE A C 1
ATOM 4731 O O . PHE A 1 579 ? -3.919 -34.818 45.497 1.00 94.94 579 PHE A O 1
ATOM 4738 N N . ILE A 1 580 ? -4.089 -36.762 44.397 1.00 91.00 580 ILE A N 1
ATOM 4739 C CA . ILE A 1 580 ? -4.522 -37.554 45.561 1.00 91.00 580 ILE A CA 1
ATOM 4740 C C . ILE A 1 580 ? -3.418 -37.626 46.619 1.00 91.00 580 ILE A C 1
ATOM 4742 O O . ILE A 1 580 ? -3.690 -37.456 47.811 1.00 91.00 580 ILE A O 1
ATOM 4746 N N . GLU A 1 581 ? -2.172 -37.855 46.201 1.00 89.19 581 GLU A N 1
ATOM 4747 C CA . GLU A 1 581 ? -1.023 -37.877 47.112 1.00 89.19 581 GLU A CA 1
ATOM 4748 C C . GLU A 1 581 ? -0.882 -36.549 47.861 1.00 89.19 581 GLU A C 1
ATOM 4750 O O . GLU A 1 581 ? -0.709 -36.535 49.083 1.00 89.19 581 GLU A O 1
ATOM 4755 N N . SER A 1 582 ? -1.069 -35.431 47.154 1.00 89.56 582 SER A N 1
ATOM 4756 C CA . SER A 1 582 ? -1.013 -34.100 47.760 1.00 89.56 582 SER A CA 1
ATOM 4757 C C . SER A 1 582 ? -2.109 -33.863 48.808 1.00 89.56 582 SER A C 1
ATOM 4759 O O . SER A 1 582 ? -1.845 -33.248 49.845 1.00 89.56 582 SER A O 1
ATOM 4761 N N . LEU A 1 583 ? -3.321 -34.392 48.591 1.00 88.06 583 LEU A N 1
ATOM 4762 C CA . LEU A 1 583 ? -4.416 -34.320 49.562 1.00 88.06 583 LEU A CA 1
ATOM 4763 C C . LEU A 1 583 ? -4.075 -35.108 50.830 1.00 88.06 583 LEU A C 1
ATOM 4765 O O . LEU A 1 583 ? -4.198 -34.574 51.932 1.00 88.06 583 LEU A O 1
ATOM 4769 N N . LYS A 1 584 ? -3.587 -36.347 50.683 1.00 85.19 584 LYS A N 1
ATOM 4770 C CA . LYS A 1 584 ? -3.161 -37.188 51.816 1.00 85.19 584 LYS A CA 1
ATOM 4771 C C . LYS A 1 584 ? -2.060 -36.502 52.623 1.00 85.19 584 LYS A C 1
ATOM 4773 O O . LYS A 1 584 ? -2.160 -36.399 53.845 1.00 85.19 584 LYS A O 1
ATOM 4778 N N . GLN A 1 585 ? -1.049 -35.966 51.939 1.00 82.31 585 GLN A N 1
ATOM 4779 C CA . GLN A 1 585 ? 0.051 -35.254 52.581 1.00 82.31 585 GLN A CA 1
ATOM 4780 C C . GLN A 1 585 ? -0.452 -34.044 53.383 1.00 82.31 585 GLN A C 1
ATOM 4782 O O . GLN A 1 585 ? -0.059 -33.862 54.537 1.00 82.31 585 GLN A O 1
ATOM 4787 N N . ARG A 1 586 ? -1.362 -33.240 52.821 1.00 80.19 586 ARG A N 1
ATOM 4788 C CA . ARG A 1 586 ? -1.937 -32.069 53.504 1.00 80.19 586 ARG A CA 1
ATOM 4789 C C . ARG A 1 586 ? -2.786 -32.439 54.721 1.00 80.19 586 ARG A C 1
ATOM 4791 O O . ARG A 1 586 ? -2.626 -31.808 55.762 1.00 80.19 586 ARG A O 1
ATOM 4798 N N . LEU A 1 587 ? -3.602 -33.491 54.631 1.00 77.38 587 LEU A N 1
ATOM 4799 C CA . LEU A 1 587 ? -4.414 -33.983 55.754 1.00 77.38 587 LEU A CA 1
ATOM 4800 C C . LEU A 1 587 ? -3.559 -34.438 56.945 1.00 77.38 587 LEU A C 1
ATOM 4802 O O . LEU A 1 587 ? -3.953 -34.251 58.090 1.00 77.38 587 LEU A O 1
ATOM 4806 N N . THR A 1 588 ? -2.369 -34.989 56.686 1.00 73.38 588 THR A N 1
ATOM 4807 C CA . THR A 1 588 ? -1.447 -35.424 57.753 1.00 73.38 588 THR A CA 1
ATOM 4808 C C . THR A 1 588 ? -0.629 -34.295 58.391 1.00 73.38 588 THR A C 1
ATOM 4810 O O . THR A 1 588 ? -0.100 -34.478 59.484 1.00 73.38 588 THR A O 1
ATOM 4813 N N . THR A 1 589 ? -0.499 -33.133 57.738 1.00 66.06 589 THR A N 1
ATOM 4814 C CA . THR A 1 589 ? 0.457 -32.076 58.133 1.00 66.06 589 THR A CA 1
ATOM 4815 C C . THR A 1 589 ? -0.178 -30.813 58.734 1.00 66.06 589 THR A C 1
ATOM 4817 O O . THR A 1 589 ? 0.554 -29.957 59.233 1.00 66.06 589 THR A O 1
ATOM 4820 N N . GLN A 1 590 ? -1.508 -30.661 58.745 1.00 55.31 590 GLN A N 1
ATOM 4821 C CA . GLN A 1 590 ? -2.173 -29.449 59.250 1.00 55.31 590 GLN A CA 1
ATOM 4822 C C . GLN A 1 590 ? -2.788 -29.609 60.647 1.00 55.31 590 GLN A C 1
ATOM 4824 O O . GLN A 1 590 ? -3.708 -30.394 60.846 1.00 55.31 590 GLN A O 1
ATOM 4829 N N . HIS A 1 591 ? -2.344 -28.759 61.586 1.00 52.12 591 HIS A N 1
ATOM 4830 C CA . HIS A 1 591 ? -2.988 -28.575 62.893 1.00 52.12 591 HIS A CA 1
ATOM 4831 C C . HIS A 1 591 ? -3.187 -27.115 63.345 1.00 52.12 591 HIS A C 1
ATOM 4833 O O . HIS A 1 591 ? -3.619 -26.919 64.475 1.00 52.12 591 HIS A O 1
ATOM 4839 N N . VAL A 1 592 ? -2.882 -26.073 62.549 1.00 51.59 592 VAL A N 1
ATOM 4840 C CA . VAL A 1 592 ? -2.823 -24.706 63.136 1.00 51.59 592 VAL A CA 1
ATOM 4841 C C . VAL A 1 592 ? -3.474 -23.561 62.341 1.00 51.59 592 VAL A C 1
ATOM 4843 O O . VAL A 1 592 ? -3.797 -22.555 62.957 1.00 51.59 592 VAL A O 1
ATOM 4846 N N . THR A 1 593 ? -3.762 -23.643 61.037 1.00 52.62 593 THR A N 1
ATOM 4847 C CA . THR A 1 593 ? -4.395 -22.498 60.325 1.00 52.62 593 THR A CA 1
ATOM 4848 C C . THR A 1 593 ? -5.220 -22.911 59.101 1.00 52.62 593 THR A C 1
ATOM 4850 O O . THR A 1 593 ? -4.881 -22.578 57.969 1.00 52.62 593 THR A O 1
ATOM 4853 N N . SER A 1 594 ? -6.315 -23.639 59.301 1.00 59.62 594 SER A N 1
ATOM 4854 C CA . SER A 1 594 ? -7.303 -23.885 58.244 1.00 59.62 594 SER A CA 1
ATOM 4855 C C . SER A 1 594 ? -8.377 -22.790 58.233 1.00 59.62 594 SER A C 1
ATOM 4857 O O . SER A 1 594 ? -8.698 -22.172 59.250 1.00 59.62 594 SER A O 1
ATOM 4859 N N . ASN A 1 595 ? -8.891 -22.480 57.042 1.00 72.75 595 ASN A N 1
ATOM 4860 C CA . ASN A 1 595 ? -10.073 -21.629 56.891 1.00 72.75 595 ASN A CA 1
ATOM 4861 C C . ASN A 1 595 ? -11.347 -22.493 56.869 1.00 72.75 595 ASN A C 1
ATOM 4863 O O . ASN A 1 595 ? -11.288 -23.691 56.600 1.00 72.75 595 ASN A O 1
ATOM 4867 N N . LYS A 1 596 ? -12.506 -21.874 57.126 1.00 80.88 596 LYS A N 1
ATOM 4868 C CA . LYS A 1 596 ? -13.796 -22.569 57.280 1.00 80.88 596 LYS A CA 1
ATOM 4869 C C . LYS A 1 596 ? -14.141 -23.469 56.085 1.00 80.88 596 LYS A C 1
ATOM 4871 O O . LYS A 1 596 ? -14.721 -24.540 56.263 1.00 80.88 596 LYS A O 1
ATOM 4876 N N . GLU A 1 597 ? -13.828 -23.030 54.870 1.00 82.56 597 GLU A N 1
ATOM 4877 C CA . GLU A 1 597 ? -14.068 -23.788 53.644 1.00 82.56 597 GLU A CA 1
ATOM 4878 C C . GLU A 1 597 ? -13.142 -25.008 53.546 1.00 82.56 597 GLU A C 1
ATOM 4880 O O . GLU A 1 597 ? -13.616 -26.101 53.245 1.00 82.56 597 GLU A O 1
ATOM 4885 N N . GLU A 1 598 ? -11.859 -24.853 53.868 1.00 82.38 598 GLU A N 1
ATOM 4886 C CA . GLU A 1 598 ? -10.876 -25.940 53.925 1.00 82.38 598 GLU A CA 1
ATOM 4887 C C . GLU A 1 598 ? -11.261 -27.001 54.966 1.00 82.38 598 GLU A C 1
ATOM 4889 O O . GLU A 1 598 ? -11.340 -28.180 54.625 1.00 82.38 598 GLU A O 1
ATOM 4894 N N . ASP A 1 599 ? -11.634 -26.586 56.183 1.00 81.75 599 ASP A N 1
ATOM 4895 C CA . ASP A 1 599 ? -12.117 -27.480 57.249 1.00 81.75 599 ASP A CA 1
ATOM 4896 C C . ASP A 1 599 ? -13.327 -28.302 56.813 1.00 81.75 599 ASP A C 1
ATOM 4898 O O . ASP A 1 599 ? -13.437 -29.496 57.102 1.00 81.75 599 ASP A O 1
ATOM 4902 N N . SER A 1 600 ? -14.250 -27.659 56.091 1.00 84.00 600 SER A N 1
ATOM 4903 C CA . SER A 1 600 ? -15.454 -28.329 55.617 1.00 84.00 600 SER A CA 1
ATOM 4904 C C . SER A 1 600 ? -15.138 -29.437 54.617 1.00 84.00 600 SER A C 1
ATOM 4906 O O . SER A 1 600 ? -15.804 -30.463 54.646 1.00 84.00 600 SER A O 1
ATOM 4908 N N . VAL A 1 601 ? -14.116 -29.271 53.771 1.00 85.56 601 VAL A N 1
ATOM 4909 C CA . VAL A 1 601 ? -13.704 -30.287 52.791 1.00 85.56 601 VAL A CA 1
ATOM 4910 C C . VAL A 1 601 ? -12.870 -31.377 53.456 1.00 85.56 601 VAL A C 1
ATOM 4912 O O . VAL A 1 601 ? -13.104 -32.552 53.189 1.00 85.56 601 VAL A O 1
ATOM 4915 N N . ILE A 1 602 ? -11.962 -31.011 54.368 1.00 83.69 602 ILE A N 1
ATOM 4916 C CA . ILE A 1 602 ? -11.184 -31.960 55.180 1.00 83.69 602 ILE A CA 1
ATOM 4917 C C . ILE A 1 602 ? -12.116 -32.934 55.889 1.00 83.69 602 ILE A C 1
ATOM 4919 O O . ILE A 1 602 ? -11.925 -34.144 55.783 1.00 83.69 602 ILE A O 1
ATOM 4923 N N . LYS A 1 603 ? -13.166 -32.410 56.533 1.00 82.31 603 LYS A N 1
ATOM 4924 C CA . LYS A 1 603 ? -14.167 -33.223 57.222 1.00 82.31 603 LYS A CA 1
ATOM 4925 C C . LYS A 1 603 ? -14.797 -34.267 56.294 1.00 82.31 603 LYS A C 1
ATOM 4927 O O . LYS A 1 603 ? -14.944 -35.422 56.680 1.00 82.31 603 LYS A O 1
ATOM 4932 N N . LEU A 1 604 ? -15.120 -33.885 55.058 1.00 80.69 604 LEU A N 1
ATOM 4933 C CA . LEU A 1 604 ? -15.706 -34.803 54.078 1.00 80.69 604 LEU A CA 1
ATOM 4934 C C . LEU A 1 604 ? -14.747 -35.916 53.672 1.00 80.69 604 LEU A C 1
ATOM 4936 O O . LEU A 1 604 ? -15.180 -37.053 53.527 1.00 80.69 604 LEU A O 1
ATOM 4940 N N . ILE A 1 605 ? -13.461 -35.612 53.512 1.00 79.00 605 ILE A N 1
ATOM 4941 C CA . ILE A 1 605 ? -12.468 -36.645 53.208 1.00 79.00 605 ILE A CA 1
ATOM 4942 C C . ILE A 1 605 ? -12.273 -37.559 54.426 1.00 79.00 605 ILE A C 1
ATOM 4944 O O . ILE A 1 605 ? -12.244 -38.772 54.270 1.00 79.00 605 ILE A O 1
ATOM 4948 N N . SER A 1 606 ? -12.194 -37.000 55.640 1.00 75.19 606 SER A N 1
ATOM 4949 C CA . SER A 1 606 ? -11.965 -37.778 56.867 1.00 75.19 606 SER A CA 1
ATOM 4950 C C . SER A 1 606 ? -13.133 -38.679 57.271 1.00 75.19 606 SER A C 1
ATOM 4952 O O . SER A 1 606 ? -12.928 -39.666 57.965 1.00 75.19 606 SER A O 1
ATOM 4954 N N . GLU A 1 607 ? -14.355 -38.338 56.859 1.00 76.00 607 GLU A N 1
ATOM 4955 C CA . GLU A 1 607 ? -15.561 -39.142 57.096 1.00 76.00 607 GLU A CA 1
ATOM 4956 C C . GLU A 1 607 ? -15.815 -40.163 55.965 1.00 76.00 607 GLU A C 1
ATOM 4958 O O . GLU A 1 607 ? -16.929 -40.664 55.843 1.00 76.00 607 GLU A O 1
ATOM 4963 N N . ASP A 1 608 ? -14.817 -40.434 55.108 1.00 72.50 608 ASP A N 1
ATOM 4964 C CA . ASP A 1 608 ? -14.889 -41.326 53.932 1.00 72.50 608 ASP A CA 1
ATOM 4965 C C . ASP A 1 608 ? -16.012 -40.986 52.933 1.00 72.50 608 ASP A C 1
ATOM 4967 O O . ASP A 1 608 ? -16.391 -41.784 52.070 1.00 72.50 608 ASP A O 1
ATOM 4971 N N . ASN A 1 609 ? -16.519 -39.752 52.992 1.00 78.38 609 ASN A N 1
ATOM 4972 C CA . ASN A 1 609 ? -17.551 -39.273 52.081 1.00 78.38 609 ASN A CA 1
ATOM 4973 C C . ASN A 1 609 ? -17.003 -39.009 50.672 1.00 78.38 609 ASN A C 1
ATOM 4975 O O . ASN A 1 609 ? -17.793 -38.913 49.735 1.00 78.38 609 ASN A O 1
ATOM 4979 N N . ILE A 1 610 ? -15.682 -38.885 50.509 1.00 87.50 610 ILE A N 1
ATOM 4980 C CA . ILE A 1 610 ? -15.013 -38.726 49.214 1.00 87.50 610 ILE A CA 1
ATOM 4981 C C . ILE A 1 610 ? -14.066 -39.904 48.981 1.00 87.50 610 ILE A C 1
ATOM 4983 O O . ILE A 1 610 ? -13.180 -40.156 49.792 1.00 87.50 610 ILE A O 1
ATOM 4987 N N . GLN A 1 611 ? -14.221 -40.588 47.849 1.00 85.38 611 GLN A N 1
ATOM 4988 C CA . GLN A 1 611 ? -13.415 -41.748 47.457 1.00 85.38 611 GLN A CA 1
ATOM 4989 C C . GLN A 1 611 ? -12.813 -41.557 46.058 1.00 85.38 611 GLN A C 1
ATOM 4991 O O . GLN A 1 611 ? -13.279 -40.725 45.284 1.00 85.38 611 GLN A O 1
ATOM 4996 N N . PHE A 1 612 ? -11.783 -42.332 45.707 1.00 86.44 612 PHE A N 1
ATOM 4997 C CA . PHE A 1 612 ? -11.101 -42.237 44.410 1.00 86.44 612 PHE A CA 1
ATOM 4998 C C . PHE A 1 612 ? -11.028 -43.614 43.743 1.00 86.44 612 PHE A C 1
ATOM 5000 O O . PHE A 1 612 ? -10.442 -44.538 44.303 1.00 86.44 612 PHE A O 1
ATOM 5007 N N . LYS A 1 613 ? -11.616 -43.760 42.550 1.00 85.69 613 LYS A N 1
ATOM 5008 C CA . LYS A 1 613 ? -11.611 -45.011 41.772 1.00 85.69 613 LYS A CA 1
ATOM 5009 C C . LYS A 1 613 ? -10.642 -44.901 40.597 1.00 85.69 613 LYS A C 1
ATOM 5011 O O . LYS A 1 613 ? -10.809 -44.015 39.766 1.00 85.69 613 LYS A O 1
ATOM 5016 N N . ALA A 1 614 ? -9.664 -45.801 40.507 1.00 80.06 614 ALA A N 1
ATOM 5017 C CA . ALA A 1 614 ? -8.761 -45.867 39.356 1.00 80.06 614 ALA A CA 1
ATOM 5018 C C . ALA A 1 614 ? -9.535 -46.252 38.085 1.00 80.06 614 ALA A C 1
ATOM 5020 O O . ALA A 1 614 ? -10.356 -47.171 38.115 1.00 80.06 614 ALA A O 1
ATOM 5021 N N . LEU A 1 615 ? -9.275 -45.544 36.986 1.00 76.38 615 LEU A N 1
ATOM 5022 C CA . LEU A 1 615 ? -9.874 -45.815 35.676 1.00 76.38 615 LEU A CA 1
ATOM 5023 C C . LEU A 1 615 ? -8.914 -46.537 34.723 1.00 76.38 615 LEU A C 1
ATOM 5025 O O . LEU A 1 615 ? -9.369 -47.136 33.759 1.00 76.38 615 LEU A O 1
ATOM 5029 N N . GLY A 1 616 ? -7.610 -46.510 35.012 1.00 72.00 616 GLY A N 1
ATOM 5030 C CA . GLY A 1 616 ? -6.567 -47.096 34.174 1.00 72.00 616 GLY A CA 1
ATOM 5031 C C . GLY A 1 616 ? -5.368 -46.163 34.023 1.00 72.00 616 GLY A C 1
ATOM 5032 O O . GLY A 1 616 ? -5.300 -45.110 34.668 1.00 72.00 616 GLY A O 1
ATOM 5033 N N . VAL A 1 617 ? -4.417 -46.570 33.178 1.00 69.81 617 VAL A N 1
ATOM 5034 C CA . VAL A 1 617 ? -3.244 -45.762 32.831 1.00 69.81 617 VAL A CA 1
ATOM 5035 C C . VAL A 1 617 ? -3.395 -45.277 31.394 1.00 69.81 617 VAL A C 1
ATOM 5037 O O . VAL A 1 617 ? -3.375 -46.071 30.460 1.00 69.81 617 VAL A O 1
ATOM 5040 N N . GLU A 1 618 ? -3.553 -43.971 31.226 1.00 72.31 618 GLU A N 1
ATOM 5041 C CA . GLU A 1 618 ? -3.877 -43.346 29.947 1.00 72.31 618 GLU A CA 1
ATOM 5042 C C . GLU A 1 618 ? -2.664 -42.621 29.372 1.00 72.31 618 GLU A C 1
ATOM 5044 O O . GLU A 1 618 ? -1.933 -41.917 30.081 1.00 72.31 618 GLU A O 1
ATOM 5049 N N . LYS A 1 619 ? -2.461 -42.743 28.058 1.00 75.44 619 LYS A N 1
ATOM 5050 C CA . LYS A 1 619 ? -1.485 -41.912 27.351 1.00 75.44 619 LYS A CA 1
ATOM 5051 C C . LYS A 1 619 ? -2.138 -40.587 26.975 1.00 75.44 619 LYS A C 1
ATOM 5053 O O . LYS A 1 619 ? -2.797 -40.466 25.946 1.00 75.44 619 LYS A O 1
ATOM 5058 N N . LEU A 1 620 ? -1.943 -39.574 27.810 1.00 78.25 620 LEU A N 1
ATOM 5059 C CA . LEU A 1 620 ? -2.512 -38.251 27.571 1.00 78.25 620 LEU A CA 1
ATOM 5060 C C . LEU A 1 620 ? -1.787 -37.560 26.406 1.00 78.25 620 LEU A C 1
ATOM 5062 O O . LEU A 1 620 ? -0.570 -37.389 26.424 1.00 78.25 620 LEU A O 1
ATOM 5066 N N . SER A 1 621 ? -2.534 -37.148 25.378 1.00 64.00 621 SER A N 1
ATOM 5067 C CA . SER A 1 621 ? -1.956 -36.554 24.165 1.00 64.00 621 SER A CA 1
ATOM 5068 C C . SER A 1 621 ? -1.080 -35.335 24.496 1.00 64.00 621 SER A C 1
ATOM 5070 O O . SER A 1 621 ? -1.572 -34.378 25.103 1.00 64.00 621 SER A O 1
ATOM 5072 N N . GLY A 1 622 ? 0.176 -35.340 24.048 1.00 65.94 622 GLY A N 1
ATOM 5073 C CA . GLY A 1 622 ? 1.118 -34.237 24.270 1.00 65.94 622 GLY A CA 1
ATOM 5074 C C . GLY A 1 622 ? 1.825 -34.250 25.630 1.00 65.94 622 GLY A C 1
ATOM 5075 O O . GLY A 1 622 ? 2.458 -33.254 25.967 1.00 65.94 622 GLY A O 1
ATOM 5076 N N . LEU A 1 623 ? 1.721 -35.342 26.396 1.00 74.94 623 LEU A N 1
ATOM 5077 C CA . LEU A 1 623 ? 2.506 -35.590 27.605 1.00 74.94 623 LEU A CA 1
ATOM 5078 C C . LEU A 1 623 ? 3.267 -36.913 27.484 1.00 74.94 623 LEU A C 1
ATOM 5080 O O . LEU A 1 623 ? 2.789 -37.863 26.857 1.00 74.94 623 LEU A O 1
ATOM 5084 N N . ASP A 1 624 ? 4.459 -36.954 28.075 1.00 73.69 624 ASP A N 1
ATOM 5085 C CA . ASP A 1 624 ? 5.315 -38.135 28.055 1.00 73.69 624 ASP A CA 1
ATOM 5086 C C . ASP A 1 624 ? 4.938 -39.127 29.161 1.00 73.69 624 ASP A C 1
ATOM 5088 O O . ASP A 1 624 ? 4.718 -38.760 30.317 1.00 73.69 624 ASP A O 1
ATOM 5092 N N . GLY A 1 625 ? 4.941 -40.413 28.806 1.00 77.31 625 GLY A N 1
ATOM 5093 C CA . GLY A 1 625 ? 4.643 -41.517 29.716 1.00 77.31 625 GLY A CA 1
ATOM 5094 C C . GLY A 1 625 ? 3.166 -41.912 29.767 1.00 77.31 625 GLY A C 1
ATOM 5095 O O . GLY A 1 625 ? 2.320 -41.399 29.035 1.00 77.31 625 GLY A O 1
ATOM 5096 N N . LEU A 1 626 ? 2.880 -42.906 30.606 1.00 78.12 626 LEU A N 1
ATOM 5097 C CA . LEU A 1 626 ? 1.525 -43.348 30.916 1.00 78.12 626 LEU A CA 1
ATOM 5098 C C . LEU A 1 626 ? 1.108 -42.710 32.247 1.00 78.12 626 LEU A C 1
ATOM 5100 O O . LEU A 1 626 ? 1.904 -42.665 33.186 1.00 78.12 626 LEU A O 1
ATOM 5104 N N . HIS A 1 627 ? -0.119 -42.199 32.329 1.00 82.12 627 HIS A N 1
ATOM 5105 C CA . HIS A 1 627 ? -0.607 -41.484 33.505 1.00 82.12 627 HIS A CA 1
ATOM 5106 C C . HIS A 1 627 ? -1.810 -42.178 34.142 1.00 82.12 627 HIS A C 1
ATOM 5108 O O . HIS A 1 627 ? -2.821 -42.405 33.483 1.00 82.12 627 HIS A O 1
ATOM 5114 N N . SER A 1 628 ? -1.718 -42.462 35.441 1.00 83.69 628 SER A N 1
ATOM 5115 C CA . SER A 1 628 ? -2.812 -43.037 36.228 1.00 83.69 628 SER A CA 1
ATOM 5116 C C . SER A 1 628 ? -3.916 -42.003 36.453 1.00 83.69 628 SER A C 1
ATOM 5118 O O . SER A 1 628 ? -3.674 -40.951 37.061 1.00 83.69 628 SER A O 1
ATOM 5120 N N . ILE A 1 629 ? -5.126 -42.298 35.974 1.00 88.12 629 ILE A N 1
ATOM 5121 C CA . ILE A 1 629 ? -6.288 -41.408 36.095 1.00 88.12 629 ILE A CA 1
ATOM 5122 C C . ILE A 1 629 ? -7.309 -41.997 37.060 1.00 88.12 629 ILE A C 1
ATOM 5124 O O . ILE A 1 629 ? -7.639 -43.184 37.009 1.00 88.12 629 ILE A O 1
ATOM 5128 N N . TYR A 1 630 ? -7.833 -41.139 37.929 1.00 89.44 630 TYR A N 1
ATOM 5129 C CA . TYR A 1 630 ? -8.777 -41.504 38.971 1.00 89.44 630 TYR A CA 1
ATOM 5130 C C . TYR A 1 630 ? -10.063 -40.698 38.838 1.00 89.44 630 TYR A C 1
ATOM 5132 O O . TYR A 1 630 ? -10.042 -39.492 38.609 1.00 89.44 630 TYR A O 1
ATOM 5140 N N . TRP A 1 631 ? -11.198 -41.352 39.044 1.00 91.12 631 TRP A N 1
ATOM 5141 C CA . TRP A 1 631 ? -12.480 -40.693 39.231 1.00 91.12 631 TRP A CA 1
ATOM 5142 C C . TRP A 1 631 ? -12.689 -40.359 40.711 1.00 91.12 631 TRP A C 1
ATOM 5144 O O . TRP A 1 631 ? -12.644 -41.243 41.568 1.00 91.12 631 TRP A O 1
ATOM 5154 N N . VAL A 1 632 ? -12.946 -39.084 41.006 1.00 92.12 632 VAL A N 1
ATOM 5155 C CA . VAL A 1 632 ? -13.335 -38.594 42.333 1.00 92.12 632 VAL A CA 1
ATOM 5156 C C . VAL A 1 632 ? -14.830 -38.827 42.556 1.00 92.12 632 VAL A C 1
ATOM 5158 O O . VAL A 1 632 ? -15.679 -38.313 41.823 1.00 92.12 632 VAL A O 1
ATOM 5161 N N . MET A 1 633 ? -15.149 -39.582 43.599 1.00 87.12 633 MET A N 1
ATOM 5162 C CA . MET A 1 633 ? -16.483 -40.061 43.940 1.00 87.12 633 MET A CA 1
ATOM 5163 C C . MET A 1 633 ? -16.983 -39.372 45.210 1.00 87.12 633 MET A C 1
ATOM 5165 O O . MET A 1 633 ? -16.402 -39.546 46.277 1.00 87.12 633 MET A O 1
ATOM 5169 N N . ASP A 1 634 ? -18.071 -38.603 45.106 1.00 89.06 634 ASP A N 1
ATOM 5170 C CA . ASP A 1 634 ? -18.768 -38.050 46.275 1.00 89.06 634 ASP A CA 1
ATOM 5171 C C . ASP A 1 634 ? -19.859 -39.027 46.715 1.00 89.06 634 ASP A C 1
ATOM 5173 O O . ASP A 1 634 ? -20.915 -39.124 46.082 1.00 89.06 634 ASP A O 1
ATOM 5177 N N . MET A 1 635 ? -19.602 -39.768 47.788 1.00 83.69 635 MET A N 1
ATOM 5178 C CA . MET A 1 635 ? -20.473 -40.836 48.289 1.00 83.69 635 MET A CA 1
ATOM 5179 C C . MET A 1 635 ? -21.760 -40.308 48.924 1.00 83.69 635 MET A C 1
ATOM 5181 O O . MET A 1 635 ? -22.720 -41.056 49.098 1.00 83.69 635 MET A O 1
ATOM 5185 N N . ARG A 1 636 ? -21.828 -39.003 49.211 1.00 85.56 636 ARG A N 1
ATOM 5186 C CA . ARG A 1 636 ? -23.061 -38.348 49.675 1.00 85.56 636 ARG A CA 1
ATOM 5187 C C . ARG A 1 636 ? -24.037 -38.103 48.529 1.00 85.56 636 ARG A C 1
ATOM 5189 O O . ARG A 1 636 ? -25.212 -37.840 48.772 1.00 85.56 636 ARG A O 1
ATOM 5196 N N . CYS A 1 637 ? -23.556 -38.147 47.286 1.00 82.50 637 CYS A N 1
ATOM 5197 C CA . CYS A 1 637 ? -24.354 -37.912 46.095 1.00 82.50 637 CYS A CA 1
ATOM 5198 C C . CYS A 1 637 ? -24.786 -39.241 45.467 1.00 82.50 637 CYS A C 1
ATOM 5200 O O . CYS A 1 637 ? -23.951 -40.035 45.030 1.00 82.50 637 CYS A O 1
ATOM 5202 N N . LYS A 1 638 ? -26.101 -39.457 45.323 1.00 86.00 638 LYS A N 1
ATOM 5203 C CA . LYS A 1 638 ? -26.652 -40.656 44.661 1.00 86.00 638 LYS A CA 1
ATOM 5204 C C . LYS A 1 638 ? -26.193 -40.826 43.210 1.00 86.00 638 LYS A C 1
ATOM 5206 O O . LYS A 1 638 ? -26.208 -41.947 42.710 1.00 86.00 638 LYS A O 1
ATOM 5211 N N . ARG A 1 639 ? -25.711 -39.754 42.560 1.00 89.56 639 ARG A N 1
ATOM 5212 C CA . ARG A 1 639 ? -25.099 -39.816 41.222 1.00 89.56 639 ARG A CA 1
ATOM 5213 C C . ARG A 1 639 ? -23.938 -40.806 41.174 1.00 89.56 639 ARG A C 1
ATOM 5215 O O . ARG A 1 639 ? -23.812 -41.537 40.201 1.00 89.56 639 ARG A O 1
ATOM 5222 N N . THR A 1 640 ? -23.117 -40.856 42.219 1.00 85.94 640 THR A N 1
ATOM 5223 C CA . THR A 1 640 ? -21.957 -41.752 42.274 1.00 85.94 640 THR A CA 1
ATOM 5224 C C . THR A 1 640 ? -22.382 -43.219 42.203 1.00 85.94 640 THR A C 1
ATOM 5226 O O . THR A 1 640 ? -21.826 -43.979 41.414 1.00 85.94 640 THR A O 1
ATOM 5229 N N . LEU A 1 641 ? -23.406 -43.601 42.972 1.00 83.06 641 LEU A N 1
ATOM 5230 C CA . LEU A 1 641 ? -23.933 -44.969 42.976 1.00 83.06 641 LEU A CA 1
ATOM 5231 C C . LEU A 1 641 ? -24.572 -45.330 41.630 1.00 83.06 641 LEU A C 1
ATOM 5233 O O . LEU A 1 641 ? -24.288 -46.396 41.090 1.00 83.06 641 LEU A O 1
ATOM 5237 N N . TYR A 1 642 ? -25.359 -44.411 41.062 1.00 84.56 642 TYR A N 1
ATOM 5238 C CA . TYR A 1 642 ? -25.969 -44.571 39.740 1.00 84.56 642 TYR A CA 1
ATOM 5239 C C . TYR A 1 642 ? -24.919 -44.866 38.655 1.00 84.56 642 TYR A C 1
ATOM 5241 O O . TYR A 1 642 ? -25.033 -45.857 37.936 1.00 84.56 642 TYR A O 1
ATOM 5249 N N . ILE A 1 643 ? -23.846 -44.068 38.592 1.00 84.38 643 ILE A N 1
ATOM 5250 C CA . ILE A 1 643 ? -22.758 -44.260 37.621 1.00 84.38 643 ILE A CA 1
ATOM 5251 C C . ILE A 1 643 ? -22.095 -45.632 37.790 1.00 84.38 643 ILE A C 1
ATOM 5253 O O . ILE A 1 643 ? -21.851 -46.332 36.808 1.00 84.38 643 ILE A O 1
ATOM 5257 N N . GLN A 1 644 ? -21.770 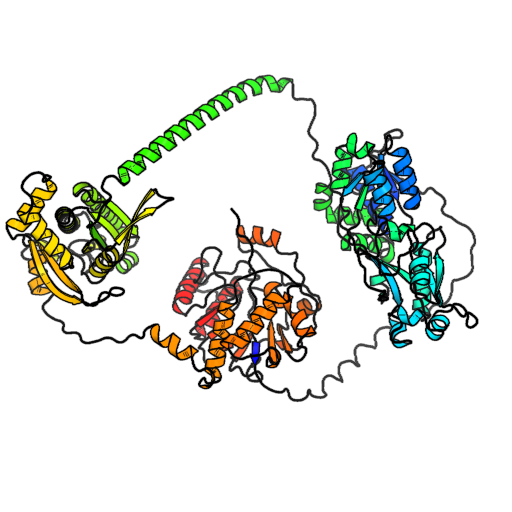-46.013 39.030 1.00 78.31 644 GLN A N 1
ATOM 5258 C CA . GLN A 1 644 ? -21.070 -47.269 39.299 1.00 78.31 644 GLN A CA 1
ATOM 5259 C C . GLN A 1 644 ? -21.878 -48.492 38.870 1.00 78.31 644 GLN A C 1
ATOM 5261 O O . GLN A 1 644 ? -21.287 -49.460 38.398 1.00 78.31 644 GLN A O 1
ATOM 5266 N N . GLN A 1 645 ? -23.196 -48.455 39.063 1.00 74.12 645 GLN A N 1
ATOM 5267 C CA . GLN A 1 645 ? -24.065 -49.601 38.820 1.00 74.12 645 GLN A CA 1
ATOM 5268 C C . GLN A 1 645 ? -24.547 -49.701 37.374 1.00 74.12 645 GLN A C 1
ATOM 5270 O O . GLN A 1 645 ? -24.768 -50.813 36.906 1.00 74.12 645 GLN A O 1
ATOM 5275 N N . LEU A 1 646 ? -24.730 -48.569 36.686 1.00 73.62 646 LEU A N 1
ATOM 5276 C CA . LEU A 1 646 ? -25.451 -48.538 35.410 1.00 73.62 646 LEU A CA 1
ATOM 5277 C C . LEU A 1 646 ? -24.642 -47.977 34.232 1.00 73.62 646 LEU A C 1
ATOM 5279 O O . LEU A 1 646 ? -24.966 -48.302 33.097 1.00 73.62 646 LEU A O 1
ATOM 5283 N N . GLU A 1 647 ? -23.608 -47.155 34.455 1.00 75.19 647 GLU A N 1
ATOM 5284 C CA . GLU A 1 647 ? -22.869 -46.511 33.349 1.00 75.19 647 GLU A CA 1
ATOM 5285 C C . GLU A 1 647 ? -21.501 -47.143 33.036 1.00 75.19 647 GLU A C 1
ATOM 5287 O O . GLU A 1 647 ? -20.925 -46.840 31.996 1.00 75.19 647 GLU A O 1
ATOM 5292 N N . LEU A 1 648 ? -20.933 -47.972 33.918 1.00 66.69 648 LEU A N 1
ATOM 5293 C CA . LEU A 1 648 ? -19.581 -48.542 33.755 1.00 66.69 648 LEU A CA 1
ATOM 5294 C C . LEU A 1 648 ? -19.566 -50.066 33.530 1.00 66.69 648 LEU A C 1
ATOM 5296 O O . LEU A 1 648 ? -18.515 -50.687 33.675 1.00 66.69 648 LEU A O 1
ATOM 5300 N N . SER A 1 649 ? -20.708 -50.684 33.225 1.00 48.81 649 SER A N 1
ATOM 5301 C CA . SER A 1 649 ? -20.844 -52.146 33.148 1.00 48.81 649 SER A CA 1
ATOM 5302 C C . SER A 1 649 ? -20.347 -52.797 31.849 1.00 48.81 649 SER A C 1
ATOM 5304 O O . SER A 1 649 ? -20.188 -54.011 31.852 1.00 48.81 649 SER A O 1
ATOM 5306 N N . ASP A 1 650 ? -20.023 -52.046 30.791 1.00 43.50 650 ASP A N 1
ATOM 5307 C CA . ASP A 1 650 ? -19.547 -52.595 29.510 1.00 43.50 650 ASP A CA 1
ATOM 5308 C C . ASP A 1 650 ? -18.496 -51.665 28.869 1.00 43.50 650 ASP A C 1
ATOM 5310 O O . ASP A 1 650 ? -18.775 -50.478 28.737 1.00 43.50 650 ASP A O 1
ATOM 5314 N N . VAL A 1 651 ? -17.310 -52.184 28.487 1.00 37.56 651 VAL A N 1
ATOM 5315 C CA . VAL A 1 651 ? -16.472 -51.818 27.303 1.00 37.56 651 VAL A CA 1
ATOM 5316 C C . VAL A 1 651 ? -14.981 -52.209 27.490 1.00 37.56 651 VAL A C 1
ATOM 5318 O O . VAL A 1 651 ? -14.267 -51.662 28.328 1.00 37.56 651 VAL A O 1
ATOM 5321 N N . ASN A 1 652 ? -14.529 -53.139 26.632 1.00 39.28 652 ASN A N 1
ATOM 5322 C CA . ASN A 1 652 ? -13.144 -53.447 26.227 1.00 39.28 652 ASN A CA 1
ATOM 5323 C C . ASN A 1 652 ? -12.794 -52.624 24.964 1.00 39.28 652 ASN A C 1
ATOM 5325 O O . ASN A 1 652 ? -13.619 -52.620 24.050 1.00 39.28 652 ASN A O 1
ATOM 5329 N N . VAL A 1 653 ? -11.596 -52.024 24.835 1.00 32.53 653 VAL A N 1
ATOM 5330 C CA . VAL A 1 653 ? -11.091 -51.463 23.551 1.00 32.53 653 VAL A CA 1
ATOM 5331 C C . VAL A 1 653 ? -9.570 -51.649 23.398 1.00 32.53 653 VAL A C 1
ATOM 5333 O O . VAL A 1 653 ? -8.802 -51.227 24.260 1.00 32.53 653 VAL A O 1
ATOM 5336 N N . GLU A 1 654 ? -9.158 -52.246 22.273 1.00 31.69 654 GLU A N 1
ATOM 5337 C CA . GLU A 1 654 ? -7.788 -52.331 21.734 1.00 31.69 654 GLU A CA 1
ATOM 5338 C C . GLU A 1 654 ? -7.539 -51.247 20.640 1.00 31.69 654 GLU A C 1
ATOM 5340 O O . GLU A 1 654 ? -8.473 -50.818 19.967 1.00 31.69 654 GLU A O 1
ATOM 5345 N N . ASN A 1 655 ? -6.266 -50.825 20.508 1.00 32.50 655 ASN A N 1
ATOM 5346 C CA . ASN A 1 655 ? -5.557 -49.891 19.581 1.00 32.50 655 ASN A CA 1
ATOM 5347 C C . ASN A 1 655 ? -6.123 -49.665 18.142 1.00 32.50 655 ASN A C 1
ATOM 5349 O O . ASN A 1 655 ? -6.637 -50.601 17.551 1.00 32.50 655 ASN A O 1
ATOM 5353 N N . GLY A 1 656 ? -5.973 -48.543 17.405 1.00 29.55 656 GLY A N 1
ATOM 5354 C CA . GLY A 1 656 ? -5.305 -47.240 17.594 1.00 29.55 656 GLY A CA 1
ATOM 5355 C C . GLY A 1 656 ? -4.117 -46.966 16.631 1.00 29.55 656 GLY A C 1
ATOM 5356 O O . GLY A 1 656 ? -2.985 -47.162 17.059 1.00 29.55 656 GLY A O 1
ATOM 5357 N N . ASP A 1 657 ? -4.336 -46.447 15.406 1.00 27.52 657 ASP A N 1
ATOM 5358 C CA . ASP A 1 657 ? -3.283 -46.032 14.437 1.00 27.52 657 ASP A CA 1
ATOM 5359 C C . ASP A 1 657 ? -3.267 -44.504 14.168 1.00 27.52 657 ASP A C 1
ATOM 5361 O O . ASP A 1 657 ? -4.284 -43.942 13.767 1.00 27.52 657 ASP A O 1
ATOM 5365 N N . PHE A 1 658 ? -2.098 -43.848 14.321 1.00 29.16 658 PHE A N 1
ATOM 5366 C CA . PHE A 1 658 ? -1.716 -42.547 13.718 1.00 29.16 658 PHE A CA 1
ATOM 5367 C C . PHE A 1 658 ? -0.177 -42.407 13.592 1.00 29.16 658 PHE A C 1
ATOM 5369 O O . PHE A 1 658 ? 0.566 -42.769 14.509 1.00 29.16 658 PHE A O 1
ATOM 5376 N N . LEU A 1 659 ? 0.281 -41.808 12.481 1.00 28.25 659 LEU A N 1
ATOM 5377 C CA . LEU A 1 659 ? 1.682 -41.542 12.089 1.00 28.25 659 LEU A CA 1
ATOM 5378 C C . LEU A 1 659 ? 2.236 -40.195 12.614 1.00 28.25 659 LEU A C 1
ATOM 5380 O O . LEU A 1 659 ? 1.484 -39.244 12.831 1.00 28.25 659 LEU A O 1
ATOM 5384 N N . LYS A 1 660 ? 3.563 -40.108 12.830 1.00 34.44 660 LYS A N 1
ATOM 5385 C CA . LYS A 1 660 ? 4.271 -39.009 13.533 1.00 34.44 660 LYS A CA 1
ATOM 5386 C C . LYS A 1 660 ? 5.329 -38.294 12.674 1.00 34.44 660 LYS A C 1
ATOM 5388 O O . LYS A 1 660 ? 5.998 -38.897 11.849 1.00 34.44 660 LYS A O 1
ATOM 5393 N N . ILE A 1 661 ? 5.581 -37.028 13.026 1.00 32.53 661 ILE A N 1
ATOM 5394 C CA . ILE A 1 661 ? 6.549 -36.058 12.456 1.00 32.53 661 ILE A CA 1
ATOM 5395 C C . ILE A 1 661 ? 8.006 -36.553 12.305 1.00 32.53 661 ILE A C 1
ATOM 5397 O O . ILE A 1 661 ? 8.749 -35.989 11.510 1.00 32.53 661 ILE A O 1
ATOM 5401 N N . GLY A 1 662 ? 8.427 -37.602 13.014 1.00 38.66 662 GLY A N 1
ATOM 5402 C CA . GLY A 1 662 ? 9.792 -38.139 12.907 1.00 38.66 662 GLY A CA 1
ATOM 5403 C C . GLY A 1 662 ? 10.121 -38.791 11.558 1.00 38.66 662 GLY A C 1
ATOM 5404 O O . GLY A 1 662 ? 11.292 -38.965 11.243 1.00 38.66 662 GLY A O 1
ATOM 5405 N N . GLU A 1 663 ? 9.123 -39.118 10.737 1.00 36.16 663 GLU A N 1
ATOM 5406 C CA . GLU A 1 663 ? 9.366 -39.721 9.420 1.00 36.16 663 GLU A CA 1
ATOM 5407 C C . GLU A 1 663 ? 9.766 -38.693 8.347 1.00 36.16 663 GLU A C 1
ATOM 5409 O O . GLU A 1 663 ? 10.406 -39.059 7.368 1.00 36.16 663 GLU A O 1
ATOM 5414 N N . LEU A 1 664 ? 9.496 -37.396 8.554 1.00 33.84 664 LEU A N 1
ATOM 5415 C CA . LEU A 1 664 ? 9.858 -36.312 7.623 1.00 33.84 664 LEU A CA 1
ATOM 5416 C C . LEU A 1 664 ? 11.373 -36.106 7.472 1.00 33.84 664 LEU A C 1
ATOM 5418 O O . LEU A 1 664 ? 11.837 -35.727 6.399 1.00 33.84 664 LEU A O 1
ATOM 5422 N N . GLU A 1 665 ? 12.161 -36.381 8.511 1.00 36.06 665 GLU A N 1
ATOM 5423 C CA . GLU A 1 665 ? 13.621 -36.216 8.450 1.00 36.06 665 GLU A CA 1
ATOM 5424 C C . GLU A 1 665 ? 14.303 -37.321 7.631 1.00 36.06 665 GLU A C 1
ATOM 5426 O O . GLU A 1 665 ? 15.370 -37.103 7.057 1.00 36.06 665 GLU A O 1
ATOM 5431 N N . GLN A 1 666 ? 13.660 -38.485 7.493 1.00 37.94 666 GLN A N 1
ATOM 5432 C CA . GLN A 1 666 ? 14.175 -39.586 6.684 1.00 37.94 666 GLN A CA 1
ATOM 5433 C C . GLN A 1 666 ? 14.034 -39.299 5.174 1.00 37.94 666 GLN A C 1
ATOM 5435 O O . GLN A 1 666 ? 14.936 -39.638 4.406 1.00 37.94 666 GLN A O 1
ATOM 5440 N N . TYR A 1 667 ? 12.983 -38.576 4.758 1.00 36.66 667 TYR A N 1
ATOM 5441 C CA . TYR A 1 667 ? 12.708 -38.211 3.356 1.00 36.66 667 TYR A CA 1
ATOM 5442 C C . TYR A 1 667 ? 13.673 -37.171 2.760 1.00 36.66 667 TYR A C 1
ATOM 5444 O O . TYR A 1 667 ? 13.901 -37.162 1.553 1.00 36.66 667 TYR A O 1
ATOM 5452 N N . ILE A 1 668 ? 14.286 -36.319 3.586 1.00 35.75 668 ILE A N 1
ATOM 5453 C CA . ILE A 1 668 ? 15.178 -35.232 3.131 1.00 35.75 668 ILE A CA 1
ATOM 5454 C C . ILE A 1 668 ? 16.579 -35.755 2.751 1.00 35.75 668 ILE A C 1
ATOM 5456 O O . ILE A 1 668 ? 17.339 -35.093 2.047 1.00 35.75 668 ILE A O 1
ATOM 5460 N N . SER A 1 669 ? 16.936 -36.964 3.189 1.00 32.66 669 SER A N 1
ATOM 5461 C CA . SER A 1 669 ? 18.318 -37.455 3.143 1.00 32.66 669 SER A CA 1
ATOM 5462 C C . SER A 1 669 ? 18.737 -38.180 1.851 1.00 32.66 669 SER A C 1
ATOM 5464 O O . SER A 1 669 ? 19.931 -38.422 1.675 1.00 32.66 669 SER A O 1
ATOM 5466 N N . ASN A 1 670 ? 17.817 -38.508 0.927 1.00 41.47 670 ASN A N 1
ATOM 5467 C CA . ASN A 1 670 ? 18.164 -39.217 -0.319 1.00 41.47 670 ASN A CA 1
ATOM 5468 C C . ASN A 1 670 ? 17.260 -38.874 -1.539 1.00 41.47 670 ASN A C 1
ATOM 5470 O O . ASN A 1 670 ? 16.370 -39.652 -1.902 1.00 41.47 670 ASN A O 1
ATOM 5474 N N . PRO A 1 671 ? 17.505 -37.737 -2.219 1.00 33.66 671 PRO A N 1
ATOM 5475 C CA . PRO A 1 671 ? 16.630 -37.195 -3.272 1.00 33.66 671 PRO A CA 1
ATOM 5476 C C . PRO A 1 671 ? 16.592 -38.004 -4.582 1.00 33.66 671 PRO A C 1
ATOM 5478 O O . PRO A 1 671 ? 15.670 -37.843 -5.377 1.00 33.66 671 PRO A O 1
ATOM 5481 N N . ALA A 1 672 ? 17.547 -38.910 -4.817 1.00 38.75 672 ALA A N 1
ATOM 5482 C CA . ALA A 1 672 ? 17.592 -39.730 -6.034 1.00 38.75 672 ALA A CA 1
ATOM 5483 C C . ALA A 1 672 ? 16.548 -40.866 -6.063 1.00 38.75 672 ALA A C 1
ATOM 5485 O O . ALA A 1 672 ? 16.383 -41.520 -7.089 1.00 38.75 672 ALA A O 1
ATOM 5486 N N . SER A 1 673 ? 15.865 -41.117 -4.942 1.00 39.19 673 SER A N 1
ATOM 5487 C CA . SER A 1 673 ? 14.892 -42.207 -4.782 1.00 39.19 673 SER A CA 1
ATOM 5488 C C . SER A 1 673 ? 13.436 -41.809 -5.061 1.00 39.19 673 SER A C 1
ATOM 5490 O O . SER A 1 673 ? 12.550 -42.654 -4.972 1.00 39.19 673 SER A O 1
ATOM 5492 N N . LEU A 1 674 ? 13.189 -40.541 -5.394 1.00 38.50 674 LEU A N 1
ATOM 5493 C CA . LEU A 1 674 ? 11.847 -39.994 -5.588 1.00 38.50 674 LEU A CA 1
ATOM 5494 C C . LEU A 1 674 ? 11.385 -40.161 -7.042 1.00 38.50 674 LEU A C 1
ATOM 5496 O O . LEU A 1 674 ? 12.152 -39.904 -7.973 1.00 38.50 674 LEU A O 1
ATOM 5500 N N . ASP A 1 675 ? 10.127 -40.558 -7.235 1.00 43.84 675 ASP A N 1
ATOM 5501 C CA . ASP A 1 675 ? 9.466 -40.511 -8.541 1.00 43.84 675 ASP A CA 1
ATOM 5502 C C . ASP A 1 675 ? 9.140 -39.062 -8.963 1.00 43.84 675 ASP A C 1
ATOM 5504 O O . ASP A 1 675 ? 9.108 -38.138 -8.145 1.00 43.84 675 ASP A O 1
ATOM 5508 N N . GLU A 1 676 ? 8.931 -38.849 -10.264 1.00 40.97 676 GLU A N 1
ATOM 5509 C CA . GLU A 1 676 ? 8.706 -37.518 -10.854 1.00 40.97 676 GLU A CA 1
ATOM 5510 C C . GLU A 1 676 ? 7.415 -36.832 -10.363 1.00 40.97 676 GLU A C 1
ATOM 5512 O O . GLU A 1 676 ? 7.356 -35.600 -10.282 1.00 40.97 676 GLU A O 1
ATOM 5517 N N . GLU A 1 677 ? 6.398 -37.603 -9.960 1.00 38.09 677 GLU A N 1
ATOM 5518 C CA . GLU A 1 677 ? 5.161 -37.071 -9.367 1.00 38.09 677 GLU A CA 1
ATOM 5519 C C . GLU A 1 677 ? 5.445 -36.482 -7.971 1.00 38.09 677 GLU A C 1
ATOM 5521 O O . GLU A 1 677 ? 4.996 -35.383 -7.636 1.00 38.09 677 GLU A O 1
ATOM 5526 N N . THR A 1 678 ? 6.281 -37.159 -7.183 1.00 35.53 678 THR A N 1
ATOM 5527 C CA . THR A 1 678 ? 6.674 -36.749 -5.830 1.00 35.53 678 THR A CA 1
ATOM 5528 C C . THR A 1 678 ? 7.670 -35.590 -5.845 1.00 35.53 678 THR A C 1
ATOM 5530 O O . THR A 1 678 ? 7.565 -34.678 -5.022 1.00 35.53 678 THR A O 1
ATOM 5533 N N . LYS A 1 679 ? 8.587 -35.550 -6.821 1.00 40.12 679 LYS A N 1
ATOM 5534 C CA . LYS A 1 679 ? 9.454 -34.380 -7.055 1.00 40.12 679 LYS A CA 1
ATOM 5535 C C . LYS A 1 679 ? 8.636 -33.135 -7.409 1.00 40.12 679 LYS A C 1
ATOM 5537 O O . LYS A 1 679 ? 8.898 -32.058 -6.871 1.00 40.12 679 LYS A O 1
ATOM 5542 N N . SER A 1 680 ? 7.606 -33.293 -8.241 1.00 36.88 680 SER A N 1
ATOM 5543 C CA . SER A 1 680 ? 6.671 -32.221 -8.607 1.00 36.88 680 SER A CA 1
ATOM 5544 C C . SER A 1 680 ? 5.839 -31.732 -7.413 1.00 36.88 680 SER A C 1
ATOM 5546 O O . SER A 1 680 ? 5.630 -30.528 -7.262 1.00 36.88 680 SER A O 1
ATOM 5548 N N . GLY A 1 681 ? 5.430 -32.634 -6.512 1.00 31.75 681 GLY A N 1
ATOM 5549 C CA . GLY A 1 681 ? 4.792 -32.274 -5.238 1.00 31.75 681 GLY A CA 1
ATOM 5550 C C . GLY A 1 681 ? 5.719 -31.501 -4.288 1.00 31.75 681 GLY A C 1
ATOM 5551 O O . GLY A 1 681 ? 5.303 -30.512 -3.687 1.00 31.75 681 GLY A O 1
ATOM 5552 N N . LEU A 1 682 ? 7.001 -31.876 -4.211 1.00 29.44 682 LEU A N 1
ATOM 5553 C CA . LEU A 1 682 ? 7.998 -31.196 -3.372 1.00 29.44 682 LEU A CA 1
ATOM 5554 C C . LEU A 1 682 ? 8.343 -29.783 -3.880 1.00 29.44 682 LEU A C 1
ATOM 5556 O O . LEU A 1 682 ? 8.511 -28.854 -3.088 1.00 29.44 682 LEU A O 1
ATOM 5560 N N . LEU A 1 683 ? 8.420 -29.607 -5.204 1.00 35.44 683 LEU A N 1
ATOM 5561 C CA . LEU A 1 683 ? 8.559 -28.303 -5.868 1.00 35.44 683 LEU A CA 1
ATOM 5562 C C . LEU A 1 683 ? 7.426 -27.356 -5.506 1.00 35.44 683 LEU A C 1
ATOM 5564 O O . LEU A 1 683 ? 7.641 -26.168 -5.261 1.00 35.44 683 LEU A O 1
ATOM 5568 N N . PHE A 1 684 ? 6.218 -27.898 -5.458 1.00 34.66 684 PHE A N 1
ATOM 5569 C CA . PHE A 1 684 ? 5.013 -27.150 -5.177 1.00 34.66 684 PHE A CA 1
ATOM 5570 C C . PHE A 1 684 ? 4.966 -26.647 -3.721 1.00 34.66 684 PHE A C 1
ATOM 5572 O O . PHE A 1 684 ? 4.662 -25.476 -3.477 1.00 34.66 684 PHE A O 1
ATOM 5579 N N . ASP A 1 685 ? 5.394 -27.469 -2.760 1.00 29.23 685 ASP A N 1
ATOM 5580 C CA . ASP A 1 685 ? 5.513 -27.072 -1.350 1.00 29.23 685 ASP A CA 1
ATOM 5581 C C . ASP A 1 685 ? 6.694 -26.119 -1.083 1.00 29.23 685 ASP A C 1
ATOM 5583 O O . ASP A 1 685 ? 6.621 -25.232 -0.224 1.00 29.23 685 ASP A O 1
ATOM 5587 N N . LEU A 1 686 ? 7.768 -26.215 -1.869 1.00 30.81 686 LEU A N 1
ATOM 5588 C CA . LEU A 1 686 ? 8.916 -25.311 -1.806 1.00 30.81 686 LEU A CA 1
ATOM 5589 C C . LEU A 1 686 ? 8.574 -23.870 -2.217 1.00 30.81 686 LEU A C 1
ATOM 5591 O O . LEU A 1 686 ? 9.068 -22.914 -1.604 1.00 30.81 686 LEU A O 1
ATOM 5595 N N . PHE A 1 687 ? 7.714 -23.695 -3.224 1.00 36.97 687 PHE A N 1
ATOM 5596 C CA . PHE A 1 687 ? 7.237 -22.374 -3.644 1.00 36.97 687 PHE A CA 1
ATOM 5597 C C . PHE A 1 687 ? 6.445 -21.670 -2.528 1.00 36.97 687 PHE A C 1
ATOM 5599 O O . PHE A 1 687 ? 6.576 -20.455 -2.353 1.00 36.97 687 PHE A O 1
ATOM 5606 N N . ASN A 1 688 ? 5.736 -22.422 -1.678 1.00 35.34 688 ASN A N 1
ATOM 5607 C CA . ASN A 1 688 ? 5.046 -21.873 -0.506 1.00 35.34 688 ASN A CA 1
ATOM 5608 C C . ASN A 1 688 ? 6.022 -21.342 0.566 1.00 35.34 688 ASN A C 1
ATOM 5610 O O . ASN A 1 688 ? 5.743 -20.328 1.211 1.00 35.34 688 ASN A O 1
ATOM 5614 N N . ALA A 1 689 ? 7.210 -21.945 0.712 1.00 27.23 689 ALA A N 1
ATOM 5615 C CA . ALA A 1 689 ? 8.252 -21.511 1.654 1.00 27.23 689 ALA A CA 1
ATOM 5616 C C . ALA A 1 689 ? 9.066 -20.279 1.183 1.00 27.23 689 ALA A C 1
ATOM 5618 O O . ALA A 1 689 ? 9.908 -19.746 1.920 1.00 27.23 689 ALA A O 1
ATOM 5619 N N . LEU A 1 690 ? 8.853 -19.805 -0.049 1.00 34.62 690 LEU A N 1
ATOM 5620 C CA . LEU A 1 690 ? 9.533 -18.641 -0.634 1.00 34.62 690 LEU A CA 1
ATOM 5621 C C . LEU A 1 690 ? 8.788 -17.311 -0.436 1.00 34.62 690 LEU A C 1
ATOM 5623 O O . LEU A 1 690 ? 9.379 -16.255 -0.658 1.00 34.62 690 LEU A O 1
ATOM 5627 N N . ASN A 1 691 ? 7.563 -17.340 0.094 1.00 42.66 691 ASN A N 1
ATOM 5628 C CA . ASN A 1 691 ? 6.667 -16.184 0.239 1.00 42.66 691 ASN A CA 1
ATOM 5629 C C . ASN A 1 691 ? 6.975 -15.229 1.417 1.00 42.66 691 ASN A C 1
ATOM 5631 O O . ASN A 1 691 ? 6.070 -14.681 2.041 1.00 42.66 691 ASN A O 1
ATOM 5635 N N . ASN A 1 692 ? 8.256 -14.958 1.698 1.00 29.42 692 ASN A N 1
ATOM 5636 C CA . ASN A 1 692 ? 8.681 -13.949 2.679 1.00 29.42 692 ASN A CA 1
ATOM 5637 C C . ASN A 1 692 ? 9.693 -12.936 2.087 1.00 29.42 692 ASN A C 1
ATOM 5639 O O . ASN A 1 692 ? 10.878 -12.978 2.416 1.00 29.42 692 ASN A O 1
ATOM 5643 N N . GLY A 1 693 ? 9.221 -11.957 1.291 1.00 34.44 693 GLY A N 1
ATOM 5644 C CA . GLY A 1 693 ? 9.764 -10.582 1.342 1.00 34.44 693 GLY A CA 1
ATOM 5645 C C . GLY A 1 693 ? 10.196 -9.841 0.050 1.00 34.44 693 GLY A C 1
ATOM 5646 O O . GLY A 1 693 ? 10.979 -10.342 -0.745 1.00 34.44 693 GLY A O 1
ATOM 5647 N N . TYR A 1 694 ? 9.800 -8.552 0.020 1.00 33.53 694 TYR A N 1
ATOM 5648 C CA . TYR A 1 694 ? 10.342 -7.332 -0.641 1.00 33.53 694 TYR A CA 1
ATOM 5649 C C . TYR A 1 694 ? 10.130 -6.998 -2.142 1.00 33.53 694 TYR A C 1
ATOM 5651 O O . TYR A 1 694 ? 10.328 -7.799 -3.043 1.00 33.53 694 TYR A O 1
ATOM 5659 N N . TYR A 1 695 ? 9.791 -5.708 -2.357 1.00 35.56 695 TYR A N 1
ATOM 5660 C CA . TYR A 1 695 ? 9.617 -4.975 -3.621 1.00 35.56 695 TYR A CA 1
ATOM 5661 C C . TYR A 1 695 ? 10.941 -4.380 -4.119 1.00 35.56 695 TYR A C 1
ATOM 5663 O O . TYR A 1 695 ? 11.396 -3.390 -3.547 1.00 35.56 695 TYR A O 1
ATOM 5671 N N . ASP A 1 696 ? 11.490 -4.889 -5.220 1.00 33.94 696 ASP A N 1
ATOM 5672 C CA . ASP A 1 696 ? 12.401 -4.123 -6.078 1.00 33.94 696 ASP A CA 1
ATOM 5673 C C . ASP A 1 696 ? 12.441 -4.736 -7.491 1.00 33.94 696 ASP A C 1
ATOM 5675 O O . ASP A 1 696 ? 12.787 -5.901 -7.672 1.00 33.94 696 ASP A O 1
ATOM 5679 N N . VAL A 1 697 ? 12.077 -3.932 -8.490 1.00 37.88 697 VAL A N 1
ATOM 5680 C CA . VAL A 1 697 ? 12.044 -4.272 -9.927 1.00 37.88 697 VAL A CA 1
ATOM 5681 C C . VAL A 1 697 ? 13.434 -4.403 -10.557 1.00 37.88 697 VAL A C 1
ATOM 5683 O O . VAL A 1 697 ? 13.544 -4.817 -11.710 1.00 37.88 697 VAL A O 1
ATOM 5686 N N . ASN A 1 698 ? 14.489 -4.085 -9.804 1.00 36.19 698 ASN A N 1
ATOM 5687 C CA . ASN A 1 698 ? 15.883 -4.248 -10.214 1.00 36.19 698 ASN A CA 1
ATOM 5688 C C . ASN A 1 698 ? 16.654 -5.251 -9.345 1.00 36.19 698 ASN A C 1
ATOM 5690 O O . ASN A 1 698 ? 17.843 -5.481 -9.580 1.00 36.19 698 ASN A O 1
ATOM 5694 N N . ALA A 1 699 ? 16.016 -5.868 -8.346 1.00 41.97 699 ALA A N 1
ATOM 5695 C CA . ALA A 1 699 ? 16.719 -6.797 -7.482 1.00 41.97 699 ALA A CA 1
ATOM 5696 C C . ALA A 1 699 ? 16.872 -8.159 -8.166 1.00 41.97 699 ALA A C 1
ATOM 5698 O O . ALA A 1 699 ? 15.943 -8.949 -8.286 1.00 41.97 699 ALA A O 1
ATOM 5699 N N . VAL A 1 700 ? 18.107 -8.462 -8.550 1.00 46.50 700 VAL A N 1
ATOM 5700 C CA . VAL A 1 700 ? 18.545 -9.793 -8.996 1.00 46.50 700 VAL A CA 1
ATOM 5701 C C . VAL A 1 700 ? 18.459 -10.817 -7.841 1.00 46.50 700 VAL A C 1
ATOM 5703 O O . VAL A 1 700 ? 18.329 -12.017 -8.059 1.00 46.50 700 VAL A O 1
ATOM 5706 N N . LYS A 1 701 ? 18.462 -10.336 -6.590 1.00 45.34 701 LYS A N 1
ATOM 5707 C CA . LYS A 1 701 ? 18.609 -11.138 -5.367 1.00 45.34 701 LYS A CA 1
ATOM 5708 C C . LYS A 1 701 ? 17.401 -12.036 -5.019 1.00 45.34 701 LYS A C 1
ATOM 5710 O O . LYS A 1 701 ? 17.636 -13.191 -4.685 1.00 45.34 701 LYS A O 1
ATOM 5715 N N . PRO A 1 702 ? 16.126 -11.598 -5.107 1.00 50.75 702 PRO A N 1
ATOM 5716 C CA . PRO A 1 702 ? 14.975 -12.486 -4.909 1.00 50.75 702 PRO A CA 1
ATOM 5717 C C . PRO A 1 702 ? 14.881 -13.601 -5.956 1.00 50.75 702 PRO A C 1
ATOM 5719 O O . PRO A 1 702 ? 14.554 -14.729 -5.609 1.00 50.75 702 PRO A O 1
ATOM 5722 N N . ILE A 1 703 ? 15.231 -13.308 -7.212 1.00 56.50 703 ILE A N 1
ATOM 5723 C CA . ILE A 1 703 ? 15.234 -14.298 -8.299 1.00 56.50 703 ILE A CA 1
ATOM 5724 C C . ILE A 1 703 ? 16.373 -15.310 -8.103 1.00 56.50 703 ILE A C 1
ATOM 5726 O O . ILE A 1 703 ? 16.167 -16.510 -8.236 1.00 56.50 703 ILE A O 1
ATOM 5730 N N . GLN A 1 704 ? 17.554 -14.850 -7.683 1.00 58.47 704 GLN A N 1
ATOM 5731 C CA . GLN A 1 704 ? 18.650 -15.735 -7.271 1.00 58.47 704 GLN A CA 1
ATOM 5732 C C . GLN A 1 704 ? 18.288 -16.593 -6.054 1.00 58.47 704 GLN A C 1
ATOM 5734 O O . GLN A 1 704 ? 18.646 -17.763 -6.016 1.00 58.47 704 GLN A O 1
ATOM 5739 N N . ASN A 1 705 ? 17.553 -16.048 -5.080 1.00 52.97 705 ASN A N 1
ATOM 5740 C CA . ASN A 1 705 ? 17.064 -16.818 -3.934 1.00 52.97 705 ASN A CA 1
ATOM 5741 C C . ASN A 1 705 ? 16.026 -17.870 -4.350 1.00 52.97 705 ASN A C 1
ATOM 5743 O O . ASN A 1 705 ? 16.028 -18.964 -3.794 1.00 52.97 705 ASN A O 1
ATOM 5747 N N . LEU A 1 706 ? 15.151 -17.554 -5.312 1.00 58.09 706 LEU A N 1
ATOM 5748 C CA . LEU A 1 706 ? 14.221 -18.514 -5.908 1.00 58.09 706 LEU A CA 1
ATOM 5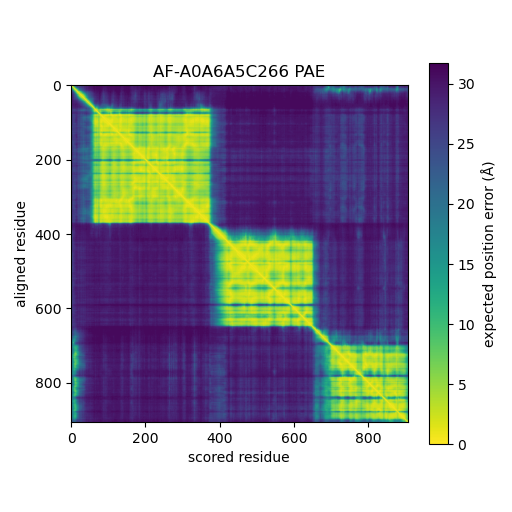749 C C . LEU A 1 706 ? 14.992 -19.665 -6.565 1.00 58.09 706 LEU A C 1
ATOM 5751 O O . LEU A 1 706 ? 14.759 -20.818 -6.222 1.00 58.09 706 LEU A O 1
ATOM 5755 N N . PHE A 1 707 ? 15.952 -19.356 -7.437 1.00 60.28 707 PHE A N 1
ATOM 5756 C CA . PHE A 1 707 ? 16.769 -20.370 -8.105 1.00 60.28 707 PHE A CA 1
ATOM 5757 C C . PHE A 1 707 ? 17.608 -21.196 -7.135 1.00 60.28 707 PHE A C 1
ATOM 5759 O O . PHE A 1 707 ? 17.623 -22.414 -7.238 1.00 60.28 707 PHE A O 1
ATOM 5766 N N . SER A 1 708 ? 18.223 -20.558 -6.141 1.00 54.00 708 SER A N 1
ATOM 5767 C CA . SER A 1 708 ? 18.983 -21.256 -5.105 1.00 54.00 708 SER A CA 1
ATOM 5768 C C . SER A 1 708 ? 18.107 -22.207 -4.292 1.00 54.00 708 SER A C 1
ATOM 5770 O O . SER A 1 708 ? 18.577 -23.279 -3.925 1.00 54.00 708 SER A O 1
ATOM 5772 N N . LYS A 1 709 ? 16.843 -21.859 -4.017 1.00 50.66 709 LYS A N 1
ATOM 5773 C CA . LYS A 1 709 ? 15.932 -22.779 -3.329 1.00 50.66 709 LYS A CA 1
ATOM 5774 C C . LYS A 1 709 ? 15.439 -23.901 -4.239 1.00 50.66 709 LYS A C 1
ATOM 5776 O O . LYS A 1 709 ? 15.394 -25.032 -3.767 1.00 50.66 709 LYS A O 1
ATOM 5781 N N . LEU A 1 710 ? 15.107 -23.613 -5.502 1.00 54.12 710 LEU A N 1
ATOM 5782 C CA . LEU A 1 710 ? 14.736 -24.633 -6.497 1.00 54.12 710 LEU A CA 1
ATOM 5783 C C . LEU A 1 710 ? 15.848 -25.672 -6.663 1.00 54.12 710 LEU A C 1
ATOM 5785 O O . LEU A 1 710 ? 15.585 -26.871 -6.609 1.00 54.12 710 LEU A O 1
ATOM 5789 N N . GLU A 1 711 ? 17.092 -25.212 -6.742 1.00 55.25 711 GLU A N 1
ATOM 5790 C CA . GLU A 1 711 ? 18.265 -26.077 -6.801 1.00 55.25 711 GLU A CA 1
ATOM 5791 C C . GLU A 1 711 ? 18.452 -26.855 -5.488 1.00 55.25 711 GLU A C 1
ATOM 5793 O O . GLU A 1 711 ? 18.670 -28.061 -5.507 1.00 55.25 711 GLU A O 1
ATOM 5798 N N . GLN A 1 712 ? 18.288 -26.202 -4.331 1.00 46.88 712 GLN A N 1
ATOM 5799 C CA . GLN A 1 712 ? 18.472 -26.839 -3.023 1.00 46.88 712 GLN A CA 1
ATOM 5800 C C . GLN A 1 712 ? 17.443 -27.936 -2.717 1.00 46.88 712 GLN A C 1
ATOM 5802 O O . GLN A 1 712 ? 17.794 -28.931 -2.087 1.00 46.88 712 GLN A O 1
ATOM 5807 N N . VAL A 1 713 ? 16.174 -27.736 -3.075 1.00 43.91 713 VAL A N 1
ATOM 5808 C CA . VAL A 1 713 ? 15.080 -28.620 -2.632 1.00 43.91 713 VAL A CA 1
ATOM 5809 C C . VAL A 1 713 ? 14.598 -29.558 -3.726 1.00 43.91 713 VAL A C 1
ATOM 5811 O O . VAL A 1 713 ? 14.194 -30.676 -3.422 1.00 43.91 713 VAL A O 1
ATOM 5814 N N . ALA A 1 714 ? 14.672 -29.139 -4.985 1.00 49.12 714 ALA A N 1
ATOM 5815 C CA . ALA A 1 714 ? 14.226 -29.947 -6.113 1.00 49.12 714 ALA A CA 1
ATOM 5816 C C . ALA A 1 714 ? 15.367 -30.391 -7.033 1.00 49.12 714 ALA A C 1
ATOM 5818 O O . ALA A 1 714 ? 15.130 -31.168 -7.952 1.00 49.12 714 ALA A O 1
ATOM 5819 N N . GLY A 1 715 ? 16.592 -29.896 -6.818 1.00 50.66 715 GLY A N 1
ATOM 5820 C CA . GLY A 1 715 ? 17.713 -30.145 -7.724 1.00 50.66 715 GLY A CA 1
ATOM 5821 C C . GLY A 1 715 ? 17.555 -29.474 -9.089 1.00 50.66 715 GLY A C 1
ATOM 5822 O O . GLY A 1 715 ? 18.288 -29.824 -10.004 1.00 50.66 715 GLY A O 1
ATOM 5823 N N . ILE A 1 716 ? 16.607 -28.540 -9.236 1.00 58.84 716 ILE A N 1
ATOM 5824 C CA . ILE A 1 716 ? 16.263 -27.922 -10.519 1.00 58.84 716 ILE A CA 1
ATOM 5825 C C . ILE A 1 716 ? 16.995 -26.603 -10.686 1.00 58.84 716 ILE A C 1
ATOM 5827 O O . ILE A 1 716 ? 16.869 -25.675 -9.883 1.00 58.84 716 ILE A O 1
ATOM 5831 N N . THR A 1 717 ? 17.710 -26.506 -11.794 1.00 65.06 717 THR A N 1
ATOM 5832 C CA . THR A 1 717 ? 18.401 -25.306 -12.234 1.00 65.06 717 THR A CA 1
ATOM 5833 C C . THR A 1 717 ? 17.510 -24.462 -13.153 1.00 65.06 717 THR A C 1
ATOM 5835 O O . THR A 1 717 ? 16.578 -24.966 -13.786 1.00 65.06 717 THR A O 1
ATOM 5838 N N . PRO A 1 718 ? 17.797 -23.157 -13.304 1.00 61.81 718 PRO A N 1
ATOM 5839 C CA . PRO A 1 718 ? 17.009 -22.271 -14.165 1.00 61.81 718 PRO A CA 1
ATOM 5840 C C . PRO A 1 718 ? 16.949 -22.700 -15.638 1.00 61.81 718 PRO A C 1
ATOM 5842 O O . PRO A 1 718 ? 16.035 -22.294 -16.346 1.00 61.81 718 PRO A O 1
ATOM 5845 N N . ASN A 1 719 ? 17.925 -23.488 -16.099 1.00 70.19 719 ASN A N 1
ATOM 5846 C CA . ASN A 1 719 ? 18.015 -23.950 -17.486 1.00 70.19 719 ASN A CA 1
ATOM 5847 C C . ASN A 1 719 ? 17.113 -25.151 -17.790 1.00 70.19 719 ASN A C 1
ATOM 5849 O O . ASN A 1 719 ? 16.935 -25.502 -18.952 1.00 70.19 719 ASN A O 1
ATOM 5853 N N . GLU A 1 720 ? 16.578 -25.804 -16.762 1.00 68.19 720 GLU A N 1
ATOM 5854 C CA . GLU A 1 720 ? 15.700 -26.967 -16.918 1.00 68.19 720 GLU A CA 1
ATOM 5855 C C . GLU A 1 720 ? 14.227 -26.552 -17.062 1.00 68.19 720 GLU A C 1
ATOM 5857 O O . GLU A 1 720 ? 13.358 -27.373 -17.353 1.00 68.19 720 GLU A O 1
ATOM 5862 N N . LEU A 1 721 ? 13.933 -25.260 -16.903 1.00 69.56 721 LEU A N 1
ATOM 5863 C CA . LEU A 1 721 ? 12.581 -24.723 -16.942 1.00 69.56 721 LEU A CA 1
ATOM 5864 C C . LEU A 1 721 ? 12.083 -24.595 -18.385 1.00 69.56 721 LEU A C 1
ATOM 5866 O O . LEU A 1 721 ? 12.757 -24.037 -19.247 1.00 69.56 721 LEU A O 1
ATOM 5870 N N . SER A 1 722 ? 10.869 -25.075 -18.643 1.00 71.56 722 SER A N 1
ATOM 5871 C CA . SER A 1 722 ? 10.278 -25.056 -19.990 1.00 71.56 722 SER A CA 1
ATOM 5872 C C . SER A 1 722 ? 9.189 -23.994 -20.143 1.00 71.56 722 SER A C 1
ATOM 5874 O O . SER A 1 722 ? 9.086 -23.349 -21.190 1.00 71.56 722 SER A O 1
ATOM 5876 N N . LEU A 1 723 ? 8.416 -23.766 -19.077 1.00 75.94 723 LEU A N 1
ATOM 5877 C CA . LEU A 1 723 ? 7.235 -22.916 -19.089 1.00 75.94 723 LEU A CA 1
ATOM 5878 C C . LEU A 1 723 ? 7.090 -22.118 -17.789 1.00 75.94 723 LEU A C 1
ATOM 5880 O O . LEU A 1 723 ? 7.253 -22.647 -16.690 1.00 75.94 723 LEU A O 1
ATOM 5884 N N . ILE A 1 724 ? 6.713 -20.852 -17.944 1.00 79.12 724 ILE A N 1
ATOM 5885 C CA . ILE A 1 724 ? 6.216 -19.951 -16.909 1.00 79.12 724 ILE A CA 1
ATOM 5886 C C . ILE A 1 724 ? 4.767 -19.614 -17.245 1.00 79.12 724 ILE A C 1
ATOM 5888 O O . ILE A 1 724 ? 4.496 -19.066 -18.312 1.00 79.12 724 ILE A O 1
ATOM 5892 N N . ILE A 1 725 ? 3.845 -19.891 -16.326 1.00 81.50 725 ILE A N 1
ATOM 5893 C CA . ILE A 1 725 ? 2.431 -19.526 -16.478 1.00 81.50 725 ILE A CA 1
ATOM 5894 C C . ILE A 1 725 ? 2.131 -18.302 -15.613 1.00 81.50 725 ILE A C 1
ATOM 5896 O O . ILE A 1 725 ? 2.256 -18.354 -14.389 1.00 81.50 725 ILE A O 1
ATOM 5900 N N . ILE A 1 726 ? 1.703 -17.213 -16.249 1.00 84.81 726 ILE A N 1
ATOM 5901 C CA . ILE A 1 726 ? 1.206 -16.013 -15.574 1.00 84.81 726 ILE A CA 1
ATOM 5902 C C . ILE A 1 726 ? -0.308 -16.111 -15.476 1.00 84.81 726 ILE A C 1
ATOM 5904 O O . ILE A 1 726 ? -0.992 -16.365 -16.461 1.00 84.81 726 ILE A O 1
ATOM 5908 N N . THR A 1 727 ? -0.837 -15.924 -14.272 1.00 84.44 727 THR A N 1
ATOM 5909 C CA . THR A 1 727 ? -2.243 -16.240 -13.987 1.00 84.44 727 THR A CA 1
ATOM 5910 C C . THR A 1 727 ? -3.182 -15.079 -14.315 1.00 84.44 727 THR A C 1
ATOM 5912 O O . THR A 1 727 ? -4.330 -15.307 -14.685 1.00 84.44 727 THR A O 1
ATOM 5915 N N . HIS A 1 728 ? -2.698 -13.841 -14.189 1.00 88.50 728 HIS A N 1
ATOM 5916 C CA . HIS A 1 728 ? -3.387 -12.604 -14.562 1.00 88.50 728 HIS A CA 1
ATOM 5917 C C . HIS A 1 728 ? -2.416 -11.408 -14.538 1.00 88.50 728 HIS A C 1
ATOM 5919 O O . HIS A 1 728 ? -1.296 -11.497 -14.032 1.00 88.50 728 HIS A O 1
ATOM 5925 N N . ALA A 1 729 ? -2.841 -10.272 -15.086 1.00 85.88 729 ALA A N 1
ATOM 5926 C CA . ALA A 1 729 ? -2.030 -9.083 -15.317 1.00 85.88 729 ALA A CA 1
ATOM 5927 C C . ALA A 1 729 ? -1.906 -8.163 -14.090 1.00 85.88 729 ALA A C 1
ATOM 5929 O O . ALA A 1 729 ? -2.041 -6.951 -14.212 1.00 85.88 729 ALA A O 1
ATOM 5930 N N . HIS A 1 730 ? -1.633 -8.686 -12.895 1.00 82.25 730 HIS A N 1
ATOM 5931 C CA . HIS A 1 730 ? -1.216 -7.845 -11.765 1.00 82.25 730 HIS A CA 1
ATOM 5932 C C . HIS A 1 730 ? 0.313 -7.766 -11.651 1.00 82.25 730 HIS A C 1
ATOM 5934 O O . HIS A 1 730 ? 1.053 -8.664 -12.058 1.00 82.25 730 HIS A O 1
ATOM 5940 N N . PHE A 1 731 ? 0.809 -6.646 -11.120 1.00 74.06 731 PHE A N 1
ATOM 5941 C CA . PHE A 1 731 ? 2.243 -6.350 -11.076 1.00 74.06 731 PHE A CA 1
ATOM 5942 C C . PHE A 1 731 ? 3.050 -7.367 -10.250 1.00 74.06 731 PHE A C 1
ATOM 5944 O O . PHE A 1 731 ? 4.177 -7.693 -10.612 1.00 74.06 731 PHE A O 1
ATOM 5951 N N . ASP A 1 732 ? 2.493 -7.882 -9.159 1.00 66.94 732 ASP A N 1
ATOM 5952 C CA . ASP A 1 732 ? 3.094 -8.918 -8.310 1.00 66.94 732 ASP A CA 1
ATOM 5953 C C . ASP A 1 732 ? 3.138 -10.308 -8.970 1.00 66.94 732 ASP A C 1
ATOM 5955 O O . ASP A 1 732 ? 3.909 -11.163 -8.541 1.00 66.94 732 ASP A O 1
ATOM 5959 N N . HIS A 1 733 ? 2.405 -10.509 -10.069 1.00 72.75 733 HIS A N 1
ATOM 5960 C CA . HIS A 1 733 ? 2.437 -11.740 -10.868 1.00 72.75 733 HIS A CA 1
ATOM 5961 C C . HIS A 1 733 ? 3.344 -11.616 -12.096 1.00 72.75 733 HIS A C 1
ATOM 5963 O O . HIS A 1 733 ? 4.033 -12.564 -12.457 1.00 72.75 733 HIS A O 1
ATOM 5969 N N . ALA A 1 734 ? 3.393 -10.440 -12.727 1.00 74.62 734 ALA A N 1
ATOM 5970 C CA . ALA A 1 734 ? 4.065 -10.256 -14.018 1.00 74.62 734 ALA A CA 1
ATOM 5971 C C . ALA A 1 734 ? 5.325 -9.372 -13.977 1.00 74.62 734 ALA A C 1
ATOM 5973 O O . ALA A 1 734 ? 6.064 -9.285 -14.960 1.00 74.62 734 ALA A O 1
ATOM 5974 N N . GLY A 1 735 ? 5.605 -8.706 -12.853 1.00 68.94 735 GLY A N 1
ATOM 5975 C CA . GLY A 1 735 ? 6.642 -7.673 -12.754 1.00 68.94 735 GLY A CA 1
ATOM 5976 C C . GLY A 1 735 ? 8.075 -8.159 -13.002 1.00 68.94 735 GLY A C 1
ATOM 5977 O O . GLY A 1 735 ? 8.934 -7.359 -13.373 1.00 68.94 735 GLY A O 1
ATOM 5978 N N . CYS A 1 736 ? 8.346 -9.458 -12.839 1.00 69.44 736 CYS A N 1
ATOM 5979 C CA . CYS A 1 736 ? 9.669 -10.057 -13.042 1.00 69.44 736 CYS A CA 1
ATOM 5980 C C . CYS A 1 736 ? 9.840 -10.775 -14.392 1.00 69.44 736 CYS A C 1
ATOM 5982 O O . CYS A 1 736 ? 10.953 -11.197 -14.704 1.00 69.44 736 CYS A O 1
ATOM 5984 N N . VAL A 1 737 ? 8.794 -10.879 -15.222 1.00 73.50 737 VAL A N 1
ATOM 5985 C CA . VAL A 1 737 ? 8.830 -11.648 -16.483 1.00 73.50 737 VAL A CA 1
ATOM 5986 C C . VAL A 1 737 ? 9.927 -11.161 -17.429 1.00 73.50 737 VAL A C 1
ATOM 5988 O O . VAL A 1 737 ? 10.623 -11.962 -18.053 1.00 73.50 737 VAL A O 1
ATOM 5991 N N . TRP A 1 738 ? 10.162 -9.848 -17.473 1.00 70.56 738 TRP A N 1
ATOM 5992 C CA . TRP A 1 738 ? 11.246 -9.250 -18.255 1.00 70.56 738 TRP A CA 1
ATOM 5993 C C . TRP A 1 738 ? 12.625 -9.857 -17.943 1.00 70.56 738 TRP A C 1
ATOM 5995 O O . TRP A 1 738 ? 13.445 -10.011 -18.847 1.00 70.56 738 TRP A O 1
ATOM 6005 N N . TYR A 1 739 ? 12.890 -10.226 -16.685 1.00 72.88 739 TYR A N 1
ATOM 6006 C CA . TYR A 1 739 ? 14.158 -10.843 -16.298 1.00 72.88 739 TYR A CA 1
ATOM 6007 C C . TYR A 1 739 ? 14.314 -12.231 -16.930 1.00 72.88 739 TYR A C 1
ATOM 6009 O O . TYR A 1 739 ? 15.364 -12.525 -17.497 1.00 72.88 739 TYR A O 1
ATOM 6017 N N . PHE A 1 740 ? 13.262 -13.054 -16.905 1.00 73.94 740 PHE A N 1
ATOM 6018 C CA . PHE A 1 740 ? 13.269 -14.382 -17.522 1.00 73.94 740 PHE A CA 1
ATOM 6019 C C . PHE A 1 740 ? 13.381 -14.298 -19.043 1.00 73.94 740 PHE A C 1
ATOM 6021 O O . PHE A 1 740 ? 14.251 -14.943 -19.617 1.00 73.94 740 PHE A O 1
ATOM 6028 N N . LYS A 1 741 ? 12.619 -13.409 -19.691 1.00 75.56 741 LYS A N 1
ATOM 6029 C CA . LYS A 1 741 ? 12.729 -13.184 -21.144 1.00 75.56 741 LYS A CA 1
ATOM 6030 C C . LYS A 1 741 ? 14.129 -12.728 -21.563 1.00 75.56 741 LYS A C 1
ATOM 6032 O O . LYS A 1 741 ? 14.578 -13.068 -22.653 1.00 75.56 741 LYS A O 1
ATOM 6037 N N . LYS A 1 742 ? 14.822 -11.969 -20.708 1.00 78.31 742 LYS A N 1
ATOM 6038 C CA . LYS A 1 742 ? 16.177 -11.476 -20.976 1.00 78.31 742 LYS A CA 1
ATOM 6039 C C . LYS A 1 742 ? 17.266 -12.522 -20.721 1.00 78.31 742 LYS A C 1
ATOM 6041 O O . LYS A 1 742 ? 18.198 -12.616 -21.511 1.00 78.31 742 LYS A O 1
ATOM 6046 N N . HIS A 1 743 ? 17.195 -13.240 -19.602 1.00 75.81 743 HIS A N 1
ATOM 6047 C CA . HIS A 1 743 ? 18.285 -14.103 -19.129 1.00 75.81 743 HIS A CA 1
ATOM 6048 C C . HIS A 1 743 ? 18.084 -15.588 -19.452 1.00 75.81 743 HIS A C 1
ATOM 6050 O O . HIS A 1 743 ? 19.068 -16.312 -19.563 1.00 75.81 743 HIS A O 1
ATOM 6056 N N . TYR A 1 744 ? 16.841 -16.021 -19.660 1.00 75.19 744 TYR A N 1
ATOM 6057 C CA . TYR A 1 744 ? 16.469 -17.405 -19.949 1.00 75.19 744 TYR A CA 1
ATOM 6058 C C . TYR A 1 744 ? 15.437 -17.462 -21.089 1.00 75.19 744 TYR A C 1
ATOM 6060 O O . TYR A 1 744 ? 14.309 -17.911 -20.895 1.00 75.19 744 TYR A O 1
ATOM 6068 N N . PRO A 1 745 ? 15.797 -17.008 -22.303 1.00 81.25 745 PRO A N 1
ATOM 6069 C CA . PRO A 1 745 ? 14.858 -16.886 -23.423 1.00 81.25 745 PRO A CA 1
ATOM 6070 C C . PRO A 1 745 ? 14.298 -18.228 -23.927 1.00 81.25 745 PRO A C 1
ATOM 6072 O O . PRO A 1 745 ? 13.371 -18.234 -24.735 1.00 81.25 745 PRO A O 1
ATOM 6075 N N . HIS A 1 746 ? 14.865 -19.357 -23.488 1.00 80.56 746 HIS A N 1
ATOM 6076 C CA . HIS A 1 746 ? 14.351 -20.693 -23.788 1.00 80.56 746 HIS A CA 1
ATOM 6077 C C . HIS A 1 746 ? 13.063 -21.012 -23.014 1.00 80.56 746 HIS A C 1
ATOM 6079 O O . HIS A 1 746 ? 12.244 -21.779 -23.516 1.00 80.56 746 HIS A O 1
ATOM 6085 N N . ILE A 1 747 ? 12.862 -20.400 -21.841 1.00 78.50 747 ILE A N 1
ATOM 6086 C CA . ILE A 1 747 ? 11.672 -20.603 -21.017 1.00 78.50 747 ILE A CA 1
ATOM 6087 C C . ILE A 1 747 ? 10.503 -19.866 -21.669 1.00 78.50 747 ILE A C 1
ATOM 6089 O O . ILE A 1 747 ? 10.535 -18.643 -21.832 1.00 78.50 747 ILE A O 1
ATOM 6093 N N . LYS A 1 748 ? 9.459 -20.605 -22.040 1.00 81.94 748 LYS A N 1
ATOM 6094 C CA . LYS A 1 748 ? 8.243 -20.028 -22.615 1.00 81.94 748 LYS A CA 1
ATOM 6095 C C . LYS A 1 748 ? 7.432 -19.330 -21.536 1.00 81.94 748 LYS A C 1
ATOM 6097 O O . LYS A 1 748 ? 7.346 -19.812 -20.414 1.00 81.94 748 LYS A O 1
ATOM 6102 N N . VAL A 1 749 ? 6.808 -18.208 -21.873 1.00 82.81 749 VAL A N 1
ATOM 6103 C CA . VAL A 1 749 ? 5.882 -17.499 -20.989 1.00 82.81 749 VAL A CA 1
ATOM 6104 C C . VAL A 1 749 ? 4.471 -17.590 -21.557 1.00 82.81 749 VAL A C 1
ATOM 6106 O O . VAL A 1 749 ? 4.184 -17.013 -22.608 1.00 82.81 749 VAL A O 1
ATOM 6109 N N . ALA A 1 750 ? 3.593 -18.296 -20.849 1.00 84.94 750 ALA A N 1
ATOM 6110 C CA . ALA A 1 750 ? 2.168 -18.351 -21.131 1.00 84.94 750 ALA A CA 1
ATOM 6111 C C . ALA A 1 750 ? 1.402 -17.324 -20.298 1.00 84.94 750 ALA A C 1
ATOM 6113 O O . ALA A 1 750 ? 1.654 -17.162 -19.102 1.00 84.94 750 ALA A O 1
ATOM 6114 N N . VAL A 1 751 ? 0.439 -16.655 -20.925 1.00 89.12 751 VAL A N 1
ATOM 6115 C CA . VAL A 1 751 ? -0.457 -15.700 -20.262 1.00 89.12 751 VAL A CA 1
ATOM 6116 C C . VAL A 1 751 ? -1.910 -15.944 -20.684 1.00 89.12 751 VAL A C 1
ATOM 6118 O O . VAL A 1 751 ? -2.144 -16.590 -21.712 1.00 89.12 751 VAL A O 1
ATOM 6121 N N . PRO A 1 752 ? -2.907 -15.400 -19.967 1.00 91.69 752 PRO A N 1
ATOM 6122 C CA . PRO A 1 752 ? -4.291 -15.461 -20.409 1.00 91.69 752 PRO A CA 1
ATOM 6123 C C . PRO A 1 752 ? -4.491 -14.660 -21.692 1.00 91.69 752 PRO A C 1
ATOM 6125 O O . PRO A 1 752 ? -4.128 -13.484 -21.765 1.00 91.69 752 PRO A O 1
ATOM 6128 N N . ALA A 1 753 ? -5.131 -15.262 -22.690 1.00 92.75 753 ALA A N 1
ATOM 6129 C CA . ALA A 1 753 ? -5.384 -14.631 -23.980 1.00 92.75 753 ALA A CA 1
ATOM 6130 C C . ALA A 1 753 ? -6.201 -13.334 -23.846 1.00 92.75 753 ALA A C 1
ATOM 6132 O O . ALA A 1 753 ? -5.923 -12.355 -24.535 1.00 92.75 753 ALA A O 1
ATOM 6133 N N . LEU A 1 754 ? -7.164 -13.306 -22.916 1.00 91.75 754 LEU A N 1
ATOM 6134 C CA . LEU A 1 754 ? -8.005 -12.136 -22.634 1.00 91.75 754 LEU A CA 1
ATOM 6135 C C . LEU A 1 754 ? -7.236 -10.958 -22.017 1.00 91.75 754 LEU A C 1
ATOM 6137 O O . LEU A 1 754 ? -7.711 -9.826 -22.054 1.00 91.75 754 LEU A O 1
ATOM 6141 N N . GLU A 1 755 ? -6.053 -11.208 -21.459 1.00 91.44 755 GLU A N 1
ATOM 6142 C CA . GLU A 1 755 ? -5.198 -10.181 -20.861 1.00 91.44 755 GLU A CA 1
ATOM 6143 C C . GLU A 1 755 ? -3.884 -10.002 -21.638 1.00 91.44 755 GLU A C 1
ATOM 6145 O O . GLU A 1 755 ? -3.033 -9.222 -21.225 1.00 91.44 755 GLU A O 1
ATOM 6150 N N . ALA A 1 756 ? -3.718 -10.655 -22.793 1.00 91.69 756 ALA A N 1
ATOM 6151 C CA . ALA A 1 756 ? -2.488 -10.619 -23.587 1.00 91.69 756 ALA A CA 1
ATOM 6152 C C . ALA A 1 756 ? -2.034 -9.187 -23.917 1.00 91.69 756 ALA A C 1
ATOM 6154 O O . ALA A 1 756 ? -0.873 -8.836 -23.709 1.00 91.69 756 ALA A O 1
ATOM 6155 N N . ASP A 1 757 ? -2.963 -8.338 -24.361 1.00 91.12 757 ASP A N 1
ATOM 6156 C CA . ASP A 1 757 ? -2.665 -6.945 -24.714 1.00 91.12 757 ASP A CA 1
ATOM 6157 C C . ASP A 1 757 ? -2.222 -6.119 -23.503 1.00 91.12 757 ASP A C 1
ATOM 6159 O O . ASP A 1 757 ? -1.406 -5.213 -23.639 1.00 91.12 757 ASP A O 1
ATOM 61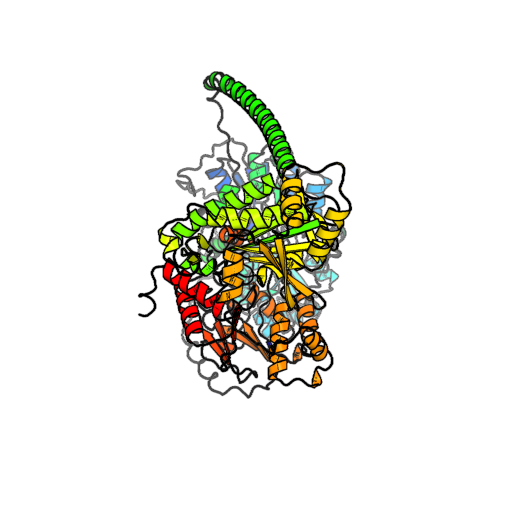63 N N . ARG A 1 758 ? -2.677 -6.473 -22.297 1.00 89.19 758 ARG A N 1
ATOM 6164 C CA . ARG A 1 758 ? -2.238 -5.826 -21.056 1.00 89.19 758 ARG A CA 1
ATOM 6165 C C . ARG A 1 758 ? -0.749 -6.066 -20.814 1.00 89.19 758 ARG A C 1
ATOM 6167 O O . ARG A 1 758 ? -0.016 -5.122 -20.539 1.00 89.19 758 ARG A O 1
ATOM 6174 N N . PHE A 1 759 ? -0.266 -7.293 -21.015 1.00 87.50 759 PHE A N 1
ATOM 6175 C CA . PHE A 1 759 ? 1.168 -7.600 -20.923 1.00 87.50 759 PHE A CA 1
ATOM 6176 C C . PHE A 1 759 ? 1.988 -6.936 -22.033 1.00 87.50 759 PHE A C 1
ATOM 6178 O O . PHE A 1 759 ? 3.076 -6.428 -21.758 1.00 87.50 759 PHE A O 1
ATOM 6185 N N . ARG A 1 760 ? 1.455 -6.880 -23.262 1.00 91.50 760 ARG A N 1
ATOM 6186 C CA . ARG A 1 760 ? 2.101 -6.197 -24.398 1.00 91.50 760 ARG A CA 1
ATOM 6187 C C . ARG A 1 760 ? 2.232 -4.697 -24.184 1.00 91.50 760 ARG A C 1
ATOM 6189 O O . ARG A 1 760 ? 3.235 -4.116 -24.578 1.00 91.50 760 ARG A O 1
ATOM 6196 N N . ASN A 1 761 ? 1.238 -4.083 -23.555 1.00 86.19 761 ASN A N 1
ATOM 6197 C CA . ASN A 1 761 ? 1.212 -2.645 -23.300 1.00 86.19 761 ASN A CA 1
ATOM 6198 C C . ASN A 1 761 ? 1.863 -2.275 -21.958 1.00 86.19 761 ASN A C 1
ATOM 6200 O O . ASN A 1 761 ? 2.178 -1.111 -21.726 1.00 86.19 761 ASN A O 1
ATOM 6204 N N . GLY A 1 762 ? 2.111 -3.260 -21.088 1.00 83.19 762 GLY A N 1
ATOM 6205 C CA . GLY A 1 762 ? 2.625 -3.041 -19.735 1.00 83.19 762 GLY A CA 1
ATOM 6206 C C . GLY A 1 762 ? 1.569 -2.554 -18.735 1.00 83.19 762 GLY A C 1
ATOM 6207 O O . GLY A 1 762 ? 1.907 -2.079 -17.647 1.00 83.19 762 GLY A O 1
ATOM 6208 N N . ASP A 1 763 ? 0.293 -2.690 -19.083 1.00 83.56 763 ASP A N 1
ATOM 6209 C CA . ASP A 1 763 ? -0.840 -2.198 -18.309 1.00 83.56 763 ASP A CA 1
ATOM 6210 C C . ASP A 1 763 ? -1.293 -3.247 -17.285 1.00 83.56 763 ASP A C 1
ATOM 6212 O O . ASP A 1 763 ? -1.698 -4.340 -17.674 1.00 83.56 763 ASP A O 1
ATOM 6216 N N . PRO A 1 764 ? -1.301 -2.966 -15.972 1.00 81.94 764 PRO A N 1
ATOM 6217 C CA . PRO A 1 764 ? -1.876 -3.898 -15.012 1.00 81.94 764 PRO A CA 1
ATOM 6218 C C . PRO A 1 764 ? -3.412 -3.975 -15.126 1.00 81.94 764 PRO A C 1
ATOM 6220 O O . PRO A 1 764 ? -4.088 -3.021 -15.524 1.00 81.94 764 PRO A O 1
ATOM 6223 N N . ALA A 1 765 ? -3.990 -5.114 -14.747 1.00 82.81 765 ALA A N 1
ATOM 6224 C CA . ALA A 1 765 ? -5.429 -5.306 -14.643 1.00 82.81 765 ALA A CA 1
ATOM 6225 C C . ALA A 1 765 ? -6.036 -4.375 -13.567 1.00 82.81 765 ALA A C 1
ATOM 6227 O O . ALA A 1 765 ? -5.392 -4.082 -12.554 1.00 82.81 765 ALA A O 1
ATOM 6228 N N . PRO A 1 766 ? -7.279 -3.885 -13.750 1.00 81.31 766 PRO A N 1
ATOM 6229 C CA . PRO A 1 766 ? -7.898 -2.973 -12.795 1.00 81.31 766 PRO A CA 1
ATOM 6230 C C . PRO A 1 766 ? -8.193 -3.657 -11.454 1.00 81.31 766 PRO A C 1
ATOM 6232 O O . PRO A 1 766 ? -8.926 -4.640 -11.392 1.00 81.31 766 PRO A O 1
ATOM 6235 N N . SER A 1 767 ? -7.704 -3.076 -10.359 1.00 78.69 767 SER A N 1
ATOM 6236 C CA . SER A 1 767 ? -7.997 -3.539 -8.999 1.00 78.69 767 SER A CA 1
ATOM 6237 C C . SER A 1 767 ? -9.174 -2.773 -8.372 1.00 78.69 767 SER A C 1
ATOM 6239 O O . SER A 1 767 ? -9.112 -1.551 -8.180 1.00 78.69 767 SER A O 1
ATOM 6241 N N . PHE A 1 768 ? -10.246 -3.471 -7.988 1.00 82.25 768 PHE A N 1
ATOM 6242 C CA . PHE A 1 768 ? -11.431 -2.873 -7.352 1.00 82.25 768 PHE A CA 1
ATOM 6243 C C . PHE A 1 768 ? -11.515 -3.250 -5.861 1.00 82.25 768 PHE A C 1
ATOM 6245 O O . PHE A 1 768 ? -11.657 -4.425 -5.535 1.00 82.25 768 PHE A O 1
ATOM 6252 N N . PRO A 1 769 ? -11.402 -2.286 -4.928 1.00 79.62 769 PRO A N 1
ATOM 6253 C CA . PRO A 1 769 ? -11.259 -2.575 -3.500 1.00 79.62 769 PRO A CA 1
ATOM 6254 C C . PRO A 1 769 ? -12.573 -3.026 -2.839 1.00 79.62 769 PRO A C 1
ATOM 6256 O O . PRO A 1 769 ? -13.597 -2.360 -2.986 1.00 79.62 769 PRO A O 1
ATOM 6259 N N . THR A 1 770 ? -12.520 -4.075 -2.012 1.00 75.50 770 THR A N 1
ATOM 6260 C CA . THR A 1 770 ? -13.697 -4.675 -1.341 1.00 75.50 770 THR A CA 1
ATOM 6261 C C . THR A 1 770 ? -14.117 -4.011 -0.023 1.00 75.50 770 THR A C 1
ATOM 6263 O O . THR A 1 770 ? -15.210 -4.255 0.480 1.00 75.50 770 THR A O 1
ATOM 6266 N N . GLY A 1 771 ? -13.282 -3.140 0.554 1.00 72.88 771 GLY A N 1
ATOM 6267 C CA . GLY A 1 771 ? -13.557 -2.440 1.814 1.00 72.88 771 GLY A CA 1
ATOM 6268 C C . GLY A 1 771 ? -12.662 -1.224 2.093 1.00 72.88 771 GLY A C 1
ATOM 6269 O O . GLY A 1 771 ? -11.865 -0.787 1.259 1.00 72.88 771 GLY A O 1
ATOM 6270 N N . LEU A 1 772 ? -12.792 -0.643 3.294 1.00 64.38 772 LEU A N 1
ATOM 6271 C CA . LEU A 1 772 ? -12.070 0.580 3.683 1.00 64.38 772 LEU A CA 1
ATOM 6272 C C . LEU A 1 772 ? -10.544 0.368 3.742 1.00 64.38 772 LEU A C 1
ATOM 6274 O O . LEU A 1 772 ? -9.784 1.220 3.290 1.00 64.38 772 LEU A O 1
ATOM 6278 N N . ALA A 1 773 ? -10.099 -0.795 4.226 1.00 60.78 773 ALA A N 1
ATOM 6279 C CA . ALA A 1 773 ? -8.681 -1.153 4.288 1.00 60.78 773 ALA A CA 1
ATOM 6280 C C . ALA A 1 773 ? -8.047 -1.303 2.889 1.00 60.78 773 ALA A C 1
ATOM 6282 O O . ALA A 1 773 ? -6.975 -0.754 2.642 1.00 60.78 773 ALA A O 1
ATOM 6283 N N . SER A 1 774 ? -8.729 -1.961 1.944 1.00 65.75 774 SER A N 1
ATOM 6284 C CA . SER A 1 774 ? -8.275 -2.097 0.548 1.00 65.75 774 SER A CA 1
ATOM 6285 C C . SER A 1 774 ? -8.309 -0.771 -0.221 1.00 65.75 774 SER A C 1
ATOM 6287 O O . SER A 1 774 ? -7.458 -0.550 -1.077 1.00 65.75 774 SER A O 1
ATOM 6289 N N . LYS A 1 775 ? -9.227 0.156 0.108 1.00 69.88 775 LYS A N 1
ATOM 6290 C CA . LYS A 1 775 ? -9.222 1.525 -0.451 1.00 69.88 775 LYS A CA 1
ATOM 6291 C C . LYS A 1 775 ? -7.967 2.298 -0.035 1.00 69.88 775 LYS A C 1
ATOM 6293 O O . LYS A 1 775 ? -7.369 2.978 -0.861 1.00 69.88 775 LYS A O 1
ATOM 6298 N N . ILE A 1 776 ? -7.536 2.152 1.220 1.00 62.28 776 ILE A N 1
ATOM 6299 C CA . ILE A 1 776 ? -6.287 2.748 1.726 1.00 62.28 776 ILE A CA 1
ATOM 6300 C C . ILE A 1 776 ? -5.057 2.090 1.076 1.00 62.28 776 ILE A C 1
ATOM 6302 O O . ILE A 1 776 ? -4.077 2.777 0.788 1.00 62.28 776 ILE A O 1
ATOM 6306 N N . LEU A 1 777 ? -5.106 0.777 0.824 1.00 58.88 777 LEU A N 1
ATOM 6307 C CA . LEU A 1 777 ? -4.033 0.044 0.146 1.00 58.88 777 LEU A CA 1
ATOM 6308 C C . LEU A 1 777 ? -3.866 0.491 -1.317 1.00 58.88 777 LEU A C 1
ATOM 6310 O O . LEU A 1 777 ? -2.743 0.739 -1.748 1.00 58.88 777 LEU A O 1
ATOM 6314 N N . LYS A 1 778 ? -4.980 0.677 -2.039 1.00 63.06 778 LYS A N 1
ATOM 6315 C CA . LYS A 1 778 ? -5.007 1.134 -3.439 1.00 63.06 778 LYS A CA 1
ATOM 6316 C C . LYS A 1 778 ? -4.318 2.491 -3.631 1.00 63.06 778 LYS A C 1
ATOM 6318 O O . LYS A 1 778 ? -3.478 2.638 -4.511 1.00 63.06 778 LYS A O 1
ATOM 6323 N N . ILE A 1 779 ? -4.553 3.442 -2.718 1.00 56.19 779 ILE A N 1
ATOM 6324 C CA . ILE A 1 779 ? -3.906 4.774 -2.718 1.00 56.19 779 ILE A CA 1
ATOM 6325 C C . ILE A 1 779 ? -2.365 4.680 -2.656 1.00 56.19 779 ILE A C 1
ATOM 6327 O O . ILE A 1 779 ? -1.668 5.589 -3.102 1.00 56.19 779 ILE A O 1
ATOM 6331 N N . ARG A 1 780 ? -1.815 3.585 -2.114 1.00 45.38 780 ARG A N 1
ATOM 6332 C CA . ARG A 1 780 ? -0.367 3.349 -1.995 1.00 45.38 780 ARG A CA 1
ATOM 6333 C C . ARG A 1 780 ? 0.222 2.454 -3.099 1.00 45.38 780 ARG A C 1
ATOM 6335 O O . ARG A 1 780 ? 1.447 2.374 -3.175 1.00 45.38 780 ARG A O 1
ATOM 6342 N N . GLY A 1 781 ? -0.601 1.774 -3.907 1.00 45.88 781 GLY A N 1
ATOM 6343 C CA . GLY A 1 781 ? -0.189 0.640 -4.752 1.00 45.88 781 GLY A CA 1
ATOM 6344 C C . GLY A 1 781 ? -0.210 0.856 -6.273 1.00 45.88 781 GLY A C 1
ATOM 6345 O O . GLY A 1 781 ? 0.622 0.264 -6.953 1.00 45.88 781 GLY A O 1
ATOM 6346 N N . ASP A 1 782 ? -1.066 1.739 -6.801 1.00 43.19 782 ASP A N 1
ATOM 6347 C CA . ASP A 1 782 ? -1.371 1.871 -8.249 1.00 43.19 782 ASP A CA 1
ATOM 6348 C C . ASP A 1 782 ? -0.252 2.494 -9.128 1.00 43.19 782 ASP A C 1
ATOM 6350 O O . ASP A 1 782 ? -0.500 2.951 -10.238 1.00 43.19 782 ASP A O 1
ATOM 6354 N N . ARG A 1 783 ? 1.004 2.543 -8.664 1.00 46.72 783 ARG A N 1
ATOM 6355 C CA . ARG A 1 783 ? 2.131 3.184 -9.385 1.00 46.72 783 ARG A CA 1
ATOM 6356 C C . ARG A 1 783 ? 3.088 2.212 -10.081 1.00 46.72 783 ARG A C 1
ATOM 6358 O O . ARG A 1 783 ? 4.192 2.612 -10.445 1.00 46.72 783 ARG A O 1
ATOM 6365 N N . LYS A 1 784 ? 2.741 0.930 -10.198 1.00 54.53 784 LYS A N 1
ATOM 6366 C CA . LYS A 1 784 ? 3.691 -0.103 -10.637 1.00 54.53 784 LYS A CA 1
ATOM 6367 C C . LYS A 1 784 ? 3.280 -0.680 -11.985 1.00 54.53 784 LYS A C 1
ATOM 6369 O O . LYS A 1 784 ? 2.235 -1.306 -12.102 1.00 54.53 784 LYS A O 1
ATOM 6374 N N . VAL A 1 785 ? 4.117 -0.420 -12.983 1.00 62.25 785 VAL A N 1
ATOM 6375 C CA . VAL A 1 785 ? 3.917 -0.784 -14.389 1.00 62.25 785 VAL A CA 1
ATOM 6376 C C . VAL A 1 785 ? 4.591 -2.131 -14.648 1.00 62.25 785 VAL A C 1
ATOM 6378 O O . VAL A 1 785 ? 5.700 -2.372 -14.160 1.00 62.25 785 VAL A O 1
ATOM 6381 N N . ILE A 1 786 ? 3.929 -3.019 -15.388 1.00 73.00 786 ILE A N 1
ATOM 6382 C CA . ILE A 1 786 ? 4.539 -4.261 -15.879 1.00 73.00 786 ILE A CA 1
ATOM 6383 C C . ILE A 1 786 ? 5.425 -3.862 -17.060 1.00 73.00 786 ILE A C 1
ATOM 6385 O O . ILE A 1 786 ? 4.987 -3.111 -17.922 1.00 73.00 786 ILE A O 1
ATOM 6389 N N . LYS A 1 787 ? 6.682 -4.317 -17.131 1.00 78.94 787 LYS A N 1
ATOM 6390 C CA . LYS A 1 787 ? 7.481 -4.051 -18.338 1.00 78.94 787 LYS A CA 1
ATOM 6391 C C . LYS A 1 787 ? 6.827 -4.768 -19.531 1.00 78.94 787 LYS A C 1
ATOM 6393 O O . LYS A 1 787 ? 6.662 -5.983 -19.424 1.00 78.94 787 LYS A O 1
ATOM 6398 N N . PRO A 1 788 ? 6.514 -4.064 -20.636 1.00 87.62 788 PRO A N 1
ATOM 6399 C CA . PRO A 1 788 ? 5.983 -4.669 -21.852 1.00 87.62 788 PRO A CA 1
ATOM 6400 C C . PRO A 1 788 ? 6.776 -5.895 -22.304 1.00 87.62 788 PRO A C 1
ATOM 6402 O O . PRO A 1 788 ? 8.008 -5.842 -22.388 1.00 87.62 788 PRO A O 1
ATOM 6405 N N . PHE A 1 789 ? 6.085 -6.988 -22.615 1.00 85.62 789 PHE A N 1
ATOM 6406 C CA . PHE A 1 789 ? 6.687 -8.156 -23.256 1.00 85.62 789 PHE A CA 1
ATOM 6407 C C . PHE A 1 789 ? 5.680 -8.858 -24.168 1.00 85.62 789 PHE A C 1
ATOM 6409 O O . PHE A 1 789 ? 4.476 -8.789 -23.937 1.00 85.62 789 PHE A O 1
ATOM 6416 N N . GLU A 1 790 ? 6.185 -9.558 -25.186 1.00 91.56 790 GLU A N 1
ATOM 6417 C CA . GLU A 1 790 ? 5.356 -10.435 -26.015 1.00 91.56 790 GLU A CA 1
ATOM 6418 C C . GLU A 1 790 ? 5.263 -11.825 -25.359 1.00 91.56 790 GLU A C 1
ATOM 6420 O O . GLU A 1 790 ? 6.312 -12.461 -25.150 1.00 91.56 790 GLU A O 1
ATOM 6425 N N . PRO A 1 791 ? 4.050 -12.298 -25.012 1.00 89.19 791 PRO A N 1
ATOM 6426 C CA . PRO A 1 791 ? 3.841 -13.657 -24.526 1.00 89.19 791 PRO A CA 1
ATOM 6427 C C . PRO A 1 791 ? 4.234 -14.700 -25.574 1.00 89.19 791 PRO A C 1
ATOM 6429 O O . PRO A 1 791 ? 4.009 -14.506 -26.766 1.00 89.19 791 PRO A O 1
ATOM 6432 N N . ASP A 1 792 ? 4.793 -15.826 -25.135 1.00 87.12 792 ASP A N 1
ATOM 6433 C CA . ASP A 1 792 ? 5.135 -16.929 -26.038 1.00 87.12 792 ASP A CA 1
ATOM 6434 C C . ASP A 1 792 ? 3.926 -17.823 -26.334 1.00 87.12 792 ASP A C 1
ATOM 6436 O O . ASP A 1 792 ? 3.829 -18.383 -27.425 1.00 87.12 792 ASP A O 1
ATOM 6440 N N . LEU A 1 793 ? 3.016 -17.956 -25.364 1.00 88.12 793 LEU A N 1
ATOM 6441 C CA . LEU A 1 793 ? 1.804 -18.768 -25.449 1.00 88.12 793 LEU A CA 1
ATOM 6442 C C . LEU A 1 793 ? 0.607 -17.992 -24.891 1.00 88.12 793 LEU A C 1
ATOM 6444 O O . LEU A 1 793 ? 0.726 -17.239 -23.921 1.00 88.12 793 LEU A O 1
ATOM 6448 N N . LEU A 1 794 ? -0.556 -18.195 -25.503 1.00 92.88 794 LEU A N 1
ATOM 6449 C CA . LEU A 1 794 ? -1.819 -17.605 -25.071 1.00 92.88 794 LEU A CA 1
ATOM 6450 C C . LEU A 1 794 ? -2.764 -18.726 -24.650 1.00 92.88 794 LEU A C 1
ATOM 6452 O O . LEU A 1 794 ? -3.058 -19.608 -25.453 1.00 92.88 794 LEU A O 1
ATOM 6456 N N . PHE A 1 795 ? -3.240 -18.676 -23.409 1.00 89.81 795 PHE A N 1
ATOM 6457 C CA . PHE A 1 795 ? -4.216 -19.628 -22.887 1.00 89.81 795 PHE A CA 1
ATOM 6458 C C . PHE A 1 795 ? -5.624 -19.033 -22.906 1.00 89.81 795 PHE A C 1
ATOM 6460 O O . PHE A 1 795 ? -5.871 -17.954 -22.371 1.00 89.81 795 PHE A O 1
ATOM 6467 N N . HIS A 1 796 ? -6.544 -19.752 -23.533 1.00 90.00 796 HIS A N 1
ATOM 6468 C CA . HIS A 1 796 ? -7.960 -19.446 -23.698 1.00 90.00 796 HIS A CA 1
ATOM 6469 C C . HIS A 1 796 ? -8.852 -20.206 -22.699 1.00 90.00 796 HIS A C 1
ATOM 6471 O O . HIS A 1 796 ? -10.032 -19.880 -22.562 1.00 90.00 796 HIS A O 1
ATOM 6477 N N . GLY A 1 797 ? -8.299 -21.191 -21.987 1.00 83.44 797 GLY A N 1
ATOM 6478 C CA . GLY A 1 797 ? -9.013 -22.091 -21.091 1.00 83.44 797 GLY A CA 1
ATOM 6479 C C . GLY A 1 797 ? -9.359 -23.410 -21.784 1.00 83.44 797 GLY A C 1
ATOM 6480 O O . GLY A 1 797 ? -10.043 -23.439 -22.804 1.00 83.44 797 GLY A O 1
ATOM 6481 N N . GLY A 1 798 ? -8.942 -24.517 -21.173 1.00 84.69 798 GLY A N 1
ATOM 6482 C CA . GLY A 1 798 ? -9.112 -25.882 -21.670 1.00 84.69 798 GLY A CA 1
ATOM 6483 C C . GLY A 1 798 ? -7.826 -26.518 -22.198 1.00 84.69 798 GLY A C 1
ATOM 6484 O O . GLY A 1 798 ? -7.824 -27.723 -22.440 1.00 84.69 798 GLY A O 1
ATOM 6485 N N . GLU A 1 799 ? -6.744 -25.753 -22.345 1.00 89.62 799 GLU A N 1
ATOM 6486 C CA . GLU A 1 799 ? -5.437 -26.267 -22.754 1.00 89.62 799 GLU A CA 1
ATOM 6487 C C . GLU A 1 799 ? -4.902 -27.297 -21.753 1.00 89.62 799 GLU A C 1
ATOM 6489 O O . GLU A 1 799 ? -4.977 -27.091 -20.537 1.00 89.62 799 GLU A O 1
ATOM 6494 N N . SER A 1 800 ? -4.354 -28.396 -22.278 1.00 84.19 800 SER A N 1
ATOM 6495 C CA . SER A 1 800 ? -3.644 -29.409 -21.493 1.00 84.19 800 SER A CA 1
ATOM 6496 C C . SER A 1 800 ? -2.221 -28.943 -21.200 1.00 84.19 800 SER A C 1
ATOM 6498 O O . SER A 1 800 ? -1.594 -28.292 -22.033 1.00 84.19 800 SER A O 1
ATOM 6500 N N . LEU A 1 801 ? -1.712 -29.294 -20.023 1.00 78.75 801 LEU A N 1
ATOM 6501 C CA . LEU A 1 801 ? -0.328 -29.051 -19.621 1.00 78.75 801 LEU A CA 1
ATOM 6502 C C . LEU A 1 801 ? 0.545 -30.311 -19.743 1.00 78.75 801 LEU A C 1
ATOM 6504 O O . LEU A 1 801 ? 1.713 -30.283 -19.354 1.00 78.75 801 LEU A O 1
ATOM 6508 N N . GLU A 1 802 ? 0.008 -31.399 -20.308 1.00 74.88 802 GLU A N 1
ATOM 6509 C CA . GLU A 1 802 ? 0.726 -32.671 -20.478 1.00 74.88 802 GLU A CA 1
ATOM 6510 C C . GLU A 1 802 ? 2.001 -32.503 -21.312 1.00 74.88 802 GLU A C 1
ATOM 6512 O O . GLU A 1 802 ? 3.018 -33.124 -21.013 1.00 74.88 802 GLU A O 1
ATOM 6517 N N . GLU A 1 803 ? 1.984 -31.610 -22.309 1.00 69.00 803 GLU A N 1
ATOM 6518 C CA . GLU A 1 803 ? 3.152 -31.305 -23.150 1.00 69.00 803 GLU A CA 1
ATOM 6519 C C . GLU A 1 803 ? 4.315 -30.657 -22.375 1.00 69.00 803 GLU A C 1
ATOM 6521 O O . GLU A 1 803 ? 5.445 -30.643 -22.858 1.00 69.00 803 GLU A O 1
ATOM 6526 N N . PHE A 1 804 ? 4.046 -30.166 -21.161 1.00 67.50 804 PHE A N 1
ATOM 6527 C CA . PHE A 1 804 ? 5.020 -29.597 -20.227 1.00 67.50 804 PHE A CA 1
ATOM 6528 C C . PHE A 1 804 ? 5.228 -30.481 -18.983 1.00 67.50 804 PHE A C 1
ATOM 6530 O O . PHE A 1 804 ? 5.773 -30.013 -17.983 1.00 67.50 804 PHE A O 1
ATOM 6537 N N . GLY A 1 805 ? 4.767 -31.739 -19.021 1.00 65.81 805 GLY A N 1
ATOM 6538 C CA . GLY A 1 805 ? 4.968 -32.727 -17.958 1.00 65.81 805 GLY A CA 1
ATOM 6539 C C . GLY A 1 805 ? 3.943 -32.691 -16.820 1.00 65.81 805 GLY A C 1
ATOM 6540 O O . GLY A 1 805 ? 4.175 -33.306 -15.782 1.00 65.81 805 GLY A O 1
ATOM 6541 N N . VAL A 1 806 ? 2.813 -31.993 -16.983 1.00 69.00 806 VAL A N 1
ATOM 6542 C CA . VAL A 1 806 ? 1.788 -31.861 -15.932 1.00 69.00 806 VAL A CA 1
ATOM 6543 C C . VAL A 1 806 ? 0.473 -32.492 -16.368 1.00 69.00 806 VAL A C 1
ATOM 6545 O O . VAL A 1 806 ? -0.154 -32.032 -17.319 1.00 69.00 806 VAL A O 1
ATOM 6548 N N . ASP A 1 807 ? -0.002 -33.486 -15.613 1.00 77.62 807 ASP A N 1
ATOM 6549 C CA . ASP A 1 807 ? -1.344 -34.062 -15.783 1.00 77.62 807 ASP A CA 1
ATOM 6550 C C . ASP A 1 807 ? -2.431 -33.113 -15.241 1.00 77.62 807 ASP A C 1
ATOM 6552 O O . ASP A 1 807 ? -3.004 -33.269 -14.155 1.00 77.62 807 ASP A O 1
ATOM 6556 N N . GLY A 1 808 ? -2.676 -32.050 -15.997 1.00 83.31 808 GLY A N 1
ATOM 6557 C CA . GLY A 1 808 ? -3.615 -31.006 -15.639 1.00 83.31 808 GLY A CA 1
ATOM 6558 C C . GLY A 1 808 ? -3.971 -30.120 -16.817 1.00 83.31 808 GLY A C 1
ATOM 6559 O O . GLY A 1 808 ? -3.437 -30.240 -17.918 1.00 83.31 808 GLY A O 1
ATOM 6560 N N . LYS A 1 809 ? -4.906 -29.208 -16.575 1.00 86.12 809 LYS A N 1
ATOM 6561 C CA . LYS A 1 809 ? -5.412 -28.285 -17.590 1.00 86.12 809 LYS A CA 1
ATOM 6562 C C . LYS A 1 809 ? -5.639 -26.891 -17.036 1.00 86.12 809 LYS A C 1
ATOM 6564 O O . LYS A 1 809 ? -5.844 -26.697 -15.834 1.00 86.12 809 LYS A O 1
ATOM 6569 N N . VAL A 1 810 ? -5.661 -25.926 -17.943 1.00 88.50 810 VAL A N 1
ATOM 6570 C CA . VAL A 1 810 ? -5.939 -24.522 -17.644 1.00 88.50 810 VAL A CA 1
ATOM 6571 C C . VAL A 1 810 ? -7.446 -24.274 -17.655 1.00 88.50 810 VAL A C 1
ATOM 6573 O O . VAL A 1 810 ? -8.161 -24.749 -18.532 1.00 88.50 810 VAL A O 1
ATOM 6576 N N . LEU A 1 811 ? -7.948 -23.501 -16.696 1.00 90.38 811 LEU A N 1
ATOM 6577 C CA . LEU A 1 811 ? -9.320 -23.003 -16.662 1.00 90.38 811 LEU A CA 1
ATOM 6578 C C . LEU A 1 811 ? -9.319 -21.476 -16.693 1.00 90.38 811 LEU A C 1
ATOM 6580 O O . LEU A 1 811 ? -8.651 -20.833 -15.888 1.00 90.38 811 LEU A O 1
ATOM 6584 N N . GLN A 1 812 ? -10.118 -20.895 -17.582 1.00 90.94 812 GLN A N 1
ATOM 6585 C CA . GLN A 1 812 ? -10.385 -19.460 -17.603 1.00 90.94 812 GLN A CA 1
ATOM 6586 C C . GLN A 1 812 ? -11.458 -19.136 -16.555 1.00 90.94 812 GLN A C 1
ATOM 6588 O O . GLN A 1 812 ? -12.619 -19.500 -16.738 1.00 90.94 812 GLN A O 1
ATOM 6593 N N . LEU A 1 813 ? -11.081 -18.471 -15.458 1.00 89.56 813 LEU A N 1
ATOM 6594 C CA . LEU A 1 813 ? -11.969 -18.173 -14.329 1.00 89.56 813 LEU A CA 1
ATOM 6595 C C . LEU A 1 813 ? -11.974 -16.670 -14.020 1.00 89.56 813 LEU A C 1
ATOM 6597 O O . LEU A 1 813 ? -11.069 -16.131 -13.384 1.00 89.56 813 LEU A O 1
ATOM 6601 N N . LYS A 1 814 ? -13.040 -15.992 -14.453 1.00 88.94 814 LYS A N 1
ATOM 6602 C CA . LYS A 1 814 ? -13.275 -14.570 -14.176 1.00 88.94 814 LYS A CA 1
ATOM 6603 C C . LYS A 1 814 ? -13.564 -14.333 -12.689 1.00 88.94 814 LYS A C 1
ATOM 6605 O O . LYS A 1 814 ? -14.144 -15.178 -12.010 1.00 88.94 814 LYS A O 1
ATOM 6610 N N . GLY A 1 815 ? -13.225 -13.145 -12.196 1.00 88.12 815 GLY A N 1
ATOM 6611 C CA . GLY A 1 815 ? -13.750 -12.652 -10.923 1.00 88.12 815 GLY A CA 1
ATOM 6612 C C . GLY A 1 815 ? -12.757 -11.807 -10.146 1.00 88.12 815 GLY A C 1
ATOM 6613 O O . GLY A 1 815 ? -13.098 -10.710 -9.713 1.00 88.12 815 GLY A O 1
ATOM 6614 N N . HIS A 1 816 ? -11.512 -12.266 -10.011 1.00 88.69 816 HIS A N 1
ATOM 6615 C CA . HIS A 1 816 ? -10.441 -11.432 -9.461 1.00 88.69 816 HIS A CA 1
ATOM 6616 C C . HIS A 1 816 ? -10.000 -10.367 -10.475 1.00 88.69 816 HIS A C 1
ATOM 6618 O O . HIS A 1 816 ? -9.988 -9.177 -10.157 1.00 88.69 816 HIS A O 1
ATOM 6624 N N . THR A 1 817 ? -9.762 -10.795 -11.715 1.00 89.19 817 THR A N 1
ATOM 6625 C CA . THR A 1 817 ? -9.617 -9.950 -12.906 1.00 89.19 817 THR A CA 1
ATOM 6626 C C . THR A 1 817 ? -10.618 -10.378 -13.985 1.00 89.19 817 THR A C 1
ATOM 6628 O O . THR A 1 817 ? -11.389 -11.328 -13.802 1.00 89.19 817 THR A O 1
ATOM 6631 N N . GLU A 1 818 ? -10.645 -9.651 -15.104 1.00 86.12 818 GLU A N 1
ATOM 6632 C CA . GLU A 1 818 ? -11.539 -9.927 -16.233 1.00 86.12 818 GLU A CA 1
ATOM 6633 C C . GLU A 1 818 ? -11.175 -11.225 -16.969 1.00 86.12 818 GLU A C 1
ATOM 6635 O O . GLU A 1 818 ? -12.073 -11.934 -17.421 1.00 86.12 818 GLU A O 1
ATOM 6640 N N . GLY A 1 819 ? -9.881 -11.556 -17.043 1.00 85.75 819 GLY A N 1
ATOM 6641 C CA . GLY A 1 819 ? -9.365 -12.690 -17.800 1.00 85.75 819 GLY A CA 1
ATOM 6642 C C . GLY A 1 819 ? -8.382 -13.564 -17.025 1.00 85.75 819 GLY A C 1
ATOM 6643 O O . GLY A 1 819 ? -7.506 -14.158 -17.642 1.00 85.75 819 GLY A O 1
ATOM 6644 N N . GLY A 1 820 ? -8.508 -13.677 -15.702 1.00 88.50 820 GLY A N 1
ATOM 6645 C CA . GLY A 1 820 ? -7.646 -14.548 -14.897 1.00 88.50 820 GLY A CA 1
ATOM 6646 C C . GLY A 1 820 ? -7.836 -16.045 -15.182 1.00 88.50 820 GLY A C 1
ATOM 6647 O O . GLY A 1 820 ? -8.935 -16.500 -15.515 1.00 88.50 820 GLY A O 1
ATOM 6648 N N . ILE A 1 821 ? -6.761 -16.821 -15.041 1.00 89.19 821 ILE A N 1
ATOM 6649 C CA . ILE A 1 821 ? -6.758 -18.282 -15.211 1.00 89.19 821 ILE A CA 1
ATOM 6650 C C . ILE A 1 821 ? -6.403 -19.016 -13.912 1.00 89.19 821 ILE A C 1
ATOM 6652 O O . ILE A 1 821 ? -5.826 -18.469 -12.969 1.00 89.19 821 ILE A O 1
ATOM 6656 N N . SER A 1 822 ? -6.756 -20.293 -13.870 1.00 88.25 822 SER A N 1
ATOM 6657 C CA . SER A 1 822 ? -6.463 -21.245 -12.800 1.00 88.25 822 SER A CA 1
ATOM 6658 C C . SER A 1 822 ? -6.017 -22.572 -13.401 1.00 88.25 822 SER A C 1
ATOM 6660 O O . SER A 1 822 ? -6.267 -22.835 -14.576 1.00 88.25 822 SER A O 1
ATOM 6662 N N . ILE A 1 823 ? -5.359 -23.411 -12.609 1.00 86.50 823 ILE A N 1
ATOM 6663 C CA . ILE A 1 823 ? -4.883 -24.725 -13.056 1.00 86.50 823 ILE A CA 1
ATOM 6664 C C . ILE A 1 823 ? -5.569 -25.792 -12.223 1.00 86.50 823 ILE A C 1
ATOM 6666 O O . ILE A 1 823 ? -5.669 -25.667 -11.005 1.00 86.50 823 ILE A O 1
ATOM 6670 N N . VAL A 1 824 ? -6.033 -26.852 -12.869 1.00 83.75 824 VAL A N 1
ATOM 6671 C CA . VAL A 1 824 ? -6.616 -28.002 -12.180 1.00 83.75 824 VAL A CA 1
ATOM 6672 C C . VAL A 1 824 ? -5.900 -29.275 -12.583 1.00 83.75 824 VAL A C 1
ATOM 6674 O O . VAL A 1 824 ? -5.612 -29.474 -13.763 1.00 83.75 824 VAL A O 1
ATOM 6677 N N . LEU A 1 825 ? -5.629 -30.138 -11.606 1.00 80.38 825 LEU A N 1
ATOM 6678 C CA . LEU A 1 825 ? -5.054 -31.453 -11.870 1.00 80.38 825 LEU A CA 1
ATOM 6679 C C . LEU A 1 825 ? -6.153 -32.429 -12.284 1.00 80.38 825 LEU A C 1
ATOM 6681 O O . LEU A 1 825 ? -7.229 -32.464 -11.675 1.00 80.38 825 LEU A O 1
ATOM 6685 N N . ASN A 1 826 ? -5.894 -33.244 -13.304 1.00 79.69 826 ASN A N 1
ATOM 6686 C CA . ASN A 1 826 ? -6.894 -34.190 -13.800 1.00 79.69 826 ASN A CA 1
ATOM 6687 C C . ASN A 1 826 ? -7.222 -35.268 -12.752 1.00 79.69 826 ASN A C 1
ATOM 6689 O O . ASN A 1 826 ? -8.375 -35.688 -12.648 1.00 79.69 826 ASN A O 1
ATOM 6693 N N . ASN A 1 827 ? -6.253 -35.617 -11.898 1.00 75.94 827 ASN A N 1
ATOM 6694 C CA . ASN A 1 827 ? -6.401 -36.549 -10.775 1.00 75.94 827 ASN A CA 1
ATOM 6695 C C . ASN A 1 827 ? -7.243 -36.028 -9.589 1.00 75.94 827 ASN A C 1
ATOM 6697 O O . ASN A 1 827 ? -7.391 -36.737 -8.599 1.00 75.94 827 ASN A O 1
ATOM 6701 N N . LYS A 1 828 ? -7.766 -34.795 -9.658 1.00 83.00 828 LYS A N 1
ATOM 6702 C CA . LYS A 1 828 ? -8.601 -34.154 -8.623 1.00 83.00 828 LYS A CA 1
ATOM 6703 C C . LYS A 1 828 ? -7.942 -33.930 -7.254 1.00 83.00 828 LYS A C 1
ATOM 6705 O O . LYS A 1 828 ? -8.592 -33.374 -6.369 1.00 83.00 828 LYS A O 1
ATOM 6710 N N . LYS A 1 829 ? -6.648 -34.217 -7.085 1.00 69.94 829 LYS A N 1
ATOM 6711 C CA . LYS A 1 829 ? -5.932 -33.941 -5.826 1.00 69.94 829 LYS A CA 1
ATOM 6712 C C . LYS A 1 829 ? -5.911 -32.443 -5.497 1.00 69.94 829 LYS A C 1
ATOM 6714 O O . LYS A 1 829 ? -6.054 -32.059 -4.340 1.00 69.94 829 LYS A O 1
ATOM 6719 N N . ALA A 1 830 ? -5.770 -31.583 -6.509 1.00 75.94 830 ALA A N 1
ATOM 6720 C CA . ALA A 1 830 ? -5.608 -30.148 -6.293 1.00 75.94 830 ALA A CA 1
ATOM 6721 C C . ALA A 1 830 ? -6.206 -29.265 -7.398 1.00 75.94 830 ALA A C 1
ATOM 6723 O O . ALA A 1 830 ? -6.126 -29.575 -8.591 1.00 75.94 830 ALA A O 1
ATOM 6724 N N . ALA A 1 831 ? -6.735 -28.114 -6.979 1.00 79.19 831 ALA A N 1
ATOM 6725 C CA . ALA A 1 831 ? -7.056 -26.976 -7.832 1.00 79.19 831 ALA A CA 1
ATOM 6726 C C . ALA A 1 831 ? -6.255 -25.743 -7.385 1.00 79.19 831 ALA A C 1
ATOM 6728 O O . ALA A 1 831 ? -6.358 -25.293 -6.243 1.00 79.19 831 ALA A O 1
ATOM 6729 N N . ILE A 1 832 ? -5.476 -25.176 -8.301 1.00 83.56 832 ILE A N 1
ATOM 6730 C CA . ILE A 1 832 ? -4.708 -23.947 -8.110 1.00 83.56 832 ILE A CA 1
ATOM 6731 C C . ILE A 1 832 ? -5.560 -22.775 -8.586 1.00 83.56 832 ILE A C 1
ATOM 6733 O O . ILE A 1 832 ? -5.642 -22.483 -9.779 1.00 83.56 832 ILE A O 1
ATOM 6737 N N . ILE A 1 833 ? -6.224 -22.134 -7.627 1.00 80.81 833 ILE A N 1
ATOM 6738 C CA . ILE A 1 833 ? -7.269 -21.123 -7.836 1.00 80.81 833 ILE A CA 1
ATOM 6739 C C . ILE A 1 833 ? -6.775 -19.686 -7.617 1.00 80.81 833 ILE A C 1
ATOM 6741 O O . ILE A 1 833 ? -7.527 -18.732 -7.813 1.00 80.81 833 ILE A O 1
ATOM 6745 N N . ASN A 1 834 ? -5.505 -19.522 -7.241 1.00 76.56 834 ASN A N 1
ATOM 6746 C CA . ASN A 1 834 ? -4.805 -18.241 -7.138 1.00 76.56 834 ASN A CA 1
ATOM 6747 C C . ASN A 1 834 ? -5.584 -17.190 -6.320 1.00 76.56 834 ASN A C 1
ATOM 6749 O O . ASN A 1 834 ? -6.019 -17.476 -5.206 1.00 76.56 834 ASN A O 1
ATOM 6753 N N . ASP A 1 835 ? -5.760 -15.982 -6.866 1.00 78.75 835 ASP A N 1
ATOM 6754 C CA . ASP A 1 835 ? -6.415 -14.836 -6.219 1.00 78.75 835 ASP A CA 1
ATOM 6755 C C . ASP A 1 835 ? -7.950 -14.839 -6.328 1.00 78.75 835 ASP A C 1
ATOM 6757 O O . ASP A 1 835 ? -8.607 -13.868 -5.936 1.00 78.75 835 ASP A O 1
ATOM 6761 N N . LEU A 1 836 ? -8.566 -15.935 -6.801 1.00 79.69 836 LEU A N 1
ATOM 6762 C CA . LEU A 1 836 ? -10.021 -16.107 -6.669 1.00 79.69 836 LEU A CA 1
ATOM 6763 C C . LEU A 1 836 ? -10.458 -16.067 -5.198 1.00 79.69 836 LEU A C 1
ATOM 6765 O O . LEU A 1 836 ? -11.582 -15.664 -4.895 1.00 79.69 836 LEU A O 1
ATOM 6769 N N . MET A 1 837 ? -9.563 -16.435 -4.279 1.00 78.12 837 MET A N 1
ATOM 6770 C CA . MET A 1 837 ? -9.754 -16.306 -2.838 1.00 78.12 837 MET A CA 1
ATOM 6771 C C . MET A 1 837 ? -8.494 -15.741 -2.176 1.00 78.12 837 MET A C 1
ATOM 6773 O O . MET A 1 837 ? -7.390 -15.899 -2.678 1.00 78.12 837 MET A O 1
ATOM 6777 N N . GLY A 1 838 ? -8.656 -15.094 -1.021 1.00 66.19 838 GLY A N 1
ATOM 6778 C CA . GLY A 1 838 ? -7.544 -14.550 -0.244 1.00 66.19 838 GLY A CA 1
ATOM 6779 C C . GLY A 1 838 ? -7.938 -14.303 1.209 1.00 66.19 838 GLY A C 1
ATOM 6780 O O . GLY A 1 838 ? -8.930 -13.636 1.500 1.00 66.19 838 GLY A O 1
ATOM 6781 N N . GLY A 1 839 ? -7.166 -14.845 2.150 1.00 51.00 839 GLY A N 1
ATOM 6782 C CA . GLY A 1 839 ? -7.369 -14.614 3.580 1.00 51.00 839 GLY A CA 1
ATOM 6783 C C . GLY A 1 839 ? -7.172 -13.135 3.915 1.00 51.00 839 GLY A C 1
ATOM 6784 O O . GLY A 1 839 ? -6.066 -12.617 3.799 1.00 51.00 839 GLY A O 1
ATOM 6785 N N . GLY A 1 840 ? -8.230 -12.429 4.328 1.00 44.78 840 GLY A N 1
ATOM 6786 C CA . GLY A 1 840 ? -8.120 -11.020 4.733 1.00 44.78 840 GLY A CA 1
ATOM 6787 C C . GLY A 1 840 ? -7.036 -10.784 5.805 1.00 44.78 840 GLY A C 1
ATOM 6788 O O . GLY A 1 840 ? -6.635 -11.722 6.484 1.00 44.78 840 GLY A O 1
ATOM 6789 N N . PHE A 1 841 ? -6.620 -9.528 6.040 1.00 39.25 841 PHE A N 1
ATOM 6790 C CA . PHE A 1 841 ? -5.492 -9.113 6.916 1.00 39.25 841 PHE A CA 1
ATOM 6791 C C . PHE A 1 841 ? -5.427 -9.750 8.331 1.00 39.25 841 PHE A C 1
ATOM 6793 O O . PHE A 1 841 ? -4.398 -9.651 8.997 1.00 39.25 841 PHE A O 1
ATOM 6800 N N . LEU A 1 842 ? -6.517 -10.364 8.808 1.00 39.97 842 LEU A N 1
ATOM 6801 C CA . LEU A 1 842 ? -6.681 -10.992 10.127 1.00 39.97 842 LEU A CA 1
ATOM 6802 C C . LEU A 1 842 ? -7.204 -12.449 10.065 1.00 39.97 842 LEU A C 1
ATOM 6804 O O . LEU A 1 842 ? -7.489 -13.032 11.108 1.00 39.97 842 LEU A O 1
ATOM 6808 N N . LYS A 1 843 ? -7.372 -13.036 8.872 1.00 47.66 843 LYS A N 1
ATOM 6809 C CA . LYS A 1 843 ? -7.948 -14.377 8.640 1.00 47.66 843 LYS A CA 1
ATOM 6810 C C . LYS A 1 843 ? -6.960 -15.284 7.896 1.00 47.66 843 LYS A C 1
ATOM 6812 O O . LYS A 1 843 ? -7.259 -15.804 6.827 1.00 47.66 843 LYS A O 1
ATOM 6817 N N . TYR A 1 844 ? -5.773 -15.452 8.465 1.00 43.56 844 TYR A N 1
ATOM 6818 C CA . TYR A 1 844 ? -4.765 -16.372 7.940 1.00 43.56 844 TYR A CA 1
ATOM 6819 C C . TYR A 1 844 ? -5.261 -17.827 8.033 1.00 43.56 844 TYR A C 1
ATOM 6821 O O . TYR A 1 844 ? -5.743 -18.242 9.086 1.00 43.56 844 TYR A O 1
ATOM 6829 N N . GLY A 1 845 ? -5.163 -18.582 6.933 1.00 48.47 845 GLY A N 1
ATOM 6830 C CA . GLY A 1 845 ? -5.475 -20.020 6.894 1.00 48.47 845 GLY A CA 1
ATOM 6831 C C . GLY A 1 845 ? -6.964 -20.385 6.831 1.00 48.47 845 GLY A C 1
ATOM 6832 O O . GLY A 1 845 ? -7.316 -21.519 7.138 1.00 48.47 845 GLY A O 1
ATOM 6833 N N . LYS A 1 846 ? -7.852 -19.447 6.469 1.00 63.38 846 LYS A N 1
ATOM 6834 C CA . LYS A 1 846 ? -9.288 -19.715 6.267 1.00 63.38 846 LYS A CA 1
ATOM 6835 C C . LYS A 1 846 ? -9.779 -19.142 4.932 1.00 63.38 846 LYS A C 1
ATOM 6837 O O . LYS A 1 846 ? -9.325 -18.051 4.575 1.00 63.38 846 LYS A O 1
ATOM 6842 N N . PRO A 1 847 ? -10.734 -19.798 4.243 1.00 74.94 847 PRO A N 1
ATOM 6843 C CA . PRO A 1 847 ? -11.314 -19.265 3.012 1.00 74.94 847 PRO A CA 1
ATOM 6844 C C . PRO A 1 847 ? -11.965 -17.888 3.239 1.00 74.94 847 PRO A C 1
ATOM 6846 O O . PRO A 1 847 ? -12.681 -17.668 4.222 1.00 74.94 847 PRO A O 1
ATOM 6849 N N . ALA A 1 848 ? -11.662 -16.928 2.362 1.00 78.81 848 ALA A N 1
ATOM 6850 C CA . ALA A 1 848 ? -12.219 -15.576 2.363 1.00 78.81 848 ALA A CA 1
ATOM 6851 C C . ALA A 1 848 ? -12.051 -14.906 0.988 1.00 78.81 848 ALA A C 1
ATOM 6853 O O . ALA A 1 848 ? -11.232 -15.335 0.177 1.00 78.81 848 ALA A O 1
ATOM 6854 N N . TYR A 1 849 ? -12.809 -13.832 0.740 1.00 81.50 849 TYR A N 1
ATOM 6855 C CA . TYR A 1 849 ? -12.624 -12.987 -0.442 1.00 81.50 849 TYR A CA 1
ATOM 6856 C C . TYR A 1 849 ? -11.292 -12.238 -0.413 1.00 81.50 849 TYR A C 1
ATOM 6858 O O . TYR A 1 849 ? -10.923 -11.659 0.614 1.00 81.50 849 TYR A O 1
ATOM 6866 N N . HIS A 1 850 ? -10.652 -12.150 -1.579 1.00 81.25 850 HIS A N 1
ATOM 6867 C CA . HIS A 1 850 ? -9.464 -11.331 -1.779 1.00 81.25 850 HIS A CA 1
ATOM 6868 C C . HIS A 1 850 ? -9.756 -9.816 -1.609 1.00 81.25 850 HIS A C 1
ATOM 6870 O O . HIS A 1 850 ? -10.899 -9.350 -1.666 1.00 81.25 850 HIS A O 1
ATOM 6876 N N . PHE A 1 851 ? -8.711 -9.010 -1.380 1.00 74.50 851 PHE A N 1
ATOM 6877 C CA . PHE A 1 851 ? -8.810 -7.558 -1.133 1.00 74.50 851 PHE A CA 1
ATOM 6878 C C . PHE A 1 851 ? -9.302 -6.746 -2.339 1.00 74.50 851 PHE A C 1
ATOM 6880 O O . PHE A 1 851 ? -9.804 -5.628 -2.175 1.00 74.50 851 PHE A O 1
ATOM 6887 N N . PHE A 1 852 ? -9.141 -7.311 -3.533 1.00 80.56 852 PHE A N 1
ATOM 6888 C CA . PHE A 1 852 ? -9.548 -6.729 -4.804 1.00 80.56 852 PHE A CA 1
ATOM 6889 C C . PHE A 1 852 ? -10.358 -7.752 -5.596 1.00 80.56 852 PHE A C 1
ATOM 6891 O O . PHE A 1 852 ? -9.907 -8.891 -5.727 1.00 80.56 852 PHE A O 1
ATOM 6898 N N . LEU A 1 853 ? -11.534 -7.356 -6.094 1.00 82.62 853 LEU A N 1
ATOM 6899 C CA . LEU A 1 853 ? -12.428 -8.221 -6.873 1.00 82.62 853 LEU A CA 1
ATOM 6900 C C . LEU A 1 853 ? -13.031 -7.440 -8.034 1.00 82.62 853 LEU A C 1
ATOM 6902 O O . LEU A 1 853 ? -13.678 -6.422 -7.808 1.00 82.62 853 LEU A O 1
ATOM 6906 N N . TYR A 1 854 ? -12.879 -7.948 -9.248 1.00 85.06 854 TYR A N 1
ATOM 6907 C CA . TYR A 1 854 ? -13.575 -7.447 -10.426 1.00 85.06 854 TYR A CA 1
ATOM 6908 C C . TYR A 1 854 ? -15.076 -7.780 -10.379 1.00 85.06 854 TYR A C 1
ATOM 6910 O O . TYR A 1 854 ? -15.911 -6.906 -10.597 1.00 85.06 854 TYR A O 1
ATOM 6918 N N . ASP A 1 855 ? -15.422 -9.026 -10.047 1.00 86.44 855 ASP A N 1
ATOM 6919 C CA . ASP A 1 855 ? -16.802 -9.514 -9.989 1.00 86.44 855 ASP A CA 1
ATOM 6920 C C . ASP A 1 855 ? -16.952 -10.596 -8.908 1.00 86.44 855 ASP A C 1
ATOM 6922 O O . ASP A 1 855 ? -16.441 -11.709 -9.033 1.00 86.44 855 ASP A O 1
ATOM 6926 N N . TRP A 1 856 ? -17.642 -10.261 -7.817 1.00 84.44 856 TRP A N 1
ATOM 6927 C CA . TRP A 1 856 ? -17.816 -11.164 -6.676 1.00 84.44 856 TRP A CA 1
ATOM 6928 C C . TRP A 1 856 ? -18.826 -12.291 -6.946 1.00 84.44 856 TRP A C 1
ATOM 6930 O O . TRP A 1 856 ? -18.721 -13.351 -6.327 1.00 84.44 856 TRP A O 1
ATOM 6940 N N . VAL A 1 857 ? -19.779 -12.089 -7.867 1.00 85.06 857 VAL A N 1
ATOM 6941 C CA . VAL A 1 857 ? -20.772 -13.112 -8.233 1.00 85.06 857 VAL A CA 1
ATOM 6942 C C . VAL A 1 857 ? -20.086 -14.217 -9.027 1.00 85.06 857 VAL A C 1
ATOM 6944 O O . VAL A 1 857 ? -20.289 -15.398 -8.742 1.00 85.06 857 VAL A O 1
ATOM 6947 N N . GLU A 1 858 ? -19.215 -13.839 -9.966 1.00 88.00 858 GLU A N 1
ATOM 6948 C CA . GLU A 1 858 ? -18.402 -14.799 -10.721 1.00 88.00 858 GLU A CA 1
ATOM 6949 C C . GLU A 1 858 ? -17.460 -15.601 -9.818 1.00 88.00 858 GLU A C 1
ATOM 6951 O O . GLU A 1 858 ? -17.305 -16.804 -10.017 1.00 88.00 858 GLU A O 1
ATOM 6956 N N . ILE A 1 859 ? -16.892 -14.989 -8.772 1.00 89.00 859 ILE A N 1
ATOM 6957 C CA . ILE A 1 859 ? -16.070 -15.719 -7.792 1.00 89.00 859 ILE A CA 1
ATOM 6958 C C . ILE A 1 859 ? -16.884 -16.809 -7.097 1.00 89.00 859 ILE A C 1
ATOM 6960 O O . ILE A 1 859 ? -16.450 -17.958 -7.063 1.00 89.00 859 ILE A O 1
ATOM 6964 N N . LEU A 1 860 ? -18.070 -16.485 -6.570 1.00 88.69 860 LEU A N 1
ATOM 6965 C CA . LEU A 1 860 ? -18.917 -17.484 -5.911 1.00 88.69 860 LEU A CA 1
ATOM 6966 C C . LEU A 1 860 ? -19.319 -18.610 -6.867 1.00 88.69 860 LEU A C 1
ATOM 6968 O O . LEU A 1 860 ? -19.261 -19.780 -6.485 1.00 88.69 860 LEU A O 1
ATOM 6972 N N . ARG A 1 861 ? -19.679 -18.276 -8.113 1.00 88.81 861 ARG A N 1
ATOM 6973 C CA . ARG A 1 861 ? -20.033 -19.269 -9.136 1.00 88.81 861 ARG A CA 1
ATOM 6974 C C . ARG A 1 861 ? -18.856 -20.196 -9.451 1.00 88.81 861 ARG A C 1
ATOM 6976 O O . ARG A 1 861 ? -19.029 -21.413 -9.463 1.00 88.81 861 ARG A O 1
ATOM 6983 N N . ASN A 1 862 ? -17.664 -19.638 -9.655 1.00 91.38 862 ASN A N 1
ATOM 6984 C CA . ASN A 1 862 ? -16.461 -20.406 -9.973 1.00 91.38 862 ASN A CA 1
ATOM 6985 C C . ASN A 1 862 ? -16.005 -21.280 -8.798 1.00 91.38 862 ASN A C 1
ATOM 6987 O O . ASN A 1 862 ? -15.663 -22.442 -9.006 1.00 91.38 862 ASN A O 1
ATOM 6991 N N . ILE A 1 863 ? -16.067 -20.779 -7.562 1.00 90.81 863 ILE A N 1
ATOM 6992 C CA . ILE A 1 863 ? -15.704 -21.560 -6.372 1.00 90.81 863 ILE A CA 1
ATOM 6993 C C . ILE A 1 863 ? -16.706 -22.680 -6.105 1.00 90.81 863 ILE A C 1
ATOM 6995 O O . ILE A 1 863 ? -16.290 -23.801 -5.818 1.00 90.81 863 ILE A O 1
ATOM 6999 N N . LYS A 1 864 ? -18.009 -22.423 -6.271 1.00 90.31 864 LYS A N 1
ATOM 7000 C CA . LYS A 1 864 ? -19.035 -23.469 -6.197 1.00 90.31 864 LYS A CA 1
ATOM 7001 C C . LYS A 1 864 ? -18.783 -24.561 -7.237 1.00 90.31 864 LYS A C 1
ATOM 7003 O O . LYS A 1 864 ? -18.731 -25.732 -6.874 1.00 90.31 864 LYS A O 1
ATOM 7008 N N . ARG A 1 865 ? -18.545 -24.182 -8.497 1.00 90.75 865 ARG A N 1
ATOM 7009 C CA . ARG A 1 865 ? -18.233 -25.126 -9.580 1.00 90.75 865 ARG A CA 1
ATOM 7010 C C . ARG A 1 865 ? -17.019 -25.993 -9.242 1.00 90.75 865 ARG A C 1
ATOM 7012 O O . ARG A 1 865 ? -17.086 -27.210 -9.357 1.00 90.75 865 ARG A O 1
ATOM 7019 N N . LEU A 1 866 ? -15.915 -25.385 -8.812 1.00 89.19 866 LEU A N 1
ATOM 7020 C CA . LEU A 1 866 ? -14.703 -26.125 -8.456 1.00 89.19 866 LEU A CA 1
ATOM 7021 C C . LEU A 1 866 ? -14.925 -27.036 -7.240 1.00 89.19 866 LEU A C 1
ATOM 7023 O O . LEU A 1 866 ? -14.433 -28.161 -7.210 1.00 89.19 866 LEU A O 1
ATOM 7027 N N . TYR A 1 867 ? -15.704 -26.595 -6.252 1.00 88.69 867 TYR A N 1
ATOM 7028 C CA . TYR A 1 867 ? -16.101 -27.452 -5.141 1.00 88.69 867 TYR A CA 1
ATOM 7029 C C . TYR A 1 867 ? -16.903 -28.666 -5.637 1.00 88.69 867 TYR A C 1
ATOM 7031 O O . TYR A 1 867 ? -16.561 -29.801 -5.312 1.00 88.69 867 TYR A O 1
ATOM 7039 N N . GLU A 1 868 ? -17.915 -28.472 -6.477 1.00 89.81 868 GLU A N 1
ATOM 7040 C CA . GLU A 1 868 ? -18.736 -29.557 -7.036 1.00 89.81 868 GLU A CA 1
ATOM 7041 C C . GLU A 1 868 ? -17.937 -30.513 -7.938 1.00 89.81 868 GLU A C 1
ATOM 7043 O O . GLU A 1 868 ? -18.208 -31.710 -7.956 1.00 89.81 868 GLU A O 1
ATOM 7048 N N . GLU A 1 869 ? -16.887 -30.026 -8.606 1.00 87.56 869 GLU A N 1
ATOM 7049 C CA . GLU A 1 869 ? -15.978 -30.831 -9.433 1.00 87.56 869 GLU A CA 1
ATOM 7050 C C . GLU A 1 869 ? -15.085 -31.817 -8.647 1.00 87.56 869 GLU A C 1
ATOM 7052 O O . GLU A 1 869 ? -14.354 -32.593 -9.273 1.00 87.56 869 GLU A O 1
ATOM 7057 N N . GLY A 1 870 ? -15.142 -31.810 -7.310 1.00 84.88 870 GLY A N 1
ATOM 7058 C CA . GLY A 1 870 ? -14.591 -32.881 -6.472 1.00 84.88 870 GLY A CA 1
ATOM 7059 C C . GLY A 1 870 ? -13.136 -32.722 -6.022 1.00 84.88 870 GLY A C 1
ATOM 7060 O O . GLY A 1 870 ? -12.577 -33.684 -5.514 1.00 84.88 870 GLY A O 1
ATOM 7061 N N . PHE A 1 871 ? -12.515 -31.546 -6.170 1.00 81.00 871 PHE A N 1
ATOM 7062 C CA . PHE A 1 871 ? -11.118 -31.358 -5.751 1.00 81.00 871 PHE A CA 1
ATOM 7063 C C . PHE A 1 871 ? -10.930 -31.486 -4.231 1.00 81.00 871 PHE A C 1
ATOM 7065 O O . PHE A 1 871 ? -11.777 -31.009 -3.467 1.00 81.00 871 PHE A O 1
ATOM 7072 N N . GLU A 1 872 ? -9.831 -32.114 -3.802 1.00 75.00 872 GLU A N 1
ATOM 7073 C CA . GLU A 1 872 ? -9.509 -32.357 -2.384 1.00 75.00 872 GLU A CA 1
ATOM 7074 C C . GLU A 1 872 ? -8.875 -31.135 -1.703 1.00 75.00 872 GLU A C 1
ATOM 7076 O O . GLU A 1 872 ? -9.248 -30.788 -0.574 1.00 75.00 872 GLU A O 1
ATOM 7081 N N . ALA A 1 873 ? -7.960 -30.461 -2.409 1.00 73.81 873 ALA A N 1
ATOM 7082 C CA . ALA A 1 873 ? -7.243 -29.282 -1.936 1.00 73.81 873 ALA A CA 1
ATOM 7083 C C . ALA A 1 873 ? -7.364 -28.091 -2.899 1.00 73.81 873 ALA A C 1
ATOM 7085 O O . ALA A 1 873 ? -7.347 -28.235 -4.124 1.00 73.81 873 ALA A O 1
ATOM 7086 N N . PHE A 1 874 ? -7.437 -26.892 -2.323 1.00 75.75 874 PHE A N 1
ATOM 7087 C CA . PHE A 1 874 ? -7.529 -25.626 -3.042 1.00 75.75 874 PHE A CA 1
ATOM 7088 C C . PHE A 1 874 ? -6.361 -24.731 -2.653 1.00 75.75 874 PHE A C 1
ATOM 7090 O O . PHE A 1 874 ? -6.108 -24.483 -1.471 1.00 75.75 874 PHE A O 1
ATOM 7097 N N . LEU A 1 875 ? -5.647 -24.258 -3.667 1.00 72.94 875 LEU A N 1
ATOM 7098 C CA . LEU A 1 875 ? -4.393 -23.535 -3.517 1.00 72.94 875 LEU A CA 1
ATOM 7099 C C . LEU A 1 875 ? -4.576 -22.099 -3.977 1.00 72.94 875 LEU A C 1
ATOM 7101 O O . LEU A 1 875 ? -4.958 -21.849 -5.121 1.00 72.94 875 LEU A O 1
ATOM 7105 N N . VAL A 1 876 ? -4.334 -21.170 -3.058 1.00 69.00 876 VAL A N 1
ATOM 7106 C CA . VAL A 1 876 ? -4.578 -19.738 -3.241 1.00 69.00 876 VAL A CA 1
ATOM 7107 C C . VAL A 1 876 ? -3.287 -18.944 -3.182 1.00 69.00 876 VAL A C 1
ATOM 7109 O O . VAL A 1 876 ? -2.292 -19.355 -2.586 1.00 69.00 876 VAL A O 1
ATOM 7112 N N . THR A 1 877 ? -3.341 -17.759 -3.766 1.00 59.22 877 THR A N 1
ATOM 7113 C CA . THR A 1 877 ? -2.251 -16.791 -3.760 1.00 59.22 877 THR A CA 1
ATOM 7114 C C . THR A 1 877 ? -2.320 -15.942 -2.476 1.00 59.22 877 THR A C 1
ATOM 7116 O O . THR A 1 877 ? -3.387 -15.744 -1.895 1.00 59.22 877 THR A O 1
ATOM 7119 N N . HIS A 1 878 ? -1.164 -15.507 -1.952 1.00 55.28 878 HIS A N 1
ATOM 7120 C CA . HIS A 1 878 ? -1.015 -14.769 -0.679 1.00 55.28 878 HIS A CA 1
ATOM 7121 C C . HIS A 1 878 ? -1.440 -15.526 0.602 1.00 55.28 878 HIS A C 1
ATOM 7123 O O . HIS A 1 878 ? -1.687 -14.901 1.639 1.00 55.28 878 HIS A O 1
ATOM 7129 N N . GLY A 1 879 ? -1.500 -16.864 0.584 1.00 45.78 879 GLY A N 1
ATOM 7130 C CA . GLY A 1 879 ? -1.923 -17.651 1.749 1.00 45.78 879 GLY A CA 1
ATOM 7131 C C . GLY A 1 879 ? -1.772 -19.173 1.627 1.00 45.78 879 GLY A C 1
ATOM 7132 O O . GLY A 1 879 ? -1.211 -19.685 0.670 1.00 45.78 879 GLY A O 1
ATOM 7133 N N . TYR A 1 880 ? -2.248 -19.873 2.661 1.00 49.78 880 TYR A N 1
ATOM 7134 C CA . TYR A 1 880 ? -2.191 -21.330 2.854 1.00 49.78 880 TYR A CA 1
ATOM 7135 C C . TYR A 1 880 ? -3.164 -22.092 1.938 1.00 49.78 880 TYR A C 1
ATOM 7137 O O . TYR A 1 880 ? -4.197 -21.548 1.555 1.00 49.78 880 TYR A O 1
ATOM 7145 N N . ALA A 1 881 ? -2.894 -23.375 1.687 1.00 57.28 881 ALA A N 1
ATOM 7146 C CA . ALA A 1 881 ? -3.863 -24.305 1.106 1.00 57.28 881 ALA A CA 1
ATOM 7147 C C . ALA A 1 881 ? -4.991 -24.634 2.099 1.00 57.28 881 ALA A C 1
ATOM 7149 O O . ALA A 1 881 ? -4.783 -24.632 3.316 1.00 57.28 881 ALA A O 1
ATOM 7150 N N . PHE A 1 882 ? -6.176 -24.961 1.590 1.00 65.00 882 PHE A N 1
ATOM 7151 C CA . PHE A 1 882 ? -7.265 -25.492 2.410 1.00 65.00 882 PHE A CA 1
ATOM 7152 C C . PHE A 1 882 ? -7.945 -26.682 1.740 1.00 65.00 882 PHE A C 1
ATOM 7154 O O . PHE A 1 882 ? -7.984 -26.803 0.516 1.00 65.00 882 PHE A O 1
ATOM 7161 N N . THR A 1 883 ? -8.470 -27.572 2.576 1.00 74.81 883 THR A N 1
ATOM 7162 C CA . THR A 1 883 ? -9.216 -28.760 2.158 1.00 74.81 883 THR A CA 1
ATOM 7163 C C . THR A 1 883 ? -10.691 -28.423 1.918 1.00 74.81 883 THR A C 1
ATOM 7165 O O . THR A 1 883 ? -11.144 -27.301 2.170 1.00 74.81 883 THR A O 1
ATOM 7168 N N . ARG A 1 884 ? -11.469 -29.396 1.434 1.00 80.12 884 ARG A N 1
ATOM 7169 C CA . ARG A 1 884 ? -12.912 -29.231 1.171 1.00 80.12 884 ARG A CA 1
ATOM 7170 C C . ARG A 1 884 ? -13.732 -28.727 2.358 1.00 80.12 884 ARG A C 1
ATOM 7172 O O . ARG A 1 884 ? -14.641 -27.935 2.133 1.00 80.12 884 ARG A O 1
ATOM 7179 N N . GLU A 1 885 ? -13.452 -29.177 3.581 1.00 76.81 885 GLU A N 1
ATOM 7180 C CA . GLU A 1 885 ? -14.308 -28.890 4.748 1.00 76.81 885 GLU A CA 1
ATOM 7181 C C . GLU A 1 885 ? -14.367 -27.385 5.088 1.00 76.81 885 GLU A C 1
ATOM 7183 O O . GLU A 1 885 ? -15.457 -26.811 5.040 1.00 76.81 885 GLU A O 1
ATOM 7188 N N . PRO A 1 886 ? -13.237 -26.671 5.292 1.00 75.69 886 PRO A N 1
ATOM 7189 C CA . PRO A 1 886 ? -13.270 -25.220 5.490 1.00 75.69 886 PRO A CA 1
ATOM 7190 C C . PRO A 1 886 ? -13.915 -24.445 4.333 1.00 75.69 886 PRO A C 1
ATOM 7192 O O . PRO A 1 886 ? -14.521 -23.394 4.554 1.00 75.69 886 PRO A O 1
ATOM 7195 N N . LEU A 1 887 ? -13.759 -24.929 3.092 1.00 82.12 887 LEU A N 1
ATOM 7196 C CA . LEU A 1 887 ? -14.340 -24.289 1.912 1.00 82.12 887 LEU A CA 1
ATOM 7197 C C . LEU A 1 887 ? -15.863 -24.439 1.880 1.00 82.12 887 LEU A C 1
ATOM 7199 O O . LEU A 1 887 ? -16.554 -23.477 1.548 1.00 82.12 887 LEU A O 1
ATOM 7203 N N . LYS A 1 888 ? -16.376 -25.610 2.268 1.00 84.50 888 LYS A N 1
ATOM 7204 C CA . LYS A 1 888 ? -17.810 -25.892 2.369 1.00 84.50 888 LYS A CA 1
ATOM 7205 C C . LYS A 1 888 ? -18.489 -24.950 3.360 1.00 84.50 888 LYS A C 1
ATOM 7207 O O . LYS A 1 888 ? -19.426 -24.251 2.981 1.00 84.50 888 LYS A O 1
ATOM 7212 N N . GLU A 1 889 ? -17.963 -24.860 4.583 1.00 82.88 889 GLU A N 1
ATOM 7213 C CA . GLU A 1 889 ? -18.503 -23.972 5.625 1.00 82.88 889 GLU A CA 1
ATOM 7214 C C . GLU A 1 889 ? -18.538 -22.505 5.171 1.00 82.88 889 GLU A C 1
ATOM 7216 O O . GLU A 1 889 ? -19.477 -21.759 5.461 1.00 82.88 889 GLU A O 1
ATOM 7221 N N . TRP A 1 890 ? -17.499 -22.068 4.454 1.00 87.75 890 TRP A N 1
ATOM 7222 C CA . TRP A 1 890 ? -17.435 -20.712 3.923 1.00 87.75 890 TRP A CA 1
ATOM 7223 C C . TRP A 1 890 ? -18.452 -20.478 2.800 1.00 87.75 890 TRP A C 1
ATOM 7225 O O . TRP A 1 890 ? -19.137 -19.452 2.807 1.00 87.75 890 TRP A O 1
ATOM 7235 N N . LEU A 1 891 ? -18.563 -21.421 1.861 1.00 86.94 891 LEU A N 1
ATOM 7236 C CA . LEU A 1 891 ? -19.451 -21.321 0.707 1.00 86.94 891 LEU A CA 1
ATOM 7237 C C . LEU A 1 891 ? -20.922 -21.294 1.140 1.00 86.94 891 LEU A C 1
ATOM 7239 O O . LEU A 1 891 ? -21.656 -20.404 0.718 1.00 86.94 891 LEU A O 1
ATOM 7243 N N . GLU A 1 892 ? -21.331 -22.195 2.037 1.00 85.62 892 GLU A N 1
ATOM 7244 C CA . GLU A 1 892 ? -22.693 -22.236 2.592 1.00 85.62 892 GLU A CA 1
ATOM 7245 C C . GLU A 1 892 ? -23.053 -20.919 3.291 1.00 85.62 892 GLU A C 1
ATOM 7247 O O . GLU A 1 892 ? -24.131 -20.357 3.089 1.00 85.62 892 GLU A O 1
ATOM 7252 N N . LYS A 1 893 ? -22.111 -20.364 4.060 1.00 86.75 893 LYS A N 1
ATOM 7253 C CA . LYS A 1 893 ? -22.308 -19.091 4.752 1.00 86.75 893 LYS A CA 1
ATOM 7254 C C . LYS A 1 893 ? -22.493 -17.913 3.796 1.00 86.75 893 LYS A C 1
ATOM 7256 O O . LYS A 1 893 ? -23.326 -17.045 4.061 1.00 86.75 893 LYS A O 1
ATOM 7261 N N . GLU A 1 894 ? -21.697 -17.822 2.732 1.00 85.69 894 GLU A N 1
ATOM 7262 C CA . GLU A 1 894 ? -21.799 -16.707 1.783 1.00 85.69 894 GLU A CA 1
ATOM 7263 C C . GLU A 1 894 ? -23.025 -16.840 0.865 1.00 85.69 894 GLU A C 1
ATOM 7265 O O . GLU A 1 894 ? -23.674 -15.828 0.593 1.00 85.69 894 GLU A O 1
ATOM 7270 N N . LEU A 1 895 ? -23.413 -18.057 0.470 1.00 82.56 895 LEU A N 1
ATOM 7271 C CA . LEU A 1 895 ? -24.654 -18.298 -0.278 1.00 82.56 895 LEU A CA 1
ATOM 7272 C C . LEU A 1 895 ? -25.893 -17.871 0.525 1.00 82.56 895 LEU A C 1
ATOM 7274 O O . LEU A 1 895 ? -26.704 -17.082 0.022 1.00 82.56 895 LEU A O 1
ATOM 7278 N N . ALA A 1 896 ? -25.956 -18.260 1.804 1.00 79.31 896 ALA A N 1
ATOM 7279 C CA . ALA A 1 896 ? -27.036 -17.876 2.711 1.00 79.31 896 ALA A CA 1
ATOM 7280 C C . ALA A 1 896 ? -27.091 -16.355 2.942 1.00 79.31 896 ALA A C 1
ATOM 7282 O O . ALA A 1 896 ? -28.158 -15.740 2.924 1.00 79.31 896 ALA A O 1
ATOM 7283 N N . LYS A 1 897 ? -25.929 -15.715 3.124 1.00 82.31 897 LYS A N 1
ATOM 7284 C CA . LYS A 1 897 ? -25.811 -14.267 3.365 1.00 82.31 897 LYS A CA 1
ATOM 7285 C C . LYS A 1 897 ? -26.289 -13.413 2.188 1.00 82.31 897 LYS A C 1
ATOM 7287 O O . LYS A 1 897 ? -26.759 -12.299 2.406 1.00 82.31 897 LYS A O 1
ATOM 7292 N N . HIS A 1 898 ? -26.140 -13.904 0.961 1.00 76.25 898 HIS A N 1
ATOM 7293 C CA . HIS A 1 898 ? -26.525 -13.183 -0.252 1.00 76.25 898 HIS A CA 1
ATOM 7294 C C . HIS A 1 898 ? -27.883 -13.631 -0.826 1.00 76.25 898 HIS A C 1
ATOM 7296 O O . HIS A 1 898 ? -28.281 -13.121 -1.871 1.00 76.25 898 HIS A O 1
ATOM 7302 N N . HIS A 1 899 ? -28.609 -14.529 -0.142 1.00 70.88 899 HIS A N 1
ATOM 7303 C CA . HIS A 1 899 ? -29.882 -15.110 -0.595 1.00 70.88 899 HIS A CA 1
ATOM 7304 C C . HIS A 1 899 ? -29.789 -15.772 -1.985 1.00 70.88 899 HIS A C 1
ATOM 7306 O O . HIS A 1 899 ? -30.722 -15.700 -2.786 1.00 70.88 899 HIS A O 1
ATOM 7312 N N . LEU A 1 900 ? -28.647 -16.396 -2.296 1.00 64.44 900 LEU A N 1
ATOM 7313 C CA . LEU A 1 900 ? -28.346 -16.943 -3.628 1.00 64.44 900 LEU A CA 1
ATOM 7314 C C . LEU A 1 900 ? -28.640 -18.443 -3.771 1.00 64.44 900 LEU A C 1
ATOM 7316 O O . LEU A 1 900 ? -28.396 -18.996 -4.845 1.00 64.44 900 LEU A O 1
ATOM 7320 N N . ASP A 1 901 ? -29.207 -19.081 -2.744 1.00 57.81 901 ASP A N 1
ATOM 7321 C CA . ASP A 1 901 ? -29.456 -20.531 -2.691 1.00 57.81 901 ASP A CA 1
ATOM 7322 C C . ASP A 1 901 ? -30.281 -21.055 -3.887 1.00 57.81 901 ASP A C 1
ATOM 7324 O O . ASP A 1 901 ? -30.108 -22.198 -4.308 1.00 57.81 901 ASP A O 1
ATOM 7328 N N . HIS A 1 902 ? -31.116 -20.202 -4.500 1.00 53.66 902 HIS A N 1
ATOM 7329 C CA . HIS A 1 902 ? -31.908 -20.525 -5.695 1.00 53.66 902 HIS A CA 1
ATOM 7330 C C . HIS A 1 902 ? -31.411 -19.902 -7.015 1.00 53.66 902 HIS A C 1
ATOM 7332 O O . HIS A 1 902 ? -31.789 -20.387 -8.080 1.00 53.66 902 HIS A O 1
ATOM 7338 N N . CYS A 1 903 ? -30.568 -18.864 -6.986 1.00 49.88 903 CYS A N 1
ATOM 7339 C CA . CYS A 1 903 ? -30.255 -18.053 -8.176 1.00 49.88 903 CYS A CA 1
ATOM 7340 C C . CYS A 1 903 ? -29.031 -18.520 -8.975 1.00 49.88 903 CYS A C 1
ATOM 7342 O O . CYS A 1 903 ? -28.899 -18.137 -10.128 1.00 49.88 903 CYS A O 1
ATOM 7344 N N . LEU A 1 904 ? -28.128 -19.315 -8.392 1.00 52.06 904 LEU A N 1
ATOM 7345 C CA . LEU A 1 904 ? -26.896 -19.764 -9.069 1.00 52.06 904 LEU A CA 1
ATOM 7346 C C . LEU A 1 904 ? -27.032 -21.123 -9.783 1.00 52.06 904 LEU A C 1
ATOM 7348 O O . LEU A 1 904 ? -26.046 -21.627 -10.314 1.00 52.06 904 LEU A O 1
ATOM 7352 N N . ASN A 1 905 ? -28.221 -21.732 -9.753 1.00 46.72 905 ASN A N 1
ATOM 7353 C CA . ASN A 1 905 ? -28.546 -22.963 -10.492 1.00 46.72 905 ASN A CA 1
ATOM 7354 C C . ASN A 1 905 ? -29.195 -22.683 -11.867 1.00 46.72 905 ASN A C 1
ATOM 7356 O O . ASN A 1 905 ? -29.467 -23.625 -12.609 1.00 46.72 905 ASN A O 1
ATOM 7360 N N . HIS A 1 906 ? -29.441 -21.409 -12.186 1.00 38.69 906 HIS A N 1
ATOM 7361 C CA . HIS A 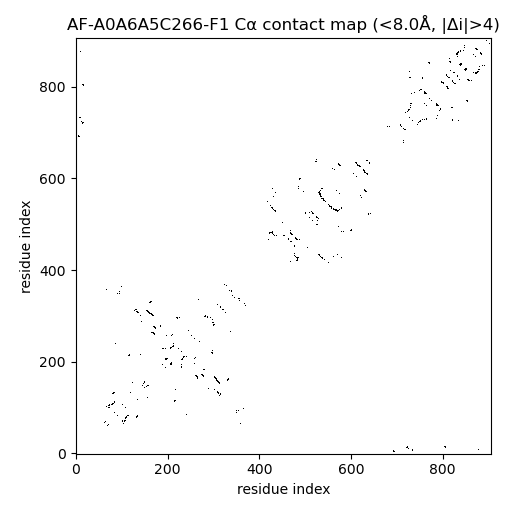1 906 ? -29.901 -20.892 -13.477 1.00 38.69 906 HIS A CA 1
ATOM 7362 C C . HIS A 1 906 ? -28.836 -19.954 -14.048 1.00 38.69 906 HIS A C 1
ATOM 7364 O O . HIS A 1 906 ? -28.788 -19.843 -15.293 1.00 38.69 906 HIS A O 1
#

Sequence (906 aa):
MFKSCGVAFHVLVFVSGEPPPMSPRFAQQLKHRLSRFKIQNDEDVLLKDEAHAPAADQQQQRVGGCLVPQVRCEYGEKKVHLIQGDYLATMVNVQVAKIVLEEQMNICAEVVPIPISKGLELMAQNGQNGIYAMLEYWYLSRKFEYMRYVETEKSLVDAGNLGVFGKHGWFILAFMLEQYPGIDIYREFRTDTAAKYLAENSSSNVGRFIGPSVTWISYENQIISNLKLKLEVQFAHSHEPEEEIIGKVMHAHAHKHSALFYLWYPHFLFHLLPLKDVYLPAYSDNCWTVYNQQHGLIDCDYPTEILKKIITPYTAKNRQDLTYFFSKFSYDSKDQVEMMGDVVWNNMSLWDAACKWIRNNTALVKQWIPKSEPQQNAIIIGTIVGSVIVLLILCDIFFFVSLLFFYMYRKKQREKRMRFAPRTLPISVVFTDIQNSTLLWNMFPEKMKTALEIHNLLMRVNIERFRGYECKTQGDSFMIAFDNPILALGFCLSVQRDLLHANWPLELLDHEDTREVKYEEQLVYRGPRVRIGVHYGCDCEIHKDRTTKRIDYIGNTVNKASKIESISVGGRIYCSEEFIESLKQRLTTQHVTSNKEEDSVIKLISEDNIQFKALGVEKLSGLDGLHSIYWVMDMRCKRTLYIQQLELSDVNVENGDFLKIGELEQYISNPASLDEETKSGLLFDLFNALNNGYYDVNAVKPIQNLFSKLEQVAGITPNELSLIIITHAHFDHAGCVWYFKKHYPHIKVAVPALEADRFRNGDPAPSFPTGLASKILKIRGDRKVIKPFEPDLLFHGGESLEEFGVDGKVLQLKGHTEGGISIVLNNKKAAIINDLMGGGFLKYGKPAYHFFLYDWVEILRNIKRLYEEGFEAFLVTHGYAFTREPLKEWLEKELAKHHLDHCLNH